Protein AF-0000000075979929 (afdb_homodimer)

Foldseek 3Di:
DQPDPPPVVPPPDDPDPPADPVLVVQVVVCVVPVDGDDDPVCLLRVLQVCLVVVVPVSNVVSLVVCLVVDDLQCLLVQLVSCVVSVVPVSNVSSLLRCQQPVLSNLPYPSLLPDDLVVLLVNLLDLSRADQFLVSNVVSLVSSCVSPVPVCLVVSLVRVVSRLLLRDDPVCLVPPLCPDCSQVVDPSSVVSSVVSVVCVVFLQCVQQAFDPSPAHRPNNQKAKWKKWAWFDALPATFFWIKTAGLVVRDIDTFDTHPAGFFQWAWEAGSVQKIKIAWGAGRVGDTFQWMWIADQVVSDIDTFDGEPAGFGQWEWEDARQKIKTAWHDDDDDTFQWMWIAHPVVRDIDTFDGHPFGFGQWAWYDAPQKIKTAKGAGPVRNQIDQWIWIAHPVVSDIDTFDGHPFGFGQWYWEHANRKIKTAWGQGPPVGTFQWMWIAHPVVRDIDTADGEPAGFGNWAWEDDNRKIKTAWGDRDDSRIAQWIWMAHPVVSYIDTSHGHPGGGHSMYIYMGMHGNPPPPPPD/DQPDPPPVVPPPDDPDPPADPVLVVQVVVCVVPVDGDDDPVCLLRVLQVCLVVVVPVSNVVSLVVCLVVDDLQCLLVQLVSCVVSVVPVSNVSSLLRCQQPVLSNLPYPSLLPDDLVVLLVNLLDLSRADQFLVSNVVSLVSSCVSPVPVCLVVSLVRVVSRLLLRDDPVCLVPPLCPDCSQVVDPSSVVSSVVSVVCVVFLQCVQQAFDPSPAHRPNNQKAKWKKWAWFDALPAIFFWIKTAGLVVRDIDTFDTHPAGFFQWAWEAGSVQKIKIAWGAGRVGDTFQWMWIADQVVSDIDTFDGEPAGFGQWEWEDARQKIKTAWHDDDDDTDQWMWIAHPVVRDIDTFDGHPFGFGQWAWYDAPQKIKTAKGAGPVRNQIFQWIWIAHPVVSDIDTFDGHPFGFGQWYWEHANRKIKTAWGQGPPVGTFQWMWIAHPVVSDIDTADGEPAGFGNWAWEDDNRKIKTAWGDRDDSDIAQWIWMAHVVVSYIDTSHGHPGGGHSMYIYMGMHGNPPPPPPD

Solvent-accessible surface area (backbone atoms only — not comparable to full-atom values): 53587 Å² total; per-residue (Å²): 125,83,80,52,90,51,76,62,71,75,45,89,74,73,84,66,84,94,50,57,65,68,33,49,50,45,51,51,47,23,75,72,69,74,50,76,88,80,47,91,90,44,32,64,55,36,30,53,39,21,56,74,70,63,37,56,72,59,27,53,52,36,48,51,51,50,62,73,69,53,47,65,75,48,26,61,56,50,23,53,51,20,56,77,67,67,35,62,67,54,23,50,53,27,45,52,50,44,27,62,44,31,83,59,23,59,77,25,70,54,52,53,67,53,51,71,68,56,49,42,59,53,57,55,39,67,71,36,32,44,78,46,55,56,56,56,50,48,41,53,48,53,38,34,65,72,42,41,89,76,36,56,78,50,42,63,73,47,52,76,46,46,38,58,50,62,34,55,59,60,51,41,57,67,54,50,66,66,31,60,80,29,63,71,30,70,65,31,38,51,53,49,50,51,20,50,48,46,68,52,35,42,60,53,43,64,39,54,66,55,76,42,72,54,79,40,65,54,51,46,43,42,74,24,45,33,38,38,39,4,29,43,96,82,47,61,28,27,52,25,38,31,36,32,79,89,78,69,46,77,47,78,53,63,54,51,98,54,41,29,27,37,40,25,41,40,51,46,50,86,56,38,37,36,39,37,35,3,31,34,90,86,65,48,67,26,28,51,26,37,38,34,39,61,69,76,54,45,79,43,79,53,60,48,49,93,56,50,20,22,32,29,17,38,31,54,50,82,77,29,35,36,45,37,33,4,37,42,97,87,39,64,27,29,52,28,35,37,36,37,74,72,68,50,44,64,42,76,52,64,54,52,95,58,39,24,29,28,35,22,38,43,49,59,98,81,28,38,36,38,39,36,4,27,30,90,90,30,70,51,22,26,32,53,24,38,37,35,35,74,92,76,52,43,76,44,80,53,62,49,51,93,63,35,20,21,33,31,22,45,43,51,54,72,66,25,39,36,43,38,33,3,30,27,63,96,72,36,58,28,26,48,28,35,35,34,38,74,90,74,51,43,70,44,85,45,76,49,48,91,55,44,20,29,28,28,14,32,32,52,59,96,69,27,39,41,39,36,31,3,26,68,51,96,88,40,52,32,33,44,26,36,33,37,37,68,91,73,63,46,58,43,79,76,49,70,53,95,58,40,24,24,42,28,28,29,31,54,44,66,36,57,56,72,77,74,73,69,79,116,125,85,81,50,91,50,77,61,70,77,43,91,76,73,86,66,84,94,51,58,66,69,34,49,51,44,52,52,45,22,75,73,68,74,51,74,90,80,46,89,89,44,31,64,55,35,29,53,38,20,55,75,69,62,38,57,70,58,26,53,50,35,47,51,51,50,62,74,69,52,48,64,74,46,26,61,55,51,23,52,50,21,56,77,68,67,35,62,67,54,22,50,53,28,45,52,50,44,26,62,42,31,83,59,24,60,76,26,70,54,52,55,65,52,52,71,67,57,49,42,58,54,58,55,40,67,71,36,35,43,79,47,56,56,57,57,52,49,42,52,48,52,38,34,65,73,42,41,86,76,34,55,80,49,43,64,72,46,52,76,44,46,37,58,48,62,34,55,56,60,52,41,57,67,54,51,68,66,31,60,79,29,65,71,29,70,65,31,38,51,54,48,50,50,21,49,48,46,67,51,34,41,60,54,44,62,38,53,65,56,77,44,72,54,78,40,65,53,51,46,44,42,74,24,44,33,38,38,38,4,30,44,95,82,47,61,29,27,52,26,38,31,37,33,80,87,77,69,48,75,46,79,53,63,54,49,98,53,40,29,27,36,39,27,42,42,50,46,50,86,56,38,36,37,39,38,37,3,31,34,87,88,65,47,68,26,28,50,26,36,38,34,39,60,71,75,54,47,77,44,78,54,62,46,51,93,56,52,20,22,32,30,16,38,33,53,51,83,77,30,34,36,43,37,32,3,38,42,97,87,42,63,26,28,50,27,36,37,34,38,74,70,69,48,42,64,42,77,51,64,54,52,96,58,36,24,29,27,34,23,37,44,52,57,95,80,28,40,36,39,38,36,4,26,28,91,89,30,70,52,22,27,31,54,25,39,35,36,35,74,91,75,52,45,76,44,79,53,61,50,50,92,63,36,21,22,32,30,22,43,44,51,55,72,66,25,40,37,42,38,35,2,29,28,63,96,71,35,60,28,28,49,28,36,34,34,37,76,89,75,52,42,70,44,85,46,78,48,49,90,56,44,19,28,28,30,14,32,32,51,58,95,71,26,39,41,37,35,33,2,25,70,54,98,88,42,51,31,34,44,27,36,34,37,38,68,90,75,63,45,58,43,79,76,47,70,52,94,57,41,24,23,41,27,27,31,31,54,45,64,38,54,57,72,76,75,74,70,76,115

Organism: Limulus polyphemus (NCBI:txid6850)

Nearest PDB structures (foldseek):
  4ch9-assembly1_B  TM=9.702E-01  e=4.587E-35  Homo sapiens
  2xn4-assembly2_B  TM=9.705E-01  e=3.526E-34  Homo sapiens
  3i3n-assembly1_A  TM=8.904E-01  e=2.538E-12  Homo sapiens
  4ap2-assembly1_A  TM=8.336E-01  e=2.151E-12  Homo sapiens
  4apf-assembly1_A-2  TM=8.227E-01  e=4.169E-12  Homo sapiens

pLDDT: mean 91.26, std 11.35, range [20.8, 98.81]

Secondary structure (DSSP, 8-state):
--SS--GGGS-SS---TT--HHHHHHHHHHHHHS-----TTTHHHHHHHHHHTT-HHHHHHHHHHHHHT--TTTHHHHHHHHHHTT-HHHHHHHHHHHHHTHHHHTTSHHHHT--HHHHHHHHT-TT---SSHHHHHHHHHHHHHHTHHHHGGGHHHHGGGS-GGGS-HHHIIIIITT-HHHHTSHHHHHHHHHHHHHHH-GGGGGGS--GGGSPPGGGSEEEEEEEE--B-SS-B---EEEEETTTTEEEEEPPPSS--BS-EEEE-TTS-EEEE--B-TTS-B---EEEEETTTTEEEEEPPPSS--BS-EEEEETTEEEEE--EETTEEB--EEEEETTTTEEEE-PPPSS-BBS-EEEEETTEEEEE--B-SS-TT-B--EEEEETTTTEEEE-PPPSS-BBS-EEEEETTEEEEE--EETTTEE---EEEEETTTTEEEEEPPPSS--BS-EEEEETTEEEEE--EEETTEE--EEEEEETTTTEEEEEEE-SS--BS-EEEEEEEE--------/--SS--GGGS-SS---TT--HHHHHHHHHHHHHS-----TTTHHHHHHHHHHTT-HHHHHHHHHHHHHT--TTTHHHHHHHHHHTT-HHHHHHHHHHHHHTHHHHTTSHHHHT--HHHHHHHHT-TT---SSHHHHHHHHHHHHHHTHHHHGGGHHHHGGGS-GGGS-HHHIIIIITT-HHHHTSHHHHHHHHHHHHHHH-GGGGGGS--GGGSPPGGGSEEEEEEEE--B-SS-B---EEEEETTTTEEEEEPPPSS--BS-EEEE-TTS-EEEE--B-TTS-B---EEEEETTTTEEEEEPPPSS--BS-EEEEETTEEEEE--EETTEEB--EEEEETTTTEEEE-PPPSS-BBS-EEEEETTEEEEE--B-SS-TT-B--EEEEETTTTEEEE-PPPSS-BBS-EEEEETTEEEEE--EETTTEE---EEEEETTTTEEEEEPPPSS--BS-EEEEETTEEEEE--EEETTEE--EEEEEETTTTEEEEEEE-SS--BS-EEEEEEEE--------

InterPro domains:
  IPR000210 BTB/POZ domain [PF00651] (1-68)
  IPR000210 BTB/POZ domain [PS50097] (1-40)
  IPR006652 Kelch repeat type 1 [PF01344] (453-498)
  IPR006652 Kelch repeat type 1 [SM00612] (224-270)
  IPR006652 Kelch repeat type 1 [SM00612] (272-319)
  IPR006652 Kelch repeat type 1 [SM00612] (320-366)
  IPR006652 Kelch repeat type 1 [SM00612] (367-415)
  IPR006652 Kelch repeat type 1 [SM00612] (416-463)
  IPR006652 Kelch repeat type 1 [SM00612] (464-511)
  IPR011333 SKP1/BTB/POZ domain superfamily [G3DSA:3.30.710.10] (1-71)
  IPR011333 SKP1/BTB/POZ domain superfamily [SSF54695] (1-68)
  IPR011705 BTB/Kelch-associated [PF07707] (75-176)
  IPR011705 BTB/Kelch-associated [SM00875] (75-177)
  IPR015915 Kelch-type beta-propeller [G3DSA:2.120.10.80] (215-381)
  IPR015915 Kelch-type beta-propeller [G3DSA:2.120.10.80] (382-516)
  IPR015915 Kelch-type beta-propeller [SSF117281] (224-508)
  IPR017096 BTB-kelch protein [PIRSF037037] (1-510)
  IPR056737 Attractin/MKLN-like, beta-propeller domain [PF24981] (261-423)

Radius of gyration: 35.95 Å; Cα contacts (8 Å, |Δi|>4): 2411; chains: 2; bounding box: 88×139×92 Å

Structure (mmCIF, N/CA/C/O backbone):
data_AF-0000000075979929-model_v1
#
loop_
_entity.id
_entity.type
_entity.pdbx_description
1 polymer 'Kelch-like protein 18 isoform X3'
#
loop_
_atom_site.group_PDB
_atom_site.id
_atom_site.type_symbol
_atom_site.label_atom_id
_atom_site.label_alt_id
_atom_site.label_comp_id
_atom_site.label_asym_id
_atom_site.label_entity_id
_atom_site.label_seq_id
_atom_site.pdbx_PDB_ins_code
_atom_site.Cartn_x
_atom_site.Cartn_y
_atom_site.Cartn_z
_atom_site.occupancy
_atom_site.B_iso_or_equiv
_atom_site.auth_seq_id
_atom_site.auth_comp_id
_atom_site.auth_asym_id
_atom_site.auth_atom_id
_atom_site.pdbx_PDB_model_num
ATOM 1 N N . MET A 1 1 ? 3.75 51.344 44.188 1 33.25 1 MET A N 1
ATOM 2 C CA . MET A 1 1 ? 4.715 50.844 45.156 1 33.25 1 MET A CA 1
ATOM 3 C C . MET A 1 1 ? 5.277 51.969 46 1 33.25 1 MET A C 1
ATOM 5 O O . MET A 1 1 ? 5.434 51.844 47.219 1 33.25 1 MET A O 1
ATOM 9 N N . PHE A 1 2 ? 5.797 53.062 45.312 1 41.69 2 PHE A N 1
ATOM 10 C CA . PHE A 1 2 ? 6.375 54.125 46.094 1 41.69 2 PHE A CA 1
ATOM 11 C C . PHE A 1 2 ? 5.297 55.094 46.594 1 41.69 2 PHE A C 1
ATOM 13 O O . PHE A 1 2 ? 5.57 56 47.375 1 41.69 2 PHE A O 1
ATOM 20 N N . GLY A 1 3 ? 4.25 55.219 45.75 1 40.84 3 GLY A N 1
ATOM 21 C CA . GLY A 1 3 ? 3.34 56.25 46.156 1 40.84 3 GLY A CA 1
ATOM 22 C C . GLY A 1 3 ? 2.473 55.875 47.344 1 40.84 3 GLY A C 1
ATOM 23 O O . GLY A 1 3 ? 1.721 56.719 47.875 1 40.84 3 GLY A O 1
ATOM 24 N N . GLY A 1 4 ? 2.021 54.562 47.312 1 39.88 4 GLY A N 1
ATOM 25 C CA . GLY A 1 4 ? 0.951 54.344 48.25 1 39.88 4 GLY A CA 1
ATOM 26 C C . GLY A 1 4 ? 1.439 54.312 49.688 1 39.88 4 GLY A C 1
ATOM 27 O O . GLY A 1 4 ? 2.646 54.281 49.938 1 39.88 4 GLY A O 1
ATOM 28 N N . ASP A 1 5 ? 0.525 54.406 50.719 1 43.78 5 ASP A N 1
ATOM 29 C CA . ASP A 1 5 ? 0.593 54.406 52.188 1 43.78 5 ASP A CA 1
ATOM 30 C C . ASP A 1 5 ? 1.283 53.125 52.688 1 43.78 5 ASP A C 1
ATOM 32 O O . ASP A 1 5 ? 0.919 52.594 53.75 1 43.78 5 ASP A O 1
ATOM 36 N N . LEU A 1 6 ? 1.885 52.25 51.781 1 42.53 6 LEU A N 1
ATOM 37 C CA . LEU A 1 6 ? 2.391 51.031 52.375 1 42.53 6 LEU A CA 1
ATOM 38 C C . LEU A 1 6 ? 3.512 51.312 53.344 1 42.53 6 LEU A C 1
ATOM 40 O O . LEU A 1 6 ? 4.195 52.344 53.25 1 42.53 6 LEU A O 1
ATOM 44 N N . ALA A 1 7 ? 3.533 50.656 54.594 1 49.94 7 ALA A N 1
ATOM 45 C CA . ALA A 1 7 ? 4.395 50.75 55.75 1 49.94 7 ALA A CA 1
ATOM 46 C C . ALA A 1 7 ? 5.852 50.969 55.344 1 49.94 7 ALA A C 1
ATOM 48 O O . ALA A 1 7 ? 6.652 51.469 56.156 1 49.94 7 ALA A O 1
ATOM 49 N N . GLU A 1 8 ? 6.164 50.5 54.188 1 46.81 8 GLU A N 1
ATOM 50 C CA . GLU A 1 8 ? 7.531 50.656 53.688 1 46.81 8 GLU A CA 1
ATOM 51 C C . GLU A 1 8 ? 7.836 52.094 53.375 1 46.81 8 GLU A C 1
ATOM 53 O O . GLU A 1 8 ? 8.984 52.469 53.094 1 46.81 8 GLU A O 1
ATOM 58 N N . SER A 1 9 ? 6.867 52.906 53.25 1 47.56 9 SER A N 1
ATOM 59 C CA . SER A 1 9 ? 7.051 54.344 52.969 1 47.56 9 SER A CA 1
ATOM 60 C C . SER A 1 9 ? 7.875 55 54.062 1 47.56 9 SER A C 1
ATOM 62 O O . SER A 1 9 ? 8.516 56.031 53.844 1 47.56 9 SER A O 1
ATOM 64 N N . GLN A 1 10 ? 7.812 54.562 55.312 1 47.34 10 GLN A N 1
ATOM 65 C CA . GLN A 1 10 ? 8.516 55.156 56.438 1 47.34 10 GLN A CA 1
ATOM 66 C C . GLN A 1 10 ? 9.82 54.406 56.719 1 47.34 10 GLN A C 1
ATOM 68 O O . GLN A 1 10 ? 10.602 54.812 57.594 1 47.34 10 GLN A O 1
ATOM 73 N N . GLN A 1 11 ? 9.984 53.125 56.281 1 47.59 11 GLN A N 1
ATOM 74 C CA . GLN A 1 11 ? 11.227 52.438 56.594 1 47.59 11 GLN A CA 1
ATOM 75 C C . GLN A 1 11 ? 12.359 52.875 55.688 1 47.59 11 GLN A C 1
ATOM 77 O O . GLN A 1 11 ? 12.141 53.125 54.5 1 47.59 11 GLN A O 1
ATOM 82 N N . GLU A 1 12 ? 13.406 53.406 56.156 1 53.78 12 GLU A N 1
ATOM 83 C CA . GLU A 1 12 ? 14.586 53.906 55.469 1 53.78 12 GLU A CA 1
ATOM 84 C C . GLU A 1 12 ? 15.141 52.844 54.5 1 53.78 12 GLU A C 1
ATOM 86 O O . GLU A 1 12 ? 15.703 53.188 53.469 1 53.78 12 GLU A O 1
ATOM 91 N N . LYS A 1 13 ? 15.219 51.594 54.969 1 60.72 13 LYS A N 1
ATOM 92 C CA . LYS A 1 13 ? 15.797 50.5 54.188 1 60.72 13 LYS A CA 1
ATOM 93 C C . LYS A 1 13 ? 14.734 49.469 53.812 1 60.72 13 LYS A C 1
ATOM 95 O O . LYS A 1 13 ? 13.961 49 54.656 1 60.72 13 LYS A O 1
ATOM 100 N N . VAL A 1 14 ? 14.141 49.5 52.562 1 54.97 14 VAL A N 1
ATOM 101 C CA . VAL A 1 14 ? 13.211 48.469 52.094 1 54.97 14 VAL A CA 1
ATOM 102 C C . VAL A 1 14 ? 13.984 47.281 51.5 1 54.97 14 VAL A C 1
ATOM 104 O O . VAL A 1 14 ? 14.844 47.469 50.625 1 54.97 14 VAL A O 1
ATOM 107 N N . VAL A 1 15 ? 14.039 46.188 52.25 1 59.19 15 VAL A N 1
ATOM 108 C CA . VAL A 1 15 ? 14.641 44.969 51.719 1 59.19 15 VAL A CA 1
ATOM 109 C C . VAL A 1 15 ? 13.734 44.375 50.656 1 59.19 15 VAL A C 1
ATOM 111 O O . VAL A 1 15 ? 12.586 44 50.938 1 59.19 15 VAL A O 1
ATOM 114 N N . LEU A 1 16 ? 13.938 44.688 49.469 1 61.53 16 LEU A N 1
ATOM 115 C CA . LEU A 1 16 ? 13.211 44.031 48.375 1 61.53 16 LEU A CA 1
ATOM 116 C C . LEU A 1 16 ? 13.789 42.625 48.094 1 61.53 16 LEU A C 1
ATOM 118 O O . LEU A 1 16 ? 14.938 42.5 47.688 1 61.53 16 LEU A O 1
ATOM 122 N N . ASN A 1 17 ? 13.141 41.625 48.531 1 65.81 17 ASN A N 1
ATOM 123 C CA . ASN A 1 17 ? 13.547 40.25 48.344 1 65.81 17 ASN A CA 1
ATOM 124 C C . ASN A 1 17 ? 13.297 39.781 46.906 1 65.81 17 ASN A C 1
ATOM 126 O O . ASN A 1 17 ? 12.242 40.062 46.344 1 65.81 17 ASN A O 1
ATOM 130 N N . GLY A 1 18 ? 14.383 39.25 46.219 1 65.31 18 GLY A N 1
ATOM 131 C CA . GLY A 1 18 ? 14.227 38.562 44.938 1 65.31 18 GLY A CA 1
ATOM 132 C C . GLY A 1 18 ? 14.609 39.406 43.75 1 65.31 18 GLY A C 1
ATOM 133 O O . GLY A 1 18 ? 14.391 39.031 42.594 1 65.31 18 GLY A O 1
ATOM 134 N N . VAL A 1 19 ? 14.961 40.719 44.031 1 75.31 19 VAL A N 1
ATOM 135 C CA . VAL A 1 19 ? 15.328 41.562 42.938 1 75.31 19 VAL A CA 1
ATOM 136 C C . VAL A 1 19 ? 16.828 41.906 43 1 75.31 19 VAL A C 1
ATOM 138 O O . VAL A 1 19 ? 17.344 42.219 44.062 1 75.31 19 VAL A O 1
ATOM 141 N N . GLU A 1 20 ? 17.453 41.719 41.938 1 82.19 20 GLU A N 1
ATOM 142 C CA . GLU A 1 20 ? 18.859 42.094 41.844 1 82.19 20 GLU A CA 1
ATOM 143 C C . GLU A 1 20 ? 19.031 43.594 42 1 82.19 20 GLU A C 1
ATOM 145 O O . GLU A 1 20 ? 18.281 44.375 41.438 1 82.19 20 GLU A O 1
ATOM 150 N N . VAL A 1 21 ? 20.062 43.938 42.719 1 83.31 21 VAL A N 1
ATOM 151 C CA . VAL A 1 21 ? 20.312 45.344 43.094 1 83.31 21 VAL A CA 1
ATOM 152 C C . VAL A 1 21 ? 20.562 46.156 41.844 1 83.31 21 VAL A C 1
ATOM 154 O O . VAL A 1 21 ? 20.094 47.312 41.719 1 83.31 21 VAL A O 1
ATOM 157 N N . THR A 1 22 ? 21.234 45.531 41 1 86.62 22 THR A N 1
ATOM 158 C CA . THR A 1 22 ? 21.578 46.281 39.781 1 86.62 22 THR A CA 1
ATOM 159 C C . THR A 1 22 ? 20.328 46.562 38.969 1 86.62 22 THR A C 1
ATOM 161 O O . THR A 1 22 ? 20.188 47.656 38.406 1 86.62 22 THR A O 1
ATOM 164 N N . ALA A 1 23 ? 19.438 45.688 38.906 1 88.69 23 ALA A N 1
ATOM 165 C CA . ALA A 1 23 ? 18.188 45.875 38.156 1 88.69 23 ALA A CA 1
ATOM 166 C C . ALA A 1 23 ? 17.312 46.938 38.812 1 88.69 23 ALA A C 1
ATOM 168 O O . ALA A 1 23 ? 16.719 47.781 38.125 1 88.69 23 ALA A O 1
ATOM 169 N N . LEU A 1 24 ? 17.359 46.969 40.125 1 87.5 24 LEU A N 1
ATOM 170 C CA . LEU A 1 24 ? 16.578 47.938 40.844 1 87.5 24 LEU A CA 1
ATOM 171 C C . LEU A 1 24 ? 17.109 49.344 40.625 1 87.5 24 LEU A C 1
ATOM 173 O O . LEU A 1 24 ? 16.328 50.312 40.438 1 87.5 24 LEU A O 1
ATOM 177 N N . ARG A 1 25 ? 18.391 49.375 40.625 1 87.44 25 ARG A N 1
ATOM 178 C CA . ARG A 1 25 ? 19.031 50.656 40.344 1 87.44 25 ARG A CA 1
ATOM 179 C C . ARG A 1 25 ? 18.641 51.188 38.969 1 87.44 25 ARG A C 1
ATOM 181 O O . ARG A 1 25 ? 18.359 52.375 38.812 1 87.44 25 ARG A O 1
ATOM 188 N N . SER A 1 26 ? 18.641 50.281 38.125 1 89.81 26 SER A N 1
ATOM 189 C CA . SER A 1 26 ? 18.297 50.656 36.75 1 89.81 26 SER A CA 1
ATOM 190 C C . SER A 1 26 ? 16.844 51.094 36.656 1 89.81 26 SER A C 1
ATOM 192 O O . SER A 1 26 ? 16.531 52.062 35.938 1 89.81 26 SER A O 1
ATOM 194 N N . LEU A 1 27 ? 15.93 50.531 37.375 1 89.19 27 LEU A N 1
ATOM 195 C CA . LEU A 1 27 ? 14.516 50.875 37.344 1 89.19 27 LEU A CA 1
ATOM 196 C C . LEU A 1 27 ? 14.289 52.219 38.031 1 89.19 27 LEU A C 1
ATOM 198 O O . LEU A 1 27 ? 13.453 53.031 37.594 1 89.19 27 LEU A O 1
ATOM 202 N N . LEU A 1 28 ? 15.125 52.406 39.094 1 86.19 28 LEU A N 1
ATOM 203 C CA . LEU A 1 28 ? 15.039 53.688 39.781 1 86.19 28 LEU A CA 1
ATOM 204 C C . LEU A 1 28 ? 15.523 54.844 38.875 1 86.19 28 LEU A C 1
ATOM 206 O O . LEU A 1 28 ? 14.914 55.906 38.812 1 86.19 28 LEU A O 1
ATOM 210 N N . HIS A 1 29 ? 16.578 54.531 38.25 1 89.44 29 HIS A N 1
ATOM 211 C CA . HIS A 1 29 ? 17.078 55.5 37.281 1 89.44 29 HIS A CA 1
ATOM 212 C C . HIS A 1 29 ? 16.047 55.781 36.188 1 89.44 29 HIS A C 1
ATOM 214 O O . HIS A 1 29 ? 15.875 56.938 35.781 1 89.44 29 HIS A O 1
ATOM 220 N N . TYR A 1 30 ? 15.352 54.75 35.75 1 89.06 30 TYR A N 1
ATOM 221 C CA . TYR A 1 30 ? 14.289 54.938 34.75 1 89.06 30 TYR A CA 1
ATOM 222 C C . TYR A 1 30 ? 13.156 55.781 35.312 1 89.06 30 TYR A C 1
ATOM 224 O O . TYR A 1 30 ? 12.594 56.625 34.594 1 89.06 30 TYR A O 1
ATOM 232 N N . ALA A 1 31 ? 12.891 55.656 36.5 1 85.19 31 ALA A N 1
ATOM 233 C CA . ALA A 1 31 ? 11.812 56.406 37.125 1 85.19 31 ALA A CA 1
ATOM 234 C C . ALA A 1 31 ? 12.133 57.906 37.156 1 85.19 31 ALA A C 1
ATOM 236 O O . ALA A 1 31 ? 11.234 58.75 37 1 85.19 31 ALA A O 1
ATOM 237 N N . TYR A 1 32 ? 13.477 58.094 37.188 1 87.31 32 TYR A N 1
ATOM 238 C CA . TYR A 1 32 ? 13.891 59.5 37.312 1 87.31 32 TYR A CA 1
ATOM 239 C C . TYR A 1 32 ? 14.195 60.125 35.969 1 87.31 32 TYR A C 1
ATOM 241 O O . TYR A 1 32 ? 14.031 61.312 35.781 1 87.31 32 TYR A O 1
ATOM 249 N N . THR A 1 33 ? 14.633 59.406 35.062 1 89.31 33 THR A N 1
ATOM 250 C CA . THR A 1 33 ? 15.148 59.969 33.812 1 89.31 33 THR A CA 1
ATOM 251 C C . THR A 1 33 ? 14.289 59.531 32.625 1 89.31 33 THR A C 1
ATOM 253 O O . THR A 1 33 ? 14.352 60.156 31.562 1 89.31 33 THR A O 1
ATOM 256 N N . GLY A 1 34 ? 13.578 58.469 32.75 1 88.12 34 GLY A N 1
ATOM 257 C CA . GLY A 1 34 ? 12.789 57.938 31.656 1 88.12 34 GLY A CA 1
ATOM 258 C C . GLY A 1 34 ? 13.609 57.094 30.672 1 88.12 34 GLY A C 1
ATOM 259 O O . GLY A 1 34 ? 13.117 56.719 29.609 1 88.12 34 GLY A O 1
ATOM 260 N N . GLN A 1 35 ? 14.883 56.875 31.062 1 89.88 35 GLN A N 1
ATOM 261 C CA . GLN A 1 35 ? 15.773 56.125 30.188 1 89.88 35 GLN A CA 1
ATOM 262 C C . GLN A 1 35 ? 16.297 54.875 30.875 1 89.88 35 GLN A C 1
ATOM 264 O O . GLN A 1 35 ? 16.562 54.875 32.094 1 89.88 35 GLN A O 1
ATOM 269 N N . VAL A 1 36 ? 16.281 53.75 30.141 1 90.88 36 VAL A N 1
ATOM 270 C CA . VAL A 1 36 ? 16.875 52.531 30.672 1 90.88 36 VAL A CA 1
ATOM 271 C C . VAL A 1 36 ? 17.703 51.844 29.594 1 90.88 36 VAL A C 1
ATOM 273 O O . VAL A 1 36 ? 17.344 51.875 28.406 1 90.88 36 VAL A O 1
ATOM 276 N N . THR A 1 37 ? 18.859 51.312 29.969 1 91.44 37 THR A N 1
ATOM 277 C CA . THR A 1 37 ? 19.719 50.594 29.047 1 91.44 37 THR A CA 1
ATOM 278 C C . THR A 1 37 ? 19.5 49.094 29.188 1 91.44 37 THR A C 1
ATOM 280 O O . THR A 1 37 ? 19.688 48.531 30.266 1 91.44 37 THR A O 1
ATOM 283 N N . ILE A 1 38 ? 19.094 48.5 28.094 1 92 38 ILE A N 1
ATOM 284 C CA . ILE A 1 38 ? 18.828 47.062 28.078 1 92 38 ILE A CA 1
ATOM 285 C C . ILE A 1 38 ? 19.922 46.344 27.281 1 92 38 ILE A C 1
ATOM 287 O O . ILE A 1 38 ? 20.188 46.688 26.141 1 92 38 ILE A O 1
ATOM 291 N N . LYS A 1 39 ? 20.609 45.406 27.844 1 91.69 39 LYS A N 1
ATOM 292 C CA . LYS A 1 39 ? 21.641 44.562 27.234 1 91.69 39 LYS A CA 1
ATOM 293 C C . LYS A 1 39 ? 21.312 43.062 27.438 1 91.69 39 LYS A C 1
ATOM 295 O O . LYS A 1 39 ? 20.406 42.719 28.203 1 91.69 39 LYS A O 1
ATOM 300 N N . LYS A 1 40 ? 22.031 42.219 26.766 1 90.38 40 LYS A N 1
ATOM 301 C CA . LYS A 1 40 ? 21.828 40.75 26.844 1 90.38 40 LYS A CA 1
ATOM 302 C C . LYS A 1 40 ? 22.078 40.25 28.25 1 90.38 40 LYS A C 1
ATOM 304 O O . LYS A 1 40 ? 21.406 39.312 28.719 1 90.38 40 LYS A O 1
ATOM 309 N N . ASP A 1 41 ? 22.984 40.906 28.906 1 88.88 41 ASP A N 1
ATOM 310 C CA . ASP A 1 41 ? 23.406 40.406 30.203 1 88.88 41 ASP A CA 1
ATOM 311 C C . ASP A 1 41 ? 22.484 40.906 31.328 1 88.88 41 ASP A C 1
ATOM 313 O O . ASP A 1 41 ? 22.484 40.344 32.438 1 88.88 41 ASP A O 1
ATOM 317 N N . ASN A 1 42 ? 21.672 41.906 31.078 1 90.25 42 ASN A N 1
ATOM 318 C CA . ASN A 1 42 ? 20.875 42.438 32.156 1 90.25 42 ASN A CA 1
ATOM 319 C C . ASN A 1 42 ? 19.375 42.312 31.875 1 90.25 42 ASN A C 1
ATOM 321 O O . ASN A 1 42 ? 18.547 42.531 32.75 1 90.25 42 ASN A O 1
ATOM 325 N N . VAL A 1 43 ? 19.047 41.906 30.672 1 92.06 43 VAL A N 1
ATOM 326 C CA . VAL A 1 43 ? 17.656 41.938 30.219 1 92.06 43 VAL A CA 1
ATOM 327 C C . VAL A 1 43 ? 16.797 41.062 31.109 1 92.06 43 VAL A C 1
ATOM 329 O O . VAL A 1 43 ? 15.672 41.438 31.469 1 92.06 43 VAL A O 1
ATOM 332 N N . GLN A 1 44 ? 17.219 39.938 31.531 1 90.06 44 GLN A N 1
ATOM 333 C CA . GLN A 1 44 ? 16.406 39 32.312 1 90.06 44 GLN A CA 1
ATOM 334 C C . GLN A 1 44 ? 16.141 39.562 33.719 1 90.06 44 GLN A C 1
ATOM 336 O O . GLN A 1 44 ? 15.016 39.5 34.188 1 90.06 44 GLN A O 1
ATOM 341 N N . ALA A 1 45 ? 17.219 40.094 34.312 1 90.31 45 ALA A N 1
ATOM 342 C CA . ALA A 1 45 ? 17.078 40.688 35.625 1 90.31 45 ALA A CA 1
ATOM 343 C C . ALA A 1 45 ? 16.172 41.906 35.625 1 90.31 45 ALA A C 1
ATOM 345 O O . ALA A 1 45 ? 15.336 42.094 36.5 1 90.31 45 ALA A O 1
ATOM 346 N N . LEU A 1 46 ? 16.375 42.625 34.625 1 91.75 46 LEU A N 1
ATOM 347 C CA . LEU A 1 46 ? 15.57 43.844 34.469 1 91.75 46 LEU A CA 1
ATOM 348 C C . LEU A 1 46 ? 14.102 43.5 34.281 1 91.75 46 LEU A C 1
ATOM 350 O O . LEU A 1 46 ? 13.227 44.125 34.875 1 91.75 46 LEU A O 1
ATOM 354 N N . LEU A 1 47 ? 13.875 42.5 33.438 1 91.81 47 LEU A N 1
ATOM 355 C CA . LEU A 1 47 ? 12.5 42.062 33.188 1 91.81 47 LEU A CA 1
ATOM 356 C C . LEU A 1 47 ? 11.852 41.5 34.469 1 91.81 47 LEU A C 1
ATOM 358 O O . LEU A 1 47 ? 10.703 41.844 34.75 1 91.81 47 LEU A O 1
ATOM 362 N N . SER A 1 48 ? 12.547 40.719 35.156 1 90.5 48 SER A N 1
ATOM 363 C CA . SER A 1 48 ? 12.031 40.156 36.375 1 90.5 48 SER A CA 1
ATOM 364 C C . SER A 1 48 ? 11.656 41.25 37.375 1 90.5 48 SER A C 1
ATOM 366 O O . SER A 1 48 ? 10.578 41.188 37.969 1 90.5 48 SER A O 1
ATOM 368 N N . ALA A 1 49 ? 12.508 42.188 37.469 1 90.12 49 ALA A N 1
ATOM 369 C CA . ALA A 1 49 ? 12.281 43.312 38.375 1 90.12 49 ALA A CA 1
ATOM 370 C C . ALA A 1 49 ? 11.117 44.188 37.906 1 90.12 49 ALA A C 1
ATOM 372 O O . ALA A 1 49 ? 10.266 44.562 38.719 1 90.12 49 ALA A O 1
ATOM 373 N N . ALA A 1 50 ? 11.188 44.438 36.656 1 91.69 50 ALA A N 1
ATOM 374 C CA . ALA A 1 50 ? 10.133 45.281 36.094 1 91.69 50 ALA A CA 1
ATOM 375 C C . ALA A 1 50 ? 8.766 44.625 36.25 1 91.69 50 ALA A C 1
ATOM 377 O O . ALA A 1 50 ? 7.77 45.312 36.5 1 91.69 50 ALA A O 1
ATOM 378 N N . ASN A 1 51 ? 8.727 43.344 36.125 1 89.69 51 ASN A N 1
ATOM 379 C CA . ASN A 1 51 ? 7.484 42.594 36.25 1 89.69 51 ASN A CA 1
ATOM 380 C C . ASN A 1 51 ? 7.012 42.562 37.719 1 89.69 51 ASN A C 1
ATOM 382 O O . ASN A 1 51 ? 5.828 42.781 38 1 89.69 51 ASN A O 1
ATOM 386 N N . LEU A 1 52 ? 7.977 42.406 38.625 1 86.38 52 LEU A N 1
ATOM 387 C CA . LEU A 1 52 ? 7.664 42.375 40.062 1 86.38 52 LEU A CA 1
ATOM 388 C C . LEU A 1 52 ? 7.145 43.719 40.531 1 86.38 52 LEU A C 1
ATOM 390 O O . LEU A 1 52 ? 6.211 43.781 41.344 1 86.38 52 LEU A O 1
ATOM 394 N N . LEU A 1 53 ? 7.738 44.75 40 1 87.75 53 LEU A N 1
ATOM 395 C CA . LEU A 1 53 ? 7.402 46.094 40.469 1 87.75 53 LEU A CA 1
ATOM 396 C C . LEU A 1 53 ? 6.352 46.719 39.562 1 87.75 53 LEU A C 1
ATOM 398 O O . LEU A 1 53 ? 5.98 47.875 39.75 1 87.75 53 LEU A O 1
ATOM 402 N N . GLU A 1 54 ? 6 46.031 38.469 1 87.88 54 GLU A N 1
ATOM 403 C CA . GLU A 1 54 ? 4.918 46.406 37.562 1 87.88 54 GLU A CA 1
ATOM 404 C C . GLU A 1 54 ? 5.266 47.688 36.812 1 87.88 54 GLU A C 1
ATOM 406 O O . GLU A 1 54 ? 4.457 48.594 36.719 1 87.88 54 GLU A O 1
ATOM 411 N N . VAL A 1 55 ? 6.539 47.781 36.469 1 90.62 55 VAL A N 1
ATOM 412 C CA . VAL A 1 55 ? 6.965 48.844 35.562 1 90.62 55 VAL A CA 1
ATOM 413 C C . VAL A 1 55 ? 6.762 48.375 34.125 1 90.62 55 VAL A C 1
ATOM 415 O O . VAL A 1 55 ? 7.711 47.938 33.469 1 90.62 55 VAL A O 1
ATOM 418 N N . LEU A 1 56 ? 5.668 48.625 33.531 1 90.19 56 LEU A N 1
ATOM 419 C CA . LEU A 1 56 ? 5.172 47.969 32.344 1 90.19 56 LEU A CA 1
ATOM 420 C C . LEU A 1 56 ? 5.969 48.438 31.109 1 90.19 56 LEU A C 1
ATOM 422 O O . LEU A 1 56 ? 6.336 47.625 30.266 1 90.19 56 LEU A O 1
ATOM 426 N N . PRO A 1 57 ? 6.258 49.719 31.078 1 92.06 57 PRO A N 1
ATOM 427 C CA . PRO A 1 57 ? 7.016 50.156 29.891 1 92.06 57 PRO A CA 1
ATOM 428 C C . PRO A 1 57 ? 8.383 49.469 29.781 1 92.06 57 PRO A C 1
ATOM 430 O O . PRO A 1 57 ? 8.82 49.125 28.688 1 92.06 57 PRO A O 1
ATOM 433 N N . VAL A 1 58 ? 9.016 49.344 30.922 1 92.44 58 VAL A N 1
ATOM 434 C CA . VAL A 1 58 ? 10.328 48.688 30.922 1 92.44 58 VAL A CA 1
ATOM 435 C C . VAL A 1 58 ? 10.172 47.219 30.625 1 92.44 58 VAL A C 1
ATOM 437 O O . VAL A 1 58 ? 10.984 46.625 29.906 1 92.44 58 VAL A O 1
ATOM 440 N N . ARG A 1 59 ? 9.148 46.594 31.172 1 93.06 59 ARG A N 1
ATOM 441 C CA . ARG A 1 59 ? 8.859 45.188 30.875 1 93.06 59 ARG A CA 1
ATOM 442 C C . ARG A 1 59 ? 8.672 44.969 29.391 1 93.06 59 ARG A C 1
ATOM 444 O O . ARG A 1 59 ? 9.273 44.062 28.812 1 93.06 59 ARG A O 1
ATOM 451 N N . ASP A 1 60 ? 7.922 45.812 28.766 1 93.94 60 ASP A N 1
ATOM 452 C CA . ASP A 1 60 ? 7.637 45.688 27.344 1 93.94 60 ASP A CA 1
ATOM 453 C C . ASP A 1 60 ? 8.898 45.906 26.5 1 93.94 60 ASP A C 1
ATOM 455 O O . ASP A 1 60 ? 9.094 45.219 25.484 1 93.94 60 ASP A O 1
ATOM 459 N N . ALA A 1 61 ? 9.656 46.844 26.984 1 93.69 61 ALA A N 1
ATOM 460 C CA . ALA A 1 61 ? 10.914 47.094 26.281 1 93.69 61 ALA A CA 1
ATOM 461 C C . ALA A 1 61 ? 11.852 45.906 26.391 1 93.69 61 ALA A C 1
ATOM 463 O O . ALA A 1 61 ? 12.555 45.562 25.422 1 93.69 61 ALA A O 1
ATOM 464 N N . CYS A 1 62 ? 11.891 45.312 27.547 1 94.25 62 CYS A N 1
ATOM 465 C CA . CYS A 1 62 ? 12.711 44.125 27.734 1 94.25 62 CYS A CA 1
ATOM 466 C C . CYS A 1 62 ? 12.219 42.969 26.875 1 94.25 62 CYS A C 1
ATOM 468 O O . CYS A 1 62 ? 13.016 42.281 26.234 1 94.25 62 CYS A O 1
ATOM 470 N N . CYS A 1 63 ? 10.922 42.75 26.797 1 95.06 63 CYS A N 1
ATOM 471 C CA . CYS A 1 63 ? 10.328 41.719 25.953 1 95.06 63 CYS A CA 1
ATOM 472 C C . CYS A 1 63 ? 10.664 41.938 24.484 1 95.06 63 CYS A C 1
ATOM 474 O O . CYS A 1 63 ? 11.016 41 23.781 1 95.06 63 CYS A O 1
ATOM 476 N N . GLY A 1 64 ? 10.523 43.156 24.094 1 95.81 64 GLY A N 1
ATOM 477 C CA . GLY A 1 64 ? 10.898 43.5 22.734 1 95.81 64 GLY A CA 1
ATOM 478 C C . GLY A 1 64 ? 12.352 43.188 22.422 1 95.81 64 GLY A C 1
ATOM 479 O O . GLY A 1 64 ? 12.672 42.719 21.328 1 95.81 64 GLY A O 1
ATOM 480 N N . PHE A 1 65 ? 13.211 43.5 23.391 1 95.94 65 PHE A N 1
ATOM 481 C CA . PHE A 1 65 ? 14.633 43.219 23.234 1 95.94 65 PHE A CA 1
ATOM 482 C C . PHE A 1 65 ? 14.867 41.75 23.062 1 95.94 65 PHE A C 1
ATOM 484 O O . PHE A 1 65 ? 15.617 41.312 22.188 1 95.94 65 PHE A O 1
ATOM 491 N N . MET A 1 66 ? 14.25 40.938 23.828 1 95.81 66 MET A N 1
ATOM 492 C CA . MET A 1 66 ? 14.414 39.469 23.781 1 95.81 66 MET A CA 1
ATOM 493 C C . MET A 1 66 ? 13.875 38.906 22.469 1 95.81 66 MET A C 1
ATOM 495 O O . MET A 1 66 ? 14.461 38 21.891 1 95.81 66 MET A O 1
ATOM 499 N N . GLU A 1 67 ? 12.742 39.406 22.031 1 96.62 67 GLU A N 1
ATOM 500 C CA . GLU A 1 67 ? 12.156 38.969 20.75 1 96.62 67 GLU A CA 1
ATOM 501 C C . GLU A 1 67 ? 13.102 39.25 19.594 1 96.62 67 GLU A C 1
ATOM 503 O O . GLU A 1 67 ? 13.266 38.406 18.703 1 96.62 67 GLU A O 1
ATOM 508 N N . ARG A 1 68 ? 13.766 40.406 19.609 1 96.12 68 ARG A N 1
ATOM 509 C CA . ARG A 1 68 ? 14.648 40.812 18.531 1 96.12 68 ARG A CA 1
ATOM 510 C C . ARG A 1 68 ? 15.922 39.969 18.516 1 96.12 68 ARG A C 1
ATOM 512 O O . ARG A 1 68 ? 16.531 39.781 17.469 1 96.12 68 ARG A O 1
ATOM 519 N N . HIS A 1 69 ? 16.281 39.469 19.672 1 95.81 69 HIS A N 1
ATOM 520 C CA . HIS A 1 69 ? 17.531 38.719 19.766 1 95.81 69 HIS A CA 1
ATOM 521 C C . HIS A 1 69 ? 17.25 37.219 19.922 1 95.81 69 HIS A C 1
ATOM 523 O O . HIS A 1 69 ? 18.125 36.469 20.359 1 95.81 69 HIS A O 1
ATOM 529 N N . MET A 1 70 ? 16.078 36.812 19.562 1 96.44 70 MET A N 1
ATOM 530 C CA . MET A 1 70 ? 15.68 35.406 19.656 1 96.44 70 MET A CA 1
ATOM 531 C C . MET A 1 70 ? 16.219 34.625 18.484 1 96.44 70 MET A C 1
ATOM 533 O O . MET A 1 70 ? 16.156 35.062 17.328 1 96.44 70 MET A O 1
ATOM 537 N N . ASP A 1 71 ? 16.828 33.5 18.734 1 96.38 71 ASP A N 1
ATOM 538 C CA . ASP A 1 71 ? 17.281 32.594 17.703 1 96.38 71 ASP A CA 1
ATOM 539 C C . ASP A 1 71 ? 17.141 31.141 18.172 1 96.38 71 ASP A C 1
ATOM 541 O O . ASP A 1 71 ? 16.469 30.859 19.172 1 96.38 71 ASP A O 1
ATOM 545 N N . GLU A 1 72 ? 17.641 30.203 17.469 1 95.88 72 GLU A N 1
ATOM 546 C CA . GLU A 1 72 ? 17.406 28.781 17.719 1 95.88 72 GLU A CA 1
ATOM 547 C C . GLU A 1 72 ? 18.109 28.328 19 1 95.88 72 GLU A C 1
ATOM 549 O O . GLU A 1 72 ? 17.703 27.344 19.625 1 95.88 72 GLU A O 1
ATOM 554 N N . THR A 1 73 ? 19.094 29.031 19.5 1 95.75 73 THR A N 1
ATOM 555 C CA . THR A 1 73 ? 19.906 28.609 20.641 1 95.75 73 THR A CA 1
ATOM 556 C C . THR A 1 73 ? 19.281 29.094 21.953 1 95.75 73 THR A C 1
ATOM 558 O O . THR A 1 73 ? 19.547 28.547 23.016 1 95.75 73 THR A O 1
ATOM 561 N N . ASN A 1 74 ? 18.453 30.156 21.906 1 95.88 74 ASN A N 1
ATOM 562 C CA . ASN A 1 74 ? 17.984 30.734 23.172 1 95.88 74 ASN A CA 1
ATOM 563 C C . ASN A 1 74 ? 16.469 30.812 23.219 1 95.88 74 ASN A C 1
ATOM 565 O O . ASN A 1 74 ? 15.898 31.219 24.234 1 95.88 74 ASN A O 1
ATOM 569 N N . CYS A 1 75 ? 15.75 30.422 22.203 1 97.31 75 CYS A N 1
ATOM 570 C CA . CYS A 1 75 ? 14.305 30.594 22.109 1 97.31 75 CYS A CA 1
ATOM 571 C C . CYS A 1 75 ? 13.586 29.797 23.188 1 97.31 75 CYS A C 1
ATOM 573 O O . CYS A 1 75 ? 12.578 30.25 23.734 1 97.31 75 CYS A O 1
ATOM 575 N N . VAL A 1 76 ? 14.062 28.641 23.5 1 97.25 76 VAL A N 1
ATOM 576 C CA . VAL A 1 76 ? 13.438 27.812 24.531 1 97.25 76 VAL A CA 1
ATOM 577 C C . VAL A 1 76 ? 13.547 28.5 25.891 1 97.25 76 VAL A C 1
ATOM 579 O O . VAL A 1 76 ? 12.57 28.562 26.641 1 97.25 76 VAL A O 1
ATOM 582 N N . GLY A 1 77 ? 14.734 29.031 26.188 1 95.94 77 GLY A N 1
ATOM 583 C CA . GLY A 1 77 ? 14.93 29.781 27.406 1 95.94 77 GLY A CA 1
ATOM 584 C C . GLY A 1 77 ? 14.039 31 27.516 1 95.94 77 GLY A C 1
ATOM 585 O O . GLY A 1 77 ? 13.461 31.281 28.562 1 95.94 77 GLY A O 1
ATOM 586 N N . ILE A 1 78 ? 13.945 31.656 26.422 1 96.69 78 ILE A N 1
ATOM 587 C CA . ILE A 1 78 ? 13.094 32.844 26.375 1 96.69 78 ILE A CA 1
ATOM 588 C C . ILE A 1 78 ? 11.641 32.438 26.625 1 96.69 78 ILE A C 1
ATOM 590 O O . ILE A 1 78 ? 10.922 33.094 27.375 1 96.69 78 ILE A O 1
ATOM 594 N N . HIS A 1 79 ? 11.211 31.359 26.016 1 97.5 79 HIS A N 1
ATOM 595 C CA . HIS A 1 79 ? 9.844 30.859 26.188 1 97.5 79 HIS A CA 1
ATOM 596 C C . HIS A 1 79 ? 9.562 30.516 27.641 1 97.5 79 HIS A C 1
ATOM 598 O O . HIS A 1 79 ? 8.539 30.922 28.203 1 97.5 79 HIS A O 1
ATOM 604 N N . CYS A 1 80 ? 10.445 29.828 28.281 1 95.75 80 CYS A N 1
ATOM 605 C CA . CYS A 1 80 ? 10.281 29.438 29.672 1 95.75 80 CYS A CA 1
ATOM 606 C C . CYS A 1 80 ? 10.281 30.656 30.594 1 95.75 80 CYS A C 1
ATOM 608 O O . CYS A 1 80 ? 9.492 30.719 31.547 1 95.75 80 CYS A O 1
ATOM 610 N N . PHE A 1 81 ? 11.148 31.531 30.266 1 94.5 81 PHE A N 1
ATOM 611 C CA . PHE A 1 81 ? 11.25 32.75 31.047 1 94.5 81 PHE A CA 1
ATOM 612 C C . PHE A 1 81 ? 9.969 33.562 30.938 1 94.5 81 PHE A C 1
ATOM 614 O O . PHE A 1 81 ? 9.461 34.094 31.953 1 94.5 81 PHE A O 1
ATOM 621 N N . ALA A 1 82 ? 9.539 33.719 29.734 1 95.56 82 ALA A N 1
ATOM 622 C CA . ALA A 1 82 ? 8.297 34.438 29.5 1 95.56 82 ALA A CA 1
ATOM 623 C C . ALA A 1 82 ? 7.129 33.781 30.234 1 95.56 82 ALA A C 1
ATOM 625 O O . ALA A 1 82 ? 6.254 34.5 30.766 1 95.56 82 ALA A O 1
ATOM 626 N N . GLU A 1 83 ? 7.098 32.5 30.25 1 94.88 83 GLU A N 1
ATOM 627 C CA . GLU A 1 83 ? 6.051 31.766 30.953 1 94.88 83 GLU A CA 1
ATOM 628 C C . GLU A 1 83 ? 6.113 32 32.469 1 94.88 83 GLU A C 1
ATOM 630 O O . GLU A 1 83 ? 5.086 32.25 33.094 1 94.88 83 GLU A O 1
ATOM 635 N N . THR A 1 84 ? 7.301 31.984 33.062 1 92.81 84 THR A N 1
ATOM 636 C CA . THR A 1 84 ? 7.512 32.156 34.5 1 92.81 84 THR A CA 1
ATOM 637 C C . THR A 1 84 ? 7.082 33.531 34.938 1 92.81 84 THR A C 1
ATOM 639 O O . THR A 1 84 ? 6.57 33.719 36.062 1 92.81 84 THR A O 1
ATOM 642 N N . HIS A 1 85 ? 7.223 34.5 34.031 1 91.62 85 HIS A N 1
ATOM 643 C CA . HIS A 1 85 ? 6.965 35.875 34.438 1 91.62 85 HIS A CA 1
ATOM 644 C C . HIS A 1 85 ? 5.672 36.375 33.812 1 91.62 85 HIS A C 1
ATOM 646 O O . HIS A 1 85 ? 5.414 37.594 33.781 1 91.62 85 HIS A O 1
ATOM 652 N N . ASP A 1 86 ? 4.922 35.531 33.094 1 91.69 86 ASP A N 1
ATOM 653 C CA . ASP A 1 86 ? 3.578 35.781 32.594 1 91.69 86 ASP A CA 1
ATOM 654 C C . ASP A 1 86 ? 3.596 36.875 31.516 1 91.69 86 ASP A C 1
ATOM 656 O O . ASP A 1 86 ? 2.777 37.781 31.531 1 91.69 86 ASP A O 1
ATOM 660 N N . CYS A 1 87 ? 4.609 36.844 30.766 1 93.5 87 CYS A N 1
ATOM 661 C CA . CYS A 1 87 ? 4.637 37.656 29.562 1 93.5 87 CYS A CA 1
ATOM 662 C C . CYS A 1 87 ? 3.973 36.938 28.391 1 93.5 87 CYS A C 1
ATOM 664 O O . CYS A 1 87 ? 4.652 36.312 27.578 1 93.5 87 CYS A O 1
ATOM 666 N N . ALA A 1 88 ? 2.76 37.031 28.172 1 94.81 88 ALA A N 1
ATOM 667 C CA . ALA A 1 88 ? 1.927 36.219 27.297 1 94.81 88 ALA A CA 1
ATOM 668 C C . ALA A 1 88 ? 2.324 36.406 25.844 1 94.81 88 ALA A C 1
ATOM 670 O O . ALA A 1 88 ? 2.439 35.406 25.094 1 94.81 88 ALA A O 1
ATOM 671 N N . GLU A 1 89 ? 2.541 37.594 25.484 1 95.75 89 GLU A N 1
ATOM 672 C CA . GLU A 1 89 ? 2.867 37.875 24.094 1 95.75 89 GLU A CA 1
ATOM 673 C C . GLU A 1 89 ? 4.219 37.281 23.719 1 95.75 89 GLU A C 1
ATOM 675 O O . GLU A 1 89 ? 4.352 36.625 22.672 1 95.75 89 GLU A O 1
ATOM 680 N N . LEU A 1 90 ? 5.211 37.531 24.578 1 95.69 90 LEU A N 1
ATOM 681 C CA . LEU A 1 90 ? 6.543 37 24.328 1 95.69 90 LEU A CA 1
ATOM 682 C C . LEU A 1 90 ? 6.527 35.469 24.375 1 95.69 90 LEU A C 1
ATOM 684 O O . LEU A 1 90 ? 7.227 34.812 23.609 1 95.69 90 LEU A O 1
ATOM 688 N N . GLN A 1 91 ? 5.738 34.969 25.25 1 97 91 GLN A N 1
ATOM 689 C CA . GLN A 1 91 ? 5.598 33.5 25.359 1 97 91 GLN A CA 1
ATOM 690 C C . GLN A 1 91 ? 5.055 32.906 24.078 1 97 91 GLN A C 1
ATOM 692 O O . GLN A 1 91 ? 5.594 31.922 23.562 1 97 91 GLN A O 1
ATOM 697 N N . GLN A 1 92 ? 4.078 33.5 23.547 1 97.38 92 GLN A N 1
ATOM 698 C CA . GLN A 1 92 ? 3.461 33 22.312 1 97.38 92 GLN A CA 1
ATOM 699 C C . GLN A 1 92 ? 4.41 33.125 21.125 1 97.38 92 GLN A C 1
ATOM 701 O O . GLN A 1 92 ? 4.543 32.219 20.328 1 97.38 92 GLN A O 1
ATOM 706 N N . LYS A 1 93 ? 5.035 34.25 21.047 1 97.31 93 LYS A N 1
ATOM 707 C CA . LYS A 1 93 ? 5.945 34.5 19.938 1 97.31 93 LYS A CA 1
ATOM 708 C C . LYS A 1 93 ? 7.133 33.531 19.984 1 97.31 93 LYS A C 1
ATOM 710 O O . LYS A 1 93 ? 7.586 33.062 18.938 1 97.31 93 LYS A O 1
ATOM 715 N N . SER A 1 94 ? 7.59 33.344 21.188 1 97.69 94 SER A N 1
ATOM 716 C CA . SER A 1 94 ? 8.703 32.406 21.328 1 97.69 94 SER A CA 1
ATOM 717 C C . SER A 1 94 ? 8.273 30.984 21.016 1 97.69 94 SER A C 1
ATOM 719 O O . SER A 1 94 ? 9.023 30.234 20.391 1 97.69 94 SER A O 1
ATOM 721 N N . LYS A 1 95 ? 7.117 30.609 21.422 1 97.75 95 LYS A N 1
ATOM 722 C CA . LYS A 1 95 ? 6.59 29.281 21.094 1 97.75 95 LYS A CA 1
ATOM 723 C C . LYS A 1 95 ? 6.461 29.109 19.578 1 97.75 95 LYS A C 1
ATOM 725 O O . LYS A 1 95 ? 6.906 28.094 19.031 1 97.75 95 LYS A O 1
ATOM 730 N N . ASP A 1 96 ? 5.902 30.047 18.953 1 97.62 96 ASP A N 1
ATOM 731 C CA . ASP A 1 96 ? 5.738 30 17.5 1 97.62 96 ASP A CA 1
ATOM 732 C C . ASP A 1 96 ? 7.09 29.859 16.812 1 97.62 96 ASP A C 1
ATOM 734 O O . ASP A 1 96 ? 7.215 29.125 15.82 1 97.62 96 ASP A O 1
ATOM 738 N N . PHE A 1 97 ? 8.031 30.594 17.359 1 97.94 97 PHE A N 1
ATOM 739 C CA . PHE A 1 97 ? 9.375 30.547 16.781 1 97.94 97 PHE A CA 1
ATOM 740 C C . PHE A 1 97 ? 9.961 29.141 16.938 1 97.94 97 PHE A C 1
ATOM 742 O O . PHE A 1 97 ? 10.562 28.609 16 1 97.94 97 PHE A O 1
ATOM 749 N N . ILE A 1 98 ? 9.758 28.547 18.109 1 98 98 ILE A N 1
ATOM 750 C CA . ILE A 1 98 ? 10.258 27.203 18.375 1 98 98 ILE A CA 1
ATOM 751 C C . ILE A 1 98 ? 9.617 26.219 17.406 1 98 98 ILE A C 1
ATOM 753 O O . ILE A 1 98 ? 10.312 25.391 16.797 1 98 98 ILE A O 1
ATOM 757 N N . LEU A 1 99 ? 8.344 26.328 17.234 1 97.56 99 LEU A N 1
ATOM 758 C CA . LEU A 1 99 ? 7.598 25.406 16.391 1 97.56 99 LEU A CA 1
ATOM 759 C C . LEU A 1 99 ? 8.023 25.547 14.93 1 97.56 99 LEU A C 1
ATOM 761 O O . LEU A 1 99 ? 8.164 24.562 14.211 1 97.56 99 LEU A O 1
ATOM 765 N N . ARG A 1 100 ? 8.328 26.703 14.508 1 96.75 100 ARG A N 1
ATOM 766 C CA . ARG A 1 100 ? 8.688 26.984 13.117 1 96.75 100 ARG A CA 1
ATOM 767 C C . ARG A 1 100 ? 10.109 26.5 12.812 1 96.75 100 ARG A C 1
ATOM 769 O O . ARG A 1 100 ? 10.391 26.047 11.703 1 96.75 100 ARG A O 1
ATOM 776 N N . THR A 1 101 ? 10.969 26.625 13.805 1 97.12 101 THR A N 1
ATOM 777 C CA . THR A 1 101 ? 12.375 26.297 13.602 1 97.12 101 THR A CA 1
ATOM 778 C C . THR A 1 101 ? 12.75 25.047 14.391 1 97.12 101 THR A C 1
ATOM 780 O O . THR A 1 101 ? 13.875 24.938 14.891 1 97.12 101 THR A O 1
ATOM 783 N N . PHE A 1 102 ? 11.852 24.203 14.523 1 97.06 102 PHE A N 1
ATOM 784 C CA . PHE A 1 102 ? 11.984 23.047 15.391 1 97.06 102 PHE A CA 1
ATOM 785 C C . PHE A 1 102 ? 13.156 22.172 14.953 1 97.06 102 PHE A C 1
ATOM 787 O O . PHE A 1 102 ? 13.891 21.641 15.789 1 97.06 102 PHE A O 1
ATOM 794 N N . SER A 1 103 ? 13.414 21.969 13.703 1 94.56 103 SER A N 1
ATOM 795 C CA . SER A 1 103 ? 14.445 21.109 13.141 1 94.56 103 SER A CA 1
ATOM 796 C C . SER A 1 103 ? 15.836 21.531 13.602 1 94.56 103 SER A C 1
ATOM 798 O O . SER A 1 103 ? 16.75 20.703 13.688 1 94.56 103 SER A O 1
ATOM 800 N N . GLU A 1 104 ? 15.961 22.812 13.93 1 95.81 104 GLU A N 1
ATOM 801 C CA . GLU A 1 104 ? 17.234 23.328 14.43 1 95.81 104 GLU A CA 1
ATOM 802 C C . GLU A 1 104 ? 17.266 23.344 15.961 1 95.81 104 GLU A C 1
ATOM 804 O O . GLU A 1 104 ? 18.281 23.062 16.578 1 95.81 104 GLU A O 1
ATOM 809 N N . VAL A 1 105 ? 16.141 23.641 16.5 1 96.75 105 VAL A N 1
ATOM 810 C CA . VAL A 1 105 ? 16.016 23.828 17.953 1 96.75 105 VAL A CA 1
ATOM 811 C C . VAL A 1 105 ? 16.312 22.516 18.656 1 96.75 105 VAL A C 1
ATOM 813 O O . VAL A 1 105 ? 16.906 22.5 19.734 1 96.75 105 VAL A O 1
ATOM 816 N N . LEU A 1 106 ? 15.93 21.406 18.078 1 94.38 106 LEU A N 1
ATOM 817 C CA . LEU A 1 106 ? 16.031 20.109 18.75 1 94.38 106 LEU A CA 1
ATOM 818 C C . LEU A 1 106 ? 17.484 19.719 18.984 1 94.38 106 LEU A C 1
ATOM 820 O O . LEU A 1 106 ? 17.766 18.844 19.797 1 94.38 106 LEU A O 1
ATOM 824 N N . HIS A 1 107 ? 18.422 20.375 18.328 1 92.06 107 HIS A N 1
ATOM 825 C CA . HIS A 1 107 ? 19.844 20.062 18.469 1 92.06 107 HIS A CA 1
ATOM 826 C C . HIS A 1 107 ? 20.516 20.984 19.484 1 92.06 107 HIS A C 1
ATOM 828 O O . HIS A 1 107 ? 21.703 20.844 19.781 1 92.06 107 HIS A O 1
ATOM 834 N N . GLN A 1 108 ? 19.734 21.844 20.062 1 95.38 108 GLN A N 1
ATOM 835 C CA . GLN A 1 108 ? 20.297 22.828 20.984 1 95.38 108 GLN A CA 1
ATOM 836 C C . GLN A 1 108 ? 20.234 22.344 22.422 1 95.38 108 GLN A C 1
ATOM 838 O O . GLN A 1 108 ? 19.344 21.562 22.781 1 95.38 108 GLN A O 1
ATOM 843 N N . GLU A 1 109 ? 21.078 22.859 23.266 1 95.06 109 GLU A N 1
ATOM 844 C CA . GLU A 1 109 ? 21.219 22.422 24.656 1 95.06 109 GLU A CA 1
ATOM 845 C C . GLU A 1 109 ? 19.953 22.719 25.453 1 95.06 109 GLU A C 1
ATOM 847 O O . GLU A 1 109 ? 19.547 21.922 26.312 1 95.06 109 GLU A O 1
ATOM 852 N N . GLU A 1 110 ? 19.406 23.844 25.188 1 95.75 110 GLU A N 1
ATOM 853 C CA . GLU A 1 110 ? 18.219 24.234 25.953 1 95.75 110 GLU A CA 1
ATOM 854 C C . GLU A 1 110 ? 17.078 23.25 25.75 1 95.75 110 GLU A C 1
ATOM 856 O O . GLU A 1 110 ? 16.297 23 26.672 1 95.75 110 GLU A O 1
ATOM 861 N N . PHE A 1 111 ? 17.031 22.719 24.562 1 96.5 111 PHE A N 1
ATOM 862 C CA . PHE A 1 111 ? 15.984 21.734 24.281 1 96.5 111 PHE A CA 1
ATOM 863 C C . PHE A 1 111 ? 16.203 20.469 25.094 1 96.5 111 PHE A C 1
ATOM 865 O O . PHE A 1 111 ? 15.242 19.891 25.625 1 96.5 111 PHE A O 1
ATOM 872 N N . LEU A 1 112 ? 17.406 20.062 25.219 1 94.94 112 LEU A N 1
ATOM 873 C CA . LEU A 1 112 ? 17.734 18.812 25.906 1 94.94 112 LEU A CA 1
ATOM 874 C C . LEU A 1 112 ? 17.391 18.906 27.391 1 94.94 112 LEU A C 1
ATOM 876 O O . LEU A 1 112 ? 17.219 17.875 28.062 1 94.94 112 LEU A O 1
ATOM 880 N N . ASN A 1 113 ? 17.219 20.156 27.875 1 93.88 113 ASN A N 1
ATOM 881 C CA . ASN A 1 113 ? 17.016 20.328 29.312 1 93.88 113 ASN A CA 1
ATOM 882 C C . ASN A 1 113 ? 15.578 20.703 29.641 1 93.88 113 ASN A C 1
ATOM 884 O O . ASN A 1 113 ? 15.258 20.984 30.797 1 93.88 113 ASN A O 1
ATOM 888 N N . ILE A 1 114 ? 14.766 20.641 28.703 1 94.5 114 ILE A N 1
ATOM 889 C CA . ILE A 1 114 ? 13.383 21.031 28.969 1 94.5 114 ILE A CA 1
ATOM 890 C C . ILE A 1 114 ? 12.68 19.953 29.781 1 94.5 114 ILE A C 1
ATOM 892 O O . ILE A 1 114 ? 13.109 18.797 29.797 1 94.5 114 ILE A O 1
ATOM 896 N N . SER A 1 115 ? 11.617 20.391 30.469 1 93.44 115 SER A N 1
ATOM 897 C CA . SER A 1 115 ? 10.812 19.453 31.25 1 93.44 115 SER A CA 1
ATOM 898 C C . SER A 1 115 ? 9.93 18.594 30.359 1 93.44 115 SER A C 1
ATOM 900 O O . SER A 1 115 ? 9.758 18.891 29.172 1 93.44 115 SER A O 1
ATOM 902 N N . VAL A 1 116 ? 9.422 17.531 30.938 1 94.56 116 VAL A N 1
ATOM 903 C CA . VAL A 1 116 ? 8.539 16.609 30.219 1 94.56 116 VAL A CA 1
ATOM 904 C C . VAL A 1 116 ? 7.285 17.344 29.766 1 94.56 116 VAL A C 1
ATOM 906 O O . VAL A 1 116 ? 6.816 17.156 28.641 1 94.56 116 VAL A O 1
ATOM 909 N N . THR A 1 117 ? 6.812 18.234 30.594 1 95.19 117 THR A N 1
ATOM 910 C CA . THR A 1 117 ? 5.59 18.969 30.281 1 95.19 117 THR A CA 1
ATOM 911 C C . THR A 1 117 ? 5.805 19.906 29.094 1 95.19 117 THR A C 1
ATOM 913 O O . THR A 1 117 ? 4.941 20.016 28.219 1 95.19 117 THR A O 1
ATOM 916 N N . LYS A 1 118 ? 6.945 20.516 29.094 1 95.69 118 LYS A N 1
ATOM 917 C CA . LYS A 1 118 ? 7.254 21.422 28 1 95.69 118 LYS A CA 1
ATOM 918 C C . LYS A 1 118 ? 7.477 20.672 26.688 1 95.69 118 LYS A C 1
ATOM 920 O O . LYS A 1 118 ? 7.062 21.125 25.625 1 95.69 118 LYS A O 1
ATOM 925 N N . LEU A 1 119 ? 8.133 19.547 26.828 1 96.56 119 LEU A N 1
ATOM 926 C CA . LEU A 1 119 ? 8.344 18.703 25.656 1 96.56 119 LEU A CA 1
ATOM 927 C C . LEU A 1 119 ? 7.008 18.297 25.047 1 96.56 119 LEU A C 1
ATOM 929 O O . LEU A 1 119 ? 6.816 18.406 23.828 1 96.56 119 LEU A O 1
ATOM 933 N N . ILE A 1 120 ? 6.078 17.875 25.891 1 96.88 120 ILE A N 1
ATOM 934 C CA . ILE A 1 120 ? 4.758 17.438 25.438 1 96.88 120 ILE A CA 1
ATOM 935 C C . ILE A 1 120 ? 4.023 18.609 24.781 1 96.88 120 ILE A C 1
ATOM 937 O O . ILE A 1 120 ? 3.396 18.438 23.734 1 96.88 120 ILE A O 1
ATOM 941 N N . GLU A 1 121 ? 4.16 19.766 25.328 1 96.62 121 GLU A N 1
ATOM 942 C CA . GLU A 1 121 ? 3.525 20.969 24.781 1 96.62 121 GLU A CA 1
ATOM 943 C C . GLU A 1 121 ? 3.996 21.234 23.359 1 96.62 121 GLU A C 1
ATOM 945 O O . GLU A 1 121 ? 3.191 21.562 22.484 1 96.62 121 GLU A O 1
ATOM 950 N N . LEU A 1 122 ? 5.223 21.078 23.156 1 96.38 122 LEU A N 1
ATOM 951 C CA . LEU A 1 122 ? 5.797 21.375 21.844 1 96.38 122 LEU A CA 1
ATOM 952 C C . LEU A 1 122 ? 5.449 20.281 20.844 1 96.38 122 LEU A C 1
ATOM 954 O O . LEU A 1 122 ? 4.941 20.578 19.75 1 96.38 122 LEU A O 1
ATOM 958 N N . VAL A 1 123 ? 5.59 19.031 21.25 1 96.44 123 VAL A N 1
ATOM 959 C CA . VAL A 1 123 ? 5.473 17.906 20.312 1 96.44 123 VAL A CA 1
ATOM 960 C C . VAL A 1 123 ? 4 17.656 19.984 1 96.44 123 VAL A C 1
ATOM 962 O O . VAL A 1 123 ? 3.674 17.156 18.922 1 96.44 123 VAL A O 1
ATOM 965 N N . SER A 1 124 ? 3.139 18.031 20.859 1 95.94 124 SER A N 1
ATOM 966 C CA . SER A 1 124 ? 1.713 17.797 20.656 1 95.94 124 SER A CA 1
ATOM 967 C C . SER A 1 124 ? 1.108 18.844 19.719 1 95.94 124 SER A C 1
ATOM 969 O O . SER A 1 124 ? -0.015 18.688 19.25 1 95.94 124 SER A O 1
ATOM 971 N N . SER A 1 125 ? 1.86 19.859 19.391 1 94.88 125 SER A N 1
ATOM 972 C CA . SER A 1 125 ? 1.307 20.969 18.641 1 94.88 125 SER A CA 1
ATOM 973 C C . SER A 1 125 ? 1.073 20.594 17.172 1 94.88 125 SER A C 1
ATOM 975 O O . SER A 1 125 ? 1.947 20.016 16.531 1 94.88 125 SER A O 1
ATOM 977 N N . ASP A 1 126 ? -0.03 21.016 16.609 1 91.31 126 ASP A N 1
ATOM 978 C CA . ASP A 1 126 ? -0.355 20.812 15.195 1 91.31 126 ASP A CA 1
ATOM 979 C C . ASP A 1 126 ? 0.454 21.734 14.305 1 91.31 126 ASP A C 1
ATOM 981 O O . ASP A 1 126 ? 0.591 21.5 13.102 1 91.31 126 ASP A O 1
ATOM 985 N N . ASN A 1 127 ? 1.022 22.797 14.945 1 92.25 127 ASN A N 1
ATOM 986 C CA . ASN A 1 127 ? 1.715 23.812 14.172 1 92.25 127 ASN A CA 1
ATOM 987 C C . ASN A 1 127 ? 3.215 23.547 14.102 1 92.25 127 ASN A C 1
ATOM 989 O O . ASN A 1 127 ? 3.971 24.359 13.562 1 92.25 127 ASN A O 1
ATOM 993 N N . LEU A 1 128 ? 3.521 22.469 14.719 1 96 128 LEU A N 1
ATOM 994 C CA . LEU A 1 128 ? 4.93 22.094 14.664 1 96 128 LEU A CA 1
ATOM 995 C C . LEU A 1 128 ? 5.379 21.875 13.219 1 96 128 LEU A C 1
ATOM 997 O O . LEU A 1 128 ? 4.762 21.109 12.477 1 96 128 LEU A O 1
ATOM 1001 N N . VAL A 1 129 ? 6.438 22.578 12.859 1 95.38 129 VAL A N 1
ATOM 1002 C CA . VAL A 1 129 ? 6.914 22.5 11.484 1 95.38 129 VAL A CA 1
ATOM 1003 C C . VAL A 1 129 ? 8.078 21.516 11.398 1 95.38 129 VAL A C 1
ATOM 1005 O O . VAL A 1 129 ? 9.172 21.797 11.906 1 95.38 129 VAL A O 1
ATOM 1008 N N . VAL A 1 130 ? 7.805 20.438 10.812 1 93.5 130 VAL A N 1
ATOM 1009 C CA . VAL A 1 130 ? 8.812 19.406 10.555 1 93.5 130 VAL A CA 1
ATOM 1010 C C . VAL A 1 130 ? 8.641 18.859 9.141 1 93.5 130 VAL A C 1
ATOM 1012 O O . VAL A 1 130 ? 7.543 18.906 8.578 1 93.5 130 VAL A O 1
ATOM 1015 N N . SER A 1 131 ? 9.695 18.328 8.531 1 87.88 131 SER A N 1
ATOM 1016 C CA . SER A 1 131 ? 9.617 17.75 7.199 1 87.88 131 SER A CA 1
ATOM 1017 C C . SER A 1 131 ? 8.922 16.391 7.238 1 87.88 131 SER A C 1
ATOM 1019 O O . SER A 1 131 ? 8.18 16.031 6.32 1 87.88 131 SER A O 1
ATOM 1021 N N . LYS A 1 132 ? 9.211 15.672 8.25 1 91.75 132 LYS A N 1
ATOM 1022 C CA . LYS A 1 132 ? 8.609 14.359 8.5 1 91.75 132 LYS A CA 1
ATOM 1023 C C . LYS A 1 132 ? 8.406 14.117 9.992 1 91.75 132 LYS A C 1
ATOM 1025 O O . LYS A 1 132 ? 9.109 14.695 10.82 1 91.75 132 LYS A O 1
ATOM 1030 N N . GLU A 1 133 ? 7.469 13.273 10.32 1 95.44 133 GLU A N 1
ATOM 1031 C CA . GLU A 1 133 ? 7.18 12.992 11.719 1 95.44 133 GLU A CA 1
ATOM 1032 C C . GLU A 1 133 ? 8.352 12.281 12.391 1 95.44 133 GLU A C 1
ATOM 1034 O O . GLU A 1 133 ? 8.477 12.305 13.617 1 95.44 133 GLU A O 1
ATOM 1039 N N . GLU A 1 134 ? 9.211 11.648 11.625 1 95.94 134 GLU A N 1
ATOM 1040 C CA . GLU A 1 134 ? 10.398 10.992 12.164 1 95.94 134 GLU A CA 1
ATOM 1041 C C . GLU A 1 134 ? 11.273 11.977 12.922 1 95.94 134 GLU A C 1
ATOM 1043 O O . GLU A 1 134 ? 11.922 11.602 13.906 1 95.94 134 GLU A O 1
ATOM 1048 N N . GLU A 1 135 ? 11.242 13.219 12.516 1 95.12 135 GLU A N 1
ATOM 1049 C CA . GLU A 1 135 ? 12.023 14.25 13.203 1 95.12 135 GLU A CA 1
ATOM 1050 C C . GLU A 1 135 ? 11.523 14.469 14.625 1 95.12 135 GLU A C 1
ATOM 1052 O O . GLU A 1 135 ? 12.32 14.719 15.531 1 95.12 135 GLU A O 1
ATOM 1057 N N . VAL A 1 136 ? 10.211 14.383 14.75 1 97.06 136 VAL A N 1
ATOM 1058 C CA . VAL A 1 136 ? 9.625 14.547 16.078 1 97.06 136 VAL A CA 1
ATOM 1059 C C . VAL A 1 136 ? 10.047 13.383 16.969 1 97.06 136 VAL A C 1
ATOM 1061 O O . VAL A 1 136 ? 10.438 13.594 18.125 1 97.06 136 VAL A O 1
ATOM 1064 N N . PHE A 1 137 ? 10.062 12.164 16.469 1 97.25 137 PHE A N 1
ATOM 1065 C CA . PHE A 1 137 ? 10.5 11.008 17.234 1 97.25 137 PHE A CA 1
ATOM 1066 C C . PHE A 1 137 ? 11.969 11.133 17.625 1 97.25 137 PHE A C 1
ATOM 1068 O O . PHE A 1 137 ? 12.352 10.836 18.75 1 97.25 137 PHE A O 1
ATOM 1075 N N . GLU A 1 138 ? 12.734 11.562 16.688 1 95.31 138 GLU A N 1
ATOM 1076 C CA . GLU A 1 138 ? 14.156 11.75 16.953 1 95.31 138 GLU A CA 1
ATOM 1077 C C . GLU A 1 138 ? 14.383 12.789 18.047 1 95.31 138 GLU A C 1
ATOM 1079 O O . GLU A 1 138 ? 15.273 12.633 18.875 1 95.31 138 GLU A O 1
ATOM 1084 N N . ALA A 1 139 ? 13.609 13.797 17.984 1 96.12 139 ALA A N 1
ATOM 1085 C CA . ALA A 1 139 ? 13.711 14.836 19 1 96.12 139 ALA A CA 1
ATOM 1086 C C . ALA A 1 139 ? 13.422 14.266 20.391 1 96.12 139 ALA A C 1
ATOM 1088 O O . ALA A 1 139 ? 14.164 14.523 21.344 1 96.12 139 ALA A O 1
ATOM 1089 N N . VAL A 1 140 ? 12.406 13.492 20.469 1 96.06 140 VAL A N 1
ATOM 1090 C CA . VAL A 1 140 ? 12.016 12.891 21.734 1 96.06 140 VAL A CA 1
ATOM 1091 C C . VAL A 1 140 ? 13.086 11.891 22.172 1 96.06 140 VAL A C 1
ATOM 1093 O O . VAL A 1 140 ? 13.398 11.797 23.359 1 96.06 140 VAL A O 1
ATOM 1096 N N . LEU A 1 141 ? 13.656 11.172 21.266 1 94.25 141 LEU A N 1
ATOM 1097 C CA . LEU A 1 141 ? 14.688 10.188 21.562 1 94.25 141 LEU A CA 1
ATOM 1098 C C . LEU A 1 141 ? 15.945 10.867 22.094 1 94.25 141 LEU A C 1
ATOM 1100 O O . LEU A 1 141 ? 16.547 10.406 23.078 1 94.25 141 LEU A O 1
ATOM 1104 N N . VAL A 1 142 ? 16.312 11.93 21.406 1 94 142 VAL A N 1
ATOM 1105 C CA . VAL A 1 142 ? 17.5 12.656 21.859 1 94 142 VAL A CA 1
ATOM 1106 C C . VAL A 1 142 ? 17.266 13.227 23.25 1 94 142 VAL A C 1
ATOM 1108 O O . VAL A 1 142 ? 18.156 13.172 24.109 1 94 142 VAL A O 1
ATOM 1111 N N . TRP A 1 143 ? 16.109 13.766 23.438 1 95.06 143 TRP A N 1
ATOM 1112 C CA . TRP A 1 143 ? 15.727 14.266 24.75 1 95.06 143 TRP A CA 1
ATOM 1113 C C . TRP A 1 143 ? 15.781 13.148 25.781 1 95.06 143 TRP A C 1
ATOM 1115 O O . TRP A 1 143 ? 16.328 13.336 26.875 1 95.06 143 TRP A O 1
ATOM 1125 N N . LEU A 1 144 ? 15.305 11.93 25.547 1 93 144 LEU A N 1
ATOM 1126 C CA . LEU A 1 144 ? 15.289 10.773 26.438 1 93 144 LEU A CA 1
ATOM 1127 C C . LEU A 1 144 ? 16.719 10.312 26.75 1 93 144 LEU A C 1
ATOM 1129 O O . LEU A 1 144 ? 17.047 10.07 27.906 1 93 144 LEU A O 1
ATOM 1133 N N . THR A 1 145 ? 17.531 10.203 25.75 1 92 145 THR A N 1
ATOM 1134 C CA . THR A 1 145 ? 18.859 9.633 25.891 1 92 145 THR A CA 1
ATOM 1135 C C . THR A 1 145 ? 19.781 10.586 26.656 1 92 145 THR A C 1
ATOM 1137 O O . THR A 1 145 ? 20.797 10.164 27.203 1 92 145 THR A O 1
ATOM 1140 N N . HIS A 1 146 ? 19.438 11.867 26.641 1 92.44 146 HIS A N 1
ATOM 1141 C CA . HIS A 1 146 ? 20.219 12.844 27.391 1 92.44 146 HIS A CA 1
ATOM 1142 C C . HIS A 1 146 ? 20.203 12.555 28.875 1 92.44 146 HIS A C 1
ATOM 1144 O O . HIS A 1 146 ? 21.188 12.781 29.578 1 92.44 146 HIS A O 1
ATOM 1150 N N . CYS A 1 147 ? 19.125 12.062 29.406 1 90.19 147 CYS A N 1
ATOM 1151 C CA . CYS A 1 147 ? 19 11.656 30.797 1 90.19 147 CYS A CA 1
ATOM 1152 C C . CYS A 1 147 ? 18.141 10.406 30.922 1 90.19 147 CYS A C 1
ATOM 1154 O O . CYS A 1 147 ? 17.078 10.438 31.547 1 90.19 147 CYS A O 1
ATOM 1156 N N . LEU A 1 148 ? 18.625 9.344 30.516 1 86.69 148 LEU A N 1
ATOM 1157 C CA . LEU A 1 148 ? 17.891 8.102 30.375 1 86.69 148 LEU A CA 1
ATOM 1158 C C . LEU A 1 148 ? 17.422 7.59 31.75 1 86.69 148 LEU A C 1
ATOM 1160 O O . LEU A 1 148 ? 16.312 7.094 31.891 1 86.69 148 LEU A O 1
ATOM 1164 N N . ASP A 1 149 ? 18.203 7.711 32.75 1 85.38 149 ASP A N 1
ATOM 1165 C CA . ASP A 1 149 ? 17.922 7.176 34.062 1 85.38 149 ASP A CA 1
ATOM 1166 C C . ASP A 1 149 ? 16.719 7.883 34.688 1 85.38 149 ASP A C 1
ATOM 1168 O O . ASP A 1 149 ? 15.867 7.234 35.312 1 85.38 149 ASP A O 1
ATOM 1172 N N . GLU A 1 150 ? 16.656 9.164 34.438 1 85.94 150 GLU A N 1
ATOM 1173 C CA . GLU A 1 150 ? 15.586 9.961 35.062 1 85.94 150 GLU A CA 1
ATOM 1174 C C . GLU A 1 150 ? 14.352 10 34.156 1 85.94 150 GLU A C 1
ATOM 1176 O O . GLU A 1 150 ? 13.219 9.961 34.656 1 85.94 150 GLU A O 1
ATOM 1181 N N . ARG A 1 151 ? 14.578 9.977 32.875 1 88.12 151 ARG A N 1
ATOM 1182 C CA . ARG A 1 151 ? 13.484 10.273 31.953 1 88.12 151 ARG A CA 1
ATOM 1183 C C . ARG A 1 151 ? 12.914 8.984 31.359 1 88.12 151 ARG A C 1
ATOM 1185 O O . ARG A 1 151 ? 11.867 9.016 30.703 1 88.12 151 ARG A O 1
ATOM 1192 N N . GLY A 1 152 ? 13.516 7.875 31.547 1 83.5 152 GLY A N 1
ATOM 1193 C CA . GLY A 1 152 ? 13.039 6.605 31.016 1 83.5 152 GLY A CA 1
ATOM 1194 C C . GLY A 1 152 ? 11.609 6.289 31.422 1 83.5 152 GLY A C 1
ATOM 1195 O O . GLY A 1 152 ? 10.812 5.836 30.594 1 83.5 152 GLY A O 1
ATOM 1196 N N . LYS A 1 153 ? 11.281 6.676 32.656 1 81.69 153 LYS A N 1
ATOM 1197 C CA . LYS A 1 153 ? 9.953 6.391 33.188 1 81.69 153 LYS A CA 1
ATOM 1198 C C . LYS A 1 153 ? 8.906 7.344 32.594 1 81.69 153 LYS A C 1
ATOM 1200 O O . LYS A 1 153 ? 7.719 7.027 32.562 1 81.69 153 LYS A O 1
ATOM 1205 N N . HIS A 1 154 ? 9.414 8.445 32.125 1 87.06 154 HIS A N 1
ATOM 1206 C CA . HIS A 1 154 ? 8.5 9.461 31.609 1 87.06 154 HIS A CA 1
ATOM 1207 C C . HIS A 1 154 ? 8.281 9.312 30.109 1 87.06 154 HIS A C 1
ATOM 1209 O O . HIS A 1 154 ? 7.418 9.969 29.531 1 87.06 154 HIS A O 1
ATOM 1215 N N . PHE A 1 155 ? 9.008 8.414 29.547 1 88.94 155 PHE A N 1
ATOM 1216 C CA . PHE A 1 155 ? 8.945 8.273 28.094 1 88.94 155 PHE A CA 1
ATOM 1217 C C . PHE A 1 155 ? 7.559 7.828 27.656 1 88.94 155 PHE A C 1
ATOM 1219 O O . PHE A 1 155 ? 7.062 8.273 26.625 1 88.94 155 PHE A O 1
ATOM 1226 N N . GLU A 1 156 ? 6.906 7.035 28.469 1 89.62 156 GLU A N 1
ATOM 1227 C CA . GLU A 1 156 ? 5.574 6.527 28.156 1 89.62 156 GLU A CA 1
ATOM 1228 C C . GLU A 1 156 ? 4.547 7.652 28.141 1 89.62 156 GLU A C 1
ATOM 1230 O O . GLU A 1 156 ? 3.496 7.535 27.5 1 89.62 156 GLU A O 1
ATOM 1235 N N . LYS A 1 157 ? 4.906 8.727 28.812 1 92.25 157 LYS A N 1
ATOM 1236 C CA . LYS A 1 157 ? 4.004 9.875 28.844 1 92.25 157 LYS A CA 1
ATOM 1237 C C . LYS A 1 157 ? 4.168 10.734 27.594 1 92.25 157 LYS A C 1
ATOM 1239 O O . LYS A 1 157 ? 3.238 11.438 27.188 1 92.25 157 LYS A O 1
ATOM 1244 N N . VAL A 1 158 ? 5.332 10.695 27.016 1 95.06 158 VAL A N 1
ATOM 1245 C CA . VAL A 1 158 ? 5.664 11.586 25.906 1 95.06 158 VAL A CA 1
ATOM 1246 C C . VAL A 1 158 ? 5.289 10.914 24.578 1 95.06 158 VAL A C 1
ATOM 1248 O O . VAL A 1 158 ? 4.77 11.57 23.672 1 95.06 158 VAL A O 1
ATOM 1251 N N . LEU A 1 159 ? 5.434 9.594 24.5 1 95.19 159 LEU A N 1
ATOM 1252 C CA . LEU A 1 159 ? 5.344 8.836 23.25 1 95.19 159 LEU A CA 1
ATOM 1253 C C . LEU A 1 159 ? 3.957 8.969 22.641 1 95.19 159 LEU A C 1
ATOM 1255 O O . LEU A 1 159 ? 3.83 9.086 21.406 1 95.19 159 LEU A O 1
ATOM 1259 N N . PRO A 1 160 ? 2.895 9.078 23.438 1 95.12 160 PRO A N 1
ATOM 1260 C CA . PRO A 1 160 ? 1.552 9.18 22.859 1 95.12 160 PRO A CA 1
ATOM 1261 C C . PRO A 1 160 ? 1.352 10.453 22.047 1 95.12 160 PRO A C 1
ATOM 1263 O O . PRO A 1 160 ? 0.379 10.562 21.297 1 95.12 160 PRO A O 1
ATOM 1266 N N . PHE A 1 161 ? 2.252 11.398 22.156 1 96.31 161 PHE A N 1
ATOM 1267 C CA . PHE A 1 161 ? 2.072 12.672 21.469 1 96.31 161 PHE A CA 1
ATOM 1268 C C . PHE A 1 161 ? 2.898 12.711 20.188 1 96.31 161 PHE A C 1
ATOM 1270 O O . PHE A 1 161 ? 2.828 13.688 19.438 1 96.31 161 PHE A O 1
ATOM 1277 N N . VAL A 1 162 ? 3.668 11.656 20 1 97.06 162 VAL A N 1
ATOM 1278 C CA . VAL A 1 162 ? 4.301 11.461 18.703 1 97.06 162 VAL A CA 1
ATOM 1279 C C . VAL A 1 162 ? 3.348 10.711 17.766 1 97.06 162 VAL A C 1
ATOM 1281 O O . VAL A 1 162 ? 2.795 9.672 18.141 1 97.06 162 VAL A O 1
ATOM 1284 N N . ARG A 1 163 ? 3.158 11.172 16.625 1 96.88 163 ARG A N 1
ATOM 1285 C CA . ARG A 1 163 ? 2.219 10.562 15.695 1 96.88 163 ARG A CA 1
ATOM 1286 C C . ARG A 1 163 ? 2.859 9.391 14.961 1 96.88 163 ARG A C 1
ATOM 1288 O O . ARG A 1 163 ? 3.123 9.469 13.758 1 96.88 163 ARG A O 1
ATOM 1295 N N . LEU A 1 164 ? 2.973 8.266 15.672 1 97.5 164 LEU A N 1
ATOM 1296 C CA . LEU A 1 164 ? 3.707 7.094 15.203 1 97.5 164 LEU A CA 1
ATOM 1297 C C . LEU A 1 164 ? 3.094 6.551 13.914 1 97.5 164 LEU A C 1
ATOM 1299 O O . LEU A 1 164 ? 3.814 6.113 13.016 1 97.5 164 LEU A O 1
ATOM 1303 N N . PRO A 1 165 ? 1.744 6.594 13.734 1 96.88 165 PRO A N 1
ATOM 1304 C CA . PRO A 1 165 ? 1.151 6.07 12.5 1 96.88 165 PRO A CA 1
ATOM 1305 C C . PRO A 1 165 ? 1.598 6.84 11.258 1 96.88 165 PRO A C 1
ATOM 1307 O O . PRO A 1 165 ? 1.444 6.348 10.133 1 96.88 165 PRO A O 1
ATOM 1310 N N . LEU A 1 166 ? 2.127 8.039 11.461 1 95.69 166 LEU A N 1
ATOM 1311 C CA . LEU A 1 166 ? 2.506 8.867 10.32 1 95.69 166 LEU A CA 1
ATOM 1312 C C . LEU A 1 166 ? 3.982 8.68 9.984 1 95.69 166 LEU A C 1
ATOM 1314 O O . LEU A 1 166 ? 4.477 9.258 9.016 1 95.69 166 LEU A O 1
ATOM 1318 N N . LEU A 1 167 ? 4.684 7.875 10.789 1 96.88 167 LEU A N 1
ATOM 1319 C CA . LEU A 1 167 ? 6.047 7.488 10.445 1 96.88 167 LEU A CA 1
ATOM 1320 C C . LEU A 1 167 ? 6.051 6.461 9.32 1 96.88 167 LEU A C 1
ATOM 1322 O O . LEU A 1 167 ? 5.074 5.734 9.133 1 96.88 167 LEU A O 1
ATOM 1326 N N . SER A 1 168 ? 7.188 6.445 8.578 1 96 168 SER A N 1
ATOM 1327 C CA . SER A 1 168 ? 7.359 5.367 7.605 1 96 168 SER A CA 1
ATOM 1328 C C . SER A 1 168 ? 7.344 4.004 8.289 1 96 168 SER A C 1
ATOM 1330 O O . SER A 1 168 ? 7.906 3.84 9.367 1 96 168 SER A O 1
ATOM 1332 N N . PRO A 1 169 ? 6.688 3.045 7.676 1 96.94 169 PRO A N 1
ATOM 1333 C CA . PRO A 1 169 ? 6.691 1.709 8.281 1 96.94 169 PRO A CA 1
ATOM 1334 C C . PRO A 1 169 ? 8.094 1.124 8.414 1 96.94 169 PRO A C 1
ATOM 1336 O O . PRO A 1 169 ? 8.359 0.343 9.328 1 96.94 169 PRO A O 1
ATOM 1339 N N . TYR A 1 170 ? 8.992 1.49 7.535 1 97.06 170 TYR A N 1
ATOM 1340 C CA . TYR A 1 170 ? 10.375 1.032 7.609 1 97.06 170 TYR A CA 1
ATOM 1341 C C . TYR A 1 170 ? 11.07 1.607 8.836 1 97.06 170 TYR A C 1
ATOM 1343 O O . TYR A 1 170 ? 11.781 0.89 9.547 1 97.06 170 TYR A O 1
ATOM 1351 N N . TYR A 1 171 ? 10.828 2.895 9.094 1 96.56 171 TYR A N 1
ATOM 1352 C CA . TYR A 1 171 ? 11.383 3.539 10.273 1 96.56 171 TYR A CA 1
ATOM 1353 C C . TYR A 1 171 ? 10.789 2.945 11.547 1 96.56 171 TYR A C 1
ATOM 1355 O O . TYR A 1 171 ? 11.508 2.721 12.531 1 96.56 171 TYR A O 1
ATOM 1363 N N . LEU A 1 172 ? 9.477 2.707 11.523 1 96.88 172 LEU A N 1
ATOM 1364 C CA . LEU A 1 172 ? 8.82 2.068 12.656 1 96.88 172 LEU A CA 1
ATOM 1365 C C . LEU A 1 172 ? 9.469 0.729 12.984 1 96.88 172 LEU A C 1
ATOM 1367 O O . LEU A 1 172 ? 9.766 0.445 14.148 1 96.88 172 LEU A O 1
ATOM 1371 N N . HIS A 1 173 ? 9.703 -0.011 11.969 1 95.88 173 HIS A N 1
ATOM 1372 C CA . HIS A 1 173 ? 10.266 -1.349 12.109 1 95.88 173 HIS A CA 1
ATOM 1373 C C . HIS A 1 173 ? 11.711 -1.291 12.594 1 95.88 173 HIS A C 1
ATOM 1375 O O . HIS A 1 173 ? 12.086 -2.012 13.523 1 95.88 173 HIS A O 1
ATOM 1381 N N . ASP A 1 174 ? 12.469 -0.443 12.039 1 95.38 174 ASP A N 1
ATOM 1382 C CA . ASP A 1 174 ? 13.914 -0.453 12.273 1 95.38 174 ASP A CA 1
ATOM 1383 C C . ASP A 1 174 ? 14.266 0.303 13.555 1 95.38 174 ASP A C 1
ATOM 1385 O O . ASP A 1 174 ? 15.227 -0.052 14.242 1 95.38 174 ASP A O 1
ATOM 1389 N N . HIS A 1 175 ? 13.523 1.362 13.898 1 94.75 175 HIS A N 1
ATOM 1390 C CA . HIS A 1 175 ? 13.984 2.275 14.938 1 94.75 175 HIS A CA 1
ATOM 1391 C C . HIS A 1 175 ? 13.031 2.277 16.125 1 94.75 175 HIS A C 1
ATOM 1393 O O . HIS A 1 175 ? 13.477 2.246 17.281 1 94.75 175 HIS A O 1
ATOM 1399 N N . VAL A 1 176 ? 11.766 2.279 15.883 1 96.81 176 VAL A N 1
ATOM 1400 C CA . VAL A 1 176 ? 10.805 2.402 16.969 1 96.81 176 VAL A CA 1
ATOM 1401 C C . VAL A 1 176 ? 10.594 1.043 17.641 1 96.81 176 VAL A C 1
ATOM 1403 O O . VAL A 1 176 ? 10.68 0.919 18.859 1 96.81 176 VAL A O 1
ATOM 1406 N N . ALA A 1 177 ? 10.406 -0.005 16.828 1 95.88 177 ALA A N 1
ATOM 1407 C CA . ALA A 1 177 ? 10.07 -1.34 17.312 1 95.88 177 ALA A CA 1
ATOM 1408 C C . ALA A 1 177 ? 11.273 -1.988 18 1 95.88 177 ALA A C 1
ATOM 1410 O O . ALA A 1 177 ? 11.125 -2.979 18.719 1 95.88 177 ALA A O 1
ATOM 1411 N N . THR A 1 178 ? 12.438 -1.497 17.781 1 94.44 178 THR A N 1
ATOM 1412 C CA . THR A 1 178 ? 13.648 -2.076 18.359 1 94.44 178 THR A CA 1
ATOM 1413 C C . THR A 1 178 ? 14.078 -1.304 19.609 1 94.44 178 THR A C 1
ATOM 1415 O O . THR A 1 178 ? 15.023 -1.696 20.281 1 94.44 178 THR A O 1
ATOM 1418 N N . LEU A 1 179 ? 13.414 -0.243 19.953 1 93.44 179 LEU A N 1
ATOM 1419 C CA . LEU A 1 179 ? 13.766 0.58 21.109 1 93.44 179 LEU A CA 1
ATOM 1420 C C . LEU A 1 179 ? 13.188 -0.006 22.391 1 93.44 179 LEU A C 1
ATOM 1422 O O . LEU A 1 179 ? 11.961 -0.102 22.531 1 93.44 179 LEU A O 1
ATOM 1426 N N . PRO A 1 180 ? 13.961 -0.344 23.359 1 92 180 PRO A N 1
ATOM 1427 C CA . PRO A 1 180 ? 13.477 -0.943 24.609 1 92 180 PRO A CA 1
ATOM 1428 C C . PRO A 1 180 ? 12.477 -0.057 25.344 1 92 180 PRO A C 1
ATOM 1430 O O . PRO A 1 180 ? 11.516 -0.562 25.938 1 92 180 PRO A O 1
ATOM 1433 N N . ALA A 1 181 ? 12.703 1.249 25.25 1 91.12 181 ALA A N 1
ATOM 1434 C CA . ALA A 1 181 ? 11.805 2.18 25.938 1 91.12 181 ALA A CA 1
ATOM 1435 C C . ALA A 1 181 ? 10.375 2.041 25.406 1 91.12 181 ALA A C 1
ATOM 1437 O O . ALA A 1 181 ? 9.414 2.371 26.109 1 91.12 181 ALA A O 1
ATOM 1438 N N . VAL A 1 182 ? 10.203 1.535 24.203 1 93.69 182 VAL A N 1
ATOM 1439 C CA . VAL A 1 182 ? 8.891 1.356 23.594 1 93.69 182 VAL A CA 1
ATOM 1440 C C . VAL A 1 182 ? 8.383 -0.062 23.844 1 93.69 182 VAL A C 1
ATOM 1442 O O . VAL A 1 182 ? 7.258 -0.253 24.312 1 93.69 182 VAL A O 1
ATOM 1445 N N . THR A 1 183 ? 9.242 -1.094 23.672 1 91.44 183 THR A N 1
ATOM 1446 C CA . THR A 1 183 ? 8.828 -2.492 23.672 1 91.44 183 THR A CA 1
ATOM 1447 C C . THR A 1 183 ? 8.625 -3 25.094 1 91.44 183 THR A C 1
ATOM 1449 O O . THR A 1 183 ? 7.867 -3.949 25.312 1 91.44 183 THR A O 1
ATOM 1452 N N . GLU A 1 184 ? 9.219 -2.363 26.016 1 90.94 184 GLU A N 1
ATOM 1453 C CA . GLU A 1 184 ? 9.109 -2.818 27.391 1 90.94 184 GLU A CA 1
ATOM 1454 C C . GLU A 1 184 ? 7.973 -2.107 28.125 1 90.94 184 GLU A C 1
ATOM 1456 O O . GLU A 1 184 ? 7.586 -2.51 29.219 1 90.94 184 GLU A O 1
ATOM 1461 N N . SER A 1 185 ? 7.5 -1.037 27.578 1 91.31 185 SER A N 1
ATOM 1462 C CA . SER A 1 185 ? 6.367 -0.31 28.141 1 91.31 185 SER A CA 1
ATOM 1463 C C . SER A 1 185 ? 5.051 -0.779 27.531 1 91.31 185 SER A C 1
ATOM 1465 O O . SER A 1 185 ? 4.91 -0.825 26.297 1 91.31 185 SER A O 1
ATOM 1467 N N . PRO A 1 186 ? 4.16 -1.166 28.375 1 92.5 186 PRO A N 1
ATOM 1468 C CA . PRO A 1 186 ? 2.863 -1.581 27.844 1 92.5 186 PRO A CA 1
ATOM 1469 C C . PRO A 1 186 ? 2.213 -0.505 26.969 1 92.5 186 PRO A C 1
ATOM 1471 O O . PRO A 1 186 ? 1.644 -0.815 25.922 1 92.5 186 PRO A O 1
ATOM 1474 N N . GLU A 1 187 ? 2.309 0.73 27.438 1 93.44 187 GLU A N 1
ATOM 1475 C CA . GLU A 1 187 ? 1.735 1.823 26.656 1 93.44 187 GLU A CA 1
ATOM 1476 C C . GLU A 1 187 ? 2.486 2.018 25.328 1 93.44 187 GLU A C 1
ATOM 1478 O O . GLU A 1 187 ? 1.875 2.279 24.297 1 93.44 187 GLU A O 1
ATOM 1483 N N . GLY A 1 188 ? 3.748 1.884 25.469 1 94.19 188 GLY A N 1
ATOM 1484 C CA . GLY A 1 188 ? 4.555 1.971 24.25 1 94.19 188 GLY A CA 1
ATOM 1485 C C . GLY A 1 188 ? 4.211 0.906 23.234 1 94.19 188 GLY A C 1
ATOM 1486 O O . GLY A 1 188 ? 4.098 1.198 22.031 1 94.19 188 GLY A O 1
ATOM 1487 N N . LYS A 1 189 ? 4.02 -0.252 23.703 1 94.69 189 LYS A N 1
ATOM 1488 C CA . LYS A 1 189 ? 3.652 -1.356 22.828 1 94.69 189 LYS A CA 1
ATOM 1489 C C . LYS A 1 189 ? 2.281 -1.126 22.188 1 94.69 189 LYS A C 1
ATOM 1491 O O . LYS A 1 189 ? 2.078 -1.416 21.016 1 94.69 189 LYS A O 1
ATOM 1496 N N . ARG A 1 190 ? 1.414 -0.678 23 1 95.81 190 ARG A N 1
ATOM 1497 C CA . ARG A 1 190 ? 0.068 -0.404 22.5 1 95.81 190 ARG A CA 1
ATOM 1498 C C . ARG A 1 190 ? 0.094 0.623 21.375 1 95.81 190 ARG A C 1
ATOM 1500 O O . ARG A 1 190 ? -0.558 0.439 20.344 1 95.81 190 ARG A O 1
ATOM 1507 N N . ILE A 1 191 ? 0.814 1.716 21.562 1 95.94 191 ILE A N 1
ATOM 1508 C CA . ILE A 1 191 ? 0.896 2.797 20.594 1 95.94 191 ILE A CA 1
ATOM 1509 C C . ILE A 1 191 ? 1.612 2.305 19.328 1 95.94 191 ILE A C 1
ATOM 1511 O O . ILE A 1 191 ? 1.244 2.676 18.219 1 95.94 191 ILE A O 1
ATOM 1515 N N . LEU A 1 192 ? 2.613 1.473 19.562 1 96.62 192 LEU A N 1
ATOM 1516 C CA . LEU A 1 192 ? 3.309 0.877 18.422 1 96.62 192 LEU A CA 1
ATOM 1517 C C . LEU A 1 192 ? 2.373 -0.021 17.625 1 96.62 192 LEU A C 1
ATOM 1519 O O . LEU A 1 192 ? 2.34 0.051 16.391 1 96.62 192 LEU A O 1
ATOM 1523 N N . ASP A 1 193 ? 1.596 -0.838 18.281 1 95.62 193 ASP A N 1
ATOM 1524 C CA . ASP A 1 193 ? 0.64 -1.724 17.625 1 95.62 193 ASP A CA 1
ATOM 1525 C C . ASP A 1 193 ? -0.394 -0.925 16.828 1 95.62 193 ASP A C 1
ATOM 1527 O O . ASP A 1 193 ? -0.809 -1.339 15.742 1 95.62 193 ASP A O 1
ATOM 1531 N N . GLU A 1 194 ? -0.788 0.161 17.375 1 96.25 194 GLU A N 1
ATOM 1532 C CA . GLU A 1 194 ? -1.709 1.054 16.672 1 96.25 194 GLU A CA 1
ATOM 1533 C C . GLU A 1 194 ? -1.111 1.548 15.367 1 96.25 194 GLU A C 1
ATOM 1535 O O . GLU A 1 194 ? -1.784 1.549 14.328 1 96.25 194 GLU A O 1
ATOM 1540 N N . ALA A 1 195 ? 0.123 1.951 15.445 1 97.44 195 ALA A N 1
ATOM 1541 C CA . ALA A 1 195 ? 0.809 2.449 14.25 1 97.44 195 ALA A CA 1
ATOM 1542 C C . ALA A 1 195 ? 0.957 1.349 13.203 1 97.44 195 ALA A C 1
ATOM 1544 O O . ALA A 1 195 ? 0.729 1.58 12.016 1 97.44 195 ALA A O 1
ATOM 1545 N N . ILE A 1 196 ? 1.309 0.188 13.672 1 96.75 196 ILE A N 1
ATOM 1546 C CA . ILE A 1 196 ? 1.473 -0.946 12.766 1 96.75 196 ILE A CA 1
ATOM 1547 C C . ILE A 1 196 ? 0.137 -1.275 12.102 1 96.75 196 ILE A C 1
ATOM 1549 O O . ILE A 1 196 ? 0.073 -1.476 10.891 1 96.75 196 ILE A O 1
ATOM 1553 N N . SER A 1 197 ? -0.883 -1.335 12.883 1 95.81 197 SER A N 1
ATOM 1554 C CA . SER A 1 197 ? -2.217 -1.614 12.359 1 95.81 197 SER A CA 1
ATOM 1555 C C . SER A 1 197 ? -2.639 -0.564 11.336 1 95.81 197 SER A C 1
ATOM 1557 O O . SER A 1 197 ? -3.271 -0.891 10.328 1 95.81 197 SER A O 1
ATOM 1559 N N . TYR A 1 198 ? -2.299 0.668 11.617 1 96.69 198 TYR A N 1
ATOM 1560 C CA . TYR A 1 198 ? -2.604 1.77 10.711 1 96.69 198 TYR A CA 1
ATOM 1561 C C . TYR A 1 198 ? -2 1.525 9.336 1 96.69 198 TYR A C 1
ATOM 1563 O O . TYR A 1 198 ? -2.645 1.777 8.312 1 96.69 198 TYR A O 1
ATOM 1571 N N . HIS A 1 199 ? -0.799 1.022 9.266 1 97 199 HIS A N 1
ATOM 1572 C CA . HIS A 1 199 ? -0.109 0.77 8.008 1 97 199 HIS A CA 1
ATOM 1573 C C . HIS A 1 199 ? -0.587 -0.531 7.367 1 97 199 HIS A C 1
ATOM 1575 O O . HIS A 1 199 ? -0.619 -0.649 6.141 1 97 199 HIS A O 1
ATOM 1581 N N . LEU A 1 200 ? -1.022 -1.434 8.188 1 96.75 200 LEU A N 1
ATOM 1582 C CA . LEU A 1 200 ? -1.363 -2.775 7.723 1 96.75 200 LEU A CA 1
ATOM 1583 C C . LEU A 1 200 ? -2.742 -2.791 7.07 1 96.75 200 LEU A C 1
ATOM 1585 O O . LEU A 1 200 ? -2.988 -3.57 6.148 1 96.75 200 LEU A O 1
ATOM 1589 N N . MET A 1 201 ? -3.627 -1.921 7.52 1 96.62 201 MET A N 1
ATOM 1590 C CA . MET A 1 201 ? -5.012 -1.964 7.066 1 96.62 201 MET A CA 1
ATOM 1591 C C . MET A 1 201 ? -5.473 -0.59 6.59 1 96.62 201 MET A C 1
ATOM 1593 O O . MET A 1 201 ? -6.297 0.053 7.238 1 96.62 201 MET A O 1
ATOM 1597 N N . PRO A 1 202 ? -5.055 -0.238 5.469 1 95.81 202 PRO A N 1
ATOM 1598 C CA . PRO A 1 202 ? -5.324 1.123 4.996 1 95.81 202 PRO A CA 1
ATOM 1599 C C . PRO A 1 202 ? -6.812 1.393 4.793 1 95.81 202 PRO A C 1
ATOM 1601 O O . PRO A 1 202 ? -7.277 2.514 5.02 1 95.81 202 PRO A O 1
ATOM 1604 N N . ASP A 1 203 ? -7.582 0.444 4.414 1 96.62 203 ASP A N 1
ATOM 1605 C CA . ASP A 1 203 ? -9 0.661 4.137 1 96.62 203 ASP A CA 1
ATOM 1606 C C . ASP A 1 203 ? -9.789 0.849 5.43 1 96.62 203 ASP A C 1
ATOM 1608 O O . ASP A 1 203 ? -10.945 1.284 5.402 1 96.62 203 ASP A O 1
ATOM 1612 N N . ARG A 1 204 ? -9.195 0.576 6.555 1 95.94 204 ARG A N 1
ATOM 1613 C CA . ARG A 1 204 ? -9.914 0.663 7.824 1 95.94 204 ARG A CA 1
ATOM 1614 C C . ARG A 1 204 ? -9.445 1.86 8.641 1 95.94 204 ARG A C 1
ATOM 1616 O O . ARG A 1 204 ? -9.828 2.021 9.797 1 95.94 204 ARG A O 1
ATOM 1623 N N . ARG A 1 205 ? -8.602 2.643 8.07 1 94.38 205 ARG A N 1
ATOM 1624 C CA . ARG A 1 205 ? -8.055 3.805 8.766 1 94.38 205 ARG A CA 1
ATOM 1625 C C . ARG A 1 205 ? -9.172 4.75 9.211 1 94.38 205 ARG A C 1
ATOM 1627 O O . ARG A 1 205 ? -9.062 5.387 10.258 1 94.38 205 ARG A O 1
ATOM 1634 N N . LYS A 1 206 ? -10.266 4.809 8.453 1 89.38 206 LYS A N 1
ATOM 1635 C CA . LYS A 1 206 ? -11.336 5.762 8.711 1 89.38 206 LYS A CA 1
ATOM 1636 C C . LYS A 1 206 ? -12.234 5.281 9.852 1 89.38 206 LYS A C 1
ATOM 1638 O O . LYS A 1 206 ? -13.039 6.051 10.383 1 89.38 206 LYS A O 1
ATOM 1643 N N . GLU A 1 207 ? -12.078 4.02 10.195 1 92 207 GLU A N 1
ATOM 1644 C CA . GLU A 1 207 ? -12.961 3.449 11.211 1 92 207 GLU A CA 1
ATOM 1645 C C . GLU A 1 207 ? -12.664 4.027 12.586 1 92 207 GLU A C 1
ATOM 1647 O O . GLU A 1 207 ? -13.562 4.125 13.43 1 92 207 GLU A O 1
ATOM 1652 N N . GLN A 1 208 ? -11.336 4.281 12.789 1 85.75 208 GLN A N 1
ATOM 1653 C CA . GLN A 1 208 ? -10.914 4.93 14.031 1 85.75 208 GLN A CA 1
ATOM 1654 C C . GLN A 1 208 ? -9.992 6.109 13.742 1 85.75 208 GLN A C 1
ATOM 1656 O O . GLN A 1 208 ? -9.109 6.023 12.883 1 85.75 208 GLN A O 1
ATOM 1661 N N . SER A 1 209 ? -10.422 7.172 14.344 1 84.94 209 SER A N 1
ATOM 1662 C CA . SER A 1 209 ? -9.57 8.344 14.141 1 84.94 209 SER A CA 1
ATOM 1663 C C . SER A 1 209 ? -9.102 8.914 15.477 1 84.94 209 SER A C 1
ATOM 1665 O O . SER A 1 209 ? -9.859 8.93 16.453 1 84.94 209 SER A O 1
ATOM 1667 N N . ASN A 1 210 ? -7.855 9.141 15.57 1 89.06 210 ASN A N 1
ATOM 1668 C CA . ASN A 1 210 ? -7.277 9.914 16.672 1 89.06 210 ASN A CA 1
ATOM 1669 C C . ASN A 1 210 ? -6.242 10.914 16.156 1 89.06 210 ASN A C 1
ATOM 1671 O O . ASN A 1 210 ? -5.898 10.914 14.977 1 89.06 210 ASN A O 1
ATOM 1675 N N . PHE A 1 211 ? -5.863 11.797 17.016 1 90.56 211 PHE A N 1
ATOM 1676 C CA . PHE A 1 211 ? -5.035 12.914 16.578 1 90.56 211 PHE A CA 1
ATOM 1677 C C . PHE A 1 211 ? -3.705 12.422 16.031 1 90.56 211 PHE A C 1
ATOM 1679 O O . PHE A 1 211 ? -3.092 13.086 15.188 1 90.56 211 PHE A O 1
ATOM 1686 N N . ARG A 1 212 ? -3.301 11.219 16.422 1 94.31 212 ARG A N 1
ATOM 1687 C CA . ARG A 1 212 ? -2.012 10.688 16 1 94.31 212 ARG A CA 1
ATOM 1688 C C . ARG A 1 212 ? -2.043 10.305 14.523 1 94.31 212 ARG A C 1
ATOM 1690 O O . ARG A 1 212 ? -0.994 10.125 13.898 1 94.31 212 ARG A O 1
ATOM 1697 N N . MET A 1 213 ? -3.23 10.195 13.93 1 93 213 MET A N 1
ATOM 1698 C CA . MET A 1 213 ? -3.391 9.75 12.555 1 93 213 M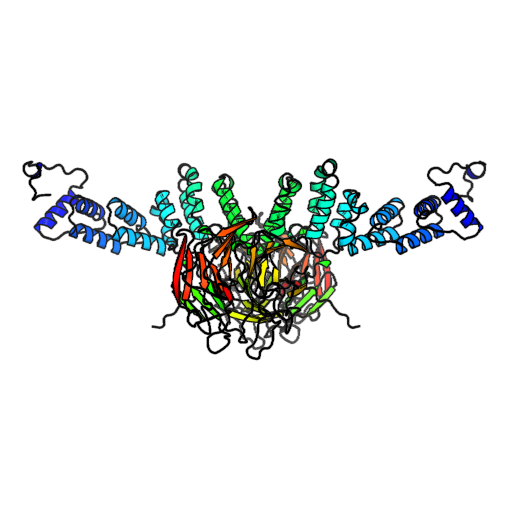ET A CA 1
ATOM 1699 C C . MET A 1 213 ? -3.635 10.938 11.617 1 93 213 MET A C 1
ATOM 1701 O O . MET A 1 213 ? -3.855 10.75 10.422 1 93 213 MET A O 1
ATOM 1705 N N . ILE A 1 214 ? -3.551 12.133 12.172 1 91.88 214 ILE A N 1
ATOM 1706 C CA . ILE A 1 214 ? -3.781 13.344 11.398 1 91.88 214 ILE A CA 1
ATOM 1707 C C . ILE A 1 214 ? -2.445 14 11.062 1 91.88 214 ILE A C 1
ATOM 1709 O O . ILE A 1 214 ? -1.706 14.422 11.953 1 91.88 214 ILE A O 1
ATOM 1713 N N . PRO A 1 215 ? -2.131 14.125 9.82 1 90.25 215 PRO A N 1
ATOM 1714 C CA . PRO A 1 215 ? -0.863 14.75 9.438 1 90.25 215 PRO A CA 1
ATOM 1715 C C . PRO A 1 215 ? -0.79 16.219 9.828 1 90.25 215 PRO A C 1
ATOM 1717 O O . PRO A 1 215 ? -1.804 16.922 9.789 1 90.25 215 PRO A O 1
ATOM 1720 N N . ARG A 1 216 ? 0.417 16.594 10.156 1 90.44 216 ARG A N 1
ATOM 1721 C CA . ARG A 1 216 ? 0.651 18.031 10.375 1 90.44 216 ARG A CA 1
ATOM 1722 C C . ARG A 1 216 ? 0.664 18.781 9.055 1 90.44 216 ARG A C 1
ATOM 1724 O O . ARG A 1 216 ? 1.043 18.234 8.016 1 90.44 216 ARG A O 1
ATOM 1731 N N . ARG A 1 217 ? 0.28 19.922 9.023 1 82.88 217 ARG A N 1
ATOM 1732 C CA . ARG A 1 217 ? 0.172 20.719 7.801 1 82.88 217 ARG A CA 1
ATOM 1733 C C . ARG A 1 217 ? 1.541 20.922 7.164 1 82.88 217 ARG A C 1
ATOM 1735 O O . ARG A 1 217 ? 1.647 21.062 5.941 1 82.88 217 ARG A O 1
ATOM 1742 N N . SER A 1 218 ? 2.506 20.922 7.977 1 85.75 218 SER A N 1
ATOM 1743 C CA . SER A 1 218 ? 3.855 21.203 7.5 1 85.75 218 SER A CA 1
ATOM 1744 C C . SER A 1 218 ? 4.375 20.078 6.613 1 85.75 218 SER A C 1
ATOM 1746 O O . SER A 1 218 ? 5.352 20.266 5.883 1 85.75 218 SER A O 1
ATOM 1748 N N . GLN A 1 219 ? 3.738 18.969 6.551 1 82.62 219 GLN A N 1
ATOM 1749 C CA . GLN A 1 219 ? 4.277 17.781 5.879 1 82.62 219 GLN A CA 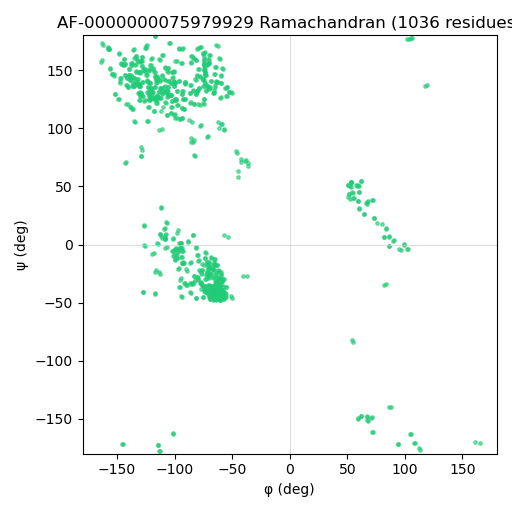1
ATOM 1750 C C . GLN A 1 219 ? 3.908 17.781 4.398 1 82.62 219 GLN A C 1
ATOM 1752 O O . GLN A 1 219 ? 4.195 16.812 3.684 1 82.62 219 GLN A O 1
ATOM 1757 N N . GLY A 1 220 ? 3.283 18.703 3.877 1 80.19 220 GLY A N 1
ATOM 1758 C CA . GLY A 1 220 ? 3.09 18.875 2.447 1 80.19 220 GLY A CA 1
ATOM 1759 C C . GLY A 1 220 ? 1.895 18.109 1.908 1 80.19 220 GLY A C 1
ATOM 1760 O O . GLY A 1 220 ? 1.712 18 0.694 1 80.19 220 GLY A O 1
ATOM 1761 N N . VAL A 1 221 ? 1.212 17.406 2.701 1 86.19 221 VAL A N 1
ATOM 1762 C CA . VAL A 1 221 ? -0.012 16.75 2.273 1 86.19 221 VAL A CA 1
ATOM 1763 C C . VAL A 1 221 ? -1.182 17.203 3.141 1 86.19 221 VAL A C 1
ATOM 1765 O O . VAL A 1 221 ? -0.996 17.562 4.309 1 86.19 221 VAL A O 1
ATOM 1768 N N . VAL A 1 222 ? -2.318 17.172 2.502 1 88.69 222 VAL A N 1
ATOM 1769 C CA . VAL A 1 222 ? -3.518 17.609 3.213 1 88.69 222 VAL A CA 1
ATOM 1770 C C . VAL A 1 222 ? -4.691 16.703 2.848 1 88.69 222 VAL A C 1
ATOM 1772 O O . VAL A 1 222 ? -4.855 16.328 1.683 1 88.69 222 VAL A O 1
ATOM 1775 N N . ASP A 1 223 ? -5.453 16.312 3.865 1 92.56 223 ASP A N 1
ATOM 1776 C CA . ASP A 1 223 ? -6.711 15.602 3.635 1 92.56 223 ASP A CA 1
ATOM 1777 C C . ASP A 1 223 ? -7.836 16.578 3.303 1 92.56 223 ASP A C 1
ATOM 1779 O O . ASP A 1 223 ? -8.055 17.547 4.027 1 92.56 223 ASP A O 1
ATOM 1783 N N . MET A 1 224 ? -8.516 16.312 2.258 1 94.81 224 MET A N 1
ATOM 1784 C CA . MET A 1 224 ? -9.562 17.219 1.8 1 94.81 224 MET A CA 1
ATOM 1785 C C . MET A 1 224 ? -10.859 16.469 1.531 1 94.81 224 MET A C 1
ATOM 1787 O O . MET A 1 224 ? -10.844 15.25 1.325 1 94.81 224 MET A O 1
ATOM 1791 N N . VAL A 1 225 ? -11.938 17.188 1.568 1 97.38 225 VAL A N 1
ATOM 1792 C CA . VAL A 1 225 ? -13.234 16.672 1.139 1 97.38 225 VAL A CA 1
ATOM 1793 C C . VAL A 1 225 ? -13.391 16.859 -0.369 1 97.38 225 VAL A C 1
ATOM 1795 O O . VAL A 1 225 ? -13.352 17.984 -0.868 1 97.38 225 VAL A O 1
ATOM 1798 N N . VAL A 1 226 ? -13.609 15.797 -1.059 1 97.31 226 VAL A N 1
ATOM 1799 C CA . VAL A 1 226 ? -13.703 15.875 -2.512 1 97.31 226 VAL A CA 1
ATOM 1800 C C . VAL A 1 226 ? -15.156 15.648 -2.945 1 97.31 226 VAL A C 1
ATOM 1802 O O . VAL A 1 226 ? -15.828 14.742 -2.438 1 97.31 226 VAL A O 1
ATOM 1805 N N . LEU A 1 227 ? -15.617 16.438 -3.836 1 96.81 227 LEU A N 1
ATOM 1806 C CA . LEU A 1 227 ? -16.938 16.344 -4.449 1 96.81 227 LEU A CA 1
ATOM 1807 C C . LEU A 1 227 ? -16.828 16.078 -5.949 1 96.81 227 LEU A C 1
ATOM 1809 O O . LEU A 1 227 ? -15.977 16.656 -6.625 1 96.81 227 LEU A O 1
ATOM 1813 N N . SER A 1 228 ? -17.609 15.195 -6.375 1 96.06 228 SER A N 1
ATOM 1814 C CA . SER A 1 228 ? -17.594 14.922 -7.809 1 96.06 228 SER A CA 1
ATOM 1815 C C . SER A 1 228 ? -19 14.859 -8.375 1 96.06 228 SER A C 1
ATOM 1817 O O . SER A 1 228 ? -19.922 14.328 -7.734 1 96.06 228 SER A O 1
ATOM 1819 N N . GLY A 1 229 ? -19.156 15.461 -9.539 1 95.06 229 GLY A N 1
ATOM 1820 C CA . GLY A 1 229 ? -20.391 15.352 -10.305 1 95.06 229 GLY A CA 1
ATOM 1821 C C . GLY A 1 229 ? -21.594 15.906 -9.578 1 95.06 229 GLY A C 1
ATOM 1822 O O . GLY A 1 229 ? -21.5 16.938 -8.914 1 95.06 229 GLY A O 1
ATOM 1823 N N . GLY A 1 230 ? -22.734 15.258 -9.867 1 94.44 230 GLY A N 1
ATOM 1824 C CA . GLY A 1 230 ? -23.984 15.75 -9.336 1 94.44 230 GLY A CA 1
ATOM 1825 C C . GLY A 1 230 ? -24.719 16.688 -10.281 1 94.44 230 GLY A C 1
ATOM 1826 O O . GLY A 1 230 ? -24.453 16.688 -11.484 1 94.44 230 GLY A O 1
ATOM 1827 N N . GLU A 1 231 ? -25.75 17.25 -9.695 1 92.88 231 GLU A N 1
ATOM 1828 C CA . GLU A 1 231 ? -26.594 18.141 -10.492 1 92.88 231 GLU A CA 1
ATOM 1829 C C . GLU A 1 231 ? -26.844 19.469 -9.773 1 92.88 231 GLU A C 1
ATOM 1831 O O . GLU A 1 231 ? -26.984 19.484 -8.547 1 92.88 231 GLU A O 1
ATOM 1836 N N . ASP A 1 232 ? -26.75 20.406 -10.586 1 86.44 232 ASP A N 1
ATOM 1837 C CA . ASP A 1 232 ? -27.25 21.672 -10.07 1 86.44 232 ASP A CA 1
ATOM 1838 C C . ASP A 1 232 ? -28.641 21.969 -10.602 1 86.44 232 ASP A C 1
ATOM 1840 O O . ASP A 1 232 ? -29.359 21.062 -11.016 1 86.44 232 ASP A O 1
ATOM 1844 N N . ASP A 1 233 ? -29.125 23.234 -10.516 1 79.19 233 ASP A N 1
ATOM 1845 C CA . ASP A 1 233 ? -30.484 23.594 -10.922 1 79.19 233 ASP A CA 1
ATOM 1846 C C . ASP A 1 233 ? -30.625 23.578 -12.445 1 79.19 233 ASP A C 1
ATOM 1848 O O . ASP A 1 233 ? -31.734 23.531 -12.969 1 79.19 233 ASP A O 1
ATOM 1852 N N . LYS A 1 234 ? -29.5 23.391 -13.156 1 82.38 234 LYS A N 1
ATOM 1853 C CA . LYS A 1 234 ? -29.594 23.562 -14.602 1 82.38 234 LYS A CA 1
ATOM 1854 C C . LYS A 1 234 ? -29.031 22.344 -15.336 1 82.38 234 LYS A C 1
ATOM 1856 O O . LYS A 1 234 ? -29.594 21.906 -16.344 1 82.38 234 LYS A O 1
ATOM 1861 N N . VAL A 1 235 ? -27.922 21.859 -14.781 1 88.31 235 VAL A N 1
ATOM 1862 C CA . VAL A 1 235 ? -27.234 20.859 -15.594 1 88.31 235 VAL A CA 1
ATOM 1863 C C . VAL A 1 235 ? -26.547 19.844 -14.68 1 88.31 235 VAL A C 1
ATOM 1865 O O . VAL A 1 235 ? -26.359 20.078 -13.484 1 88.31 235 VAL A O 1
ATOM 1868 N N . MET A 1 236 ? -26.188 18.734 -15.344 1 92.69 236 MET A N 1
ATOM 1869 C CA . MET A 1 236 ? -25.281 17.781 -14.711 1 92.69 236 MET A CA 1
ATOM 1870 C C . MET A 1 236 ? -23.844 18.266 -14.773 1 92.69 236 MET A C 1
ATOM 1872 O O . MET A 1 236 ? -23.422 18.859 -15.773 1 92.69 236 MET A O 1
ATOM 1876 N N . LEU A 1 237 ? -23.094 18 -13.781 1 92.81 237 LEU A N 1
ATOM 1877 C CA . LEU A 1 237 ? -21.766 18.562 -13.664 1 92.81 237 LEU A CA 1
ATOM 1878 C C . LEU A 1 237 ? -20.703 17.484 -13.891 1 92.81 237 LEU A C 1
ATOM 1880 O O . LEU A 1 237 ? -20.938 16.312 -13.625 1 92.81 237 LEU A O 1
ATOM 1884 N N . LYS A 1 238 ? -19.547 17.891 -14.359 1 94.88 238 LYS A N 1
ATOM 1885 C CA . LYS A 1 238 ? -18.391 17.016 -14.5 1 94.88 238 LYS A CA 1
ATOM 1886 C C . LYS A 1 238 ? -17.25 17.453 -13.594 1 94.88 238 LYS A C 1
ATOM 1888 O O . LYS A 1 238 ? -16.172 16.844 -13.594 1 94.88 238 LYS A O 1
ATOM 1893 N N . THR A 1 239 ? -17.469 18.484 -12.836 1 94.31 239 THR A N 1
ATOM 1894 C CA . THR A 1 239 ? -16.422 19.094 -12.047 1 94.31 239 THR A CA 1
ATOM 1895 C C . THR A 1 239 ? -16.062 18.234 -10.844 1 94.31 239 THR A C 1
ATOM 1897 O O . THR A 1 239 ? -16.938 17.547 -10.297 1 94.31 239 THR A O 1
ATOM 1900 N N . VAL A 1 240 ? -14.852 18.234 -10.477 1 96.25 240 VAL A N 1
ATOM 1901 C CA . VAL A 1 240 ? -14.312 17.641 -9.258 1 96.25 240 VAL A CA 1
ATOM 1902 C C . VAL A 1 240 ? -13.594 18.703 -8.43 1 96.25 240 VAL A C 1
ATOM 1904 O O . VAL A 1 240 ? -12.625 19.312 -8.891 1 96.25 240 VAL A O 1
ATOM 1907 N N . GLU A 1 241 ? -14.117 18.906 -7.242 1 94.81 241 GLU A N 1
ATOM 1908 C CA . GLU A 1 241 ? -13.602 19.969 -6.383 1 94.81 241 GLU A CA 1
ATOM 1909 C C . GLU A 1 241 ? -13.211 19.422 -5.008 1 94.81 241 GLU A C 1
ATOM 1911 O O . GLU A 1 241 ? -13.773 18.438 -4.547 1 94.81 241 GLU A O 1
ATOM 1916 N N . CYS A 1 242 ? -12.305 20.062 -4.465 1 94.38 242 CYS A N 1
ATOM 1917 C CA . CYS A 1 242 ? -11.852 19.672 -3.135 1 94.38 242 CYS A CA 1
ATOM 1918 C C . CYS A 1 242 ? -11.961 20.844 -2.156 1 94.38 242 CYS A C 1
ATOM 1920 O O . CYS A 1 242 ? -11.688 21.984 -2.516 1 94.38 242 CYS A O 1
ATOM 1922 N N . PHE A 1 243 ? -12.352 20.562 -0.958 1 95.56 243 PHE A N 1
ATOM 1923 C CA . PHE A 1 243 ? -12.539 21.516 0.121 1 95.56 243 PHE A CA 1
ATOM 1924 C C . PHE A 1 243 ? -11.578 21.234 1.268 1 95.56 243 PHE A C 1
ATOM 1926 O O . PHE A 1 243 ? -11.5 20.109 1.763 1 95.56 243 PHE A O 1
ATOM 1933 N N . ASP A 1 244 ? -10.797 22.25 1.634 1 92.88 244 ASP A N 1
ATOM 1934 C CA . ASP A 1 244 ? -9.93 22.188 2.809 1 92.88 244 ASP A CA 1
ATOM 1935 C C . ASP A 1 244 ? -10.633 22.766 4.035 1 92.88 244 ASP A C 1
ATOM 1937 O O . ASP A 1 244 ? -10.781 23.984 4.164 1 92.88 244 ASP A O 1
ATOM 1941 N N . PRO A 1 245 ? -10.992 21.953 4.953 1 91.06 245 PRO A N 1
ATOM 1942 C CA . PRO A 1 245 ? -11.719 22.469 6.113 1 91.06 245 PRO A CA 1
ATOM 1943 C C . PRO A 1 245 ? -10.844 23.312 7.035 1 91.06 245 PRO A C 1
ATOM 1945 O O . PRO A 1 245 ? -11.359 24.109 7.816 1 91.06 245 PRO A O 1
ATOM 1948 N N . GLY A 1 246 ? -9.57 23.109 7.02 1 86.31 246 GLY A N 1
ATOM 1949 C CA . GLY A 1 246 ? -8.672 23.906 7.84 1 86.31 246 GLY A CA 1
ATOM 1950 C C . GLY A 1 246 ? -8.555 25.344 7.375 1 86.31 246 GLY A C 1
ATOM 1951 O O . GLY A 1 246 ? -8.727 26.281 8.164 1 86.31 246 GLY A O 1
ATOM 1952 N N . LEU A 1 247 ? -8.367 25.516 6.094 1 86.75 247 LEU A N 1
ATOM 1953 C CA . LEU A 1 247 ? -8.195 26.859 5.527 1 86.75 247 LEU A CA 1
ATOM 1954 C C . LEU A 1 247 ? -9.508 27.375 4.957 1 86.75 247 LEU A C 1
ATOM 1956 O O . LEU A 1 247 ? -9.617 28.562 4.641 1 86.75 247 LEU A O 1
ATOM 1960 N N . VAL A 1 248 ? -10.484 26.547 4.824 1 91.06 248 VAL A N 1
ATOM 1961 C CA . VAL A 1 248 ? -11.789 26.891 4.277 1 91.06 248 VAL A CA 1
ATOM 1962 C C . VAL A 1 248 ? -11.633 27.438 2.861 1 91.06 248 VAL A C 1
ATOM 1964 O O . VAL A 1 248 ? -12.117 28.531 2.559 1 91.06 248 VAL A O 1
ATOM 1967 N N . VAL A 1 249 ? -10.922 26.719 2.07 1 91.94 249 VAL A N 1
ATOM 1968 C CA . VAL A 1 249 ? -10.688 27.094 0.68 1 91.94 249 VAL A CA 1
ATOM 1969 C C . VAL A 1 249 ? -11.031 25.922 -0.235 1 91.94 249 VAL A C 1
ATOM 1971 O O . VAL A 1 249 ? -11.031 24.766 0.199 1 91.94 249 VAL A O 1
ATOM 1974 N N . TRP A 1 250 ? -11.312 26.234 -1.486 1 93.94 250 TRP A N 1
ATOM 1975 C CA . TRP A 1 250 ? -11.648 25.25 -2.502 1 93.94 250 TRP A CA 1
ATOM 1976 C C . TRP A 1 250 ? -10.555 25.172 -3.566 1 93.94 250 TRP A C 1
ATOM 1978 O O . TRP A 1 250 ? -9.977 26.188 -3.941 1 93.94 250 TRP A O 1
ATOM 1988 N N . HIS A 1 251 ? -10.305 23.969 -3.984 1 91.75 251 HIS A N 1
ATOM 1989 C CA . HIS A 1 251 ? -9.414 23.703 -5.109 1 91.75 251 HIS A CA 1
ATOM 1990 C C . HIS A 1 251 ? -10.094 22.828 -6.16 1 91.75 251 HIS A C 1
ATOM 1992 O O . HIS A 1 251 ? -10.969 22.031 -5.832 1 91.75 251 HIS A O 1
ATOM 1998 N N . SER A 1 252 ? -9.68 23.047 -7.383 1 93.75 252 SER A N 1
ATOM 1999 C CA . SER A 1 252 ? -10.227 22.234 -8.461 1 93.75 252 SER A CA 1
ATOM 2000 C C . SER A 1 252 ? -9.258 21.125 -8.867 1 93.75 252 SER A C 1
ATOM 2002 O O . SER A 1 252 ? -8.047 21.359 -8.93 1 93.75 252 SER A O 1
ATOM 2004 N N . LEU A 1 253 ? -9.797 19.984 -9.047 1 93.88 253 LEU A N 1
ATOM 2005 C CA . LEU A 1 253 ? -9.055 18.875 -9.633 1 93.88 253 LEU A CA 1
ATOM 2006 C C . LEU A 1 253 ? -9.484 18.656 -11.086 1 93.88 253 LEU A C 1
ATOM 2008 O O . LEU A 1 253 ? -10.391 19.328 -11.578 1 93.88 253 LEU A O 1
ATOM 2012 N N . GLN A 1 254 ? -8.766 17.766 -11.742 1 95.12 254 GLN A N 1
ATOM 2013 C CA . GLN A 1 254 ? -9.156 17.453 -13.117 1 95.12 254 GLN A CA 1
ATOM 2014 C C . GLN A 1 254 ? -10.609 17 -13.188 1 95.12 254 GLN A C 1
ATOM 2016 O O . GLN A 1 254 ? -11.031 16.141 -12.414 1 95.12 254 GLN A O 1
ATOM 2021 N N . CYS A 1 255 ? -11.312 17.516 -14.133 1 96.94 255 CYS A N 1
ATOM 2022 C CA . CYS A 1 255 ? -12.727 17.188 -14.305 1 96.94 255 CYS A CA 1
ATOM 2023 C C . CYS A 1 255 ? -12.891 15.758 -14.82 1 96.94 255 CYS A C 1
ATOM 2025 O O . CYS A 1 255 ? -11.969 15.188 -15.398 1 96.94 255 CYS A O 1
ATOM 2027 N N . LEU A 1 256 ? -14.062 15.266 -14.5 1 95.81 256 LEU A N 1
ATOM 2028 C CA . LEU A 1 256 ? -14.438 14 -15.117 1 95.81 256 LEU A CA 1
ATOM 2029 C C . LEU A 1 256 ? -14.57 14.148 -16.625 1 95.81 256 LEU A C 1
ATOM 2031 O O . LEU A 1 256 ? -14.852 15.234 -17.125 1 95.81 256 LEU A O 1
ATOM 2035 N N . PRO A 1 257 ? -14.352 13.062 -17.359 1 93.06 257 PRO A N 1
ATOM 2036 C CA . PRO A 1 257 ? -14.477 13.125 -18.828 1 93.06 257 PRO A CA 1
ATOM 2037 C C . PRO A 1 257 ? -15.906 13.398 -19.281 1 93.06 257 PRO A C 1
ATOM 2039 O O . PRO A 1 257 ? -16.125 13.812 -20.422 1 93.06 257 PRO A O 1
ATOM 2042 N N . PHE A 1 258 ? -16.859 13.18 -18.406 1 92.88 258 PHE A N 1
ATOM 2043 C CA . PHE A 1 258 ? -18.25 13.406 -18.734 1 92.88 258 PHE A CA 1
ATOM 2044 C C . PHE A 1 258 ? -19.016 13.891 -17.5 1 92.88 258 PHE A C 1
ATOM 2046 O O . PHE A 1 258 ? -18.594 13.656 -16.375 1 92.88 258 PHE A O 1
ATOM 2053 N N . ALA A 1 259 ? -20.078 14.555 -17.844 1 95.81 259 ALA A N 1
ATOM 2054 C CA . ALA A 1 259 ? -20.969 14.922 -16.734 1 95.81 259 ALA A CA 1
ATOM 2055 C C . ALA A 1 259 ? -21.766 13.719 -16.25 1 95.81 259 ALA A C 1
ATOM 2057 O O . ALA A 1 259 ? -22.203 12.891 -17.062 1 95.81 259 ALA A O 1
ATOM 2058 N N . VAL A 1 260 ? -21.969 13.648 -14.93 1 96.31 260 VAL A N 1
ATOM 2059 C CA . VAL A 1 260 ? -22.609 12.445 -14.422 1 96.31 260 VAL A CA 1
ATOM 2060 C C . VAL A 1 260 ? -23.359 12.766 -13.125 1 96.31 260 VAL A C 1
ATOM 2062 O O . VAL A 1 260 ? -22.953 13.648 -12.367 1 96.31 260 VAL A O 1
ATOM 2065 N N . SER A 1 261 ? -24.438 12.086 -12.93 1 95.75 261 SER A N 1
ATOM 2066 C CA . SER A 1 261 ? -25.219 12.117 -11.688 1 95.75 261 SER A CA 1
ATOM 2067 C C . SER A 1 261 ? -25.625 10.711 -11.266 1 95.75 261 SER A C 1
ATOM 2069 O O . SER A 1 261 ? -25.5 9.758 -12.039 1 95.75 261 SER A O 1
ATOM 2071 N N . LYS A 1 262 ? -25.984 10.523 -9.969 1 96.31 262 LYS A N 1
ATOM 2072 C CA . LYS A 1 262 ? -26.469 9.25 -9.445 1 96.31 262 LYS A CA 1
ATOM 2073 C C . LYS A 1 262 ? -25.391 8.18 -9.523 1 96.31 262 LYS A C 1
ATOM 2075 O O . LYS A 1 262 ? -25.688 7.004 -9.758 1 96.31 262 LYS A O 1
ATOM 2080 N N . HIS A 1 263 ? -24.109 8.602 -9.508 1 97.44 263 HIS A N 1
ATOM 2081 C CA . HIS A 1 263 ? -22.953 7.723 -9.531 1 97.44 263 HIS A CA 1
ATOM 2082 C C . HIS A 1 263 ? -22.422 7.469 -8.117 1 97.44 263 HIS A C 1
ATOM 2084 O O . HIS A 1 263 ? -22.938 8.039 -7.152 1 97.44 263 HIS A O 1
ATOM 2090 N N . GLY A 1 264 ? -21.516 6.508 -7.98 1 97.62 264 GLY A N 1
ATOM 2091 C CA . GLY A 1 264 ? -20.797 6.266 -6.738 1 97.62 264 GLY A CA 1
ATOM 2092 C C . GLY A 1 264 ? -19.359 6.73 -6.785 1 97.62 264 GLY A C 1
ATOM 2093 O O . GLY A 1 264 ? -18.75 6.797 -7.859 1 97.62 264 GLY A O 1
ATOM 2094 N N . MET A 1 265 ? -18.875 7.059 -5.648 1 98.06 265 MET A N 1
ATOM 2095 C CA . MET A 1 265 ? -17.484 7.461 -5.523 1 98.06 265 MET A CA 1
ATOM 2096 C C . MET A 1 265 ? -16.875 6.926 -4.23 1 98.06 265 MET A C 1
ATOM 2098 O O . MET A 1 265 ? -17.516 6.941 -3.182 1 98.06 265 MET A O 1
ATOM 2102 N N . VAL A 1 266 ? -15.664 6.434 -4.348 1 98.19 266 VAL A N 1
ATOM 2103 C CA . VAL A 1 266 ? -14.961 5.949 -3.166 1 98.19 266 VAL A CA 1
ATOM 2104 C C . VAL A 1 266 ? -13.477 6.281 -3.275 1 98.19 266 VAL A C 1
ATOM 2106 O O . VAL A 1 266 ? -12.961 6.52 -4.371 1 98.19 266 VAL A O 1
ATOM 2109 N N . VAL A 1 267 ? -12.828 6.371 -2.152 1 97.56 267 VAL A N 1
ATOM 2110 C CA . VAL A 1 267 ? -11.375 6.473 -2.068 1 97.56 267 VAL A CA 1
ATOM 2111 C C . VAL A 1 267 ? -10.82 5.277 -1.303 1 97.56 267 VAL A C 1
ATOM 2113 O O . VAL A 1 267 ? -11.281 4.957 -0.207 1 97.56 267 VAL A O 1
ATOM 2116 N N . THR A 1 268 ? -9.898 4.625 -1.913 1 96.88 268 THR A N 1
ATOM 2117 C CA . THR A 1 268 ? -9.289 3.451 -1.294 1 96.88 268 THR A CA 1
ATOM 2118 C C . THR A 1 268 ? -8.273 3.865 -0.232 1 96.88 268 THR A C 1
ATOM 2120 O O . THR A 1 268 ? -7.91 5.039 -0.139 1 96.88 268 THR A O 1
ATOM 2123 N N . GLY A 1 269 ? -7.832 2.879 0.515 1 94.19 269 GLY A N 1
ATOM 2124 C CA . GLY A 1 269 ? -6.801 3.133 1.508 1 94.19 269 GLY A CA 1
ATOM 2125 C C . GLY A 1 269 ? -5.48 3.57 0.9 1 94.19 269 GLY A C 1
ATOM 2126 O O . GLY A 1 269 ? -4.664 4.203 1.568 1 94.19 269 GLY A O 1
ATOM 2127 N N . SER A 1 270 ? -5.219 3.236 -0.281 1 91.69 270 SER A N 1
ATOM 2128 C CA . SER A 1 270 ? -4.004 3.646 -0.979 1 91.69 270 SER A CA 1
ATOM 2129 C C . SER A 1 270 ? -4.164 5.027 -1.604 1 91.69 270 SER A C 1
ATOM 2131 O O . SER A 1 270 ? -3.361 5.43 -2.445 1 91.69 270 SER A O 1
ATOM 2133 N N . ASN A 1 271 ? -5.227 5.684 -1.298 1 94.19 271 ASN A N 1
ATOM 2134 C CA . ASN A 1 271 ? -5.5 7.066 -1.673 1 94.19 271 ASN A CA 1
ATOM 2135 C C . ASN A 1 271 ? -5.801 7.195 -3.162 1 94.19 271 ASN A C 1
ATOM 2137 O O . ASN A 1 271 ? -5.316 8.117 -3.822 1 94.19 271 ASN A O 1
ATOM 2141 N N . THR A 1 272 ? -6.508 6.238 -3.715 1 95 272 THR A N 1
ATOM 2142 C CA . THR A 1 272 ? -6.988 6.258 -5.094 1 95 272 THR A CA 1
ATOM 2143 C C . THR A 1 272 ? -8.5 6.457 -5.133 1 95 272 THR A C 1
ATOM 2145 O O . THR A 1 272 ? -9.234 5.816 -4.383 1 95 272 THR A O 1
ATOM 2148 N N . LEU A 1 273 ? -8.945 7.387 -5.965 1 97.38 273 LEU A N 1
ATOM 2149 C CA . LEU A 1 273 ? -10.359 7.723 -6.066 1 97.38 273 LEU A CA 1
ATOM 2150 C C . LEU A 1 273 ? -11.008 7.016 -7.25 1 97.38 273 LEU A C 1
ATOM 2152 O O . LEU A 1 273 ? -10.422 6.949 -8.336 1 97.38 273 LEU A O 1
ATOM 2156 N N . TYR A 1 274 ? -12.164 6.391 -7.035 1 98.25 274 TYR A N 1
ATOM 2157 C CA . TYR A 1 274 ? -12.922 5.723 -8.086 1 98.25 274 TYR A CA 1
ATOM 2158 C C . TYR A 1 274 ? -14.32 6.312 -8.211 1 98.25 274 TYR A C 1
ATOM 2160 O O . TYR A 1 274 ? -14.961 6.625 -7.199 1 98.25 274 TYR A O 1
ATOM 2168 N N . VAL A 1 275 ? -14.766 6.488 -9.383 1 98.12 275 VAL A N 1
ATOM 2169 C CA . VAL A 1 275 ? -16.141 6.852 -9.711 1 98.12 275 VAL A CA 1
ATOM 2170 C C . VAL A 1 275 ? -16.766 5.766 -10.578 1 98.12 275 VAL A C 1
ATOM 2172 O O . VAL A 1 275 ? -16.156 5.309 -11.555 1 98.12 275 VAL A O 1
ATOM 2175 N N . ALA A 1 276 ? -17.938 5.355 -10.195 1 98.31 276 ALA A N 1
ATOM 2176 C CA . ALA A 1 276 ? -18.547 4.246 -10.922 1 98.31 276 ALA A CA 1
ATOM 2177 C C . ALA A 1 276 ? -20.031 4.508 -11.188 1 98.31 276 ALA A C 1
ATOM 2179 O O . ALA A 1 276 ? -20.75 4.98 -10.297 1 98.31 276 ALA A O 1
ATOM 2180 N N . GLY A 1 277 ? -20.469 4.211 -12.422 1 97.94 277 GLY A N 1
ATOM 2181 C CA . GLY A 1 277 ? -21.875 4.234 -12.781 1 97.94 277 GLY A CA 1
ATOM 2182 C C . GLY A 1 277 ? -22.453 5.641 -12.867 1 97.94 277 GLY A C 1
ATOM 2183 O O . GLY A 1 277 ? -21.719 6.594 -13.141 1 97.94 277 GLY A O 1
ATOM 2184 N N . GLY A 1 278 ? -23.781 5.66 -12.805 1 97.19 278 GLY A N 1
ATOM 2185 C CA . GLY A 1 278 ? -24.5 6.926 -12.867 1 97.19 278 GLY A CA 1
ATOM 2186 C C . GLY A 1 278 ? -25.25 7.121 -14.18 1 97.19 278 GLY A C 1
ATOM 2187 O O . GLY A 1 278 ? -25.484 6.16 -14.906 1 97.19 278 GLY A O 1
ATOM 2188 N N . GLU A 1 279 ? -25.719 8.32 -14.305 1 95.75 279 GLU A N 1
ATOM 2189 C CA . GLU A 1 279 ? -26.484 8.719 -15.484 1 95.75 279 GLU A CA 1
ATOM 2190 C C . GLU A 1 279 ? -25.844 9.93 -16.156 1 95.75 279 GLU A C 1
ATOM 2192 O O . GLU A 1 279 ? -25.391 10.859 -15.492 1 95.75 279 GLU A O 1
ATOM 2197 N N . CYS A 1 280 ? -25.906 9.805 -17.438 1 93.75 280 CYS A N 1
ATOM 2198 C CA . CYS A 1 280 ? -25.406 10.922 -18.234 1 93.75 280 CYS A CA 1
ATOM 2199 C C . CYS A 1 280 ? -26.531 11.883 -18.594 1 93.75 280 CYS A C 1
ATOM 2201 O O . CYS A 1 280 ? -27.703 11.562 -18.422 1 93.75 280 CYS A O 1
ATOM 2203 N N . PRO A 1 281 ? -26.172 13.047 -19.109 1 92.12 281 PRO A N 1
ATOM 2204 C CA . PRO A 1 281 ? -27.188 14.047 -19.438 1 92.12 281 PRO A CA 1
ATOM 2205 C C . PRO A 1 281 ? -28.203 13.555 -20.469 1 92.12 281 PRO A C 1
ATOM 2207 O O . PRO A 1 281 ? -29.344 13.992 -20.484 1 92.12 281 PRO A O 1
ATOM 2210 N N . ASP A 1 282 ? -27.781 12.688 -21.297 1 91.06 282 ASP A N 1
ATOM 2211 C CA . ASP A 1 282 ? -28.672 12.18 -22.328 1 91.06 282 ASP A CA 1
ATOM 2212 C C . ASP A 1 282 ? -29.578 11.078 -21.781 1 91.06 282 ASP A C 1
ATOM 2214 O O . ASP A 1 282 ? -30.375 10.492 -22.531 1 91.06 282 ASP A O 1
ATOM 2218 N N . GLY A 1 283 ? -29.406 10.727 -20.547 1 88.19 283 GLY A N 1
ATOM 2219 C CA . GLY A 1 283 ? -30.234 9.711 -19.922 1 88.19 283 GLY A CA 1
ATOM 2220 C C . GLY A 1 283 ? -29.625 8.328 -19.953 1 88.19 283 GLY A C 1
ATOM 2221 O O . GLY A 1 283 ? -30.156 7.387 -19.359 1 88.19 283 GLY A O 1
ATOM 2222 N N . ALA A 1 284 ? -28.562 8.289 -20.562 1 91.75 284 ALA A N 1
ATOM 2223 C CA . ALA A 1 284 ? -27.922 6.984 -20.703 1 91.75 284 ALA A CA 1
ATOM 2224 C C . ALA A 1 284 ? -27.344 6.527 -19.359 1 91.75 284 ALA A C 1
ATOM 2226 O O . ALA A 1 284 ? -26.781 7.332 -18.609 1 91.75 284 ALA A O 1
ATOM 2227 N N . LEU A 1 285 ? -27.578 5.25 -19.078 1 94.94 285 LEU A N 1
ATOM 2228 C CA . LEU A 1 285 ? -27 4.641 -17.891 1 94.94 285 LEU A CA 1
ATOM 2229 C C . LEU A 1 285 ? -25.562 4.219 -18.141 1 94.94 285 LEU A C 1
ATOM 2231 O O . LEU A 1 285 ? -25.234 3.727 -19.234 1 94.94 285 LEU A O 1
ATOM 2235 N N . SER A 1 286 ? -24.766 4.414 -17.141 1 94.5 286 SER A N 1
ATOM 2236 C CA . SER A 1 286 ? -23.344 4.133 -17.312 1 94.5 286 SER A CA 1
ATOM 2237 C C . SER A 1 286 ? -22.922 2.885 -16.547 1 94.5 286 SER A C 1
ATOM 2239 O O . SER A 1 286 ? -23.406 2.643 -15.445 1 94.5 286 SER A O 1
ATOM 2241 N N . ASP A 1 287 ? -22.047 2.086 -17.125 1 97 287 ASP A N 1
ATOM 2242 C CA . ASP A 1 287 ? -21.359 0.994 -16.453 1 97 287 ASP A CA 1
ATOM 2243 C C . ASP A 1 287 ? -19.859 1.284 -16.328 1 97 287 ASP A C 1
ATOM 2245 O O . ASP A 1 287 ? -19.094 0.426 -15.883 1 97 287 ASP A O 1
ATOM 2249 N N . THR A 1 288 ? -19.484 2.482 -16.656 1 96.81 288 THR A N 1
ATOM 2250 C CA . THR A 1 288 ? -18.062 2.826 -16.719 1 96.81 288 THR A CA 1
ATOM 2251 C C . THR A 1 288 ? -17.516 3.088 -15.32 1 96.81 288 THR A C 1
ATOM 2253 O O . THR A 1 288 ? -18.25 3.457 -14.406 1 96.81 288 THR A O 1
ATOM 2256 N N . VAL A 1 289 ? -16.281 2.83 -15.156 1 98.06 289 VAL A N 1
ATOM 2257 C CA . VAL A 1 289 ? -15.562 3.072 -13.914 1 98.06 289 VAL A CA 1
ATOM 2258 C C . VAL A 1 289 ? -14.281 3.855 -14.211 1 98.06 289 VAL A C 1
ATOM 2260 O O . VAL A 1 289 ? -13.516 3.488 -15.102 1 98.06 289 VAL A O 1
ATOM 2263 N N . TRP A 1 290 ? -14.109 4.902 -13.461 1 97.12 290 TRP A N 1
ATOM 2264 C CA . TRP A 1 290 ? -12.953 5.77 -13.656 1 97.12 290 TRP A CA 1
ATOM 2265 C C . TRP A 1 290 ? -12.117 5.852 -12.383 1 97.12 290 TRP A C 1
ATOM 2267 O O . TRP A 1 290 ? -12.656 5.945 -11.281 1 97.12 290 TRP A O 1
ATOM 2277 N N . ARG A 1 291 ? -10.875 5.738 -12.578 1 96.69 291 ARG A N 1
ATOM 2278 C CA . ARG A 1 291 ? -9.891 5.824 -11.508 1 96.69 291 ARG A CA 1
ATOM 2279 C C . ARG A 1 291 ? -9.117 7.133 -11.578 1 96.69 291 ARG A C 1
ATOM 2281 O O . ARG A 1 291 ? -8.703 7.559 -12.664 1 96.69 291 ARG A O 1
ATOM 2288 N N . TYR A 1 292 ? -9 7.801 -10.445 1 95.44 292 TYR A N 1
ATOM 2289 C CA . TYR A 1 292 ? -8.289 9.07 -10.359 1 95.44 292 TYR A CA 1
ATOM 2290 C C . TYR A 1 292 ? -7.051 8.938 -9.477 1 95.44 292 TYR A C 1
ATOM 2292 O O . TYR A 1 292 ? -7.141 8.492 -8.336 1 95.44 292 TYR A O 1
ATOM 2300 N N . ASP A 1 293 ? -5.938 9.359 -9.992 1 90.19 293 ASP A N 1
ATOM 2301 C CA . ASP A 1 293 ? -4.676 9.414 -9.258 1 90.19 293 ASP A CA 1
ATOM 2302 C C . ASP A 1 293 ? -4.348 10.844 -8.836 1 90.19 293 ASP A C 1
ATOM 2304 O O . ASP A 1 293 ? -4.008 11.68 -9.68 1 90.19 293 ASP A O 1
ATOM 2308 N N . PRO A 1 294 ? -4.367 11.07 -7.57 1 90.94 294 PRO A N 1
ATOM 2309 C CA . PRO A 1 294 ? -4.152 12.453 -7.125 1 90.94 294 PRO A CA 1
ATOM 2310 C C . PRO A 1 294 ? -2.717 12.922 -7.344 1 90.94 294 PRO A C 1
ATOM 2312 O O . PRO A 1 294 ? -2.449 14.125 -7.324 1 90.94 294 PRO A O 1
ATOM 2315 N N . VAL A 1 295 ? -1.816 12.023 -7.508 1 86.81 295 VAL A N 1
ATOM 2316 C CA . VAL A 1 295 ? -0.423 12.398 -7.723 1 86.81 295 VAL A CA 1
ATOM 2317 C C . VAL A 1 295 ? -0.255 12.969 -9.125 1 86.81 295 VAL A C 1
ATOM 2319 O O . VAL A 1 295 ? 0.37 14.023 -9.305 1 86.81 295 VAL A O 1
ATOM 2322 N N . CYS A 1 296 ? -0.916 12.359 -10.094 1 86.06 296 CYS A N 1
ATOM 2323 C CA . CYS A 1 296 ? -0.778 12.789 -11.477 1 86.06 296 CYS A CA 1
ATOM 2324 C C . CYS A 1 296 ? -1.942 13.688 -11.891 1 86.06 296 CYS A C 1
ATOM 2326 O O . CYS A 1 296 ? -1.902 14.32 -12.945 1 86.06 296 CYS A O 1
ATOM 2328 N N . ASN A 1 297 ? -2.994 13.82 -11.039 1 90.38 297 ASN A N 1
ATOM 2329 C CA . ASN A 1 297 ? -4.195 14.594 -11.344 1 90.38 297 ASN A CA 1
ATOM 2330 C C . ASN A 1 297 ? -4.809 14.18 -12.68 1 90.38 297 ASN A C 1
ATOM 2332 O O . ASN A 1 297 ? -5.059 15.016 -13.539 1 90.38 297 ASN A O 1
ATOM 2336 N N . GLN A 1 298 ? -4.992 12.867 -12.82 1 90.94 298 GLN A N 1
ATOM 2337 C CA . GLN A 1 298 ? -5.508 12.336 -14.078 1 90.94 298 GLN A CA 1
ATOM 2338 C C . GLN A 1 298 ? -6.52 11.219 -13.828 1 90.94 298 GLN A C 1
ATOM 2340 O O . GLN A 1 298 ? -6.426 10.5 -12.836 1 90.94 298 GLN A O 1
ATOM 2345 N N . TRP A 1 299 ? -7.477 11.102 -14.805 1 94.12 299 TRP A N 1
ATOM 2346 C CA . TRP A 1 299 ? -8.461 10.023 -14.789 1 94.12 299 TRP A CA 1
ATOM 2347 C C . TRP A 1 299 ? -8.094 8.938 -15.797 1 94.12 299 TRP A C 1
ATOM 2349 O O . TRP A 1 299 ? -7.648 9.234 -16.906 1 94.12 299 TRP A O 1
ATOM 2359 N N . VAL A 1 300 ? -8.281 7.742 -15.352 1 93.25 300 VAL A N 1
ATOM 2360 C CA . VAL A 1 300 ? -8.094 6.598 -16.234 1 93.25 300 VAL A CA 1
ATOM 2361 C C . VAL A 1 300 ? -9.312 5.68 -16.156 1 93.25 300 VAL A C 1
ATOM 2363 O O . VAL A 1 300 ? -9.805 5.379 -15.078 1 93.25 300 VAL A O 1
ATOM 2366 N N . GLU A 1 301 ? -9.758 5.215 -17.328 1 94.88 301 GLU A N 1
ATOM 2367 C CA . GLU A 1 301 ? -10.875 4.277 -17.359 1 94.88 301 GLU A CA 1
ATOM 2368 C C . GLU A 1 301 ? -10.414 2.854 -17.062 1 94.88 301 GLU A C 1
ATOM 2370 O O . GLU A 1 301 ? -9.406 2.398 -17.625 1 94.88 301 GLU A O 1
ATOM 2375 N N . VAL A 1 302 ? -11.094 2.193 -16.203 1 95.75 302 VAL A N 1
ATOM 2376 C CA . VAL A 1 302 ? -10.773 0.805 -15.891 1 95.75 302 VAL A CA 1
ATOM 2377 C C . VAL A 1 302 ? -11.922 -0.102 -16.344 1 95.75 302 VAL A C 1
ATOM 2379 O O . VAL A 1 302 ? -12.812 0.33 -17.062 1 95.75 302 VAL A O 1
ATOM 2382 N N . GLU A 1 303 ? -11.828 -1.439 -15.969 1 96.31 303 GLU A N 1
ATOM 2383 C CA . GLU A 1 303 ? -12.836 -2.393 -16.406 1 96.31 303 GLU A CA 1
ATOM 2384 C C . GLU A 1 303 ? -14.242 -1.937 -16.016 1 96.31 303 GLU A C 1
ATOM 2386 O O . GLU A 1 303 ? -14.477 -1.563 -14.867 1 96.31 303 GLU A O 1
ATOM 2391 N N . PRO A 1 304 ? -15.164 -1.888 -16.922 1 98.06 304 PRO A N 1
ATOM 2392 C CA . PRO A 1 304 ? -16.531 -1.5 -16.594 1 98.06 304 PRO A CA 1
ATOM 2393 C C . PRO A 1 304 ? -17.266 -2.557 -15.766 1 98.06 304 PRO A C 1
ATOM 2395 O O . PRO A 1 304 ? -16.844 -3.719 -15.734 1 98.06 304 PRO A O 1
ATOM 2398 N N . MET A 1 305 ? -18.219 -2.092 -15.078 1 98.19 305 MET A N 1
ATOM 2399 C CA . MET A 1 305 ? -19.062 -3.037 -14.367 1 98.19 305 MET A CA 1
ATOM 2400 C C . MET A 1 305 ? -19.766 -3.979 -15.344 1 98.19 305 MET A C 1
ATOM 2402 O O . MET A 1 305 ? -19.891 -3.67 -16.531 1 98.19 305 MET A O 1
ATOM 2406 N N . ASN A 1 306 ? -20.219 -5.102 -14.805 1 97.69 306 ASN A N 1
ATOM 2407 C CA . ASN A 1 306 ? -20.953 -6.059 -15.617 1 97.69 306 ASN A CA 1
ATOM 2408 C C . ASN A 1 306 ? -22.344 -5.543 -15.961 1 97.69 306 ASN A C 1
ATOM 2410 O O . ASN A 1 306 ? -22.922 -5.922 -16.984 1 97.69 306 ASN A O 1
ATOM 2414 N N . GLN A 1 307 ? -22.875 -4.668 -15.156 1 95.88 307 GLN A N 1
ATOM 2415 C CA . GLN A 1 307 ? -24.203 -4.09 -15.344 1 95.88 307 GLN A CA 1
ATOM 2416 C C . GLN A 1 307 ? -24.156 -2.568 -15.234 1 95.88 307 GLN A C 1
ATOM 2418 O O . GLN A 1 307 ? -23.391 -2.021 -14.438 1 95.88 307 GLN A O 1
ATOM 2423 N N . HIS A 1 308 ? -25.078 -1.984 -16.016 1 96.62 308 HIS A N 1
ATOM 2424 C CA . HIS A 1 308 ? -25.312 -0.557 -15.82 1 96.62 308 HIS A CA 1
ATOM 2425 C C . HIS A 1 308 ? -26.016 -0.292 -14.492 1 96.62 308 HIS A C 1
ATOM 2427 O O . HIS A 1 308 ? -26.922 -1.04 -14.109 1 96.62 308 HIS A O 1
ATOM 2433 N N . ARG A 1 309 ? -25.516 0.674 -13.797 1 97.44 309 ARG A N 1
ATOM 2434 C CA . ARG A 1 309 ? -26.141 0.964 -12.508 1 97.44 309 ARG A CA 1
ATOM 2435 C C . ARG A 1 309 ? -26.266 2.467 -12.289 1 97.44 309 ARG A C 1
ATOM 2437 O O . ARG A 1 309 ? -25.266 3.189 -12.289 1 97.44 309 ARG A O 1
ATOM 2444 N N . SER A 1 310 ? -27.453 2.926 -12.164 1 96.62 310 SER A N 1
ATOM 2445 C CA . SER A 1 310 ? -27.719 4.258 -11.633 1 96.62 310 SER A CA 1
ATOM 2446 C C . SER A 1 310 ? -28.281 4.188 -10.211 1 96.62 310 SER A C 1
ATOM 2448 O O . SER A 1 310 ? -28.828 3.162 -9.805 1 96.62 310 SER A O 1
ATOM 2450 N N . GLU A 1 311 ? -27.984 5.215 -9.383 1 96.06 311 GLU A N 1
ATOM 2451 C CA . GLU A 1 311 ? -28.438 5.246 -7.996 1 96.06 311 GLU A CA 1
ATOM 2452 C C . GLU A 1 311 ? -27.922 4.047 -7.211 1 96.06 311 GLU A C 1
ATOM 2454 O O . GLU A 1 311 ? -28.656 3.445 -6.426 1 96.06 311 GLU A O 1
ATOM 2459 N N . LEU A 1 312 ? -26.703 3.646 -7.484 1 97.25 312 LEU A N 1
ATOM 2460 C CA . LEU A 1 312 ? -26.078 2.51 -6.816 1 97.25 312 LEU A CA 1
ATOM 2461 C C . LEU A 1 312 ? -25.422 2.939 -5.508 1 97.25 312 LEU A C 1
ATOM 2463 O O . LEU A 1 312 ? -25.219 4.133 -5.273 1 97.25 312 LEU A O 1
ATOM 2467 N N . GLY A 1 313 ? -25.141 1.981 -4.656 1 97.38 313 GLY A N 1
ATOM 2468 C CA . GLY A 1 313 ? -24.219 2.154 -3.549 1 97.38 313 GLY A CA 1
ATOM 2469 C C . GLY A 1 313 ? -22.812 1.666 -3.865 1 97.38 313 GLY A C 1
ATOM 2470 O O . GLY A 1 313 ? -22.641 0.651 -4.543 1 97.38 313 GLY A O 1
ATOM 2471 N N . LEU A 1 314 ? -21.828 2.35 -3.43 1 98.25 314 LEU A N 1
ATOM 2472 C CA . LEU A 1 314 ? -20.438 1.992 -3.639 1 98.25 314 LEU A CA 1
ATOM 2473 C C . LEU A 1 314 ? -19.656 2.059 -2.328 1 98.25 314 LEU A C 1
ATOM 2475 O O . LEU A 1 314 ? -19.828 2.998 -1.549 1 98.25 314 LEU A O 1
ATOM 2479 N N . ALA A 1 315 ? -18.844 1.092 -2.076 1 98.5 315 ALA A N 1
ATOM 2480 C CA . ALA A 1 315 ? -18.031 1.095 -0.861 1 98.5 315 ALA A CA 1
ATOM 2481 C C . ALA A 1 315 ? -16.75 0.272 -1.048 1 98.5 315 ALA A C 1
ATOM 2483 O O . ALA A 1 315 ? -16.734 -0.678 -1.834 1 98.5 315 ALA A O 1
ATOM 2484 N N . VAL A 1 316 ? -15.719 0.702 -0.418 1 98.38 316 VAL A N 1
ATOM 2485 C CA . VAL A 1 316 ? -14.477 -0.062 -0.356 1 98.38 316 VAL A CA 1
ATOM 2486 C C . VAL A 1 316 ? -14.461 -0.924 0.905 1 98.38 316 VAL A C 1
ATOM 2488 O O . VAL A 1 316 ? -14.758 -0.438 1.999 1 98.38 316 VAL A O 1
ATOM 2491 N N . LEU A 1 317 ? -14.18 -2.188 0.708 1 98.06 317 LEU A N 1
ATOM 2492 C CA . LEU A 1 317 ? -14.094 -3.113 1.832 1 98.06 317 LEU A CA 1
ATOM 2493 C C . LEU A 1 317 ? -12.859 -4 1.708 1 98.06 317 LEU A C 1
ATOM 2495 O O . LEU A 1 317 ? -12.812 -4.902 0.868 1 98.06 317 LEU A O 1
ATOM 2499 N N . ASP A 1 318 ? -11.883 -3.723 2.502 1 96.75 318 ASP A N 1
ATOM 2500 C CA . ASP A 1 318 ? -10.727 -4.578 2.738 1 96.75 318 ASP A CA 1
ATOM 2501 C C . ASP A 1 318 ? -10.086 -5.016 1.423 1 96.75 318 ASP A C 1
ATOM 2503 O O . ASP A 1 318 ? -9.898 -6.211 1.185 1 96.75 318 ASP A O 1
ATOM 2507 N N . GLY A 1 319 ? -9.82 -4.059 0.591 1 95.88 319 GLY A N 1
ATOM 2508 C CA . GLY A 1 319 ? -9.039 -4.332 -0.603 1 95.88 319 GLY A CA 1
ATOM 2509 C C . GLY A 1 319 ? -9.883 -4.504 -1.849 1 95.88 319 GLY A C 1
ATOM 2510 O O . GLY A 1 319 ? -9.359 -4.754 -2.936 1 95.88 319 GLY A O 1
ATOM 2511 N N . HIS A 1 320 ? -11.203 -4.398 -1.735 1 97.81 320 HIS A N 1
ATOM 2512 C CA . HIS A 1 320 ? -12.109 -4.484 -2.873 1 97.81 320 HIS A CA 1
ATOM 2513 C C . HIS A 1 320 ? -13.141 -3.359 -2.842 1 97.81 320 HIS A C 1
ATOM 2515 O O . HIS A 1 320 ? -13.305 -2.693 -1.816 1 97.81 320 HIS A O 1
ATOM 2521 N N . MET A 1 321 ? -13.711 -3.172 -3.951 1 98.25 321 MET A N 1
ATOM 2522 C CA . MET A 1 321 ? -14.828 -2.232 -4.059 1 98.25 321 MET A CA 1
ATOM 2523 C C . MET A 1 321 ? -16.109 -2.951 -4.457 1 98.25 321 MET A C 1
ATOM 2525 O O . MET A 1 321 ? -16.078 -3.869 -5.277 1 98.25 321 MET A O 1
ATOM 2529 N N . TYR A 1 322 ? -17.203 -2.541 -3.918 1 98.81 322 TYR A N 1
ATOM 2530 C CA . TYR A 1 322 ? -18.484 -3.189 -4.156 1 98.81 322 TYR A CA 1
ATOM 2531 C C . TYR A 1 322 ? -19.5 -2.203 -4.73 1 98.81 322 TYR A C 1
ATOM 2533 O O . TYR A 1 322 ? -19.688 -1.113 -4.188 1 98.81 322 TYR A O 1
ATOM 2541 N N . ALA A 1 323 ? -20.078 -2.539 -5.777 1 98.75 323 ALA A N 1
ATOM 2542 C CA . ALA A 1 323 ? -21.234 -1.836 -6.324 1 98.75 323 ALA A CA 1
ATOM 2543 C C . ALA A 1 323 ? -22.531 -2.553 -5.961 1 98.75 323 ALA A C 1
ATOM 2545 O O . ALA A 1 323 ? -22.719 -3.729 -6.285 1 98.75 323 ALA A O 1
ATOM 2546 N N . VAL A 1 324 ? -23.391 -1.845 -5.355 1 98.31 324 VAL A N 1
ATOM 2547 C CA . VAL A 1 324 ? -24.547 -2.482 -4.73 1 98.31 324 VAL A CA 1
ATOM 2548 C C . VAL A 1 324 ? -25.828 -1.896 -5.309 1 98.31 324 VAL A C 1
ATOM 2550 O O . VAL A 1 324 ? -26.062 -0.687 -5.227 1 98.31 324 VAL A O 1
ATOM 2553 N N . GLY A 1 325 ? -26.672 -2.756 -5.824 1 97.38 325 GLY A N 1
ATOM 2554 C CA . GLY A 1 325 ? -28 -2.355 -6.289 1 97.38 325 GLY A CA 1
ATOM 2555 C C . GLY A 1 325 ? -27.953 -1.311 -7.387 1 97.38 325 GLY A C 1
ATOM 2556 O O . GLY A 1 325 ? -27.078 -1.352 -8.25 1 97.38 325 GLY A O 1
ATOM 2557 N N . GLY A 1 326 ? -29 -0.509 -7.355 1 96.31 326 GLY A N 1
ATOM 2558 C CA . GLY A 1 326 ? -29.125 0.511 -8.383 1 96.31 326 GLY A CA 1
ATOM 2559 C C . GLY A 1 326 ? -30.281 0.261 -9.336 1 96.31 326 GLY A C 1
ATOM 2560 O O . GLY A 1 326 ? -31.141 -0.582 -9.07 1 96.31 326 GLY A O 1
ATOM 2561 N N . TRP A 1 327 ? -30.297 1.121 -10.273 1 94.38 327 TRP A N 1
ATOM 2562 C CA . TRP A 1 327 ? -31.359 1.125 -11.273 1 94.38 327 TRP A CA 1
ATOM 2563 C C . TRP A 1 327 ? -30.797 0.845 -12.664 1 94.38 327 TRP A C 1
ATOM 2565 O O . TRP A 1 327 ? -29.812 1.445 -13.07 1 94.38 327 TRP A O 1
ATOM 2575 N N . GLU A 1 328 ? -31.391 -0.111 -13.258 1 92 328 GLU A N 1
ATOM 2576 C CA . GLU A 1 328 ? -31.062 -0.391 -14.648 1 92 328 GLU A CA 1
ATOM 2577 C C . GLU A 1 328 ? -32.312 -0.352 -15.531 1 92 328 GLU A C 1
ATOM 2579 O O . GLU A 1 328 ? -33.125 -1.272 -15.5 1 92 328 GLU A O 1
ATOM 2584 N N . TRP A 1 329 ? -32.406 0.703 -16.297 1 83.31 329 TRP A N 1
ATOM 2585 C CA . TRP A 1 329 ? -33.5 0.935 -17.25 1 83.31 329 TRP A CA 1
ATOM 2586 C C . TRP A 1 329 ? -34.844 0.862 -16.562 1 83.31 329 TRP A C 1
ATOM 2588 O O . TRP A 1 329 ? -35.312 1.837 -15.953 1 83.31 329 TRP A O 1
ATOM 2598 N N . GLU A 1 330 ? -35.344 -0.332 -16.406 1 84.12 330 GLU A N 1
ATOM 2599 C CA . GLU A 1 330 ? -36.719 -0.376 -15.875 1 84.12 330 GLU A CA 1
ATOM 2600 C C . GLU A 1 330 ? -36.781 -1.276 -14.648 1 84.12 330 GLU A C 1
ATOM 2602 O O . GLU A 1 330 ? -37.875 -1.606 -14.18 1 84.12 330 GLU A O 1
ATOM 2607 N N . THR A 1 331 ? -35.625 -1.521 -14.141 1 90.19 331 THR A N 1
ATOM 2608 C CA . THR A 1 331 ? -35.688 -2.469 -13.031 1 90.19 331 THR A CA 1
ATOM 2609 C C . THR A 1 331 ? -34.688 -2.094 -11.938 1 90.19 331 THR A C 1
ATOM 2611 O O . THR A 1 331 ? -33.594 -1.593 -12.234 1 90.19 331 THR A O 1
ATOM 2614 N N . ARG A 1 332 ? -35.156 -2.396 -10.648 1 93.69 332 ARG A N 1
ATOM 2615 C CA . ARG A 1 332 ? -34.25 -2.314 -9.516 1 93.69 332 ARG A CA 1
ATOM 2616 C C . ARG A 1 332 ? -33.375 -3.568 -9.414 1 93.69 332 ARG A C 1
ATOM 2618 O O . ARG A 1 332 ? -33.844 -4.672 -9.703 1 93.69 332 ARG A O 1
ATOM 2625 N N . LEU A 1 333 ? -32.188 -3.383 -9 1 95.38 333 LEU A N 1
ATOM 2626 C CA . LEU A 1 333 ? -31.266 -4.496 -8.984 1 95.38 333 LEU A CA 1
ATOM 2627 C C . LEU A 1 333 ? -31.047 -5.02 -7.57 1 95.38 333 LEU A C 1
ATOM 2629 O O . LEU A 1 333 ? -30.969 -4.234 -6.621 1 95.38 333 LEU A O 1
ATOM 2633 N N . SER A 1 334 ? -30.969 -6.297 -7.453 1 96.06 334 SER A N 1
ATOM 2634 C CA . SER A 1 334 ? -30.531 -6.938 -6.215 1 96.06 334 SER A CA 1
ATOM 2635 C C . SER A 1 334 ? -29.078 -7.398 -6.316 1 96.06 334 SER A C 1
ATOM 2637 O O . SER A 1 334 ? -28.484 -7.789 -5.312 1 96.06 334 SER A O 1
ATOM 2639 N N . SER A 1 335 ? -28.516 -7.262 -7.449 1 97.38 335 SER A N 1
ATOM 2640 C CA . SER A 1 335 ? -27.188 -7.781 -7.707 1 97.38 335 SER A CA 1
ATOM 2641 C C . SER A 1 335 ? -26.125 -6.922 -7.035 1 97.38 335 SER A C 1
ATOM 2643 O O . SER A 1 335 ? -26.328 -5.734 -6.793 1 97.38 335 SER A O 1
ATOM 2645 N N . VAL A 1 336 ? -25.047 -7.5 -6.672 1 98.56 336 VAL A N 1
ATOM 2646 C CA . VAL A 1 336 ? -23.859 -6.883 -6.113 1 98.56 336 VAL A CA 1
ATOM 2647 C C . VAL A 1 336 ? -22.625 -7.398 -6.844 1 98.56 336 VAL A C 1
ATOM 2649 O O . VAL A 1 336 ? -22.484 -8.602 -7.07 1 98.56 336 VAL A O 1
ATOM 2652 N N . GLU A 1 337 ? -21.797 -6.562 -7.262 1 98.31 337 GLU A N 1
ATOM 2653 C CA . GLU A 1 337 ? -20.562 -6.988 -7.902 1 98.31 337 GLU A CA 1
ATOM 2654 C C . GLU A 1 337 ? -19.344 -6.383 -7.203 1 98.31 337 GLU A C 1
ATOM 2656 O O . GLU A 1 337 ? -19.422 -5.277 -6.66 1 98.31 337 GLU A O 1
ATOM 2661 N N . ARG A 1 338 ? -18.344 -7.094 -7.168 1 98.44 338 ARG A N 1
ATOM 2662 C CA . ARG A 1 338 ? -17.094 -6.758 -6.488 1 98.44 338 ARG A CA 1
ATOM 2663 C C . ARG A 1 338 ? -15.969 -6.512 -7.488 1 98.44 338 ARG A C 1
ATOM 2665 O O . ARG A 1 338 ? -15.82 -7.262 -8.461 1 98.44 338 ARG A O 1
ATOM 2672 N N . TYR A 1 339 ? -15.25 -5.477 -7.273 1 98 339 TYR A N 1
ATOM 2673 C CA . TYR A 1 339 ? -14.133 -5.102 -8.133 1 98 339 TYR A CA 1
ATOM 2674 C C . TYR A 1 339 ? -12.805 -5.402 -7.457 1 98 339 TYR A C 1
ATOM 2676 O O . TYR A 1 339 ? -12.562 -4.98 -6.324 1 98 339 TYR A O 1
ATOM 2684 N N . ASP A 1 340 ? -11.938 -6.133 -8.164 1 93.81 340 ASP A N 1
ATOM 2685 C CA . ASP A 1 340 ? -10.57 -6.402 -7.719 1 93.81 340 ASP A CA 1
ATOM 2686 C C . ASP A 1 340 ? -9.594 -5.359 -8.258 1 93.81 340 ASP A C 1
ATOM 2688 O O . ASP A 1 340 ? -9.344 -5.309 -9.469 1 93.81 340 ASP A O 1
ATOM 2692 N N . PHE A 1 341 ? -8.992 -4.617 -7.371 1 92.69 341 PHE A N 1
ATOM 2693 C CA . PHE A 1 341 ? -8.141 -3.504 -7.766 1 92.69 341 PHE A CA 1
ATOM 2694 C C . PHE A 1 341 ? -6.871 -4.008 -8.438 1 92.69 341 PHE A C 1
ATOM 2696 O O . PHE A 1 341 ? -6.23 -3.275 -9.203 1 92.69 341 PHE A O 1
ATOM 2703 N N . ILE A 1 342 ? -6.484 -5.199 -8.141 1 87.75 342 ILE A N 1
ATOM 2704 C CA . ILE A 1 342 ? -5.23 -5.75 -8.648 1 87.75 342 ILE A CA 1
ATOM 2705 C C . ILE A 1 342 ? -5.461 -6.375 -10.023 1 87.75 342 ILE A C 1
ATOM 2707 O O . ILE A 1 342 ? -4.688 -6.137 -10.961 1 87.75 342 ILE A O 1
ATOM 2711 N N . GLN A 1 343 ? -6.559 -7.078 -10.227 1 86.75 343 GLN A N 1
ATOM 2712 C CA . GLN A 1 343 ? -6.828 -7.789 -11.469 1 86.75 343 GLN A CA 1
ATOM 2713 C C . GLN A 1 343 ? -7.629 -6.918 -12.438 1 86.75 343 GLN A C 1
ATOM 2715 O O . GLN A 1 343 ? -7.738 -7.238 -13.617 1 86.75 343 GLN A O 1
ATOM 2720 N N . ASP A 1 344 ? -8.234 -5.848 -11.938 1 92.12 344 ASP A N 1
ATOM 2721 C CA . ASP A 1 344 ? -9.078 -4.969 -12.75 1 92.12 344 ASP A CA 1
ATOM 2722 C C . ASP A 1 344 ? -10.25 -5.738 -13.352 1 92.12 344 ASP A C 1
ATOM 2724 O O . ASP A 1 344 ? -10.461 -5.699 -14.57 1 92.12 344 ASP A O 1
ATOM 2728 N N . LYS A 1 345 ? -10.938 -6.445 -12.461 1 93.19 345 LYS A N 1
ATOM 2729 C CA . LYS A 1 345 ? -12.062 -7.25 -12.906 1 93.19 345 LYS A CA 1
ATOM 2730 C C . LYS A 1 345 ? -13.227 -7.168 -11.922 1 93.19 345 LYS A C 1
ATOM 2732 O O . LYS A 1 345 ? -13.016 -7.062 -10.711 1 93.19 345 LYS A O 1
ATOM 2737 N N . TRP A 1 346 ? -14.422 -7.219 -12.5 1 97.31 346 TRP A N 1
ATOM 2738 C CA . TRP A 1 346 ? -15.648 -7.289 -11.711 1 97.31 346 TRP A CA 1
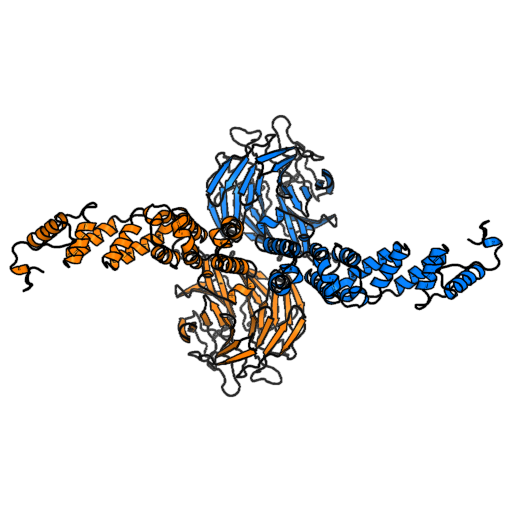ATOM 2739 C C . TRP A 1 346 ? -16.172 -8.719 -11.656 1 97.31 346 TRP A C 1
ATOM 2741 O O . TRP A 1 346 ? -16.141 -9.438 -12.664 1 97.31 346 TRP A O 1
ATOM 2751 N N . ARG A 1 347 ? -16.641 -9.102 -10.523 1 96.38 347 ARG A N 1
ATOM 2752 C CA . ARG A 1 347 ? -17.312 -10.383 -10.344 1 96.38 347 ARG A CA 1
ATOM 2753 C C . ARG A 1 347 ? -18.578 -10.227 -9.508 1 96.38 347 ARG A C 1
ATOM 2755 O O . ARG A 1 347 ? -18.594 -9.469 -8.531 1 96.38 347 ARG A O 1
ATOM 2762 N N . PHE A 1 348 ? -19.562 -10.969 -9.852 1 98.19 348 PHE A N 1
ATOM 2763 C CA . PHE A 1 348 ? -20.766 -10.953 -9.047 1 98.19 348 PHE A CA 1
ATOM 2764 C C . PHE A 1 348 ? -20.562 -11.719 -7.742 1 98.19 348 PHE A C 1
ATOM 2766 O O . PHE A 1 348 ? -19.859 -12.734 -7.719 1 98.19 348 PHE A O 1
ATOM 2773 N N . VAL A 1 349 ? -21.109 -11.219 -6.715 1 97.88 349 VAL A N 1
ATOM 2774 C CA . VAL A 1 349 ? -21.219 -11.945 -5.457 1 97.88 349 VAL A CA 1
ATOM 2775 C C . VAL A 1 349 ? -22.672 -12.266 -5.152 1 97.88 349 VAL A C 1
ATOM 2777 O O . VAL A 1 349 ? -23.547 -12.016 -5.98 1 97.88 349 VAL A O 1
ATOM 2780 N N . SER A 1 350 ? -22.875 -12.906 -3.957 1 98 350 SER A N 1
ATOM 2781 C CA . SER A 1 350 ? -24.25 -13.234 -3.58 1 98 350 SER A CA 1
ATOM 2782 C C . SER A 1 350 ? -25.141 -12 -3.643 1 98 350 SER A C 1
ATOM 2784 O O . SER A 1 350 ? -24.781 -10.938 -3.141 1 98 350 SER A O 1
ATOM 2786 N N . PRO A 1 351 ? -26.266 -12.102 -4.266 1 97.81 351 PRO A N 1
ATOM 2787 C CA . PRO A 1 351 ? -27.172 -10.953 -4.379 1 97.81 351 PRO A CA 1
ATOM 2788 C C . PRO A 1 351 ? -27.906 -10.648 -3.07 1 97.81 351 PRO A C 1
ATOM 2790 O O . PRO A 1 351 ? -27.969 -11.5 -2.184 1 97.81 351 PRO A O 1
ATOM 2793 N N . MET A 1 352 ? -28.391 -9.445 -2.971 1 95.25 352 MET A N 1
ATOM 2794 C CA . MET A 1 352 ? -29.234 -9.078 -1.837 1 95.25 352 MET A CA 1
ATOM 2795 C C . MET A 1 352 ? -30.578 -9.781 -1.909 1 95.25 352 MET A C 1
ATOM 2797 O O . MET A 1 352 ? -30.969 -10.273 -2.969 1 95.25 352 MET A O 1
ATOM 2801 N N . ALA A 1 353 ? -31.234 -9.789 -0.795 1 87.62 353 ALA A N 1
ATOM 2802 C CA . ALA A 1 353 ? -32.562 -10.398 -0.75 1 87.62 353 ALA A CA 1
ATOM 2803 C C . ALA A 1 353 ? -33.594 -9.523 -1.454 1 87.62 353 ALA A C 1
ATOM 2805 O O . ALA A 1 353 ? -34.562 -10.031 -2.006 1 87.62 353 ALA A O 1
ATOM 2806 N N . VAL A 1 354 ? -33.312 -8.266 -1.391 1 89 354 VAL A N 1
ATOM 2807 C CA . VAL A 1 354 ? -34.25 -7.32 -1.974 1 89 354 VAL A CA 1
ATOM 2808 C C . VAL A 1 354 ? -33.531 -6.375 -2.92 1 89 354 VAL A C 1
ATOM 2810 O O . VAL A 1 354 ? -32.406 -5.914 -2.617 1 89 354 VAL A O 1
ATOM 2813 N N . ALA A 1 355 ? -34.25 -6.125 -4.043 1 92.75 355 ALA A N 1
ATOM 2814 C CA . ALA A 1 355 ? -33.719 -5.129 -4.969 1 92.75 355 ALA A CA 1
ATOM 2815 C C . ALA A 1 355 ? -33.906 -3.719 -4.426 1 92.75 355 ALA A C 1
ATOM 2817 O O . ALA A 1 355 ? -34.969 -3.385 -3.9 1 92.75 355 ALA A O 1
ATOM 2818 N N . LEU A 1 356 ? -32.875 -2.938 -4.559 1 92.94 356 LEU A N 1
ATOM 2819 C CA . LEU A 1 356 ? -32.875 -1.621 -3.93 1 92.94 356 LEU A CA 1
ATOM 2820 C C . LEU A 1 356 ? -32.312 -0.563 -4.867 1 92.94 356 LEU A C 1
ATOM 2822 O O . LEU A 1 356 ? -31.375 -0.836 -5.613 1 92.94 356 LEU A O 1
ATOM 2826 N N . THR A 1 357 ? -32.875 0.606 -4.777 1 93.88 357 THR A N 1
ATOM 2827 C CA . THR A 1 357 ? -32.281 1.8 -5.355 1 93.88 357 THR A CA 1
ATOM 2828 C C . THR A 1 357 ? -31.922 2.809 -4.266 1 93.88 357 THR A C 1
ATOM 2830 O O . THR A 1 357 ? -32.594 2.865 -3.227 1 93.88 357 THR A O 1
ATOM 2833 N N . SER A 1 358 ? -30.828 3.506 -4.473 1 93.06 358 SER A N 1
ATOM 2834 C CA . SER A 1 358 ? -30.391 4.574 -3.59 1 93.06 358 SER A CA 1
ATOM 2835 C C . SER A 1 358 ? -30.141 4.062 -2.174 1 93.06 358 SER A C 1
ATOM 2837 O O . SER A 1 358 ? -30.625 4.66 -1.203 1 93.06 358 SER A O 1
ATOM 2839 N N . PRO A 1 359 ? -29.484 2.967 -2.102 1 93.69 359 PRO A N 1
ATOM 2840 C CA . PRO A 1 359 ? -29.109 2.506 -0.764 1 93.69 359 PRO A CA 1
ATOM 2841 C C . PRO A 1 359 ? -27.953 3.311 -0.168 1 93.69 359 PRO A C 1
ATOM 2843 O O . PRO A 1 359 ? -27.188 3.943 -0.904 1 93.69 359 PRO A O 1
ATOM 2846 N N . ALA A 1 360 ? -27.891 3.32 1.106 1 96.5 360 ALA A N 1
ATOM 2847 C CA . ALA A 1 360 ? -26.703 3.799 1.804 1 96.5 360 ALA A CA 1
ATOM 2848 C C . ALA A 1 360 ? -25.75 2.645 2.133 1 96.5 360 ALA A C 1
ATOM 2850 O O . ALA A 1 360 ? -26.125 1.731 2.879 1 96.5 360 ALA A O 1
ATOM 2851 N N . VAL A 1 361 ? -24.562 2.682 1.578 1 98.19 361 VAL A N 1
ATOM 2852 C CA . VAL A 1 361 ? -23.672 1.529 1.675 1 98.19 361 VAL A CA 1
ATOM 2853 C C . VAL A 1 361 ? -22.359 1.949 2.314 1 98.19 361 VAL A C 1
ATOM 2855 O O . VAL A 1 361 ? -21.781 2.982 1.957 1 98.19 361 VAL A O 1
ATOM 2858 N N . ILE A 1 362 ? -21.828 1.159 3.258 1 98.38 362 ILE A N 1
ATOM 2859 C CA . ILE A 1 362 ? -20.562 1.461 3.918 1 98.38 362 ILE A CA 1
ATOM 2860 C C . ILE A 1 362 ? -19.938 0.174 4.457 1 98.38 362 ILE A C 1
ATOM 2862 O O . ILE A 1 362 ? -20.641 -0.82 4.664 1 98.38 362 ILE A O 1
ATOM 2866 N N . ALA A 1 363 ? -18.688 0.173 4.535 1 98.19 363 ALA A N 1
ATOM 2867 C CA . ALA A 1 363 ? -17.984 -0.956 5.133 1 98.19 363 ALA A CA 1
ATOM 2868 C C . ALA A 1 363 ? -17.562 -0.642 6.566 1 98.19 363 ALA A C 1
ATOM 2870 O O . ALA A 1 363 ? -17.172 0.485 6.867 1 98.19 363 ALA A O 1
ATOM 2871 N N . LEU A 1 364 ? -17.672 -1.602 7.469 1 98 364 LEU A N 1
ATOM 2872 C CA . LEU A 1 364 ? -17.203 -1.483 8.844 1 98 364 LEU A CA 1
ATOM 2873 C C . LEU A 1 364 ? -16.828 -2.848 9.414 1 98 364 LEU A C 1
ATOM 2875 O O . LEU A 1 364 ? -17.594 -3.805 9.312 1 98 364 LEU A O 1
ATOM 2879 N N . LYS A 1 365 ? -15.641 -2.938 9.977 1 95.5 365 LYS A N 1
ATOM 2880 C CA . LYS A 1 365 ? -15.156 -4.113 10.688 1 95.5 365 LYS A CA 1
ATOM 2881 C C . LYS A 1 365 ? -15.305 -5.371 9.836 1 95.5 365 LYS A C 1
ATOM 2883 O O . LYS A 1 365 ? -15.797 -6.398 10.32 1 95.5 365 LYS A O 1
ATOM 2888 N N . GLY A 1 366 ? -15.047 -5.234 8.586 1 96.62 366 GLY A N 1
ATOM 2889 C CA . GLY A 1 366 ? -14.938 -6.383 7.699 1 96.62 366 GLY A CA 1
ATOM 2890 C C . GLY A 1 366 ? -16.25 -6.766 7.059 1 96.62 366 GLY A C 1
ATOM 2891 O O . GLY A 1 366 ? -16.328 -7.762 6.33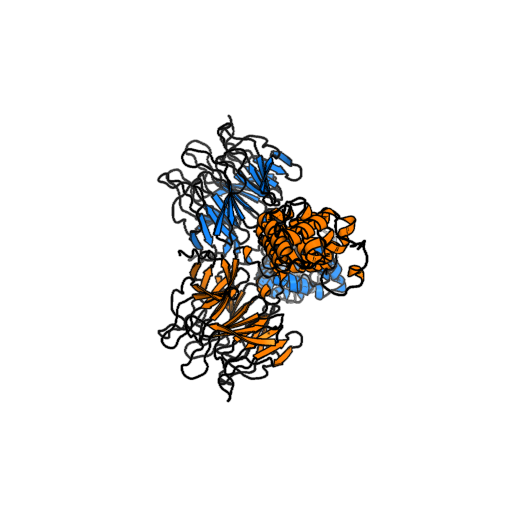6 1 96.62 366 GLY A O 1
ATOM 2892 N N . LEU A 1 367 ? -17.281 -6.008 7.305 1 97.94 367 LEU A N 1
ATOM 2893 C CA . LEU A 1 367 ? -18.578 -6.273 6.711 1 97.94 367 LEU A CA 1
ATOM 2894 C C . LEU A 1 367 ? -19.047 -5.086 5.875 1 97.94 367 LEU A C 1
ATOM 2896 O O . LEU A 1 367 ? -18.594 -3.959 6.074 1 97.94 367 LEU A O 1
ATOM 2900 N N . LEU A 1 368 ? -19.891 -5.398 4.922 1 98.44 368 LEU A N 1
ATOM 2901 C CA . LEU A 1 368 ? -20.562 -4.387 4.113 1 98.44 368 LEU A CA 1
ATOM 2902 C C . LEU A 1 368 ? -22 -4.184 4.562 1 98.44 368 LEU A C 1
ATOM 2904 O O . LEU A 1 368 ? -22.781 -5.141 4.605 1 98.44 368 LEU A O 1
ATOM 2908 N N . TYR A 1 369 ? -22.344 -2.959 4.902 1 98.38 369 TYR A N 1
ATOM 2909 C CA . TYR A 1 369 ? -23.688 -2.654 5.375 1 98.38 369 TYR A CA 1
ATOM 2910 C C . TYR A 1 369 ? -24.484 -1.893 4.32 1 98.38 369 TYR A C 1
ATOM 2912 O O . TYR A 1 369 ? -23.969 -0.937 3.725 1 98.38 369 TYR A O 1
ATOM 2920 N N . VAL A 1 370 ? -25.625 -2.311 4.078 1 97.81 370 VAL A N 1
ATOM 2921 C CA . VAL A 1 370 ? -26.578 -1.652 3.191 1 97.81 370 VAL A CA 1
ATOM 2922 C C . VAL A 1 370 ? -27.812 -1.231 3.982 1 97.81 370 VAL A C 1
ATOM 2924 O O . VAL A 1 370 ? -28.562 -2.08 4.48 1 97.81 370 VAL A O 1
ATOM 2927 N N . ALA A 1 371 ? -28 0.063 4.055 1 96.44 371 ALA A N 1
ATOM 2928 C CA . ALA A 1 371 ? -29.078 0.579 4.887 1 96.44 371 ALA A CA 1
ATOM 2929 C C . ALA A 1 371 ? -30.078 1.364 4.051 1 96.44 371 ALA A C 1
ATOM 2931 O O . ALA A 1 371 ? -29.703 2.232 3.262 1 96.44 371 ALA A O 1
ATOM 2932 N N . GLY A 1 372 ? -31.312 1.036 4.246 1 93.75 372 GLY A N 1
ATOM 2933 C CA . GLY A 1 372 ? -32.406 1.771 3.609 1 93.75 372 GLY A CA 1
ATOM 2934 C C . GLY A 1 372 ? -32.469 1.521 2.117 1 93.75 372 GLY A C 1
ATOM 2935 O O . GLY A 1 372 ? -32.281 0.396 1.656 1 93.75 372 GLY A O 1
ATOM 2936 N N . GLY A 1 373 ? -32.938 2.562 1.432 1 93.06 373 GLY A N 1
ATOM 2937 C CA . GLY A 1 373 ? -33.156 2.465 0.001 1 93.06 373 GLY A CA 1
ATOM 2938 C C . GLY A 1 373 ? -34.625 2.312 -0.35 1 93.06 373 GLY A C 1
ATOM 2939 O O . GLY A 1 373 ? -35.5 2.375 0.527 1 93.06 373 GLY A O 1
ATOM 2940 N N . SER A 1 374 ? -34.844 2.287 -1.636 1 91.75 374 SER A N 1
ATOM 2941 C CA . SER A 1 374 ? -36.188 2.115 -2.145 1 91.75 374 SER A CA 1
ATOM 2942 C C . SER A 1 374 ? -36.375 0.772 -2.852 1 91.75 374 SER A C 1
ATOM 2944 O O . SER A 1 374 ? -35.469 0.345 -3.59 1 91.75 374 SER A O 1
ATOM 2946 N N . SER A 1 375 ? -37.469 0.152 -2.502 1 86.94 375 SER A N 1
ATOM 2947 C CA . SER A 1 375 ? -37.781 -1.134 -3.119 1 86.94 375 SER A CA 1
ATOM 2948 C C . SER A 1 375 ? -39.156 -1.118 -3.775 1 86.94 375 SER A C 1
ATOM 2950 O O . SER A 1 375 ? -39.875 -0.122 -3.689 1 86.94 375 SER A O 1
ATOM 2952 N N . GLN A 1 376 ? -39.469 -2.205 -4.52 1 78.25 376 GLN A N 1
ATOM 2953 C CA . GLN A 1 376 ? -40.781 -2.322 -5.125 1 78.25 376 GLN A CA 1
ATOM 2954 C C . GLN A 1 376 ? -41.875 -2.359 -4.062 1 78.25 376 GLN A C 1
ATOM 2956 O O . GLN A 1 376 ? -42.938 -1.782 -4.242 1 78.25 376 GLN A O 1
ATOM 2961 N N . GLN A 1 377 ? -41.594 -3.002 -3.043 1 72.94 377 GLN A N 1
ATOM 2962 C CA . GLN A 1 377 ? -42.562 -3.156 -1.968 1 72.94 377 GLN A CA 1
ATOM 2963 C C . GLN A 1 377 ? -42.656 -1.891 -1.119 1 72.94 377 GLN A C 1
ATOM 2965 O O . GLN A 1 377 ? -43.688 -1.6 -0.537 1 72.94 377 GLN A O 1
ATOM 2970 N N . ASN A 1 378 ? -41.562 -1.211 -1 1 72.38 378 ASN A N 1
ATOM 2971 C CA . ASN A 1 378 ? -41.5 -0.001 -0.19 1 72.38 378 ASN A CA 1
ATOM 2972 C C . ASN A 1 378 ? -40.875 1.157 -0.974 1 72.38 378 ASN A C 1
ATOM 2974 O O . ASN A 1 378 ? -39.719 1.52 -0.753 1 72.38 378 ASN A O 1
ATOM 2978 N N . GLU A 1 379 ? -41.719 1.761 -1.714 1 71.12 379 GLU A N 1
ATOM 2979 C CA . GLU A 1 379 ? -41.25 2.832 -2.586 1 71.12 379 GLU A CA 1
ATOM 2980 C C . GLU A 1 379 ? -40.844 4.066 -1.779 1 71.12 379 GLU A C 1
ATOM 2982 O O . GLU A 1 379 ? -40.031 4.867 -2.221 1 71.12 379 GLU A O 1
ATOM 2987 N N . ASP A 1 380 ? -41.438 4.016 -0.563 1 71.19 380 ASP A N 1
ATOM 2988 C CA . ASP A 1 380 ? -41.219 5.219 0.228 1 71.19 380 ASP A CA 1
ATOM 2989 C C . ASP A 1 380 ? -40.062 5.027 1.205 1 71.19 380 ASP A C 1
ATOM 2991 O O . ASP A 1 380 ? -39.875 5.812 2.139 1 71.19 380 ASP A O 1
ATOM 2995 N N . GLY A 1 381 ? -39.312 4.043 1.076 1 77.06 381 GLY A N 1
ATOM 2996 C CA . GLY A 1 381 ? -38.156 3.871 1.915 1 77.06 381 GLY A CA 1
ATOM 2997 C C . GLY A 1 381 ? -38.219 2.623 2.775 1 77.06 381 GLY A C 1
ATOM 2998 O O . GLY A 1 381 ? -39.25 2.311 3.354 1 77.06 381 GLY A O 1
ATOM 2999 N N . ALA A 1 382 ? -37.125 1.946 2.83 1 80.44 382 ALA A N 1
ATOM 3000 C CA . ALA A 1 382 ? -37.031 0.72 3.619 1 80.44 382 ALA A CA 1
ATOM 3001 C C . ALA A 1 382 ? -36.312 0.966 4.934 1 80.44 382 ALA A C 1
ATOM 3003 O O . ALA A 1 382 ? -35.469 1.869 5.027 1 80.44 382 ALA A O 1
ATOM 3004 N N . SER A 1 383 ? -36.688 0.236 5.961 1 89.88 383 SER A N 1
ATOM 3005 C CA . SER A 1 383 ? -35.969 0.244 7.227 1 89.88 383 SER A CA 1
ATOM 3006 C C . SER A 1 383 ? -34.938 -0.89 7.285 1 89.88 383 SER A C 1
ATOM 3008 O O . SER A 1 383 ? -34.125 -0.933 8.188 1 89.88 383 SER A O 1
ATOM 3010 N N . LEU A 1 384 ? -34.938 -1.627 6.301 1 91.75 384 LEU A N 1
ATOM 3011 C CA . LEU A 1 384 ? -34.156 -2.844 6.25 1 91.75 384 LEU A CA 1
ATOM 3012 C C . LEU A 1 384 ? -32.656 -2.514 6.195 1 91.75 384 LEU A C 1
ATOM 3014 O O . LEU A 1 384 ? -32.25 -1.584 5.492 1 91.75 384 LEU A O 1
ATOM 3018 N N . VAL A 1 385 ? -31.906 -3.201 6.984 1 96.06 385 VAL A N 1
ATOM 3019 C CA . VAL A 1 385 ? -30.453 -3.117 6.938 1 96.06 385 VAL A CA 1
ATOM 3020 C C . VAL A 1 385 ? -29.859 -4.516 6.766 1 96.06 385 VAL A C 1
ATOM 3022 O O . VAL A 1 385 ? -30.141 -5.418 7.555 1 96.06 385 VAL A O 1
ATOM 3025 N N . GLN A 1 386 ? -29.078 -4.684 5.766 1 95.94 386 GLN A N 1
ATOM 3026 C CA . GLN A 1 386 ? -28.422 -5.949 5.453 1 95.94 386 GLN A CA 1
ATOM 3027 C C . GLN A 1 386 ? -26.906 -5.832 5.582 1 95.94 386 GLN A C 1
ATOM 3029 O O . GLN A 1 386 ? -26.328 -4.781 5.281 1 95.94 386 GLN A O 1
ATOM 3034 N N . ALA A 1 387 ? -26.328 -6.863 6.043 1 97.75 387 ALA A N 1
ATOM 3035 C CA . ALA A 1 387 ? -24.875 -6.938 6.156 1 97.75 387 ALA A CA 1
ATOM 3036 C C . ALA A 1 387 ? -24.312 -8.094 5.324 1 97.75 387 ALA A C 1
ATOM 3038 O O . ALA A 1 387 ? -24.812 -9.211 5.395 1 97.75 387 ALA A O 1
ATOM 3039 N N . TYR A 1 388 ? -23.328 -7.82 4.543 1 98.25 388 TYR A N 1
ATOM 3040 C CA . TYR A 1 388 ? -22.672 -8.812 3.693 1 98.25 388 TYR A CA 1
ATOM 3041 C C . TYR A 1 388 ? -21.328 -9.242 4.281 1 98.25 388 TYR A C 1
ATOM 3043 O O . TYR A 1 388 ? -20.5 -8.398 4.625 1 98.25 388 TYR A O 1
ATOM 3051 N N . ASN A 1 389 ? -21.109 -10.492 4.418 1 96.94 389 ASN A N 1
ATOM 3052 C CA . ASN A 1 389 ? -19.844 -11.086 4.832 1 96.94 389 ASN A CA 1
ATOM 3053 C C . ASN A 1 389 ? -19.062 -11.617 3.637 1 96.94 389 ASN A C 1
ATOM 3055 O O . ASN A 1 389 ? -19.438 -12.633 3.049 1 96.94 389 ASN A O 1
ATOM 3059 N N . PRO A 1 390 ? -17.984 -11.023 3.326 1 95.5 390 PRO A N 1
ATOM 3060 C CA . PRO A 1 390 ? -17.25 -11.414 2.123 1 95.5 390 PRO A CA 1
ATOM 3061 C C . PRO A 1 390 ? -16.578 -12.781 2.258 1 95.5 390 PRO A C 1
ATOM 3063 O O . PRO A 1 390 ? -16.312 -13.445 1.253 1 95.5 390 PRO A O 1
ATOM 3066 N N . THR A 1 391 ? -16.234 -13.188 3.43 1 89.88 391 THR A N 1
ATOM 3067 C CA . THR A 1 391 ? -15.594 -14.477 3.639 1 89.88 391 THR A CA 1
ATOM 3068 C C . THR A 1 391 ? -16.562 -15.617 3.352 1 89.88 391 THR A C 1
ATOM 3070 O O . THR A 1 391 ? -16.203 -16.625 2.736 1 89.88 391 THR A O 1
ATOM 3073 N N . LYS A 1 392 ? -17.797 -15.438 3.695 1 91.06 392 LYS A N 1
ATOM 3074 C CA . LYS A 1 392 ? -18.812 -16.469 3.523 1 91.06 392 LYS A CA 1
ATOM 3075 C C . LYS A 1 392 ? -19.641 -16.219 2.266 1 91.06 392 LYS A C 1
ATOM 3077 O O . LYS A 1 392 ? -20.422 -17.078 1.845 1 91.06 392 LYS A O 1
ATOM 3082 N N . ASP A 1 393 ? -19.531 -15.078 1.696 1 95.06 393 ASP A N 1
ATOM 3083 C CA . ASP A 1 393 ? -20.344 -14.648 0.559 1 95.06 393 ASP A CA 1
ATOM 3084 C C . ASP A 1 393 ? -21.828 -14.805 0.853 1 95.06 393 ASP A C 1
ATOM 3086 O O . ASP A 1 393 ? -22.562 -15.445 0.088 1 95.06 393 ASP A O 1
ATOM 3090 N N . SER A 1 394 ? -22.172 -14.219 1.944 1 96.69 394 SER A N 1
ATOM 3091 C CA . SER A 1 394 ? -23.562 -14.344 2.371 1 96.69 394 SER A CA 1
ATOM 3092 C C . SER A 1 394 ? -24.047 -13.055 3.035 1 96.69 394 SER A C 1
ATOM 3094 O O . SER A 1 394 ? -23.25 -12.227 3.457 1 96.69 394 SER A O 1
ATOM 3096 N N . TRP A 1 395 ? -25.406 -12.922 3.07 1 97.44 395 TRP A N 1
ATOM 3097 C CA . TRP A 1 395 ? -26.047 -11.75 3.66 1 97.44 395 TRP A CA 1
ATOM 3098 C C . TRP A 1 395 ? -26.781 -12.125 4.949 1 97.44 395 TRP A C 1
ATOM 3100 O O . TRP A 1 395 ? -27.312 -13.234 5.07 1 97.44 395 TRP A O 1
ATOM 3110 N N . SER A 1 396 ? -26.781 -11.234 5.844 1 96.44 396 SER A N 1
ATOM 3111 C CA . SER A 1 396 ? -27.562 -11.344 7.07 1 96.44 396 SER A CA 1
ATOM 3112 C C . SER A 1 396 ? -28.297 -10.047 7.379 1 96.44 396 SER A C 1
ATOM 3114 O O . SER A 1 396 ? -27.891 -8.977 6.918 1 96.44 396 SER A O 1
ATOM 3116 N N . LEU A 1 397 ? -29.406 -10.188 8.125 1 95.31 397 LEU A N 1
ATOM 3117 C CA . LEU A 1 397 ? -30.141 -9 8.555 1 95.31 397 LEU A CA 1
ATOM 3118 C C . LEU A 1 397 ? -29.641 -8.516 9.914 1 95.31 397 LEU A C 1
ATOM 3120 O O . LEU A 1 397 ? -29.344 -9.32 10.789 1 95.31 397 LEU A O 1
ATOM 3124 N N . VAL A 1 398 ? -29.547 -7.195 10 1 96 398 VAL A N 1
ATOM 3125 C CA . VAL A 1 398 ? -29.234 -6.594 11.289 1 96 398 VAL A CA 1
ATOM 3126 C C . VAL A 1 398 ? -30.391 -5.707 11.742 1 96 398 VAL A C 1
ATOM 3128 O O . VAL A 1 398 ? -31.453 -5.688 11.109 1 96 398 VAL A O 1
ATOM 3131 N N . ALA A 1 399 ? -30.234 -5.098 12.93 1 97.5 399 ALA A N 1
ATOM 3132 C CA . ALA A 1 399 ? -31.297 -4.25 13.453 1 97.5 399 ALA A CA 1
ATOM 3133 C C . ALA A 1 399 ? -31.75 -3.223 12.414 1 97.5 399 ALA A C 1
ATOM 3135 O O . ALA A 1 399 ? -30.906 -2.582 11.773 1 97.5 399 ALA A O 1
ATOM 3136 N N . PRO A 1 400 ? -33.031 -3.113 12.203 1 96.31 400 PRO A N 1
ATOM 3137 C CA . PRO A 1 400 ? -33.531 -2.158 11.211 1 96.31 400 PRO A CA 1
ATOM 3138 C C . PRO A 1 400 ? -33.375 -0.707 11.656 1 96.31 400 PRO A C 1
ATOM 3140 O O . PRO A 1 400 ? -33.219 -0.438 12.852 1 96.31 400 PRO A O 1
ATOM 3143 N N . LEU A 1 401 ? -33.406 0.146 10.703 1 96 401 LEU A N 1
ATOM 3144 C CA . LEU A 1 401 ? -33.375 1.577 10.992 1 96 401 LEU A CA 1
ATOM 3145 C C . LEU A 1 401 ? -34.562 1.964 11.875 1 96 401 LEU A C 1
ATOM 3147 O O . LEU A 1 401 ? -35.625 1.33 11.82 1 96 401 LEU A O 1
ATOM 3151 N N . LEU A 1 402 ? -34.344 2.979 12.633 1 94.88 402 LEU A N 1
ATOM 3152 C CA . LEU A 1 402 ? -35.438 3.498 13.445 1 94.88 402 LEU A CA 1
ATOM 3153 C C . LEU A 1 402 ? -36.5 4.137 12.578 1 94.88 402 LEU A C 1
ATOM 3155 O O . LEU A 1 402 ? -37.688 4.016 12.867 1 94.88 402 LEU A O 1
ATOM 3159 N N . ALA A 1 403 ? -36.094 4.824 11.516 1 92 403 ALA A N 1
ATOM 3160 C CA . ALA A 1 403 ? -37 5.406 10.531 1 92 403 ALA A CA 1
ATOM 3161 C C . ALA A 1 403 ? -36.625 5 9.117 1 92 403 ALA A C 1
ATOM 3163 O O . ALA A 1 403 ? -35.469 5.18 8.711 1 92 403 ALA A O 1
ATOM 3164 N N . PRO A 1 404 ? -37.625 4.492 8.414 1 92.5 404 PRO A N 1
ATOM 3165 C CA . PRO A 1 404 ? -37.312 4.168 7.023 1 92.5 404 PRO A CA 1
ATOM 3166 C C . PRO A 1 404 ? -36.844 5.383 6.219 1 92.5 404 PRO A C 1
ATOM 3168 O O . PRO A 1 404 ? -37.344 6.492 6.438 1 92.5 404 PRO A O 1
ATOM 3171 N N . ARG A 1 405 ? -35.938 5.168 5.297 1 92.75 405 ARG A N 1
ATOM 3172 C CA . ARG A 1 405 ? -35.5 6.285 4.484 1 92.75 405 ARG A CA 1
ATOM 3173 C C . ARG A 1 405 ? -34.781 5.793 3.23 1 92.75 405 ARG A C 1
ATOM 3175 O O . ARG A 1 405 ? -34.344 4.645 3.172 1 92.75 405 ARG A O 1
ATOM 3182 N N . PHE A 1 406 ? -34.719 6.613 2.24 1 92 406 PHE A N 1
ATOM 3183 C CA . PHE A 1 406 ? -33.906 6.41 1.044 1 92 406 PHE A CA 1
ATOM 3184 C C . PHE A 1 406 ? -33.219 7.707 0.627 1 92 406 PHE A C 1
ATOM 3186 O O . PHE A 1 406 ? -33.625 8.789 1.073 1 92 406 PHE A O 1
ATOM 3193 N N . GLY A 1 407 ? -32.125 7.547 -0.098 1 93.31 407 GLY A N 1
ATOM 3194 C CA . GLY A 1 407 ? -31.375 8.719 -0.517 1 93.31 407 GLY A CA 1
ATOM 3195 C C . GLY A 1 407 ? -30.609 9.375 0.617 1 93.31 407 GLY A C 1
ATOM 3196 O O . GLY A 1 407 ? -30.328 10.57 0.568 1 93.31 407 GLY A O 1
ATOM 3197 N N . ALA A 1 408 ? -30.312 8.641 1.663 1 95.75 408 ALA A N 1
ATOM 3198 C CA . ALA A 1 408 ? -29.562 9.148 2.812 1 95.75 408 ALA A CA 1
ATOM 3199 C C . ALA A 1 408 ? -28.062 9.031 2.58 1 95.75 408 ALA A C 1
ATOM 3201 O O . ALA A 1 408 ? -27.625 8.281 1.713 1 95.75 408 ALA A O 1
ATOM 3202 N N . GLY A 1 409 ? -27.297 9.875 3.281 1 96.75 409 GLY A N 1
ATOM 3203 C CA . GLY A 1 409 ? -25.859 9.68 3.363 1 96.75 409 GLY A CA 1
ATOM 3204 C C . GLY A 1 409 ? -25.453 8.688 4.438 1 96.75 409 GLY A C 1
ATOM 3205 O O . GLY A 1 409 ? -26.234 8.391 5.344 1 96.75 409 GLY A O 1
ATOM 3206 N N . ILE A 1 410 ? -24.281 8.188 4.32 1 98.06 410 ILE A N 1
ATOM 3207 C CA . ILE A 1 410 ? -23.812 7.219 5.301 1 98.06 410 ILE A CA 1
ATOM 3208 C C . ILE A 1 410 ? -22.297 7.379 5.488 1 98.06 410 ILE A C 1
ATOM 3210 O O . ILE A 1 410 ? -21.578 7.695 4.535 1 98.06 410 ILE A O 1
ATOM 3214 N N . CYS A 1 411 ? -21.812 7.219 6.68 1 98 411 CYS A N 1
ATOM 3215 C CA . CYS A 1 411 ? -20.391 7.258 6.969 1 98 411 CYS A CA 1
ATOM 3216 C C . CYS A 1 411 ? -20.062 6.512 8.258 1 98 411 CYS A C 1
ATOM 3218 O O . CYS A 1 411 ? -20.969 6.023 8.938 1 98 411 CYS A O 1
ATOM 3220 N N . VAL A 1 412 ? -18.828 6.309 8.445 1 97.81 412 VAL A N 1
ATOM 3221 C CA . VAL A 1 412 ? -18.344 5.703 9.688 1 97.81 412 VAL A CA 1
ATOM 3222 C C . VAL A 1 412 ? -17.516 6.719 10.469 1 97.81 412 VAL A C 1
ATOM 3224 O O . VAL A 1 412 ? -16.688 7.418 9.898 1 97.81 412 VAL A O 1
ATOM 3227 N N . LEU A 1 413 ? -17.828 6.82 11.719 1 96.31 413 LEU A N 1
ATOM 3228 C CA . LEU A 1 413 ? -17.062 7.664 12.633 1 96.31 413 LEU A CA 1
ATOM 3229 C C . LEU A 1 413 ? -16.906 6.996 13.992 1 96.31 413 LEU A C 1
ATOM 3231 O O . LEU A 1 413 ? -17.906 6.637 14.625 1 96.31 413 LEU A O 1
ATOM 3235 N N . ASN A 1 414 ? -15.656 6.777 14.414 1 93.19 414 ASN A N 1
ATOM 3236 C CA . ASN A 1 414 ? -15.32 6.211 15.719 1 93.19 414 ASN A CA 1
ATOM 3237 C C . ASN A 1 414 ? -16.016 4.867 15.938 1 93.19 414 ASN A C 1
ATOM 3239 O O . ASN A 1 414 ? -16.625 4.648 16.984 1 93.19 414 ASN A O 1
ATOM 3243 N N . GLY A 1 415 ? -16.062 4.113 14.938 1 95.25 415 GLY A N 1
ATOM 3244 C CA . GLY A 1 415 ? -16.531 2.74 15.047 1 95.25 415 GLY A CA 1
ATOM 3245 C C . GLY A 1 415 ? -18.031 2.613 14.93 1 95.25 415 GLY A C 1
ATOM 3246 O O . GLY A 1 415 ? -18.594 1.529 15.117 1 95.25 415 GLY A O 1
ATOM 3247 N N . LEU A 1 416 ? -18.688 3.709 14.625 1 97.12 416 LEU A N 1
ATOM 3248 C CA . LEU A 1 416 ? -20.141 3.701 14.461 1 97.12 416 LEU A CA 1
ATOM 3249 C C . LEU A 1 416 ? -20.531 4.074 13.031 1 97.12 416 LEU A C 1
ATOM 3251 O O . LEU A 1 416 ? -19.828 4.855 12.383 1 97.12 416 LEU A O 1
ATOM 3255 N N . ILE A 1 417 ? -21.625 3.506 12.609 1 98.31 417 ILE A N 1
ATOM 3256 C CA . ILE A 1 417 ? -22.188 3.895 11.32 1 98.31 417 ILE A CA 1
ATOM 3257 C C . ILE A 1 417 ? -23.234 5 11.523 1 98.31 417 ILE A C 1
ATOM 3259 O O . ILE A 1 417 ? -24.078 4.906 12.414 1 98.31 417 ILE A O 1
ATOM 3263 N N . TYR A 1 418 ? -23.156 6.031 10.766 1 98.19 418 TYR A N 1
ATOM 3264 C CA . TYR A 1 418 ? -24.125 7.113 10.781 1 98.19 418 TYR A CA 1
ATOM 3265 C C . TYR A 1 418 ? -24.922 7.152 9.477 1 98.19 418 TYR A C 1
ATOM 3267 O O . TYR A 1 418 ? -24.344 7.133 8.391 1 98.19 418 TYR A O 1
ATOM 3275 N N . VAL A 1 419 ? -26.172 7.133 9.547 1 98.06 419 VAL A N 1
ATOM 3276 C CA . VAL A 1 419 ? -27.062 7.371 8.414 1 98.06 419 VAL A CA 1
ATOM 3277 C C . VAL A 1 419 ? -27.688 8.75 8.531 1 98.06 419 VAL A C 1
ATOM 3279 O O . VAL A 1 419 ? -28.281 9.086 9.562 1 98.06 419 VAL A O 1
ATOM 3282 N N . ILE A 1 420 ? -27.578 9.516 7.465 1 97.88 420 ILE A N 1
ATOM 3283 C CA . ILE A 1 420 ? -27.797 10.953 7.594 1 97.88 420 ILE A CA 1
ATOM 3284 C C . ILE A 1 420 ? -28.766 11.422 6.52 1 97.88 420 ILE A C 1
ATOM 3286 O O . ILE A 1 420 ? -28.5 11.273 5.324 1 97.88 420 ILE A O 1
ATOM 3290 N N . GLY A 1 421 ? -29.875 12.07 6.957 1 96.06 421 GLY A N 1
ATOM 3291 C CA . GLY A 1 421 ? -30.828 12.68 6.047 1 96.06 421 GLY A CA 1
ATOM 3292 C C . GLY A 1 421 ? -31.594 11.664 5.215 1 96.06 421 GLY A C 1
ATOM 3293 O O . GLY A 1 421 ? -31.938 10.594 5.707 1 96.06 421 GLY A O 1
ATOM 3294 N N . GLY A 1 422 ? -32 12.109 4.039 1 94.25 422 GLY A N 1
ATOM 3295 C CA . GLY A 1 422 ? -32.781 11.281 3.139 1 94.25 422 GLY A CA 1
ATOM 3296 C C . GLY A 1 422 ? -34.25 11.688 3.092 1 94.25 422 GLY A C 1
ATOM 3297 O O . GLY A 1 422 ? -34.594 12.844 3.34 1 94.25 422 GLY A O 1
ATOM 3298 N N . CYS A 1 423 ? -34.969 10.773 2.598 1 92.62 423 CYS A N 1
ATOM 3299 C CA . CYS A 1 423 ? -36.406 10.953 2.469 1 92.62 423 CYS A CA 1
ATOM 3300 C C . CYS A 1 423 ? -37.188 9.867 3.221 1 92.62 423 CYS A C 1
ATOM 3302 O O . CYS A 1 423 ? -36.844 8.688 3.127 1 92.62 423 CYS A O 1
ATOM 3304 N N . GLN A 1 424 ? -38.125 10.297 3.98 1 88.56 424 GLN A N 1
ATOM 3305 C CA . GLN A 1 424 ? -38.969 9.383 4.766 1 88.56 424 GLN A CA 1
ATOM 3306 C C . GLN A 1 424 ? -40.406 9.391 4.273 1 88.56 424 GLN A C 1
ATOM 3308 O O . GLN A 1 424 ? -40.906 10.406 3.777 1 88.56 424 GLN A O 1
ATOM 3313 N N . PRO A 1 425 ? -40.969 8.219 4.703 1 79.25 425 PRO A N 1
ATOM 3314 C CA . PRO A 1 425 ? -42.375 8.195 4.375 1 79.25 425 PRO A CA 1
ATOM 3315 C C . PRO A 1 425 ? -43.188 9.25 5.141 1 79.25 425 PRO A C 1
ATOM 3317 O O . PRO A 1 425 ? -42.875 9.547 6.297 1 79.25 425 PRO A O 1
ATOM 3320 N N . SER A 1 426 ? -44 10.031 4.469 1 76.62 426 SER A N 1
ATOM 3321 C CA . SER A 1 426 ? -44.969 10.977 5.012 1 76.62 426 SER A CA 1
ATOM 3322 C C . SER A 1 426 ? -44.312 12.312 5.352 1 76.62 426 SER A C 1
ATOM 3324 O O . SER A 1 426 ? -44.969 13.367 5.25 1 76.62 426 SER A O 1
ATOM 3326 N N . VAL A 1 427 ? -43 12.188 5.809 1 80.38 427 VAL A N 1
ATOM 3327 C CA . VAL A 1 427 ? -42.312 13.422 6.234 1 80.38 427 VAL A CA 1
ATOM 3328 C C . VAL A 1 427 ? -41.656 14.086 5.035 1 80.38 427 VAL A C 1
ATOM 3330 O O . VAL A 1 427 ? -41.562 15.32 4.977 1 80.38 427 VAL A O 1
ATOM 3333 N N . GLY A 1 428 ? -41.219 13.281 4.141 1 89.19 428 GLY A N 1
ATOM 3334 C CA . GLY A 1 428 ? -40.438 13.797 3.027 1 89.19 428 GLY A CA 1
ATOM 3335 C C . GLY A 1 428 ? -38.969 13.906 3.332 1 89.19 428 GLY A C 1
ATOM 3336 O O . GLY A 1 428 ? -38.375 12.992 3.912 1 89.19 428 GLY A O 1
ATOM 3337 N N . TYR A 1 429 ? -38.406 15 2.848 1 93 429 TYR A N 1
ATOM 3338 C CA . TYR A 1 429 ? -36.969 15.203 3.125 1 93 429 TYR A CA 1
ATOM 3339 C C . TYR A 1 429 ? -36.75 15.477 4.605 1 93 429 TYR A C 1
ATOM 3341 O O . TYR A 1 429 ? -37.531 16.156 5.254 1 93 429 TYR A O 1
ATOM 3349 N N . THR A 1 430 ? -35.688 14.922 5.152 1 93.44 430 THR A N 1
ATOM 3350 C CA . THR A 1 430 ? -35.5 14.992 6.598 1 93.44 430 THR A CA 1
ATOM 3351 C C . THR A 1 430 ? -34.094 15.43 6.938 1 93.44 430 THR A C 1
ATOM 3353 O O . THR A 1 430 ? -33.188 15.336 6.105 1 93.44 430 THR A O 1
ATOM 3356 N N . ASN A 1 431 ? -33.875 15.969 8.156 1 95.88 431 ASN A N 1
ATOM 3357 C CA . ASN A 1 431 ? -32.562 16.297 8.703 1 95.88 431 ASN A CA 1
ATOM 3358 C C . ASN A 1 431 ? -32.188 15.336 9.812 1 95.88 431 ASN A C 1
ATOM 3360 O O . ASN A 1 431 ? -31.203 15.578 10.531 1 95.88 431 ASN A O 1
ATOM 3364 N N . SER A 1 432 ? -32.875 14.25 9.93 1 95.81 432 SER A N 1
ATOM 3365 C CA . SER A 1 432 ? -32.625 13.305 11.008 1 95.81 432 SER A CA 1
ATOM 3366 C C . SER A 1 432 ? -31.359 12.508 10.773 1 95.81 432 SER A C 1
ATOM 3368 O O . SER A 1 432 ? -30.938 12.328 9.633 1 95.81 432 SER A O 1
ATOM 3370 N N . VAL A 1 433 ? -30.734 12.078 11.883 1 97.88 433 VAL A N 1
ATOM 3371 C CA . VAL A 1 433 ? -29.516 11.273 11.867 1 97.88 433 VAL A CA 1
ATOM 3372 C C . VAL A 1 433 ? -29.641 10.133 12.875 1 97.88 433 VAL A C 1
ATOM 3374 O O . VAL A 1 433 ? -30.141 10.328 13.977 1 97.88 433 VAL A O 1
ATOM 3377 N N . GLU A 1 434 ? -29.266 9 12.539 1 97.31 434 GLU A N 1
ATOM 3378 C CA . GLU A 1 434 ? -29.188 7.867 13.461 1 97.31 434 GLU A CA 1
ATOM 3379 C C . GLU A 1 434 ? -27.844 7.152 13.344 1 97.31 434 GLU A C 1
ATOM 3381 O O . GLU A 1 434 ? -27.219 7.18 12.281 1 97.31 434 GLU A O 1
ATOM 3386 N N . SER A 1 435 ? -27.391 6.609 14.391 1 98.06 435 SER A N 1
ATOM 3387 C CA . SER A 1 435 ? -26.109 5.891 14.422 1 98.06 435 SER A CA 1
ATOM 3388 C C . SER A 1 435 ? -26.312 4.43 14.805 1 98.06 435 SER A C 1
ATOM 3390 O O . SER A 1 435 ? -27.281 4.09 15.5 1 98.06 435 SER A O 1
ATOM 3392 N N . PHE A 1 436 ? -25.453 3.596 14.336 1 98.38 436 PHE A N 1
ATOM 3393 C CA . PHE A 1 436 ? -25.531 2.154 14.531 1 98.38 436 PHE A CA 1
ATOM 3394 C C . PHE A 1 436 ? -24.281 1.625 15.227 1 98.38 436 PHE A C 1
ATOM 3396 O O . PHE A 1 436 ? -23.172 1.863 14.766 1 98.38 436 PHE A O 1
ATOM 3403 N N . ASP A 1 437 ? -24.453 0.938 16.328 1 97.94 437 ASP A N 1
ATOM 3404 C CA . ASP A 1 437 ? -23.406 0.186 17.016 1 97.94 437 ASP A CA 1
ATOM 3405 C C . ASP A 1 437 ? -23.422 -1.284 16.594 1 97.94 437 ASP A C 1
ATOM 3407 O O . ASP A 1 437 ? -24.297 -2.043 17.031 1 97.94 437 ASP A O 1
ATOM 3411 N N . SER A 1 438 ? -22.469 -1.664 15.852 1 96 438 SER A N 1
ATOM 3412 C CA . SER A 1 438 ? -22.469 -3.002 15.273 1 96 438 SER A CA 1
ATOM 3413 C C . SER A 1 438 ? -22.203 -4.066 16.344 1 96 438 SER A C 1
ATOM 3415 O O . SER A 1 438 ? -22.594 -5.223 16.172 1 96 438 SER A O 1
ATOM 3417 N N . GLU A 1 439 ? -21.562 -3.705 17.406 1 95.31 439 GLU A N 1
ATOM 3418 C CA . GLU A 1 439 ? -21.328 -4.656 18.484 1 95.31 439 GLU A CA 1
ATOM 3419 C C . GLU A 1 439 ? -22.609 -4.953 19.25 1 95.31 439 GLU A C 1
ATOM 3421 O O . GLU A 1 439 ? -22.875 -6.105 19.609 1 95.31 439 GLU A O 1
ATOM 3426 N N . LYS A 1 440 ? -23.375 -3.965 19.438 1 97.12 440 LYS A N 1
ATOM 3427 C CA . LYS A 1 440 ? -24.625 -4.113 20.188 1 97.12 440 LYS A CA 1
ATOM 3428 C C . LYS A 1 440 ? -25.797 -4.379 19.25 1 97.12 440 LYS A C 1
ATOM 3430 O O . LYS A 1 440 ? -26.891 -4.723 19.688 1 97.12 440 LYS A O 1
ATOM 3435 N N . ASN A 1 441 ? -25.625 -4.23 18.016 1 97.81 441 ASN A N 1
ATOM 3436 C CA . ASN A 1 441 ? -26.672 -4.352 17.016 1 97.81 441 ASN A CA 1
ATOM 3437 C C . ASN A 1 441 ? -27.875 -3.463 17.344 1 97.81 441 ASN A C 1
ATOM 3439 O O . ASN A 1 441 ? -29.016 -3.938 17.406 1 97.81 441 ASN A O 1
ATOM 3443 N N . GLN A 1 442 ? -27.516 -2.195 17.547 1 97.81 442 GLN A N 1
ATOM 3444 C CA . GLN A 1 442 ? -28.547 -1.25 17.969 1 97.81 442 GLN A CA 1
ATOM 3445 C C . GLN A 1 442 ? -28.344 0.107 17.297 1 97.81 442 GLN A C 1
ATOM 3447 O O . GLN A 1 442 ? -27.219 0.548 17.094 1 97.81 442 GLN A O 1
ATOM 3452 N N . TRP A 1 443 ? -29.531 0.736 16.969 1 97.94 443 TRP A N 1
ATOM 3453 C CA . TRP A 1 443 ? -29.531 2.094 16.438 1 97.94 443 TRP A CA 1
ATOM 3454 C C . TRP A 1 443 ? -29.891 3.104 17.531 1 97.94 443 TRP A C 1
ATOM 3456 O O . TRP A 1 443 ? -30.656 2.793 18.438 1 97.94 443 TRP A O 1
ATOM 3466 N N . LYS A 1 444 ? -29.359 4.246 17.406 1 97.75 444 LYS A N 1
ATOM 3467 C CA . LYS A 1 444 ? -29.672 5.355 18.312 1 97.75 444 LYS A CA 1
ATOM 3468 C C . LYS A 1 444 ? -29.938 6.637 17.531 1 97.75 444 LYS A C 1
ATOM 3470 O O . LYS A 1 444 ? -29.344 6.863 16.469 1 97.75 444 LYS A O 1
ATOM 3475 N N . ILE A 1 445 ? -30.797 7.453 18.094 1 96.88 445 ILE A N 1
ATOM 3476 C CA . ILE A 1 445 ? -31.094 8.742 17.484 1 96.88 445 ILE A CA 1
ATOM 3477 C C . ILE A 1 445 ? -29.969 9.734 17.812 1 96.88 445 ILE A C 1
ATOM 3479 O O . ILE A 1 445 ? -29.516 9.805 18.969 1 96.88 445 ILE A O 1
ATOM 3483 N N . CYS A 1 446 ? -29.516 10.469 16.812 1 97.31 446 CYS A N 1
ATOM 3484 C CA . CYS A 1 446 ? -28.484 11.492 16.969 1 97.31 446 CYS A CA 1
ATOM 3485 C C . CYS A 1 446 ? -29.078 12.891 16.766 1 97.31 446 CYS A C 1
ATOM 3487 O O . CYS A 1 446 ? -30.203 13.031 16.281 1 97.31 446 CYS A O 1
ATOM 3489 N N . PRO A 1 447 ? -28.359 13.898 17.219 1 97.31 447 PRO A N 1
ATOM 3490 C CA . PRO A 1 447 ? -28.844 15.25 16.938 1 97.31 447 PRO A CA 1
ATOM 3491 C C . PRO A 1 447 ? -29.078 15.484 15.453 1 97.31 447 PRO A C 1
ATOM 3493 O O . PRO A 1 447 ? -28.281 15.047 14.617 1 97.31 447 PRO A O 1
ATOM 3496 N N . PRO A 1 448 ? -30.188 16.094 15.148 1 97.31 448 PRO A N 1
ATOM 3497 C CA . PRO A 1 448 ? -30.5 16.344 13.742 1 97.31 448 PRO A CA 1
ATOM 3498 C C . PRO A 1 448 ? -29.625 17.438 13.125 1 97.31 448 PRO A C 1
ATOM 3500 O O . PRO A 1 448 ? -29.141 18.312 13.844 1 97.31 448 PRO A O 1
ATOM 3503 N N . MET A 1 449 ? -29.469 17.391 11.898 1 97.62 449 MET A N 1
ATOM 3504 C CA . MET A 1 449 ? -28.797 18.469 11.172 1 97.62 449 MET A CA 1
ATOM 3505 C C . MET A 1 449 ? -29.594 19.766 11.266 1 97.62 449 MET A C 1
ATOM 3507 O O . MET A 1 449 ? -30.734 19.766 11.734 1 97.62 449 MET A O 1
ATOM 3511 N N . LYS A 1 450 ? -28.984 20.828 10.797 1 96.56 450 LYS A N 1
ATOM 3512 C CA . LYS A 1 450 ? -29.656 22.109 10.758 1 96.56 450 LYS A CA 1
ATOM 3513 C C . LYS A 1 450 ? -30.656 22.172 9.602 1 96.56 450 LYS A C 1
ATOM 3515 O O . LYS A 1 450 ? -31.688 22.828 9.703 1 96.56 450 LYS A O 1
ATOM 3520 N N . GLN A 1 451 ? -30.328 21.516 8.531 1 95.06 451 GLN A N 1
ATOM 3521 C CA . GLN A 1 451 ? -31.141 21.578 7.32 1 95.06 451 GLN A CA 1
ATOM 3522 C C . GLN A 1 451 ? -31.547 20.172 6.879 1 95.06 451 GLN A C 1
ATOM 3524 O O . GLN A 1 451 ? -30.812 19.203 7.09 1 95.06 451 GLN A O 1
ATOM 3529 N N . LYS A 1 452 ? -32.75 20.078 6.246 1 95.38 452 LYS A N 1
ATOM 3530 C CA . LYS A 1 452 ? -33.156 18.844 5.594 1 95.38 452 LYS A CA 1
ATOM 3531 C C . LYS A 1 452 ? -32.375 18.609 4.309 1 95.38 452 LYS A C 1
ATOM 3533 O O . LYS A 1 452 ? -32.219 19.531 3.502 1 95.38 452 LYS A O 1
ATOM 3538 N N . ARG A 1 453 ? -31.891 17.422 4.16 1 95.94 453 ARG A N 1
ATOM 3539 C CA . ARG A 1 453 ? -31.047 17.156 2.992 1 95.94 453 ARG A CA 1
ATOM 3540 C C . ARG A 1 453 ? -31.391 15.82 2.355 1 95.94 453 ARG A C 1
ATOM 3542 O O . ARG A 1 453 ? -31.25 14.773 2.994 1 95.94 453 ARG A O 1
ATOM 3549 N N . TYR A 1 454 ? -31.859 15.883 1.126 1 94.75 454 TYR A N 1
ATOM 3550 C CA . TYR A 1 454 ? -32.031 14.695 0.307 1 94.75 454 TYR A CA 1
ATOM 3551 C C . TYR A 1 454 ? -30.875 14.516 -0.665 1 94.75 454 TYR A C 1
ATOM 3553 O O . TYR A 1 454 ? -30.531 15.438 -1.399 1 94.75 454 TYR A O 1
ATOM 3561 N N . ARG A 1 455 ? -30.203 13.344 -0.645 1 94.38 455 ARG A N 1
ATOM 3562 C CA . ARG A 1 455 ? -29.094 12.953 -1.501 1 94.38 455 ARG A CA 1
ATOM 3563 C C . ARG A 1 455 ? -27.906 13.891 -1.301 1 94.38 455 ARG A C 1
ATOM 3565 O O . ARG A 1 455 ? -27.359 14.422 -2.27 1 94.38 455 ARG A O 1
ATOM 3572 N N . PRO A 1 456 ? -27.469 14.039 -0.076 1 95.88 456 PRO A N 1
ATOM 3573 C CA . PRO A 1 456 ? -26.25 14.82 0.198 1 95.88 456 PRO A CA 1
ATOM 3574 C C . PRO A 1 456 ? -24.969 14.023 -0.029 1 95.88 456 PRO A C 1
ATOM 3576 O O . PRO A 1 456 ? -25.016 12.797 -0.102 1 95.88 456 PRO A O 1
ATOM 3579 N N . GLY A 1 457 ? -23.906 14.734 -0.227 1 96.94 457 GLY A N 1
ATOM 3580 C CA . GLY A 1 457 ? -22.594 14.109 -0.105 1 96.94 457 GLY A CA 1
ATOM 3581 C C . GLY A 1 457 ? -22.094 14.055 1.325 1 96.94 457 GLY A C 1
ATOM 3582 O O . GLY A 1 457 ? -22.172 15.039 2.057 1 96.94 457 GLY A O 1
ATOM 3583 N N . VAL A 1 458 ? -21.609 12.906 1.733 1 98.06 458 VAL A N 1
ATOM 3584 C CA . VAL A 1 458 ? -21.203 12.75 3.129 1 98.06 458 VAL A CA 1
ATOM 3585 C C . VAL A 1 458 ? -19.844 12.078 3.201 1 98.06 458 VAL A C 1
ATOM 3587 O O . VAL A 1 458 ? -19.547 11.156 2.439 1 98.06 458 VAL A O 1
ATOM 3590 N N . THR A 1 459 ? -19.016 12.539 4.098 1 97.75 459 THR A N 1
ATOM 3591 C CA . THR A 1 459 ? -17.734 11.891 4.379 1 97.75 459 THR A CA 1
ATOM 3592 C C . THR A 1 459 ? -17.25 12.258 5.773 1 97.75 459 THR A C 1
ATOM 3594 O O . THR A 1 459 ? -17.875 13.062 6.469 1 97.75 459 THR A O 1
ATOM 3597 N N . THR A 1 460 ? -16.297 11.594 6.191 1 96.94 460 THR A N 1
ATOM 3598 C CA . THR A 1 460 ? -15.672 11.883 7.477 1 96.94 460 THR A CA 1
ATOM 3599 C C . THR A 1 460 ? -14.227 12.336 7.285 1 96.94 460 THR A C 1
ATOM 3601 O O . THR A 1 460 ? -13.531 11.844 6.398 1 96.94 460 THR A O 1
ATOM 3604 N N . LEU A 1 461 ? -13.852 13.273 8.07 1 95.44 461 LEU A N 1
ATOM 3605 C CA . LEU A 1 461 ? -12.492 13.797 8.039 1 95.44 461 LEU A CA 1
ATOM 3606 C C . LEU A 1 461 ? -12.062 14.273 9.422 1 95.44 461 LEU A C 1
ATOM 3608 O O . LEU A 1 461 ? -12.742 15.094 10.039 1 95.44 461 LEU A O 1
ATOM 3612 N N . HIS A 1 462 ? -10.961 13.773 9.898 1 91 462 HIS A N 1
ATOM 3613 C CA . HIS A 1 462 ? -10.328 14.172 11.148 1 91 462 HIS A CA 1
ATOM 3614 C C . HIS A 1 462 ? -11.32 14.141 12.305 1 91 462 HIS A C 1
ATOM 3616 O O . HIS A 1 462 ? -11.422 15.102 13.062 1 91 462 HIS A O 1
ATOM 3622 N N . GLY A 1 463 ? -12.102 13.102 12.328 1 93 463 GLY A N 1
ATOM 3623 C CA . GLY A 1 463 ? -12.984 12.859 13.461 1 93 463 GLY A CA 1
ATOM 3624 C C . GLY A 1 463 ? -14.281 13.633 13.375 1 93 463 GLY A C 1
ATOM 3625 O O . GLY A 1 463 ? -15 13.766 14.375 1 93 463 GLY A O 1
ATOM 3626 N N . LYS A 1 464 ? -14.578 14.148 12.297 1 95.75 464 LYS A N 1
ATOM 3627 C CA . LYS A 1 464 ? -15.82 14.883 12.086 1 95.75 464 LYS A CA 1
ATOM 3628 C C . LYS A 1 464 ? -16.562 14.375 10.852 1 95.75 464 LYS A C 1
ATOM 3630 O O . LYS A 1 464 ? -15.969 13.703 10 1 95.75 464 LYS A O 1
ATOM 3635 N N . ILE A 1 465 ? -17.844 14.68 10.773 1 97.88 465 ILE A N 1
ATOM 3636 C CA . ILE A 1 465 ? -18.656 14.336 9.617 1 97.88 465 ILE A CA 1
ATOM 3637 C C . ILE A 1 465 ? -18.938 15.586 8.789 1 97.88 465 ILE A C 1
ATOM 3639 O O . ILE A 1 465 ? -19.312 16.625 9.344 1 97.88 465 ILE A O 1
ATOM 3643 N N . TYR A 1 466 ? -18.766 15.523 7.562 1 98.06 466 TYR A N 1
ATOM 3644 C CA . TYR A 1 466 ? -19.094 16.609 6.648 1 98.06 466 TYR A CA 1
ATOM 3645 C C . TYR A 1 466 ? -20.219 16.219 5.699 1 98.06 466 TYR A C 1
ATOM 3647 O O . TYR A 1 466 ? -20.141 15.164 5.051 1 98.06 466 TYR A O 1
ATOM 3655 N N . VAL A 1 467 ? -21.203 16.984 5.633 1 98.25 467 VAL A N 1
ATOM 3656 C CA . VAL A 1 467 ? -22.344 16.797 4.742 1 98.25 467 VAL A CA 1
ATOM 3657 C C . VAL A 1 467 ? -22.438 17.953 3.754 1 98.25 467 VAL A C 1
ATOM 3659 O O . VAL A 1 467 ? -22.531 19.109 4.16 1 98.25 467 VAL A O 1
ATOM 3662 N N . CYS A 1 468 ? -22.469 17.625 2.506 1 97.38 468 CYS A N 1
ATOM 3663 C CA . CYS A 1 468 ? -22.391 18.641 1.464 1 97.38 468 CYS A CA 1
ATOM 3664 C C . CYS A 1 468 ? -23.609 18.594 0.561 1 97.38 468 CYS A C 1
ATOM 3666 O O . CYS A 1 468 ? -23.938 17.531 0.017 1 97.38 468 CYS A O 1
ATOM 3668 N N . GLY A 1 469 ? -24.188 19.703 0.391 1 95.94 469 GLY A N 1
ATOM 3669 C CA . GLY A 1 469 ? -25.281 19.828 -0.573 1 95.94 469 GLY A CA 1
ATOM 3670 C C . GLY A 1 469 ? -26.531 19.062 -0.181 1 95.94 469 GLY A C 1
ATOM 3671 O O . GLY A 1 469 ? -26.875 19.016 0.998 1 95.94 469 GLY A O 1
ATOM 3672 N N . GLY A 1 470 ? -27.219 18.609 -1.203 1 94.94 470 GLY A N 1
ATOM 3673 C CA . GLY A 1 470 ? -28.5 17.953 -1.012 1 94.94 470 GLY A CA 1
ATOM 3674 C C . GLY A 1 470 ? -29.672 18.828 -1.438 1 94.94 470 GLY A C 1
ATOM 3675 O O . GLY A 1 470 ? -29.5 19.984 -1.817 1 94.94 470 GLY A O 1
ATOM 3676 N N . GLU A 1 471 ? -30.859 18.188 -1.307 1 92.62 471 GLU A N 1
ATOM 3677 C CA . GLU A 1 471 ? -32.062 18.891 -1.741 1 92.62 471 GLU A CA 1
ATOM 3678 C C . GLU A 1 471 ? -33 19.172 -0.564 1 92.62 471 GLU A C 1
ATOM 3680 O O . GLU A 1 471 ? -33.125 18.344 0.354 1 92.62 471 GLU A O 1
ATOM 3685 N N . ASP A 1 472 ? -33.625 20.312 -0.49 1 85.62 472 ASP A N 1
ATOM 3686 C CA . ASP A 1 472 ? -34.562 20.656 0.548 1 85.62 472 ASP A CA 1
ATOM 3687 C C . ASP A 1 472 ? -36 20.672 -0.008 1 85.62 472 ASP A C 1
ATOM 3689 O O . ASP A 1 472 ? -36.938 20.953 0.723 1 85.62 472 ASP A O 1
ATOM 3693 N N . GLY A 1 473 ? -36.25 20.484 -1.156 1 72.56 473 GLY A N 1
ATOM 3694 C CA . GLY A 1 473 ? -37.531 20.531 -1.809 1 72.56 473 GLY A CA 1
ATOM 3695 C C . GLY A 1 473 ? -37.438 20.594 -3.322 1 72.56 473 GLY A C 1
ATOM 3696 O O . GLY A 1 473 ? -36.375 20.406 -3.889 1 72.56 473 GLY A O 1
ATOM 3697 N N . PHE A 1 474 ? -38.594 20.828 -3.848 1 64.88 474 PHE A N 1
ATOM 3698 C CA . PHE A 1 474 ? -38.688 20.844 -5.305 1 64.88 474 PHE A CA 1
ATOM 3699 C C . PHE A 1 474 ? -37.812 21.969 -5.875 1 64.88 474 PHE A C 1
ATOM 3701 O O . PHE A 1 474 ? -38.094 23.141 -5.68 1 64.88 474 PHE A O 1
ATOM 3708 N N . ASP A 1 475 ? -36.594 21.641 -6.496 1 65.81 475 ASP A N 1
ATOM 3709 C CA . ASP A 1 475 ? -35.656 22.391 -7.316 1 65.81 475 ASP A CA 1
ATOM 3710 C C . ASP A 1 475 ? -34.812 23.344 -6.465 1 65.81 475 ASP A C 1
ATOM 3712 O O . ASP A 1 475 ? -34.469 24.438 -6.906 1 65.81 475 ASP A O 1
ATOM 3716 N N . GLN A 1 476 ? -34.781 23.078 -5.148 1 83.81 476 GLN A N 1
ATOM 3717 C CA . GLN A 1 476 ? -33.906 23.891 -4.324 1 83.81 476 GLN A CA 1
ATOM 3718 C C . GLN A 1 476 ? -32.75 23.062 -3.797 1 83.81 476 GLN A C 1
ATOM 3720 O O . GLN A 1 476 ? -32.938 22.109 -3.043 1 83.81 476 GLN A O 1
ATOM 3725 N N . TYR A 1 477 ? -31.516 23.406 -4.238 1 89.75 477 TYR A N 1
ATOM 3726 C CA . TYR A 1 477 ? -30.297 22.688 -3.867 1 89.75 477 TYR A CA 1
ATOM 3727 C C . TYR A 1 477 ? -29.484 23.5 -2.863 1 89.75 477 TYR A C 1
ATOM 3729 O O . TYR A 1 477 ? -29.391 24.719 -2.971 1 89.75 477 TYR A O 1
ATOM 3737 N N . HIS A 1 478 ? -29.031 22.797 -1.889 1 90.94 478 HIS A N 1
ATOM 3738 C CA . HIS A 1 478 ? -28.188 23.453 -0.891 1 90.94 478 HIS A CA 1
ATOM 3739 C C . HIS A 1 478 ? -26.797 23.734 -1.449 1 90.94 478 HIS A C 1
ATOM 3741 O O . HIS A 1 478 ? -26.25 22.938 -2.195 1 90.94 478 HIS A O 1
ATOM 3747 N N . LYS A 1 479 ? -26.234 24.844 -1.008 1 92.88 479 LYS A N 1
ATOM 3748 C CA . LYS A 1 479 ? -24.844 25.172 -1.271 1 92.88 479 LYS A CA 1
ATOM 3749 C C . LYS A 1 479 ? -24 25.109 0.006 1 92.88 479 LYS A C 1
ATOM 3751 O O . LYS A 1 479 ? -22.812 25.438 -0.004 1 92.88 479 LYS A O 1
ATOM 3756 N N . THR A 1 480 ? -24.578 24.688 1.018 1 94.94 480 THR A N 1
ATOM 3757 C CA . THR A 1 480 ? -23.922 24.766 2.318 1 94.94 480 THR A CA 1
ATOM 3758 C C . THR A 1 480 ? -23.266 23.422 2.664 1 94.94 480 THR A C 1
ATOM 3760 O O . THR A 1 480 ? -23.672 22.375 2.146 1 94.94 480 THR A O 1
ATOM 3763 N N . ILE A 1 481 ? -22.281 23.438 3.543 1 97.25 481 ILE A N 1
ATOM 3764 C CA . ILE A 1 481 ? -21.625 22.281 4.141 1 97.25 481 ILE A CA 1
ATOM 3765 C C . ILE A 1 481 ? -21.891 22.266 5.648 1 97.25 481 ILE A C 1
ATOM 3767 O O . ILE A 1 481 ? -21.578 23.234 6.344 1 97.25 481 ILE A O 1
ATOM 3771 N N . GLU A 1 482 ? -22.438 21.281 6.105 1 97.44 482 GLU A N 1
ATOM 3772 C CA . GLU A 1 482 ? -22.641 21.078 7.535 1 97.44 482 GLU A CA 1
ATOM 3773 C C . GLU A 1 482 ? -21.625 20.109 8.125 1 97.44 482 GLU A C 1
ATOM 3775 O O . GLU A 1 482 ? -21.266 19.125 7.477 1 97.44 482 GLU A O 1
ATOM 3780 N N . CYS A 1 483 ? -21.234 20.359 9.305 1 97.81 483 CYS A N 1
ATOM 3781 C CA . CYS A 1 483 ? -20.234 19.547 9.977 1 97.81 483 CYS A CA 1
ATOM 3782 C C . CYS A 1 483 ? -20.703 19.125 11.367 1 97.81 483 CYS A C 1
ATOM 3784 O O . CYS A 1 483 ? -21.266 19.938 12.109 1 97.81 483 CYS A O 1
ATOM 3786 N N . TYR A 1 484 ? -20.578 17.875 11.633 1 98 484 TYR A N 1
ATOM 3787 C CA . TYR A 1 484 ? -20.891 17.344 12.953 1 98 484 TYR A CA 1
ATOM 3788 C C . TYR A 1 484 ? -19.609 17.141 13.766 1 98 484 TYR A C 1
ATOM 3790 O O . TYR A 1 484 ? -18.703 16.422 13.336 1 98 484 TYR A O 1
ATOM 3798 N N . CYS A 1 485 ? -19.531 17.703 14.906 1 94.12 485 CYS A N 1
ATOM 3799 C CA . CYS A 1 485 ? -18.438 17.516 15.859 1 94.12 485 CYS A CA 1
ATOM 3800 C C . CYS A 1 485 ? -18.875 16.656 17.031 1 94.12 485 CYS A C 1
ATOM 3802 O O . CYS A 1 485 ? -19.641 17.094 17.891 1 94.12 485 CYS A O 1
ATOM 3804 N N . PRO A 1 486 ? -18.359 15.523 17.109 1 92 486 PRO A N 1
ATOM 3805 C CA . PRO A 1 486 ? -18.781 14.609 18.172 1 92 486 PRO A CA 1
ATOM 3806 C C . PRO A 1 486 ? -18.516 15.156 19.562 1 92 486 PRO A C 1
ATOM 3808 O O . PRO A 1 486 ? -19.281 14.891 20.5 1 92 486 PRO A O 1
ATOM 3811 N N . GLU A 1 487 ? -17.484 15.875 19.766 1 90.69 487 GLU A N 1
ATOM 3812 C CA . GLU A 1 487 ? -17.156 16.438 21.062 1 90.69 487 GLU A CA 1
ATOM 3813 C C . GLU A 1 487 ? -18.234 17.422 21.531 1 90.69 487 GLU A C 1
ATOM 3815 O O . GLU A 1 487 ? -18.594 17.422 22.719 1 90.69 487 GLU A O 1
ATOM 3820 N N . GLN A 1 488 ? -18.703 18.141 20.641 1 93.75 488 GLN A N 1
ATOM 3821 C CA . GLN A 1 488 ? -19.734 19.125 20.953 1 93.75 488 GLN A CA 1
ATOM 3822 C C . GLN A 1 488 ? -21.125 18.531 20.75 1 93.75 488 GLN A C 1
ATOM 3824 O O . GLN A 1 488 ? -22.125 19.109 21.188 1 93.75 488 GLN A O 1
ATOM 3829 N N . ASN A 1 489 ? -21.219 17.469 20.078 1 95.31 489 ASN A N 1
ATOM 3830 C CA . ASN A 1 489 ? -22.469 16.797 19.75 1 95.31 489 ASN A CA 1
ATOM 3831 C C . ASN A 1 489 ? -23.438 17.734 19.062 1 95.31 489 ASN A C 1
ATOM 3833 O O . ASN A 1 489 ? -24.609 17.828 19.453 1 95.31 489 ASN A O 1
ATOM 3837 N N . GLN A 1 490 ? -22.938 18.484 18.141 1 95.81 490 GLN A N 1
ATOM 3838 C CA . GLN A 1 490 ? -23.766 19.453 17.438 1 95.81 490 GLN A CA 1
ATOM 3839 C C . GLN A 1 490 ? -23.359 19.578 15.969 1 95.81 490 GLN A C 1
ATOM 3841 O O . GLN A 1 490 ? -22.219 19.234 15.602 1 95.81 490 GLN A O 1
ATOM 3846 N N . TRP A 1 491 ? -24.328 20 15.148 1 97.69 491 TRP A N 1
ATOM 3847 C CA . TRP A 1 491 ? -24.109 20.312 13.742 1 97.69 491 TRP A CA 1
ATOM 3848 C C . TRP A 1 491 ? -23.969 21.812 13.539 1 97.69 491 TRP A C 1
ATOM 3850 O O . TRP A 1 491 ? -24.688 22.609 14.148 1 97.69 491 TRP A O 1
ATOM 3860 N N . ASN A 1 492 ? -23.047 22.172 12.695 1 96.81 492 ASN A N 1
ATOM 3861 C CA . ASN A 1 492 ? -22.859 23.578 12.336 1 96.81 492 ASN A CA 1
ATOM 3862 C C . ASN A 1 492 ? -22.594 23.75 10.844 1 96.81 492 ASN A C 1
ATOM 3864 O O . ASN A 1 492 ? -21.969 22.891 10.219 1 96.81 492 ASN A O 1
ATOM 3868 N N . ILE A 1 493 ? -23.125 24.797 10.312 1 96.88 493 ILE A N 1
ATOM 3869 C CA . ILE A 1 493 ? -22.766 25.172 8.945 1 96.88 493 ILE A CA 1
ATOM 3870 C C . ILE A 1 493 ? -21.359 25.766 8.93 1 96.88 493 ILE A C 1
ATOM 3872 O O . ILE A 1 493 ? -21.109 26.797 9.562 1 96.88 493 ILE A O 1
ATOM 3876 N N . VAL A 1 494 ? -20.469 25.203 8.211 1 95.38 494 VAL A N 1
ATOM 3877 C CA . VAL A 1 494 ? -19.078 25.578 8.359 1 95.38 494 VAL A CA 1
ATOM 3878 C C . VAL A 1 494 ? -18.594 26.281 7.094 1 95.38 494 VAL A C 1
ATOM 3880 O O . VAL A 1 494 ? -17.594 27 7.117 1 95.38 494 VAL A O 1
ATOM 3883 N N . ALA A 1 495 ? -19.234 26 5.961 1 95.31 495 ALA A N 1
ATOM 3884 C CA . ALA A 1 495 ? -18.781 26.609 4.711 1 95.31 495 ALA A CA 1
ATOM 3885 C C . ALA A 1 495 ? -19.859 26.516 3.637 1 95.31 495 ALA A C 1
ATOM 3887 O O . ALA A 1 495 ? -20.922 25.922 3.863 1 95.31 495 ALA A O 1
ATOM 3888 N N . GLY A 1 496 ? -19.547 27.188 2.518 1 95 496 GLY A N 1
ATOM 3889 C CA . GLY A 1 496 ? -20.375 27.094 1.327 1 95 496 GLY A CA 1
ATOM 3890 C C . GLY A 1 496 ? -19.656 26.484 0.141 1 95 496 GLY A C 1
ATOM 3891 O O . GLY A 1 496 ? -18.469 26.703 -0.055 1 95 496 GLY A O 1
ATOM 3892 N N . MET A 1 497 ? -20.422 25.766 -0.592 1 94.12 497 MET A N 1
ATOM 3893 C CA . MET A 1 497 ? -19.875 25.203 -1.824 1 94.12 497 MET A CA 1
ATOM 3894 C C . MET A 1 497 ? -19.859 26.25 -2.938 1 94.12 497 MET A C 1
ATOM 3896 O O . MET A 1 497 ? -20.438 27.328 -2.797 1 94.12 497 MET A O 1
ATOM 3900 N N . GLN A 1 498 ? -19.203 25.938 -3.992 1 89.19 498 GLN A N 1
ATOM 3901 C CA . GLN A 1 498 ? -19.109 26.859 -5.125 1 89.19 498 GLN A CA 1
ATOM 3902 C C . GLN A 1 498 ? -20.438 26.906 -5.898 1 89.19 498 GLN A C 1
ATOM 3904 O O . GLN A 1 498 ? -20.797 27.953 -6.438 1 89.19 498 GLN A O 1
ATOM 3909 N N . THR A 1 499 ? -21.062 25.781 -5.961 1 90.25 499 THR A N 1
ATOM 3910 C CA . THR A 1 499 ? -22.359 25.641 -6.625 1 90.25 499 THR A CA 1
ATOM 3911 C C . THR A 1 499 ? -23.281 24.75 -5.816 1 90.25 499 THR A C 1
ATOM 3913 O O . THR A 1 499 ? -22.844 23.766 -5.211 1 90.25 499 THR A O 1
ATOM 3916 N N . PRO A 1 500 ? -24.562 25.172 -5.82 1 92.62 500 PRO A N 1
ATOM 3917 C CA . PRO A 1 500 ? -25.5 24.219 -5.211 1 92.62 500 PRO A CA 1
ATOM 3918 C C . PRO A 1 500 ? -25.547 22.891 -5.965 1 92.62 500 PRO A C 1
ATOM 3920 O O . PRO A 1 500 ? -25.484 22.875 -7.195 1 92.62 500 PRO A O 1
ATOM 3923 N N . ARG A 1 501 ? -25.609 21.812 -5.191 1 92.94 501 ARG A N 1
ATOM 3924 C CA . ARG A 1 501 ? -25.531 20.5 -5.848 1 92.94 501 ARG A CA 1
ATOM 3925 C C . ARG A 1 501 ? -26.359 19.469 -5.113 1 92.94 501 ARG A C 1
ATOM 3927 O O . ARG A 1 501 ? -26.469 19.5 -3.887 1 92.94 501 ARG A O 1
ATOM 3934 N N . SER A 1 502 ? -26.984 18.672 -5.879 1 92.94 502 SER A N 1
ATOM 3935 C CA . SER A 1 502 ? -27.594 17.438 -5.391 1 92.94 502 SER A CA 1
ATOM 3936 C C . SER A 1 502 ? -27.016 16.219 -6.105 1 92.94 502 SER A C 1
ATOM 3938 O O . SER A 1 502 ? -26.359 16.344 -7.133 1 92.94 502 SER A O 1
ATOM 3940 N N . TRP A 1 503 ? -27.141 15 -5.527 1 93.69 503 TRP A N 1
ATOM 3941 C CA . TRP A 1 503 ? -26.609 13.766 -6.098 1 93.69 503 TRP A CA 1
ATOM 3942 C C . TRP A 1 503 ? -25.094 13.859 -6.262 1 93.69 503 TRP A C 1
ATOM 3944 O O . TRP A 1 503 ? -24.531 13.367 -7.246 1 93.69 503 TRP A O 1
ATOM 3954 N N . VAL A 1 504 ? -24.531 14.609 -5.359 1 92.94 504 VAL A N 1
ATOM 3955 C CA . VAL A 1 504 ? -23.094 14.773 -5.391 1 92.94 504 VAL A CA 1
ATOM 3956 C C . VAL A 1 504 ? -22.422 13.633 -4.625 1 92.94 504 VAL A C 1
ATOM 3958 O O . VAL A 1 504 ? -22.922 13.188 -3.594 1 92.94 504 VAL A O 1
ATOM 3961 N N . ALA A 1 505 ? -21.391 13.102 -5.145 1 96.06 505 ALA A N 1
ATOM 3962 C CA . ALA A 1 505 ? -20.594 12.117 -4.434 1 96.06 505 ALA A CA 1
ATOM 3963 C C . ALA A 1 505 ? -19.469 12.789 -3.639 1 96.06 505 ALA A C 1
ATOM 3965 O O . ALA A 1 505 ? -18.891 13.773 -4.094 1 96.06 505 ALA A O 1
ATOM 3966 N N . CYS A 1 506 ? -19.25 12.297 -2.48 1 97.12 506 CYS A N 1
ATOM 3967 C CA . CYS A 1 506 ? -18.297 12.906 -1.569 1 97.12 506 CYS A CA 1
ATOM 3968 C C . CYS A 1 506 ? -17.359 11.852 -0.976 1 97.12 506 CYS A C 1
ATOM 3970 O O . CYS A 1 506 ? -17.797 10.727 -0.694 1 97.12 506 CYS A O 1
ATOM 3972 N N . ALA A 1 507 ? -16.125 12.164 -0.8 1 97.56 507 ALA A N 1
ATOM 3973 C CA . ALA A 1 507 ? -15.117 11.305 -0.166 1 97.56 507 ALA A CA 1
ATOM 3974 C C . ALA A 1 507 ? -13.953 12.133 0.37 1 97.56 507 ALA A C 1
ATOM 3976 O O . ALA A 1 507 ? -13.906 13.352 0.184 1 97.56 507 ALA A O 1
ATOM 3977 N N . THR A 1 508 ? -13.141 11.555 1.104 1 96.75 508 THR A N 1
ATOM 3978 C CA . THR A 1 508 ? -11.938 12.211 1.609 1 96.75 508 THR A CA 1
ATOM 3979 C C . THR A 1 508 ? -10.711 11.75 0.836 1 96.75 508 THR A C 1
ATOM 3981 O O . THR A 1 508 ? -10.484 10.547 0.665 1 96.75 508 THR A O 1
ATOM 3984 N N . LEU A 1 509 ? -9.977 12.633 0.381 1 96.19 509 LEU A N 1
ATOM 3985 C CA . LEU A 1 509 ? -8.797 12.375 -0.438 1 96.19 509 LEU A CA 1
ATOM 3986 C C . LEU A 1 509 ? -7.594 13.148 0.091 1 96.19 509 LEU A C 1
ATOM 3988 O O . LEU A 1 509 ? -7.723 14.312 0.491 1 96.19 509 LEU A O 1
ATOM 3992 N N . ARG A 1 510 ? -6.414 12.578 0.143 1 93.12 510 ARG A N 1
ATOM 3993 C CA . ARG A 1 510 ? -5.168 13.25 0.501 1 93.12 510 ARG A CA 1
ATOM 3994 C C . ARG A 1 510 ? -4.477 13.812 -0.735 1 93.12 510 ARG A C 1
ATOM 3996 O O . ARG A 1 510 ? -4.23 13.086 -1.7 1 93.12 510 ARG A O 1
ATOM 4003 N N . VAL A 1 511 ? -4.191 15.031 -0.744 1 89.94 511 VAL A N 1
ATOM 4004 C CA . VAL A 1 511 ? -3.574 15.664 -1.904 1 89.94 511 VAL A CA 1
ATOM 4005 C C . VAL A 1 511 ? -2.33 16.438 -1.471 1 89.94 511 VAL A C 1
ATOM 4007 O O . VAL A 1 511 ? -2.191 16.797 -0.298 1 89.94 511 VAL A O 1
ATOM 4010 N N . SER A 1 512 ? -1.354 16.609 -2.426 1 83.81 512 SER A N 1
ATOM 4011 C CA . SER A 1 512 ? -0.175 17.422 -2.154 1 83.81 512 SER A CA 1
ATOM 4012 C C . SER A 1 512 ? -0.55 18.891 -1.968 1 83.81 512 SER A C 1
ATOM 4014 O O . SER A 1 512 ? -1.409 19.406 -2.68 1 83.81 512 SER A O 1
ATOM 4016 N N . ALA A 1 513 ? -0.049 19.406 -0.929 1 74.56 513 ALA A N 1
ATOM 4017 C CA . ALA A 1 513 ? -0.367 20.797 -0.615 1 74.56 513 ALA A CA 1
ATOM 4018 C C . ALA A 1 513 ? 0.069 21.719 -1.742 1 74.56 513 ALA A C 1
ATOM 4020 O O . ALA A 1 513 ? 1.175 21.594 -2.271 1 74.56 513 ALA A O 1
ATOM 4021 N N . VAL A 1 514 ? -0.933 22.219 -2.602 1 60.06 514 VAL A N 1
ATOM 4022 C CA . VAL A 1 514 ? -0.668 23.172 -3.676 1 60.06 514 VAL A CA 1
ATOM 4023 C C . VAL A 1 514 ? -0.012 24.422 -3.105 1 60.06 514 VAL A C 1
ATOM 4025 O O . VAL A 1 514 ? -0.486 24.984 -2.115 1 60.06 514 VAL A O 1
ATOM 4028 N N . THR A 1 515 ? 1.219 24.594 -3.15 1 50.94 515 THR A N 1
ATOM 4029 C CA . THR A 1 515 ? 1.756 25.906 -2.836 1 50.94 515 THR A CA 1
ATOM 4030 C C . THR A 1 515 ? 0.954 27 -3.539 1 50.94 515 THR A C 1
ATOM 4032 O O . THR A 1 515 ? 0.835 27 -4.766 1 50.94 515 THR A O 1
ATOM 4035 N N . SER A 1 516 ? -0.141 27.344 -3.055 1 41.91 516 SER A N 1
ATOM 4036 C CA . SER A 1 516 ? -0.75 28.578 -3.516 1 41.91 516 SER A CA 1
ATOM 4037 C C . SER A 1 516 ? 0.305 29.656 -3.787 1 41.91 516 SER A C 1
ATOM 4039 O O . SER A 1 516 ? 0.958 30.125 -2.859 1 41.91 516 SER A O 1
ATOM 4041 N N . VAL A 1 517 ? 1.268 29.734 -4.734 1 38.72 517 VAL A N 1
ATOM 4042 C CA . VAL A 1 517 ? 1.799 31.016 -5.199 1 38.72 517 VAL A CA 1
ATOM 4043 C C . VAL A 1 517 ? 0.658 32 -5.379 1 38.72 517 VAL A C 1
ATOM 4045 O O . VAL A 1 517 ? -0.194 31.844 -6.254 1 38.72 517 VAL A O 1
ATOM 4048 N N . GLN A 1 518 ? 0.038 32.562 -4.445 1 31.09 518 GLN A N 1
ATOM 4049 C CA . GLN A 1 518 ? -0.468 33.906 -4.66 1 31.09 518 GLN A CA 1
ATOM 4050 C C . GLN A 1 518 ? 0.509 34.75 -5.492 1 31.09 518 GLN A C 1
ATOM 4052 O O . GLN A 1 518 ? 1.634 35 -5.059 1 31.09 518 GLN A O 1
ATOM 4057 N N . GLU A 1 519 ? 0.675 34.562 -6.75 1 28.27 519 GLU A N 1
ATOM 4058 C CA . GLU A 1 519 ? 0.921 35.781 -7.48 1 28.27 519 GLU A CA 1
ATOM 4059 C C . GLU A 1 519 ? -0.047 36.906 -7.047 1 28.27 519 GLU A C 1
ATOM 4061 O O . GLU A 1 519 ? -1.257 36.781 -7.254 1 28.27 519 GLU A O 1
ATOM 4066 N N . GLY A 1 520 ? -0.082 37.281 -5.801 1 20.8 520 GLY A N 1
ATOM 4067 C CA . GLY A 1 520 ? -0.108 38.719 -5.871 1 20.8 520 GLY A CA 1
ATOM 4068 C C . GLY A 1 520 ? 1.104 39.312 -6.57 1 20.8 520 GLY A C 1
ATOM 4069 O O . GLY A 1 520 ? 2.158 38.656 -6.633 1 20.8 520 GLY A O 1
ATOM 4070 N N . MET B 1 1 ? 3.053 -67.438 -9.453 1 32.94 1 MET B N 1
ATOM 4071 C CA . MET B 1 1 ? 2.465 -67.938 -8.227 1 32.94 1 MET B CA 1
ATOM 4072 C C . MET B 1 1 ? 2.045 -69.438 -8.391 1 32.94 1 MET B C 1
ATOM 4074 O O . MET B 1 1 ? 2.262 -70.25 -7.5 1 32.94 1 MET B O 1
ATOM 4078 N N . PHE B 1 2 ? 1.208 -69.688 -9.453 1 42.59 2 PHE B N 1
ATOM 4079 C CA . PHE B 1 2 ? 0.792 -71.125 -9.586 1 42.59 2 PHE B CA 1
ATOM 4080 C C . PHE B 1 2 ? 1.856 -71.938 -10.312 1 42.59 2 PHE B C 1
ATOM 4082 O O . PHE B 1 2 ? 1.738 -73.125 -10.43 1 42.59 2 PHE B O 1
ATOM 4089 N N . GLY B 1 3 ? 2.576 -71.188 -11.227 1 41.31 3 GLY B N 1
ATOM 4090 C CA . GLY B 1 3 ? 3.441 -72.062 -12.031 1 41.31 3 GLY B CA 1
ATOM 4091 C C . GLY B 1 3 ? 4.676 -72.5 -11.289 1 41.31 3 GLY B C 1
ATOM 4092 O O . GLY B 1 3 ? 5.426 -73.375 -11.789 1 41.31 3 GLY B O 1
ATOM 4093 N N . GLY B 1 4 ? 5.27 -71.562 -10.477 1 40.56 4 GLY B N 1
ATOM 4094 C CA . GLY B 1 4 ? 6.605 -71.938 -10.055 1 40.56 4 GLY B CA 1
ATOM 4095 C C . GLY B 1 4 ? 6.602 -73 -8.984 1 40.56 4 GLY B C 1
ATOM 4096 O O . GLY B 1 4 ? 5.547 -73.312 -8.43 1 40.56 4 GLY B O 1
ATOM 4097 N N . ASP B 1 5 ? 7.762 -73.688 -8.727 1 44.47 5 ASP B N 1
ATOM 4098 C CA . ASP B 1 5 ? 8.156 -74.75 -7.785 1 44.47 5 ASP B CA 1
ATOM 4099 C C . ASP B 1 5 ? 7.828 -74.375 -6.348 1 44.47 5 ASP B C 1
ATOM 4101 O O . ASP B 1 5 ? 8.562 -74.688 -5.418 1 44.47 5 ASP B O 1
ATOM 4105 N N . LEU B 1 6 ? 7.09 -73.188 -6.094 1 43.31 6 LEU B N 1
ATOM 4106 C CA . LEU B 1 6 ? 6.961 -72.875 -4.684 1 43.31 6 LEU B CA 1
ATOM 4107 C C . LEU B 1 6 ? 6.168 -73.875 -3.926 1 43.31 6 LEU B C 1
ATOM 4109 O O . LEU B 1 6 ? 5.355 -74.625 -4.52 1 43.31 6 LEU B O 1
ATOM 4113 N N . ALA B 1 7 ? 6.59 -74.312 -2.674 1 51.19 7 ALA B N 1
ATOM 4114 C CA . ALA B 1 7 ? 6.121 -75.375 -1.773 1 51.19 7 ALA B CA 1
ATOM 4115 C C . ALA B 1 7 ? 4.598 -75.438 -1.749 1 51.19 7 ALA B C 1
ATOM 4117 O O . ALA B 1 7 ? 4.012 -76.5 -1.434 1 51.19 7 ALA B O 1
ATOM 4118 N N . GLU B 1 8 ? 3.996 -74.312 -2.016 1 47.44 8 GLU B N 1
ATOM 4119 C CA . GLU B 1 8 ? 2.537 -74.25 -2.021 1 47.44 8 GLU B CA 1
ATOM 4120 C C . GLU B 1 8 ? 1.956 -75 -3.203 1 47.44 8 GLU B C 1
ATOM 4122 O O . GLU B 1 8 ? 0.747 -75.25 -3.266 1 47.44 8 GLU B O 1
ATOM 4127 N N . SER B 1 9 ? 2.73 -75.312 -4.16 1 48.5 9 SER B N 1
ATOM 4128 C CA . SER B 1 9 ? 2.289 -76.062 -5.32 1 48.5 9 SER B CA 1
ATOM 4129 C C . SER B 1 9 ? 1.765 -77.438 -4.902 1 48.5 9 SER B C 1
ATOM 4131 O O . SER B 1 9 ? 0.93 -78 -5.59 1 48.5 9 SER B O 1
ATOM 4133 N N . GLN B 1 10 ? 2.271 -78.062 -3.846 1 48.41 10 GLN B N 1
ATOM 4134 C CA . GLN B 1 10 ? 1.889 -79.375 -3.391 1 48.41 10 GLN B CA 1
ATOM 4135 C C . GLN B 1 10 ? 0.842 -79.312 -2.283 1 48.41 10 GLN B C 1
ATOM 4137 O O . GLN B 1 10 ? 0.33 -80.375 -1.833 1 48.41 10 GLN B O 1
ATOM 4142 N N . GLN B 1 11 ? 0.706 -78.125 -1.568 1 48.53 11 GLN B N 1
ATOM 4143 C CA . GLN B 1 11 ? -0.27 -78.125 -0.485 1 48.53 11 GLN B CA 1
ATOM 4144 C C . GLN B 1 11 ? -1.683 -77.938 -1.022 1 48.53 11 GLN B C 1
ATOM 4146 O O . GLN B 1 11 ? -1.881 -77.188 -1.998 1 48.53 11 GLN B O 1
ATOM 4151 N N . GLU B 1 12 ? -2.598 -78.812 -0.811 1 54.66 12 GLU B N 1
ATOM 4152 C CA . GLU B 1 12 ? -3.99 -78.812 -1.244 1 54.66 12 GLU B CA 1
ATOM 4153 C C . GLU B 1 12 ? -4.668 -77.438 -0.883 1 54.66 12 GLU B C 1
ATOM 4155 O O . GLU B 1 12 ? -5.562 -77 -1.594 1 54.66 12 GLU B O 1
ATOM 4160 N N . LYS B 1 13 ? -4.418 -77 0.357 1 61.16 13 LYS B N 1
ATOM 4161 C CA . LYS B 1 13 ? -5.043 -75.75 0.861 1 61.16 13 LYS B CA 1
ATOM 4162 C C . LYS B 1 13 ? -4.016 -74.625 1.045 1 61.16 13 LYS B C 1
ATOM 4164 O O . LYS B 1 13 ? -2.971 -74.875 1.667 1 61.16 13 LYS B O 1
ATOM 4169 N N . VAL B 1 14 ? -3.846 -73.625 0.112 1 55.59 14 VAL B N 1
ATOM 4170 C CA . VAL B 1 14 ? -2.959 -72.5 0.306 1 55.59 14 VAL B CA 1
ATOM 4171 C C . VAL B 1 14 ? -3.705 -71.375 1.032 1 55.59 14 VAL B C 1
ATOM 4173 O O . VAL B 1 14 ? -4.797 -71 0.619 1 55.59 14 VAL B O 1
ATOM 4176 N N . VAL B 1 15 ? -3.381 -71.188 2.283 1 59.22 15 VAL B N 1
ATOM 4177 C CA . VAL B 1 15 ? -3.938 -70.062 3.049 1 59.22 15 VAL B CA 1
ATOM 4178 C C . VAL B 1 15 ? -3.33 -68.75 2.57 1 59.22 15 VAL B C 1
ATOM 4180 O O . VAL B 1 15 ? -2.115 -68.562 2.648 1 59.22 15 VAL B O 1
ATOM 4183 N N . LEU B 1 16 ? -3.926 -68.125 1.679 1 61.59 16 LEU B N 1
ATOM 4184 C CA . LEU B 1 16 ? -3.488 -66.812 1.273 1 61.59 16 LEU B CA 1
ATOM 4185 C C . LEU B 1 16 ? -3.93 -65.75 2.289 1 61.59 16 LEU B C 1
ATOM 4187 O O . LEU B 1 16 ? -5.129 -65.5 2.463 1 61.59 16 LEU B O 1
ATOM 4191 N N . ASN B 1 17 ? -3.064 -65.312 3.105 1 65.88 17 ASN B N 1
ATOM 4192 C CA . ASN B 1 17 ? -3.32 -64.312 4.129 1 65.88 17 ASN B CA 1
ATOM 4193 C C . ASN B 1 17 ? -3.455 -62.906 3.521 1 65.88 17 ASN B C 1
ATOM 4195 O O . ASN B 1 17 ? -2.67 -62.531 2.654 1 65.88 17 ASN B O 1
ATOM 4199 N N . GLY B 1 18 ? -4.633 -62.188 3.812 1 65.44 18 GLY B N 1
ATOM 4200 C CA . GLY B 1 18 ? -4.773 -60.781 3.486 1 65.44 18 GLY B CA 1
ATOM 4201 C C . GLY B 1 18 ? -5.613 -60.531 2.248 1 65.44 18 GLY B C 1
ATOM 4202 O O . GLY B 1 18 ? -5.699 -59.406 1.764 1 65.44 18 GLY B O 1
ATOM 4203 N N . VAL B 1 19 ? -6.027 -61.656 1.59 1 75.19 19 VAL B N 1
ATOM 4204 C CA . VAL B 1 19 ? -6.832 -61.469 0.386 1 75.19 19 VAL B CA 1
ATOM 4205 C C . VAL B 1 19 ? -8.258 -61.938 0.643 1 75.19 19 VAL B C 1
ATOM 4207 O O . VAL B 1 19 ? -8.469 -63.031 1.207 1 75.19 19 VAL B O 1
ATOM 4210 N N . GLU B 1 20 ? -9.148 -61.156 0.32 1 82.19 20 GLU B N 1
ATOM 4211 C CA . GLU B 1 20 ? -10.555 -61.531 0.419 1 82.19 20 GLU B CA 1
ATOM 4212 C C . GLU B 1 20 ? -10.883 -62.688 -0.534 1 82.19 20 GLU B C 1
ATOM 4214 O O . GLU B 1 20 ? -10.445 -62.688 -1.686 1 82.19 20 GLU B O 1
ATOM 4219 N N . VAL B 1 21 ? -11.695 -63.562 -0.05 1 83.38 21 VAL B N 1
ATOM 4220 C CA . VAL B 1 21 ? -12.016 -64.812 -0.763 1 83.38 21 VAL B CA 1
ATOM 4221 C C . VAL B 1 21 ? -12.75 -64.5 -2.062 1 83.38 21 VAL B C 1
ATOM 4223 O O . VAL B 1 21 ? -12.492 -65.062 -3.1 1 83.38 21 VAL B O 1
ATOM 4226 N N . THR B 1 22 ? -13.547 -63.531 -1.917 1 86.5 22 THR B N 1
ATOM 4227 C CA . THR B 1 22 ? -14.328 -63.188 -3.092 1 86.5 22 THR B CA 1
ATOM 4228 C C . THR B 1 22 ? -13.438 -62.594 -4.188 1 86.5 22 THR B C 1
ATOM 4230 O O . THR B 1 22 ? -13.625 -62.906 -5.367 1 86.5 22 THR B O 1
ATOM 4233 N N . ALA B 1 23 ? -12.5 -61.875 -3.84 1 88.5 23 ALA B N 1
ATOM 4234 C CA . ALA B 1 23 ? -11.57 -61.281 -4.801 1 88.5 23 ALA B CA 1
ATOM 4235 C C . ALA B 1 23 ? -10.695 -62.344 -5.445 1 88.5 23 ALA B C 1
ATOM 4237 O O . ALA B 1 23 ? -10.453 -62.312 -6.656 1 88.5 23 ALA B O 1
ATOM 4238 N N . LEU B 1 24 ? -10.344 -63.312 -4.652 1 87.5 24 LEU B N 1
ATOM 4239 C CA . LEU B 1 24 ? -9.523 -64.375 -5.164 1 87.5 24 LEU B CA 1
ATOM 4240 C C . LEU B 1 24 ? -10.297 -65.25 -6.176 1 87.5 24 LEU B C 1
ATOM 4242 O O . LEU B 1 24 ? -9.75 -65.625 -7.215 1 87.5 24 LEU B O 1
ATOM 4246 N N . ARG B 1 25 ? -11.5 -65.438 -5.789 1 87.44 25 ARG B N 1
ATOM 4247 C CA . ARG B 1 25 ? -12.359 -66.188 -6.699 1 87.44 25 ARG B CA 1
ATOM 4248 C C . ARG B 1 25 ? -12.484 -65.5 -8.047 1 87.44 25 ARG B C 1
ATOM 4250 O O . ARG B 1 25 ? -12.43 -66.125 -9.094 1 87.44 25 ARG B O 1
ATOM 4257 N N . SER B 1 26 ? -12.609 -64.25 -7.902 1 89.81 26 SER B N 1
ATOM 4258 C CA . SER B 1 26 ? -12.742 -63.469 -9.117 1 89.81 26 SER B CA 1
ATOM 4259 C C . SER B 1 26 ? -11.461 -63.5 -9.945 1 89.81 26 SER B C 1
ATOM 4261 O O . SER B 1 26 ? -11.508 -63.562 -11.172 1 89.81 26 SER B O 1
ATOM 4263 N N . LEU B 1 27 ? -10.305 -63.5 -9.367 1 89.12 27 LEU B N 1
ATOM 4264 C CA . LEU B 1 27 ? -9.023 -63.531 -10.07 1 89.12 27 LEU B CA 1
ATOM 4265 C C . LEU B 1 27 ? -8.781 -64.875 -10.703 1 89.12 27 LEU B C 1
ATOM 4267 O O . LEU B 1 27 ? -8.25 -65 -11.805 1 89.12 27 LEU B O 1
ATOM 4271 N N . LEU B 1 28 ? -9.289 -65.938 -9.938 1 86.12 28 LEU B N 1
ATOM 4272 C CA . LEU B 1 28 ? -9.18 -67.25 -10.484 1 86.12 28 LEU B CA 1
ATOM 4273 C C . LEU B 1 28 ? -10.062 -67.438 -11.711 1 86.12 28 LEU B C 1
ATOM 4275 O O . LEU B 1 28 ? -9.641 -68 -12.711 1 86.12 28 LEU B O 1
ATOM 4279 N N . HIS B 1 29 ? -11.195 -66.938 -11.562 1 89.25 29 HIS B N 1
ATOM 4280 C CA . HIS B 1 29 ? -12.102 -66.938 -12.711 1 89.25 29 HIS B CA 1
ATOM 4281 C C . HIS B 1 29 ? -11.484 -66.188 -13.898 1 89.25 29 HIS B C 1
ATOM 4283 O O . HIS B 1 29 ? -11.602 -66.625 -15.039 1 89.25 29 HIS B O 1
ATOM 4289 N N . TYR B 1 30 ? -10.836 -65.062 -13.633 1 88.81 30 TYR B N 1
ATOM 4290 C CA . TYR B 1 30 ? -10.156 -64.312 -14.68 1 88.81 30 TYR B CA 1
ATOM 4291 C C . TYR B 1 30 ? -9.039 -65.125 -15.312 1 88.81 30 TYR B C 1
ATOM 4293 O O . TYR B 1 30 ? -8.836 -65.125 -16.531 1 88.81 30 TYR B O 1
ATOM 4301 N N . ALA B 1 31 ? -8.398 -65.875 -14.57 1 85 31 ALA B N 1
ATOM 4302 C CA . ALA B 1 31 ? -7.289 -66.688 -15.062 1 85 31 ALA B CA 1
ATOM 4303 C C . ALA B 1 31 ? -7.785 -67.75 -16.031 1 85 31 ALA B C 1
ATOM 4305 O O . ALA B 1 31 ? -7.109 -68.062 -17.016 1 85 31 ALA B O 1
ATOM 4306 N N . TYR B 1 32 ? -9.086 -68.125 -15.75 1 87.19 32 TYR B N 1
ATOM 4307 C CA . TYR B 1 32 ? -9.617 -69.188 -16.547 1 87.19 32 TYR B CA 1
ATOM 4308 C C . TYR B 1 32 ? -10.406 -68.688 -17.75 1 87.19 32 TYR B C 1
ATOM 4310 O O . TYR B 1 32 ? -10.477 -69.312 -18.797 1 87.19 32 TYR B O 1
ATOM 4318 N N . THR B 1 33 ? -10.984 -67.562 -17.656 1 89.19 33 THR B N 1
ATOM 4319 C CA . THR B 1 33 ? -11.93 -67.125 -18.672 1 89.19 33 THR B CA 1
ATOM 4320 C C . THR B 1 33 ? -11.422 -65.875 -19.359 1 89.19 33 THR B C 1
ATOM 4322 O O . THR B 1 33 ? -11.891 -65.5 -20.438 1 89.19 33 THR B O 1
ATOM 4325 N N . GLY B 1 34 ? -10.562 -65.125 -18.703 1 88.12 34 GLY B N 1
ATOM 4326 C CA . GLY B 1 34 ? -10.078 -63.844 -19.219 1 88.12 34 GLY B CA 1
ATOM 4327 C C . GLY B 1 34 ? -11.023 -62.688 -18.969 1 88.12 34 GLY B C 1
ATOM 4328 O O . GLY B 1 34 ? -10.82 -61.594 -19.484 1 88.12 34 GLY B O 1
ATOM 4329 N N . GLN B 1 35 ? -12.078 -63.031 -18.188 1 89.94 35 GLN B N 1
ATOM 4330 C CA . GLN B 1 35 ? -13.078 -62 -17.906 1 89.94 35 GLN B CA 1
ATOM 4331 C C . GLN B 1 35 ? -13.195 -61.719 -16.406 1 89.94 35 GLN B C 1
ATOM 4333 O O . GLN B 1 35 ? -13.086 -62.656 -15.602 1 89.94 35 GLN B O 1
ATOM 4338 N N . VAL B 1 36 ? -13.242 -60.438 -16.047 1 90.81 36 VAL B N 1
ATOM 4339 C CA . VAL B 1 36 ? -13.469 -60.094 -14.648 1 90.81 36 VAL B CA 1
ATOM 4340 C C . VAL B 1 36 ? -14.484 -58.938 -14.555 1 90.81 36 VAL B C 1
ATOM 4342 O O . VAL B 1 36 ? -14.492 -58.031 -15.406 1 90.81 36 VAL B O 1
ATOM 4345 N N . THR B 1 37 ? -15.406 -59.031 -13.609 1 91.31 37 THR B N 1
ATOM 4346 C CA . THR B 1 37 ? -16.391 -57.969 -13.383 1 91.31 37 THR B CA 1
ATOM 4347 C C . THR B 1 37 ? -15.93 -57.062 -12.266 1 91.31 37 THR B C 1
ATOM 4349 O O . THR B 1 37 ? -15.703 -57.5 -11.133 1 91.31 37 THR B O 1
ATOM 4352 N N . ILE B 1 38 ? -15.781 -55.812 -12.625 1 92.06 38 ILE B N 1
ATOM 4353 C CA . ILE B 1 38 ? -15.344 -54.781 -11.672 1 92.06 38 ILE B CA 1
ATOM 4354 C C . ILE B 1 38 ? -16.5 -53.875 -11.305 1 92.06 38 ILE B C 1
ATOM 4356 O O . ILE B 1 38 ? -17.156 -53.312 -12.188 1 92.06 38 ILE B O 1
ATOM 4360 N N . LYS B 1 39 ? -16.875 -53.75 -10.07 1 91.62 39 LYS B N 1
ATOM 4361 C CA . LYS B 1 39 ? -17.906 -52.875 -9.516 1 91.62 39 LYS B CA 1
ATOM 4362 C C . LYS B 1 39 ? -17.359 -52 -8.406 1 91.62 39 LYS B C 1
ATOM 4364 O O . LYS B 1 39 ? -16.219 -52.219 -7.953 1 91.62 39 LYS B O 1
ATOM 4369 N N . LYS B 1 40 ? -18.109 -51.031 -7.969 1 90.44 40 LYS B N 1
ATOM 4370 C CA . LYS B 1 40 ? -17.703 -50.094 -6.93 1 90.44 40 LYS B CA 1
ATOM 4371 C C . LYS B 1 40 ? -17.453 -50.812 -5.605 1 90.44 40 LYS B C 1
ATOM 4373 O O . LYS B 1 40 ? -16.531 -50.438 -4.863 1 90.44 40 LYS B O 1
ATOM 4378 N N . ASP B 1 41 ? -18.188 -51.844 -5.426 1 88.94 41 ASP B N 1
ATOM 4379 C CA . ASP B 1 41 ? -18.125 -52.5 -4.125 1 88.94 41 ASP B CA 1
ATOM 4380 C C . ASP B 1 41 ? -17 -53.531 -4.07 1 88.94 41 ASP B C 1
ATOM 4382 O O . ASP B 1 41 ? -16.578 -53.969 -2.988 1 88.94 41 ASP B O 1
ATOM 4386 N N . ASN B 1 42 ? -16.453 -53.938 -5.211 1 90.38 42 ASN B N 1
ATOM 4387 C CA . ASN B 1 42 ? -15.422 -54.969 -5.16 1 90.38 42 ASN B CA 1
ATOM 4388 C C . ASN B 1 42 ? -14.086 -54.469 -5.691 1 90.38 42 ASN B C 1
ATOM 4390 O O . ASN B 1 42 ? -13.07 -55.156 -5.582 1 90.38 42 ASN B O 1
ATOM 4394 N N . VAL B 1 43 ? -14.07 -53.281 -6.238 1 92.06 43 VAL B N 1
ATOM 4395 C CA . VAL B 1 43 ? -12.906 -52.781 -6.965 1 92.06 43 VAL B CA 1
ATOM 4396 C C . VAL B 1 43 ? -11.703 -52.719 -6.027 1 92.06 43 VAL B C 1
ATOM 4398 O O . VAL B 1 43 ? -10.586 -53.094 -6.41 1 92.06 43 VAL B O 1
ATOM 4401 N N . GLN B 1 44 ? -11.812 -52.344 -4.84 1 90.12 44 GLN B N 1
ATOM 4402 C CA . GLN B 1 44 ? -10.695 -52.156 -3.918 1 90.12 44 GLN B CA 1
ATOM 4403 C C . GLN B 1 44 ? -10.094 -53.531 -3.533 1 90.12 44 GLN B C 1
ATOM 4405 O O . GLN B 1 44 ? -8.875 -53.688 -3.545 1 90.12 44 GLN B O 1
ATOM 4410 N N . ALA B 1 45 ? -11.016 -54.469 -3.26 1 90.31 45 ALA B N 1
ATOM 4411 C CA . ALA B 1 45 ? -10.562 -55.812 -2.9 1 90.31 45 ALA B CA 1
ATOM 4412 C C . ALA B 1 45 ? -9.875 -56.5 -4.082 1 90.31 45 ALA B C 1
ATOM 4414 O O . ALA B 1 45 ? -8.836 -57.125 -3.914 1 90.31 45 ALA B O 1
ATOM 4415 N N . LEU B 1 46 ? -10.469 -56.281 -5.152 1 91.75 46 LEU B N 1
ATOM 4416 C CA . LEU B 1 46 ? -9.922 -56.875 -6.367 1 91.75 46 LEU B CA 1
ATOM 4417 C C . LEU B 1 46 ? -8.547 -56.281 -6.684 1 91.75 46 LEU B C 1
ATOM 4419 O O . LEU B 1 46 ? -7.625 -57.031 -7.031 1 91.75 46 LEU B O 1
ATOM 4423 N N . LEU B 1 47 ? -8.445 -54.969 -6.52 1 91.81 47 LEU B N 1
ATOM 4424 C CA . LEU B 1 47 ? -7.168 -54.312 -6.789 1 91.81 47 LEU B CA 1
ATOM 4425 C C . LEU B 1 47 ? -6.098 -54.781 -5.805 1 91.81 47 LEU B C 1
ATOM 4427 O O . LEU B 1 47 ? -4.973 -55.094 -6.203 1 91.81 47 LEU B O 1
ATOM 4431 N N . SER B 1 48 ? -6.43 -54.844 -4.59 1 90.5 48 SER B N 1
ATOM 4432 C CA . SER B 1 48 ? -5.496 -55.312 -3.566 1 90.5 48 SER B CA 1
ATOM 4433 C C . SER B 1 48 ? -4.988 -56.719 -3.869 1 90.5 48 SER B C 1
ATOM 4435 O O . SER B 1 48 ? -3.785 -56.969 -3.807 1 90.5 48 SER B O 1
ATOM 4437 N N . ALA B 1 49 ? -5.906 -57.531 -4.27 1 90.19 49 ALA B N 1
ATOM 4438 C CA . ALA B 1 49 ? -5.566 -58.906 -4.574 1 90.19 49 ALA B CA 1
ATOM 4439 C C . ALA B 1 49 ? -4.727 -59 -5.848 1 90.19 49 ALA B C 1
ATOM 4441 O O . ALA B 1 49 ? -3.727 -59.719 -5.891 1 90.19 49 ALA B O 1
ATOM 4442 N N . ALA B 1 50 ? -5.207 -58.25 -6.805 1 91.69 50 ALA B N 1
ATOM 4443 C CA . ALA B 1 50 ? -4.5 -58.281 -8.086 1 91.69 50 ALA B CA 1
ATOM 4444 C C . ALA B 1 50 ? -3.072 -57.75 -7.926 1 91.69 50 ALA B C 1
ATOM 4446 O O . ALA B 1 50 ? -2.15 -58.25 -8.57 1 91.69 50 ALA B O 1
ATOM 4447 N N . ASN B 1 51 ? -2.908 -56.781 -7.078 1 89.69 51 ASN B N 1
ATOM 4448 C CA . ASN B 1 51 ? -1.591 -56.219 -6.812 1 89.69 51 ASN B CA 1
ATOM 4449 C C . ASN B 1 51 ? -0.703 -57.219 -6.051 1 89.69 51 ASN B C 1
ATOM 4451 O O . ASN B 1 51 ? 0.465 -57.406 -6.398 1 89.69 51 ASN B O 1
ATOM 4455 N N . LEU B 1 52 ? -1.308 -57.906 -5.082 1 86.44 52 LEU B N 1
ATOM 4456 C CA . LEU B 1 52 ? -0.575 -58.875 -4.27 1 86.44 52 LEU B CA 1
ATOM 4457 C C . LEU B 1 52 ? -0.123 -60.062 -5.109 1 86.44 52 LEU B C 1
ATOM 4459 O O . LEU B 1 52 ? 0.999 -60.531 -4.953 1 86.44 52 LEU B O 1
ATOM 4463 N N . LEU B 1 53 ? -0.992 -60.406 -6.008 1 87.75 53 LEU B N 1
ATOM 4464 C CA . LEU B 1 53 ? -0.725 -61.625 -6.805 1 87.75 53 LEU B CA 1
ATOM 4465 C C . LEU B 1 53 ? -0.093 -61.25 -8.141 1 87.75 53 LEU B C 1
ATOM 4467 O O . LEU B 1 53 ? 0.147 -62.125 -8.984 1 87.75 53 LEU B O 1
ATOM 4471 N N . GLU B 1 54 ? 0.009 -59.938 -8.398 1 88.12 54 GLU B N 1
ATOM 4472 C CA . GLU B 1 54 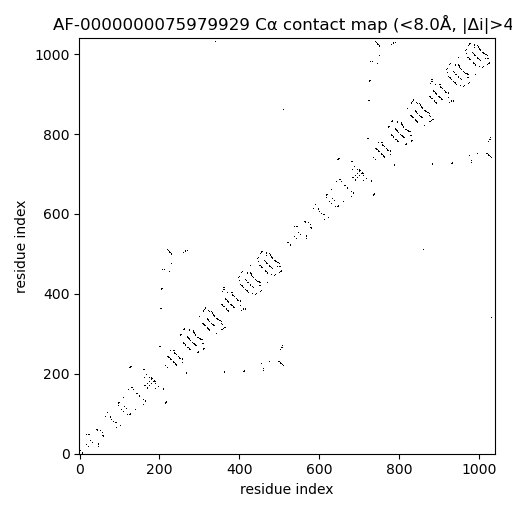? 0.705 -59.375 -9.562 1 88.12 54 GLU B CA 1
ATOM 4473 C C . GLU B 1 54 ? -0.031 -59.719 -10.852 1 88.12 54 GLU B C 1
ATOM 4475 O O . GLU B 1 54 ? 0.583 -60.188 -11.82 1 88.12 54 GLU B O 1
ATOM 4480 N N . VAL B 1 55 ? -1.343 -59.75 -10.742 1 90.69 55 VAL B N 1
ATOM 4481 C CA . VAL B 1 55 ? -2.166 -59.844 -11.945 1 90.69 55 VAL B CA 1
ATOM 4482 C C . VAL B 1 55 ? -2.348 -58.438 -12.555 1 90.69 55 VAL B C 1
ATOM 4484 O O . VAL B 1 55 ? -3.385 -57.812 -12.352 1 90.69 55 VAL B O 1
ATOM 4487 N N . LEU B 1 56 ? -1.513 -58.031 -13.406 1 90.25 56 LEU B N 1
ATOM 4488 C CA . LEU B 1 56 ? -1.325 -56.656 -13.836 1 90.25 56 LEU B CA 1
ATOM 4489 C C . LEU B 1 56 ? -2.506 -56.188 -14.68 1 90.25 56 LEU B C 1
ATOM 4491 O O . LEU B 1 56 ? -2.998 -55.062 -14.5 1 90.25 56 LEU B O 1
ATOM 4495 N N . PRO B 1 57 ? -2.965 -57.031 -15.555 1 92.12 57 PRO B N 1
ATOM 4496 C CA . PRO B 1 57 ? -4.09 -56.562 -16.359 1 92.12 57 PRO B CA 1
ATOM 4497 C C . PRO B 1 57 ? -5.32 -56.25 -15.531 1 92.12 57 PRO B C 1
ATOM 4499 O O . PRO B 1 57 ? -6.02 -55.25 -15.82 1 92.12 57 PRO B O 1
ATOM 4502 N N . VAL B 1 58 ? -5.562 -57.062 -14.547 1 92.5 58 VAL B N 1
ATOM 4503 C CA . VAL B 1 58 ? -6.711 -56.812 -13.68 1 92.5 58 VAL B CA 1
ATOM 4504 C C . VAL B 1 58 ? -6.453 -55.562 -12.82 1 92.5 58 VAL B C 1
ATOM 4506 O O . VAL B 1 58 ? -7.355 -54.75 -12.602 1 92.5 58 VAL B O 1
ATOM 4509 N N . ARG B 1 59 ? -5.246 -55.406 -12.344 1 93.06 59 ARG B N 1
ATOM 4510 C CA . ARG B 1 59 ? -4.867 -54.219 -11.586 1 93.06 59 ARG B CA 1
ATOM 4511 C C . ARG B 1 59 ? -5.105 -52.969 -12.391 1 93.06 59 ARG B C 1
ATOM 4513 O O . ARG B 1 59 ? -5.73 -52 -11.898 1 93.06 59 ARG B O 1
ATOM 4520 N N . ASP B 1 60 ? -4.691 -52.969 -13.609 1 94 60 ASP B N 1
ATOM 4521 C CA . ASP B 1 60 ? -4.832 -51.812 -14.477 1 94 60 ASP B CA 1
ATOM 4522 C C . ASP B 1 60 ? -6.305 -51.5 -14.766 1 94 60 ASP B C 1
ATOM 4524 O O . ASP B 1 60 ? -6.703 -50.344 -14.836 1 94 60 ASP B O 1
ATOM 4528 N N . ALA B 1 61 ? -7.004 -52.594 -14.938 1 93.69 61 ALA B N 1
ATOM 4529 C CA . ALA B 1 61 ? -8.438 -52.438 -15.172 1 93.69 61 ALA B CA 1
ATOM 4530 C C . ALA B 1 61 ? -9.125 -51.812 -13.953 1 93.69 61 ALA B C 1
ATOM 4532 O O . ALA B 1 61 ? -10.023 -51 -14.086 1 93.69 61 ALA B O 1
ATOM 4533 N N . CYS B 1 62 ? -8.742 -52.312 -12.805 1 94.25 62 CYS B N 1
ATOM 4534 C CA . CYS B 1 62 ? -9.297 -51.75 -11.57 1 94.25 62 CYS B CA 1
ATOM 4535 C C . CYS B 1 62 ? -8.93 -50.281 -11.406 1 94.25 62 CYS B C 1
ATOM 4537 O O . CYS B 1 62 ? -9.773 -49.469 -11.047 1 94.25 62 CYS B O 1
ATOM 4539 N N . CYS B 1 63 ? -7.688 -49.906 -11.672 1 95.12 63 CYS B N 1
ATOM 4540 C CA . CYS B 1 63 ? -7.238 -48.5 -11.617 1 95.12 63 CYS B CA 1
ATOM 4541 C C . CYS B 1 63 ? -8.031 -47.656 -12.586 1 95.12 63 CYS B C 1
ATOM 4543 O O . CYS B 1 63 ? -8.445 -46.531 -12.234 1 95.12 63 CYS B O 1
ATOM 4545 N N . GLY B 1 64 ? -8.18 -48.156 -13.758 1 95.88 64 GLY B N 1
ATOM 4546 C CA . GLY B 1 64 ? -8.984 -47.438 -14.734 1 95.88 64 GLY B CA 1
ATOM 4547 C C . GLY B 1 64 ? -10.414 -47.219 -14.273 1 95.88 64 GLY B C 1
ATOM 4548 O O . GLY B 1 64 ? -10.969 -46.125 -14.492 1 95.88 64 GLY B O 1
ATOM 4549 N N . PHE B 1 65 ? -10.969 -48.25 -13.648 1 96 65 PHE B N 1
ATOM 4550 C CA . PHE B 1 65 ? -12.32 -48.125 -13.109 1 96 65 PHE B CA 1
ATOM 4551 C C . PHE B 1 65 ? -12.391 -47.031 -12.047 1 96 65 PHE B C 1
ATOM 4553 O O . PHE B 1 65 ? -13.305 -46.219 -12.062 1 96 65 PHE B O 1
ATOM 4560 N N . MET B 1 66 ? -11.469 -46.969 -11.172 1 95.88 66 MET B N 1
ATOM 4561 C CA . MET B 1 66 ? -11.438 -45.969 -10.102 1 95.88 66 MET B CA 1
ATOM 4562 C C . MET B 1 66 ? -11.242 -44.562 -10.656 1 95.88 66 MET B C 1
ATOM 4564 O O . MET B 1 66 ? -11.852 -43.625 -10.172 1 95.88 66 MET B O 1
ATOM 4568 N N . GLU B 1 67 ? -10.367 -44.438 -11.617 1 96.69 67 GLU B N 1
ATOM 4569 C CA . GLU B 1 67 ? -10.141 -43.125 -12.266 1 96.69 67 GLU B CA 1
ATOM 4570 C C . GLU B 1 67 ? -11.414 -42.594 -12.898 1 96.69 67 GLU B C 1
ATOM 4572 O O . GLU B 1 67 ? -11.727 -41.406 -12.773 1 96.69 67 GLU B O 1
ATOM 4577 N N . ARG B 1 68 ? -12.203 -43.469 -13.531 1 96.19 68 ARG B N 1
ATOM 4578 C CA . ARG B 1 68 ? -13.422 -43.062 -14.234 1 96.19 68 ARG B CA 1
ATOM 4579 C C . ARG B 1 68 ? -14.516 -42.688 -13.242 1 96.19 68 ARG B C 1
ATOM 4581 O O . ARG B 1 68 ? -15.375 -41.844 -13.562 1 96.19 68 ARG B O 1
ATOM 4588 N N . HIS B 1 69 ? -14.438 -43.25 -12.062 1 95.88 69 HIS B N 1
ATOM 4589 C CA . HIS B 1 69 ? -15.484 -42.969 -11.086 1 95.88 69 HIS B CA 1
ATOM 4590 C C . HIS B 1 69 ? -14.984 -42.031 -9.984 1 95.88 69 HIS B C 1
ATOM 4592 O O . HIS B 1 69 ? -15.578 -41.969 -8.906 1 95.88 69 HIS B O 1
ATOM 4598 N N . MET B 1 70 ? -13.906 -41.344 -10.258 1 96.5 70 MET B N 1
ATOM 4599 C CA . MET B 1 70 ? -13.312 -40.438 -9.289 1 96.5 70 MET B CA 1
ATOM 4600 C C . MET B 1 70 ? -14.078 -39.125 -9.266 1 96.5 70 MET B C 1
ATOM 4602 O O . MET B 1 70 ? -14.414 -38.562 -10.32 1 96.5 70 MET B O 1
ATOM 4606 N N . ASP B 1 71 ? -14.406 -38.625 -8.117 1 96.5 71 ASP B N 1
ATOM 4607 C CA . ASP B 1 71 ? -15.023 -37.344 -7.93 1 96.5 71 ASP B CA 1
ATOM 4608 C C . ASP B 1 71 ? -14.547 -36.688 -6.633 1 96.5 71 ASP B C 1
ATOM 4610 O O . ASP B 1 71 ? -13.586 -37.156 -6.016 1 96.5 71 ASP B O 1
ATOM 4614 N N . GLU B 1 72 ? -15.102 -35.625 -6.23 1 96 72 GLU B N 1
ATOM 4615 C CA . GLU B 1 72 ? -14.617 -34.812 -5.109 1 96 72 GLU B CA 1
ATOM 4616 C C . GLU B 1 72 ? -14.828 -35.531 -3.785 1 96 72 GLU B C 1
ATOM 4618 O O . GLU B 1 72 ? -14.125 -35.281 -2.809 1 96 72 GLU B O 1
ATOM 4623 N N . THR B 1 73 ? -15.711 -36.5 -3.686 1 95.81 73 THR B N 1
ATOM 4624 C CA . THR B 1 73 ? -16.062 -37.156 -2.439 1 95.81 73 THR B CA 1
ATOM 4625 C C . THR B 1 73 ? -15.156 -38.375 -2.18 1 95.81 73 THR B C 1
ATOM 4627 O O . THR B 1 73 ? -15.016 -38.812 -1.039 1 95.81 73 THR B O 1
ATOM 4630 N N . ASN B 1 74 ? -14.523 -38.938 -3.236 1 96 74 ASN B N 1
ATOM 4631 C CA . ASN B 1 74 ? -13.797 -40.156 -3.025 1 96 74 ASN B CA 1
ATOM 4632 C C . ASN B 1 74 ? -12.352 -40.062 -3.51 1 96 74 ASN B C 1
ATOM 4634 O O . ASN B 1 74 ? -11.562 -41 -3.344 1 96 74 ASN B O 1
ATOM 4638 N N . CYS B 1 75 ? -11.93 -38.938 -4.062 1 97.44 75 CYS B N 1
ATOM 4639 C CA . CYS B 1 75 ? -10.617 -38.781 -4.68 1 97.44 75 CYS B CA 1
ATOM 4640 C C . CYS B 1 75 ? -9.508 -38.938 -3.646 1 97.44 75 CYS B C 1
ATOM 4642 O O . CYS B 1 75 ? -8.453 -39.5 -3.943 1 97.44 75 CYS B O 1
ATOM 4644 N N . VAL B 1 76 ? -9.695 -38.469 -2.467 1 97.31 76 VAL B N 1
ATOM 4645 C CA . VAL B 1 76 ? -8.68 -38.594 -1.423 1 97.31 76 VAL B CA 1
ATOM 4646 C C . VAL B 1 76 ? -8.477 -40.062 -1.059 1 97.31 76 VAL B C 1
ATOM 4648 O O . VAL B 1 76 ? -7.336 -40.5 -0.933 1 97.31 76 VAL B O 1
ATOM 4651 N N . GLY B 1 77 ? -9.594 -40.781 -0.914 1 96 77 GLY B N 1
ATOM 4652 C CA . GLY B 1 77 ? -9.508 -42.219 -0.646 1 96 77 GLY B CA 1
ATOM 4653 C C . GLY B 1 77 ? -8.805 -42.969 -1.746 1 96 77 GLY B C 1
ATOM 4654 O O . GLY B 1 77 ? -7.977 -43.844 -1.468 1 96 77 GLY B O 1
ATOM 4655 N N . ILE B 1 78 ? -9.133 -42.625 -2.914 1 96.75 78 ILE B N 1
ATOM 4656 C CA . ILE B 1 78 ? -8.508 -43.281 -4.066 1 96.75 78 ILE B CA 1
ATOM 4657 C C . ILE B 1 78 ? -7.004 -42.969 -4.059 1 96.75 78 ILE B C 1
ATOM 4659 O O . ILE B 1 78 ? -6.195 -43.875 -4.301 1 96.75 78 ILE B O 1
ATOM 4663 N N . HIS B 1 79 ? -6.629 -41.75 -3.764 1 97.56 79 HIS B N 1
ATOM 4664 C CA . HIS B 1 79 ? -5.227 -41.375 -3.707 1 97.56 79 HIS B CA 1
ATOM 4665 C C . HIS B 1 79 ? -4.473 -42.156 -2.645 1 97.56 79 HIS B C 1
ATOM 4667 O O . HIS B 1 79 ? -3.402 -42.688 -2.916 1 97.56 79 HIS B O 1
ATOM 4673 N N . CYS B 1 80 ? -5.02 -42.281 -1.485 1 95.81 80 CYS B N 1
ATOM 4674 C CA . CYS B 1 80 ? -4.387 -43 -0.39 1 95.81 80 CYS B CA 1
ATOM 4675 C C . CYS B 1 80 ? -4.281 -44.5 -0.712 1 95.81 80 CYS B C 1
ATOM 4677 O O . CYS B 1 80 ? -3.262 -45.125 -0.422 1 95.81 80 CYS B O 1
ATOM 4679 N N . PHE B 1 81 ? -5.324 -44.938 -1.301 1 94.56 81 PHE B N 1
ATOM 4680 C CA . PHE B 1 81 ? -5.348 -46.344 -1.682 1 94.56 81 PHE B CA 1
ATOM 4681 C C . PHE B 1 81 ? -4.285 -46.656 -2.732 1 94.56 81 PHE B C 1
ATOM 4683 O O . PHE B 1 81 ? -3.574 -47.656 -2.637 1 94.56 81 PHE B O 1
ATOM 4690 N N . ALA B 1 82 ? -4.258 -45.812 -3.707 1 95.62 82 ALA B N 1
ATOM 4691 C CA . ALA B 1 82 ? -3.26 -45.969 -4.762 1 95.62 82 ALA B CA 1
ATOM 4692 C C . ALA B 1 82 ? -1.847 -45.906 -4.188 1 95.62 82 ALA B C 1
ATOM 4694 O O . ALA B 1 82 ? -0.96 -46.625 -4.629 1 95.62 82 ALA B O 1
ATOM 4695 N N . GLU B 1 83 ? -1.634 -45.062 -3.238 1 94.94 83 GLU B N 1
ATOM 4696 C CA . GLU B 1 83 ? -0.335 -44.938 -2.584 1 94.94 83 GLU B CA 1
ATOM 4697 C C . GLU B 1 83 ? 0.026 -46.188 -1.814 1 94.94 83 GLU B C 1
ATOM 4699 O O . GLU B 1 83 ? 1.154 -46.688 -1.906 1 94.94 83 GLU B O 1
ATOM 4704 N N . THR B 1 84 ? -0.913 -46.781 -1.082 1 92.88 84 THR B N 1
ATOM 4705 C CA . THR B 1 84 ? -0.707 -47.969 -0.257 1 92.88 84 THR B CA 1
ATOM 4706 C C . THR B 1 84 ? -0.352 -49.156 -1.123 1 92.88 84 THR B C 1
ATOM 4708 O O . THR B 1 84 ? 0.442 -50 -0.716 1 92.88 84 THR B O 1
ATOM 4711 N N . HIS B 1 85 ? -0.884 -49.156 -2.322 1 91.62 85 HIS B N 1
ATOM 4712 C CA . HIS B 1 85 ? -0.712 -50.344 -3.174 1 91.62 85 HIS B CA 1
ATOM 4713 C C . HIS B 1 85 ? 0.254 -50.031 -4.316 1 91.62 85 HIS B C 1
ATOM 4715 O O . HIS B 1 85 ? 0.332 -50.812 -5.277 1 91.62 85 HIS B O 1
ATOM 4721 N N . ASP B 1 86 ? 0.853 -48.875 -4.359 1 91.75 86 ASP B N 1
ATOM 4722 C CA . ASP B 1 86 ? 1.935 -48.469 -5.262 1 91.75 86 ASP B CA 1
ATOM 4723 C C . ASP B 1 86 ? 1.445 -48.406 -6.707 1 91.75 86 ASP B C 1
ATOM 4725 O O . ASP B 1 86 ? 2.1 -48.906 -7.617 1 91.75 86 ASP B O 1
ATOM 4729 N N . CYS B 1 87 ? 0.263 -48 -6.855 1 93.56 87 CYS B N 1
ATOM 4730 C CA . CYS B 1 87 ? -0.239 -47.656 -8.18 1 93.56 87 CYS B CA 1
ATOM 4731 C C . CYS B 1 87 ? 0.137 -46.25 -8.562 1 93.56 87 CYS B C 1
ATOM 4733 O O . CYS B 1 87 ? -0.66 -45.312 -8.391 1 93.56 87 CYS B O 1
ATOM 4735 N N . ALA B 1 88 ? 1.213 -46 -9.133 1 94.94 88 ALA B N 1
ATOM 4736 C CA . ALA B 1 88 ? 1.851 -44.688 -9.312 1 94.94 88 ALA B CA 1
ATOM 4737 C C . ALA B 1 88 ? 1.013 -43.781 -10.219 1 94.94 88 ALA B C 1
ATOM 4739 O O . ALA B 1 88 ? 0.814 -42.594 -9.922 1 94.94 88 ALA B O 1
ATOM 4740 N N . GLU B 1 89 ? 0.536 -44.375 -11.258 1 95.81 89 GLU B N 1
ATOM 4741 C CA . GLU B 1 89 ? -0.226 -43.562 -12.211 1 95.81 89 GLU B CA 1
ATOM 4742 C C . GLU B 1 89 ? -1.537 -43.094 -11.602 1 95.81 89 GLU B C 1
ATOM 4744 O O . GLU B 1 89 ? -1.878 -41.906 -11.711 1 95.81 89 GLU B O 1
ATOM 4749 N N . LEU B 1 90 ? -2.248 -44 -10.961 1 95.75 90 LEU B N 1
ATOM 4750 C CA . LEU B 1 90 ? -3.508 -43.656 -10.32 1 95.75 90 LEU B CA 1
ATOM 4751 C C . LEU B 1 90 ? -3.27 -42.656 -9.18 1 95.75 90 LEU B C 1
ATOM 4753 O O . LEU B 1 90 ? -4.07 -41.75 -8.961 1 95.75 90 LEU B O 1
ATOM 4757 N N . GLN B 1 91 ? -2.197 -42.844 -8.492 1 97.06 91 GLN B N 1
ATOM 4758 C CA . GLN B 1 91 ? -1.83 -41.938 -7.41 1 97.06 91 GLN B CA 1
ATOM 4759 C C . GLN B 1 91 ? -1.625 -40.531 -7.93 1 97.06 91 GLN B C 1
ATOM 4761 O O . GLN B 1 91 ? -2.148 -39.562 -7.355 1 97.06 91 GLN B O 1
ATOM 4766 N N . GLN B 1 92 ? -0.935 -40.406 -8.984 1 97.38 92 GLN B N 1
ATOM 4767 C CA . GLN B 1 92 ? -0.652 -39.094 -9.555 1 97.38 92 GLN B CA 1
ATOM 4768 C C . GLN B 1 92 ? -1.923 -38.438 -10.102 1 97.38 92 GLN B C 1
ATOM 4770 O O . GLN B 1 92 ? -2.168 -37.25 -9.867 1 97.38 92 GLN B O 1
ATOM 4775 N N . LYS B 1 93 ? -2.686 -39.219 -10.781 1 97.31 93 LYS B N 1
ATOM 4776 C CA . LYS B 1 93 ? -3.914 -38.688 -11.367 1 97.31 93 LYS B CA 1
ATOM 4777 C C . LYS B 1 93 ? -4.891 -38.25 -10.281 1 97.31 93 LYS B C 1
ATOM 4779 O O . LYS B 1 93 ? -5.559 -37.219 -10.43 1 97.31 93 LYS B O 1
ATOM 4784 N N . SER B 1 94 ? -4.945 -39.062 -9.266 1 97.69 94 SER B N 1
ATOM 4785 C CA . SER B 1 94 ? -5.824 -38.688 -8.164 1 97.69 94 SER B CA 1
ATOM 4786 C C . SER B 1 94 ? -5.32 -37.438 -7.438 1 97.69 94 SER B C 1
ATOM 4788 O O . SER B 1 94 ? -6.109 -36.594 -7.043 1 97.69 94 SER B O 1
ATOM 4790 N N . LYS B 1 95 ? -4.051 -37.312 -7.258 1 97.81 95 LYS B N 1
ATOM 4791 C CA . LYS B 1 95 ? -3.471 -36.125 -6.652 1 97.81 95 LYS B CA 1
ATOM 4792 C C . LYS B 1 95 ? -3.777 -34.875 -7.484 1 97.81 95 LYS B C 1
ATOM 4794 O O . LYS B 1 95 ? -4.223 -33.875 -6.953 1 97.81 95 LYS B O 1
ATOM 4799 N N . ASP B 1 96 ? -3.566 -35 -8.719 1 97.69 96 ASP B N 1
ATOM 4800 C CA . ASP B 1 96 ? -3.84 -33.875 -9.625 1 97.69 96 ASP B CA 1
ATOM 4801 C C . ASP B 1 96 ? -5.305 -33.469 -9.547 1 97.69 96 ASP B C 1
ATOM 4803 O O . ASP B 1 96 ? -5.617 -32.25 -9.57 1 97.69 96 ASP B O 1
ATOM 4807 N N . PHE B 1 97 ? -6.129 -34.469 -9.469 1 98 97 PHE B N 1
ATOM 4808 C CA . PHE B 1 97 ? -7.555 -34.188 -9.375 1 98 97 PHE B CA 1
ATOM 4809 C C . PHE B 1 97 ? -7.879 -33.469 -8.078 1 98 97 PHE B C 1
ATOM 4811 O O . PHE B 1 97 ? -8.648 -32.5 -8.094 1 98 97 PHE B O 1
ATOM 4818 N N . ILE B 1 98 ? -7.254 -33.875 -6.996 1 98 98 ILE B N 1
ATOM 4819 C CA . ILE B 1 98 ? -7.461 -33.25 -5.699 1 98 98 ILE B CA 1
ATOM 4820 C C . ILE B 1 98 ? -7.016 -31.781 -5.766 1 98 98 ILE B C 1
ATOM 4822 O O . ILE B 1 98 ? -7.738 -30.891 -5.324 1 98 98 ILE B O 1
ATOM 4826 N N . LEU B 1 99 ? -5.879 -31.562 -6.328 1 97.62 99 LEU B N 1
ATOM 4827 C CA . LEU B 1 99 ? -5.309 -30.234 -6.406 1 97.62 99 LEU B CA 1
ATOM 4828 C C . LEU B 1 99 ? -6.168 -29.312 -7.277 1 97.62 99 LEU B C 1
ATOM 4830 O O . LEU B 1 99 ? -6.379 -28.156 -6.949 1 97.62 99 LEU B O 1
ATOM 4834 N N . ARG B 1 100 ? -6.734 -29.812 -8.281 1 96.75 100 ARG B N 1
ATOM 4835 C CA . ARG B 1 100 ? -7.527 -29.031 -9.227 1 96.75 100 ARG B CA 1
ATOM 4836 C C . ARG B 1 100 ? -8.898 -28.688 -8.648 1 96.75 100 ARG B C 1
ATOM 4838 O O . ARG B 1 100 ? -9.438 -27.609 -8.914 1 96.75 100 ARG B O 1
ATOM 4845 N N . THR B 1 101 ? -9.43 -29.609 -7.867 1 97.12 101 THR B N 1
ATOM 4846 C CA . THR B 1 101 ? -10.773 -29.438 -7.328 1 97.12 101 THR B CA 1
ATOM 4847 C C . THR B 1 101 ? -10.727 -29.234 -5.816 1 97.12 101 THR B C 1
ATOM 4849 O O . THR B 1 101 ? -11.617 -29.672 -5.094 1 97.12 101 THR B O 1
ATOM 4852 N N . PHE B 1 102 ? -9.719 -28.656 -5.387 1 97.06 102 PHE B N 1
ATOM 4853 C CA . PHE B 1 102 ? -9.43 -28.531 -3.963 1 97.06 102 PHE B CA 1
ATOM 4854 C C . PHE B 1 102 ? -10.547 -27.781 -3.244 1 97.06 102 PHE B C 1
ATOM 4856 O O . PHE B 1 102 ? -10.914 -28.141 -2.125 1 97.06 102 PHE B O 1
ATOM 4863 N N . SER B 1 103 ? -11.141 -26.766 -3.789 1 94.62 103 SER B N 1
ATOM 4864 C CA . SER B 1 103 ? -12.172 -25.906 -3.195 1 94.62 103 SER B CA 1
ATOM 4865 C C . SER B 1 103 ? -13.398 -26.719 -2.811 1 94.62 103 SER B C 1
ATOM 4867 O O . SER B 1 103 ? -14.125 -26.359 -1.883 1 94.62 103 SER B O 1
ATOM 4869 N N . GLU B 1 104 ? -13.586 -27.844 -3.504 1 95.88 104 GLU B N 1
ATOM 4870 C CA . GLU B 1 104 ? -14.703 -28.734 -3.195 1 95.88 104 GLU B CA 1
ATOM 4871 C C . GLU B 1 104 ? -14.273 -29.859 -2.27 1 95.88 104 GLU B C 1
ATOM 4873 O O . GLU B 1 104 ? -15.023 -30.25 -1.37 1 95.88 104 GLU B O 1
ATOM 4878 N N . VAL B 1 105 ? -13.086 -30.297 -2.486 1 96.81 105 VAL B N 1
ATOM 4879 C CA . VAL B 1 105 ? -12.57 -31.453 -1.773 1 96.81 105 VAL B CA 1
ATOM 4880 C C . VAL B 1 105 ? -12.445 -31.141 -0.285 1 96.81 105 VAL B C 1
ATOM 4882 O O . VAL B 1 105 ? -12.68 -32 0.563 1 96.81 105 VAL B O 1
ATOM 4885 N N . LEU B 1 106 ? -12.109 -29.938 0.058 1 94.44 106 LEU B N 1
ATOM 4886 C CA . LEU B 1 106 ? -11.828 -29.562 1.44 1 94.44 106 LEU B CA 1
ATOM 4887 C C . LEU B 1 106 ? -13.078 -29.688 2.303 1 94.44 106 LEU B C 1
ATOM 4889 O O . LEU B 1 106 ? -12.984 -29.719 3.533 1 94.44 106 LEU B O 1
ATOM 4893 N N . HIS B 1 107 ? -14.25 -29.766 1.71 1 92.12 107 HIS B N 1
ATOM 4894 C CA . HIS B 1 107 ? -15.508 -29.859 2.451 1 92.12 107 HIS B CA 1
ATOM 4895 C C . HIS B 1 107 ? -15.953 -31.312 2.598 1 92.12 107 HIS B C 1
ATOM 4897 O O . HIS B 1 107 ? -16.969 -31.578 3.238 1 92.12 107 HIS B O 1
ATOM 4903 N N . GLN B 1 108 ? -15.172 -32.188 2.088 1 95.38 108 GLN B N 1
ATOM 4904 C CA . GLN B 1 108 ? -15.562 -33.594 2.098 1 95.38 108 GLN B CA 1
ATOM 4905 C C . GLN B 1 108 ? -14.984 -34.312 3.314 1 95.38 108 GLN B C 1
ATOM 4907 O O . GLN B 1 108 ? -13.945 -33.938 3.846 1 95.38 108 GLN B O 1
ATOM 4912 N N . GLU B 1 109 ? -15.602 -35.406 3.729 1 95.12 109 GLU B N 1
ATOM 4913 C CA . GLU B 1 109 ? -15.258 -36.156 4.938 1 95.12 109 GLU B CA 1
ATOM 4914 C C . GLU B 1 109 ? -13.859 -36.75 4.828 1 95.12 109 GLU B C 1
ATOM 4916 O O . GLU B 1 109 ? -13.109 -36.781 5.805 1 95.12 109 GLU B O 1
ATOM 4921 N N . GLU B 1 110 ? -13.57 -37.219 3.678 1 95.75 110 GLU B N 1
ATOM 4922 C CA . GLU B 1 110 ? -12.281 -37.906 3.504 1 95.75 110 GLU B CA 1
ATOM 4923 C C . GLU B 1 110 ? -11.125 -36.938 3.762 1 95.75 110 GLU B C 1
ATOM 4925 O O . GLU B 1 110 ? -10.078 -37.344 4.266 1 95.75 110 GLU B O 1
ATOM 4930 N N . PHE B 1 111 ? -11.375 -35.688 3.398 1 96.5 111 PHE B N 1
ATOM 4931 C CA . PHE B 1 111 ? -10.344 -34.688 3.625 1 96.5 111 PHE B CA 1
ATOM 4932 C C . PHE B 1 111 ? -10.125 -34.469 5.117 1 96.5 111 PHE B C 1
ATOM 4934 O O . PHE B 1 111 ? -8.984 -34.344 5.57 1 96.5 111 PHE B O 1
ATOM 4941 N N . LEU B 1 112 ? -11.164 -34.438 5.859 1 94.94 112 LEU B N 1
ATOM 4942 C CA . LEU B 1 112 ? -11.109 -34.156 7.289 1 94.94 112 LEU B CA 1
ATOM 4943 C C . LEU B 1 112 ? -10.352 -35.25 8.031 1 94.94 112 LEU B C 1
ATOM 4945 O O . LEU B 1 112 ? -9.844 -35.031 9.133 1 94.94 112 LEU B O 1
ATOM 4949 N N . ASN B 1 113 ? -10.203 -36.406 7.367 1 93.88 113 ASN B N 1
ATOM 4950 C CA . ASN B 1 113 ? -9.617 -37.562 8.062 1 93.88 113 ASN B CA 1
ATOM 4951 C C . ASN B 1 113 ? -8.211 -37.844 7.555 1 93.88 113 ASN B C 1
ATOM 4953 O O . ASN B 1 113 ? -7.598 -38.844 7.961 1 93.88 113 ASN B O 1
ATOM 4957 N N . ILE B 1 114 ? -7.715 -37 6.781 1 94.44 114 ILE B N 1
ATOM 4958 C CA . ILE B 1 114 ? -6.391 -37.281 6.238 1 94.44 114 ILE B CA 1
ATOM 4959 C C . ILE B 1 114 ? -5.336 -37.062 7.32 1 94.44 114 ILE B C 1
ATOM 4961 O O . ILE B 1 114 ? -5.578 -36.344 8.297 1 94.44 114 ILE B O 1
ATOM 4965 N N . SER B 1 115 ? -4.184 -37.688 7.105 1 93.44 115 SER B N 1
ATOM 4966 C CA . SER B 1 115 ? -3.061 -37.531 8.023 1 93.44 115 SER B CA 1
ATOM 4967 C C . SER B 1 115 ? -2.377 -36.188 7.852 1 93.44 115 SER B C 1
ATOM 4969 O O . SER B 1 115 ? -2.609 -35.5 6.859 1 93.44 115 SER B O 1
ATOM 4971 N N . VAL B 1 116 ? -1.582 -35.844 8.82 1 94.5 116 VAL B N 1
ATOM 4972 C CA . VAL B 1 116 ? -0.844 -34.562 8.789 1 94.5 116 VAL B CA 1
ATOM 4973 C C . VAL B 1 116 ? 0.107 -34.562 7.594 1 94.5 116 VAL B C 1
ATOM 4975 O O . VAL B 1 116 ? 0.237 -33.562 6.902 1 94.5 116 VAL B O 1
ATOM 4978 N N . THR B 1 117 ? 0.681 -35.688 7.312 1 95.12 117 THR B N 1
ATOM 4979 C CA . THR B 1 117 ? 1.644 -35.781 6.219 1 95.12 117 THR B CA 1
ATOM 4980 C C . THR B 1 117 ? 0.958 -35.562 4.871 1 95.12 117 THR B C 1
ATOM 4982 O O . THR B 1 117 ? 1.494 -34.875 3.998 1 95.12 117 THR B O 1
ATOM 4985 N N . LYS B 1 118 ? -0.205 -36.156 4.77 1 95.69 118 LYS B N 1
ATOM 4986 C CA . LYS B 1 118 ? -0.947 -36 3.52 1 95.69 118 LYS B CA 1
ATOM 4987 C C . LYS B 1 118 ? -1.445 -34.562 3.34 1 95.69 118 LYS B C 1
ATOM 4989 O O . LYS B 1 118 ? -1.438 -34.031 2.227 1 95.69 118 LYS B O 1
ATOM 4994 N N . LEU B 1 119 ? -1.876 -34 4.445 1 96.56 119 LEU B N 1
ATOM 4995 C CA . LEU B 1 119 ? -2.311 -32.594 4.395 1 96.56 119 LEU B CA 1
ATOM 4996 C C . LEU B 1 119 ? -1.181 -31.703 3.918 1 96.56 119 LEU B C 1
ATOM 4998 O O . LEU B 1 119 ? -1.379 -30.859 3.033 1 96.56 119 LEU B O 1
ATOM 5002 N N . ILE B 1 120 ? 0.011 -31.922 4.465 1 96.81 120 ILE B N 1
ATOM 5003 C CA . ILE B 1 120 ? 1.182 -31.125 4.117 1 96.81 120 ILE B CA 1
ATOM 5004 C C . ILE B 1 120 ? 1.52 -31.328 2.641 1 96.81 120 ILE B C 1
ATOM 5006 O O . ILE B 1 120 ? 1.819 -30.359 1.933 1 96.81 120 ILE B O 1
ATOM 5010 N N . GLU B 1 121 ? 1.393 -32.5 2.176 1 96.62 121 GLU B N 1
ATOM 5011 C CA . GLU B 1 121 ? 1.669 -32.844 0.777 1 96.62 121 GLU B CA 1
ATOM 5012 C C . GLU B 1 121 ? 0.758 -32.031 -0.158 1 96.62 121 GLU B C 1
ATOM 5014 O O . GLU B 1 121 ? 1.212 -31.516 -1.177 1 96.62 121 GLU B O 1
ATOM 5019 N N . LEU B 1 122 ? -0.438 -31.938 0.204 1 96.44 122 LEU B N 1
ATOM 5020 C CA . LEU B 1 122 ? -1.415 -31.266 -0.645 1 96.44 122 LEU B CA 1
ATOM 5021 C C . LEU B 1 122 ? -1.242 -29.766 -0.578 1 96.44 122 LEU B C 1
ATOM 5023 O O . LEU B 1 122 ? -1.131 -29.094 -1.611 1 96.44 122 LEU B O 1
ATOM 5027 N N . VAL B 1 123 ? -1.076 -29.219 0.631 1 96.44 123 VAL B N 1
ATOM 5028 C CA . VAL B 1 123 ? -1.096 -27.781 0.842 1 96.44 123 VAL B CA 1
ATOM 5029 C C . VAL B 1 123 ? 0.229 -27.172 0.385 1 96.44 123 VAL B C 1
ATOM 5031 O O . VAL B 1 123 ? 0.284 -26 0.002 1 96.44 123 VAL B O 1
ATOM 5034 N N . SER B 1 124 ? 1.25 -27.953 0.381 1 95.94 124 SER B N 1
ATOM 5035 C CA . SER B 1 124 ? 2.564 -27.453 0.001 1 95.94 124 SER B CA 1
ATOM 5036 C C . SER B 1 124 ? 2.715 -27.375 -1.516 1 95.94 124 SER B C 1
ATOM 5038 O O . SER B 1 124 ? 3.652 -26.766 -2.027 1 95.94 124 SER B O 1
ATOM 5040 N N . SER B 1 125 ? 1.769 -27.922 -2.229 1 94.88 125 SER B N 1
ATOM 5041 C CA . SER B 1 125 ? 1.914 -28.047 -3.676 1 94.88 125 SER B CA 1
ATOM 5042 C C . SER B 1 125 ? 1.744 -26.688 -4.367 1 94.88 125 SER B C 1
ATOM 5044 O O . SER B 1 125 ? 0.806 -25.953 -4.074 1 94.88 125 SER B O 1
ATOM 5046 N N . ASP B 1 126 ? 2.551 -26.406 -5.355 1 91.44 126 ASP B N 1
ATOM 5047 C CA . ASP B 1 126 ? 2.461 -25.188 -6.164 1 91.44 126 ASP B CA 1
ATOM 5048 C C . ASP B 1 126 ? 1.3 -25.281 -7.156 1 91.44 126 ASP B C 1
ATOM 5050 O O . ASP B 1 126 ? 0.842 -24.25 -7.672 1 91.44 126 ASP B O 1
ATOM 5054 N N . ASN B 1 127 ? 0.824 -26.531 -7.355 1 92.31 127 ASN B N 1
ATOM 5055 C CA . ASN B 1 127 ? -0.201 -26.75 -8.367 1 92.31 127 ASN B CA 1
ATOM 5056 C C . ASN B 1 127 ? -1.603 -26.719 -7.766 1 92.31 127 ASN B C 1
ATOM 5058 O O . ASN B 1 127 ? -2.588 -26.984 -8.461 1 92.31 127 ASN B O 1
ATOM 5062 N N . LEU B 1 128 ? -1.56 -26.484 -6.508 1 96.06 128 LEU B N 1
ATOM 5063 C CA . LEU B 1 128 ? -2.855 -26.375 -5.848 1 96.06 128 LEU B CA 1
ATOM 5064 C C . LEU B 1 128 ? -3.684 -25.25 -6.449 1 96.06 128 LEU B C 1
ATOM 5066 O O . LEU B 1 128 ? -3.219 -24.109 -6.535 1 96.06 128 LEU B O 1
ATOM 5070 N N . VAL B 1 129 ? -4.891 -25.594 -6.844 1 95.38 129 VAL B N 1
ATOM 5071 C CA . VAL B 1 129 ? -5.742 -24.594 -7.484 1 95.38 129 VAL B CA 1
ATOM 5072 C C . VAL B 1 129 ? -6.734 -24.031 -6.469 1 95.38 129 VAL B C 1
ATOM 5074 O O . VAL B 1 129 ? -7.648 -24.734 -6.027 1 95.38 129 VAL B O 1
ATOM 5077 N N . VAL B 1 130 ? -6.504 -22.844 -6.125 1 93.62 130 VAL B N 1
ATOM 5078 C CA . VAL B 1 130 ? -7.395 -22.109 -5.234 1 93.62 130 VAL B CA 1
ATOM 5079 C C . VAL B 1 130 ? -7.574 -20.688 -5.742 1 93.62 130 VAL B C 1
ATOM 5081 O O . VAL B 1 130 ? -6.711 -20.156 -6.449 1 93.62 130 VAL B O 1
ATOM 5084 N N . SER B 1 131 ? -8.688 -20.031 -5.426 1 87.94 131 SER B N 1
ATOM 5085 C CA . SER B 1 131 ? -8.93 -18.641 -5.836 1 87.94 131 SER B CA 1
ATOM 5086 C C . SER B 1 131 ? -8.078 -17.672 -5.027 1 87.94 131 SER B C 1
ATOM 5088 O O . SER B 1 131 ? -7.602 -16.672 -5.559 1 87.94 131 SER B O 1
ATOM 5090 N N . LYS B 1 132 ? -7.945 -17.969 -3.795 1 91.81 132 LYS B N 1
ATOM 5091 C CA . LYS B 1 132 ? -7.125 -17.188 -2.871 1 91.81 132 LYS B CA 1
ATOM 5092 C C . LYS B 1 132 ? -6.449 -18.094 -1.84 1 91.81 132 LYS B C 1
ATOM 5094 O O . LYS B 1 132 ? -6.945 -19.188 -1.54 1 91.81 132 LYS B O 1
ATOM 5099 N N . GLU B 1 133 ? -5.355 -17.656 -1.305 1 95.44 133 GLU B N 1
ATOM 5100 C CA . GLU B 1 133 ? -4.625 -18.453 -0.325 1 95.44 133 GLU B CA 1
ATOM 5101 C C . GLU B 1 133 ? -5.434 -18.625 0.958 1 95.44 133 GLU B C 1
ATOM 5103 O O . GLU B 1 133 ? -5.188 -19.547 1.729 1 95.44 133 GLU B O 1
ATOM 5108 N N . GLU B 1 134 ? -6.383 -17.75 1.213 1 95.94 134 GLU B N 1
ATOM 5109 C CA . GLU B 1 134 ? -7.254 -17.859 2.377 1 95.94 134 GLU B CA 1
ATOM 5110 C C . GLU B 1 134 ? -7.992 -19.203 2.389 1 95.94 134 GLU B C 1
ATOM 5112 O O . GLU B 1 134 ? -8.258 -19.766 3.455 1 95.94 134 GLU B O 1
ATOM 5117 N N . GLU B 1 135 ? -8.25 -19.734 1.215 1 95.12 135 GLU B N 1
ATOM 5118 C CA . GLU B 1 135 ? -8.922 -21.031 1.114 1 95.12 135 GLU B CA 1
ATOM 5119 C C . GLU B 1 135 ? -8.055 -22.141 1.68 1 95.12 135 GLU B C 1
ATOM 5121 O O . GLU B 1 135 ? -8.562 -23.078 2.291 1 95.12 135 GLU B O 1
ATOM 5126 N N . VAL B 1 136 ? -6.77 -22 1.427 1 97.06 136 VAL B N 1
ATOM 5127 C CA . VAL B 1 136 ? -5.84 -23 1.946 1 97.06 136 VAL B CA 1
ATOM 5128 C C . VAL B 1 136 ? -5.816 -22.938 3.473 1 97.06 136 VAL B C 1
ATOM 5130 O O . VAL B 1 136 ? -5.871 -23.969 4.141 1 97.06 136 VAL B O 1
ATOM 5133 N N . PHE B 1 137 ? -5.809 -21.75 4.055 1 97.19 137 PHE B N 1
ATOM 5134 C CA . PHE B 1 137 ? -5.828 -21.609 5.508 1 97.19 137 PHE B CA 1
ATOM 5135 C C . PHE B 1 137 ? -7.121 -22.156 6.094 1 97.19 137 PHE B C 1
ATOM 5137 O O . PHE B 1 137 ? -7.098 -22.844 7.117 1 97.19 137 PHE B O 1
ATOM 5144 N N . GLU B 1 138 ? -8.188 -21.859 5.434 1 95.31 138 GLU B N 1
ATOM 5145 C CA . GLU B 1 138 ? -9.477 -22.375 5.887 1 95.31 138 GLU B CA 1
ATOM 5146 C C . GLU B 1 138 ? -9.5 -23.906 5.871 1 95.31 138 GLU B C 1
ATOM 5148 O O . GLU B 1 138 ? -10.07 -24.531 6.766 1 95.31 138 GLU B O 1
ATOM 5153 N N . ALA B 1 139 ? -8.93 -24.438 4.859 1 96.12 139 ALA B N 1
ATOM 5154 C CA . ALA B 1 139 ? -8.859 -25.891 4.758 1 96.12 139 ALA B CA 1
ATOM 5155 C C . ALA B 1 139 ? -8.094 -26.484 5.938 1 96.12 139 ALA B C 1
ATOM 5157 O O . ALA B 1 139 ? -8.547 -27.453 6.555 1 96.12 139 ALA B O 1
ATOM 5158 N N . VAL B 1 140 ? -7 -25.891 6.246 1 95.94 140 VAL B N 1
ATOM 5159 C CA . VAL B 1 140 ? -6.168 -26.359 7.348 1 95.94 140 VAL B CA 1
ATOM 5160 C C . VAL B 1 140 ? -6.906 -26.156 8.672 1 95.94 140 VAL B C 1
ATOM 5162 O O . VAL B 1 140 ? -6.84 -27.016 9.562 1 95.94 140 VAL B O 1
ATOM 5165 N N . LEU B 1 141 ? -7.621 -25.078 8.805 1 94.19 141 LEU B N 1
ATOM 5166 C CA . LEU B 1 141 ? -8.367 -24.781 10.023 1 94.19 141 LEU B CA 1
ATOM 5167 C C . LEU B 1 141 ? -9.492 -25.797 10.234 1 94.19 141 LEU B C 1
ATOM 5169 O O . LEU B 1 141 ? -9.695 -26.281 11.344 1 94.19 141 LEU B O 1
ATOM 5173 N N . VAL B 1 142 ? -10.195 -26.062 9.141 1 93.81 142 VAL B N 1
ATOM 5174 C CA . VAL B 1 142 ? -11.273 -27.031 9.234 1 93.81 142 VAL B CA 1
ATOM 5175 C C . VAL B 1 142 ? -10.711 -28.391 9.609 1 93.81 142 VAL B C 1
ATOM 5177 O O . VAL B 1 142 ? -11.289 -29.109 10.438 1 93.81 142 VAL B O 1
ATOM 5180 N N . TRP B 1 143 ? -9.633 -28.734 8.969 1 95 143 TRP B N 1
ATOM 5181 C CA . TRP B 1 143 ? -8.945 -29.984 9.305 1 95 143 TRP B CA 1
ATOM 5182 C C . TRP B 1 143 ? -8.531 -30 10.773 1 95 143 TRP B C 1
ATOM 5184 O O . TRP B 1 143 ? -8.734 -31 11.469 1 95 143 TRP B O 1
ATOM 5194 N N . LEU B 1 144 ? -7.992 -28.938 11.367 1 92.81 144 LEU B N 1
ATOM 5195 C CA . LEU B 1 144 ? -7.555 -28.812 12.75 1 92.81 144 LEU B CA 1
ATOM 5196 C C . LEU B 1 144 ? -8.734 -28.922 13.711 1 92.81 144 LEU B C 1
ATOM 5198 O O . LEU B 1 144 ? -8.664 -29.656 14.703 1 92.81 144 LEU B O 1
ATOM 5202 N N . THR B 1 145 ? -9.797 -28.234 13.422 1 91.88 145 THR B N 1
ATOM 5203 C CA . THR B 1 145 ? -10.938 -28.141 14.32 1 91.88 145 THR B CA 1
ATOM 5204 C C . THR B 1 145 ? -11.703 -29.469 14.375 1 91.88 145 THR B C 1
ATOM 5206 O O . THR B 1 145 ? -12.445 -29.719 15.32 1 91.88 145 THR B O 1
ATOM 5209 N N . HIS B 1 146 ? -11.555 -30.266 13.328 1 92.38 146 HIS B N 1
ATOM 5210 C CA . HIS B 1 146 ? -12.211 -31.578 13.305 1 92.38 146 HIS B CA 1
ATOM 5211 C C . HIS B 1 146 ? -11.703 -32.469 14.422 1 92.38 146 HIS B C 1
ATOM 5213 O O . HIS B 1 146 ? -12.461 -33.25 14.992 1 92.38 146 HIS B O 1
ATOM 5219 N N . CYS B 1 147 ? -10.461 -32.375 14.781 1 90 147 CYS B N 1
ATOM 5220 C CA . CYS B 1 147 ? -9.883 -33.094 15.898 1 90 147 CYS B CA 1
ATOM 5221 C C . CYS B 1 147 ? -8.859 -32.25 16.641 1 90 147 CYS B C 1
ATOM 5223 O O . CYS B 1 147 ? -7.672 -32.594 16.672 1 90 147 CYS B O 1
ATOM 5225 N N . LEU B 1 148 ? -9.297 -31.297 17.297 1 86.44 148 LEU B N 1
ATOM 5226 C CA . LEU B 1 148 ? -8.453 -30.266 17.906 1 86.44 148 LEU B CA 1
ATOM 5227 C C . LEU B 1 148 ? -7.547 -30.875 18.984 1 86.44 148 LEU B C 1
ATOM 5229 O O . LEU B 1 148 ? -6.379 -30.484 19.094 1 86.44 148 LEU B O 1
ATOM 5233 N N . ASP B 1 149 ? -7.992 -31.781 19.734 1 85.06 149 ASP B N 1
ATOM 5234 C CA . ASP B 1 149 ? -7.262 -32.344 20.859 1 85.06 149 ASP B CA 1
ATOM 5235 C C . ASP B 1 149 ? -6.035 -33.125 20.375 1 85.06 149 ASP B C 1
ATOM 5237 O O . ASP B 1 149 ? -4.957 -33 20.953 1 85.06 149 ASP B O 1
ATOM 5241 N N . GLU B 1 150 ? -6.219 -33.781 19.234 1 85.75 150 GLU B N 1
ATOM 5242 C CA . GLU B 1 150 ? -5.141 -34.625 18.719 1 85.75 150 GLU B CA 1
ATOM 5243 C C . GLU B 1 150 ? -4.242 -33.812 17.766 1 85.75 150 GLU B C 1
ATOM 5245 O O . GLU B 1 150 ? -3.023 -34 17.766 1 85.75 150 GLU B O 1
ATOM 5250 N N . ARG B 1 151 ? -4.84 -32.906 17.078 1 87.75 151 ARG B N 1
ATOM 5251 C CA . ARG B 1 151 ? -4.125 -32.25 15.969 1 87.75 151 ARG B CA 1
ATOM 5252 C C . ARG B 1 151 ? -3.592 -30.891 16.359 1 87.75 151 ARG B C 1
ATOM 5254 O O . ARG B 1 151 ? -2.814 -30.281 15.625 1 87.75 151 ARG B O 1
ATOM 5261 N N . GLY B 1 152 ? -3.949 -30.375 17.484 1 83.12 152 GLY B N 1
ATOM 5262 C CA . GLY B 1 152 ? -3.484 -29.078 17.938 1 83.12 152 GLY B CA 1
ATOM 5263 C C . GLY B 1 152 ? -1.972 -28.969 17.984 1 83.12 152 GLY B C 1
ATOM 5264 O O . GLY B 1 152 ? -1.405 -27.953 17.578 1 83.12 152 GLY B O 1
ATOM 5265 N N . LYS B 1 153 ? -1.349 -30.078 18.359 1 81.5 153 LYS B N 1
ATOM 5266 C CA . LYS B 1 153 ? 0.105 -30.109 18.5 1 81.5 153 LYS B CA 1
ATOM 5267 C C . LYS B 1 153 ? 0.781 -30.172 17.125 1 81.5 153 LYS B C 1
ATOM 5269 O O . LYS B 1 153 ? 1.938 -29.766 16.984 1 81.5 153 LYS B O 1
ATOM 5274 N N . HIS B 1 154 ? 0.01 -30.625 16.172 1 86.94 154 HIS B N 1
ATOM 5275 C CA . HIS B 1 154 ? 0.579 -30.812 14.852 1 86.94 154 HIS B CA 1
ATOM 5276 C C . HIS B 1 154 ? 0.357 -29.578 13.977 1 86.94 154 HIS B C 1
ATOM 5278 O O . HIS B 1 154 ? 0.912 -29.484 12.883 1 86.94 154 HIS B O 1
ATOM 5284 N N . PHE B 1 155 ? -0.374 -28.672 14.508 1 88.62 155 PHE B N 1
ATOM 5285 C CA . PHE B 1 155 ? -0.734 -27.5 13.711 1 88.62 155 PHE B CA 1
ATOM 5286 C C . PHE B 1 155 ? 0.504 -26.688 13.344 1 88.62 155 PHE B C 1
ATOM 5288 O O . PHE B 1 155 ? 0.6 -26.156 12.234 1 88.62 155 PHE B O 1
ATOM 5295 N N . GLU B 1 156 ? 1.469 -26.672 14.219 1 89.5 156 GLU B N 1
ATOM 5296 C CA . GLU B 1 156 ? 2.703 -25.922 14 1 89.5 156 GLU B CA 1
ATOM 5297 C C . GLU B 1 156 ? 3.516 -26.516 12.859 1 89.5 156 GLU B C 1
ATOM 5299 O O . GLU B 1 156 ? 4.332 -25.828 12.242 1 89.5 156 GLU B O 1
ATOM 5304 N N . LYS B 1 157 ? 3.229 -27.766 12.586 1 92.19 157 LYS B N 1
ATOM 5305 C CA . LYS B 1 157 ? 3.936 -28.438 11.5 1 92.19 157 LYS B CA 1
ATOM 5306 C C . LYS B 1 157 ? 3.289 -28.125 10.156 1 92.19 157 LYS B C 1
ATOM 5308 O O . LYS B 1 157 ? 3.951 -28.188 9.117 1 92.19 157 LYS B O 1
ATOM 5313 N N . VAL B 1 158 ? 2.027 -27.844 10.18 1 94.94 158 VAL B N 1
ATOM 5314 C CA . VAL B 1 158 ? 1.263 -27.656 8.945 1 94.94 158 VAL B CA 1
ATOM 5315 C C . VAL B 1 158 ? 1.31 -26.203 8.516 1 94.94 158 VAL B C 1
ATOM 5317 O O . VAL B 1 158 ? 1.439 -25.906 7.324 1 94.94 158 VAL B O 1
ATOM 5320 N N . LEU B 1 159 ? 1.324 -25.266 9.469 1 95.06 159 LEU B N 1
ATOM 5321 C CA . LEU B 1 159 ? 1.145 -23.844 9.242 1 95.06 159 LEU B CA 1
ATOM 5322 C C . LEU B 1 159 ? 2.248 -23.297 8.344 1 95.06 159 LEU B C 1
ATOM 5324 O O . LEU B 1 159 ? 1.988 -22.453 7.469 1 95.06 159 LEU B O 1
ATOM 5328 N N . PRO B 1 160 ? 3.471 -23.812 8.43 1 95 160 PRO B N 1
ATOM 5329 C CA . PRO B 1 160 ? 4.555 -23.266 7.602 1 95 160 PRO B CA 1
ATOM 5330 C C . PRO B 1 160 ? 4.324 -23.5 6.109 1 95 160 PRO B C 1
ATOM 5332 O O . PRO B 1 160 ? 5.008 -22.906 5.277 1 95 160 PRO B O 1
ATOM 5335 N N . PHE B 1 161 ? 3.383 -24.344 5.773 1 96.25 161 PHE B N 1
ATOM 5336 C CA . PHE B 1 161 ? 3.172 -24.672 4.367 1 96.25 161 PHE B CA 1
ATOM 5337 C C . PHE B 1 161 ? 2.002 -23.875 3.797 1 96.25 161 PHE B C 1
ATOM 5339 O O . PHE B 1 161 ? 1.707 -23.953 2.604 1 96.25 161 PHE B O 1
ATOM 5346 N N . VAL B 1 162 ? 1.363 -23.125 4.676 1 97 162 VAL B N 1
ATOM 5347 C CA . VAL B 1 162 ? 0.403 -22.125 4.215 1 97 162 VAL B CA 1
ATOM 5348 C C . VAL B 1 162 ? 1.124 -20.812 3.908 1 97 162 VAL B C 1
ATOM 5350 O O . VAL B 1 162 ? 1.9 -20.328 4.73 1 97 162 VAL B O 1
ATOM 5353 N N . ARG B 1 163 ? 0.901 -20.266 2.812 1 96.88 163 ARG B N 1
ATOM 5354 C CA . ARG B 1 163 ? 1.593 -19.047 2.402 1 96.88 163 ARG B CA 1
ATOM 5355 C C . ARG B 1 163 ? 0.93 -17.812 3.004 1 96.88 163 ARG B C 1
ATOM 5357 O O . ARG B 1 163 ? 0.315 -17.031 2.287 1 96.88 163 ARG B O 1
ATOM 5364 N N . LEU B 1 164 ? 1.186 -17.594 4.289 1 97.5 164 LEU B N 1
ATOM 5365 C CA . LEU B 1 164 ? 0.509 -16.562 5.07 1 97.5 164 LEU B CA 1
ATOM 5366 C C . LEU B 1 164 ? 0.777 -15.18 4.496 1 97.5 164 LEU B C 1
ATOM 5368 O O . LEU B 1 164 ? -0.113 -14.328 4.484 1 97.5 164 LEU B O 1
ATOM 5372 N N . PRO B 1 165 ? 1.994 -14.891 3.945 1 96.88 165 PRO B N 1
ATOM 5373 C CA . PRO B 1 165 ? 2.254 -13.562 3.391 1 96.88 165 PRO B CA 1
ATOM 5374 C C . PRO B 1 165 ? 1.354 -13.234 2.203 1 96.88 165 PRO B C 1
ATOM 5376 O O . PRO B 1 165 ? 1.226 -12.062 1.828 1 96.88 165 PRO B O 1
ATOM 5379 N N . LEU B 1 166 ? 0.75 -14.258 1.625 1 95.69 166 LEU B N 1
ATOM 5380 C CA . LEU B 1 166 ? -0.064 -14.031 0.437 1 95.69 166 LEU B CA 1
ATOM 5381 C C . LEU B 1 166 ? -1.534 -13.867 0.81 1 95.69 166 LEU B C 1
ATOM 5383 O O . LEU B 1 166 ? -2.373 -13.609 -0.057 1 95.69 166 LEU B O 1
ATOM 5387 N N . LEU B 1 167 ? -1.842 -14.008 2.1 1 96.88 167 LEU B N 1
ATOM 5388 C CA . LEU B 1 167 ? -3.18 -13.68 2.582 1 96.88 167 LEU B CA 1
ATOM 5389 C C . LEU B 1 167 ? -3.383 -12.172 2.639 1 96.88 167 LEU B C 1
ATOM 5391 O O . LEU B 1 167 ? -2.418 -11.414 2.758 1 96.88 167 LEU B O 1
ATOM 5395 N N . SER B 1 168 ? -4.68 -11.773 2.535 1 96 168 SER B N 1
ATOM 5396 C CA . SER B 1 168 ? -4.984 -10.367 2.775 1 96 168 SER B CA 1
ATOM 5397 C C . SER B 1 168 ? -4.578 -9.945 4.184 1 96 168 SER B C 1
ATOM 5399 O O . SER B 1 168 ? -4.762 -10.703 5.141 1 96 168 SER B O 1
ATOM 5401 N N . PRO B 1 169 ? -4.012 -8.766 4.312 1 96.94 169 PRO B N 1
ATOM 5402 C CA . PRO B 1 169 ? -3.648 -8.312 5.656 1 96.94 169 PRO B CA 1
ATOM 5403 C C . PRO B 1 169 ? -4.852 -8.211 6.59 1 96.94 169 PRO B C 1
ATOM 5405 O O . PRO B 1 169 ? -4.715 -8.391 7.801 1 96.94 169 PRO B O 1
ATOM 5408 N N . TYR B 1 170 ? -6.02 -7.934 6.055 1 97.06 170 TYR B N 1
ATOM 5409 C CA . TYR B 1 170 ? -7.238 -7.867 6.852 1 97.06 170 TYR B CA 1
ATOM 5410 C C . TYR B 1 170 ? -7.609 -9.242 7.395 1 97.06 170 TYR B C 1
ATOM 5412 O O . TYR B 1 170 ? -7.969 -9.375 8.562 1 97.06 170 TYR B O 1
ATOM 5420 N N . TYR B 1 171 ? -7.473 -10.258 6.539 1 96.62 171 TYR B N 1
ATOM 5421 C CA . TYR B 1 171 ? -7.73 -11.633 6.965 1 96.62 171 TYR B CA 1
ATOM 5422 C C . TYR B 1 171 ? -6.711 -12.078 8 1 96.62 171 TYR B C 1
ATOM 5424 O O . TYR B 1 171 ? -7.062 -12.742 8.984 1 96.62 171 TYR B O 1
ATOM 5432 N N . LEU B 1 172 ? -5.449 -11.734 7.762 1 96.88 172 LEU B N 1
ATOM 5433 C CA . LEU B 1 172 ? -4.395 -12.047 8.727 1 96.88 172 LEU B CA 1
ATOM 5434 C C . LEU B 1 172 ? -4.727 -11.477 10.102 1 96.88 172 LEU B C 1
ATOM 5436 O O . LEU B 1 172 ? -4.617 -12.172 11.109 1 96.88 172 LEU B O 1
ATOM 5440 N N . HIS B 1 173 ? -5.152 -10.266 10.094 1 95.88 173 HIS B N 1
ATOM 5441 C CA . HIS B 1 173 ? -5.457 -9.547 11.32 1 95.88 173 HIS B CA 1
ATOM 5442 C C . HIS B 1 173 ? -6.684 -10.133 12.016 1 95.88 173 HIS B C 1
ATOM 5444 O O . HIS B 1 173 ? -6.664 -10.383 13.219 1 95.88 173 HIS B O 1
ATOM 5450 N N . ASP B 1 174 ? -7.68 -10.406 11.281 1 95.38 174 ASP B N 1
ATOM 5451 C CA . ASP B 1 174 ? -8.969 -10.766 11.859 1 95.38 174 ASP B CA 1
ATOM 5452 C C . ASP B 1 174 ? -9.023 -12.25 12.195 1 95.38 174 ASP B C 1
ATOM 5454 O O . ASP B 1 174 ? -9.68 -12.648 13.164 1 95.38 174 ASP B O 1
ATOM 5458 N N . HIS B 1 175 ? -8.359 -13.109 11.414 1 94.81 175 HIS B N 1
ATOM 5459 C CA . HIS B 1 175 ? -8.609 -14.547 11.523 1 94.81 175 HIS B CA 1
ATOM 5460 C C . HIS B 1 175 ? -7.355 -15.289 11.969 1 94.81 175 HIS B C 1
ATOM 5462 O O . HIS B 1 175 ? -7.426 -16.172 12.828 1 94.81 175 HIS B O 1
ATOM 5468 N N . VAL B 1 176 ? -6.23 -14.945 11.438 1 96.81 176 VAL B N 1
ATOM 5469 C CA . VAL B 1 176 ? -5.016 -15.695 11.727 1 96.81 176 VAL B CA 1
ATOM 5470 C C . VAL B 1 176 ? -4.43 -15.234 13.062 1 96.81 176 VAL B C 1
ATOM 5472 O O . VAL B 1 176 ? -4.133 -16.062 13.93 1 96.81 176 VAL B O 1
ATOM 5475 N N . ALA B 1 177 ? -4.352 -13.906 13.266 1 95.88 177 ALA B N 1
ATOM 5476 C CA . ALA B 1 177 ? -3.709 -13.328 14.445 1 95.88 177 ALA B CA 1
ATOM 5477 C C . ALA B 1 177 ? -4.547 -13.562 15.695 1 95.88 177 ALA B C 1
ATOM 5479 O O . ALA B 1 177 ? -4.055 -13.406 16.812 1 95.88 177 ALA B O 1
ATOM 5480 N N . THR B 1 178 ? -5.777 -13.891 15.562 1 94.44 178 THR B N 1
ATOM 5481 C CA . THR B 1 178 ? -6.664 -14.086 16.703 1 94.44 178 THR B CA 1
ATOM 5482 C C . THR B 1 178 ? -6.805 -15.57 17.031 1 94.44 178 THR B C 1
ATOM 5484 O O . THR B 1 178 ? -7.445 -15.938 18.016 1 94.44 178 THR B O 1
ATOM 5487 N N . LEU B 1 179 ? -6.215 -16.453 16.266 1 93.38 179 LEU B N 1
ATOM 5488 C CA . LEU B 1 179 ? -6.312 -17.891 16.484 1 93.38 179 LEU B CA 1
ATOM 5489 C C . LEU B 1 179 ? -5.297 -18.359 17.531 1 93.38 179 LEU B C 1
ATOM 5491 O O . LEU B 1 179 ? -4.09 -18.234 17.312 1 93.38 179 LEU B O 1
ATOM 5495 N N . PRO B 1 180 ? -5.691 -18.938 18.594 1 91.81 180 PRO B N 1
ATOM 5496 C CA . PRO B 1 180 ? -4.781 -19.391 19.656 1 91.81 180 PRO B CA 1
ATOM 5497 C C . PRO B 1 180 ? -3.734 -20.375 19.156 1 91.81 180 PRO B C 1
ATOM 5499 O O . PRO B 1 180 ? -2.582 -20.344 19.594 1 91.81 180 PRO B O 1
ATOM 5502 N N . ALA B 1 181 ? -4.156 -21.219 18.219 1 90.94 181 ALA B N 1
ATOM 5503 C CA . ALA B 1 181 ? -3.232 -22.219 17.688 1 90.94 181 ALA B CA 1
ATOM 5504 C C . ALA B 1 181 ? -2.023 -21.547 17.047 1 90.94 181 ALA B C 1
ATOM 5506 O O . ALA B 1 181 ? -0.952 -22.156 16.938 1 90.94 181 ALA B O 1
ATOM 5507 N N . VAL B 1 182 ? -2.148 -20.297 16.609 1 93.56 182 VAL B N 1
ATOM 5508 C CA . VAL B 1 182 ? -1.068 -19.562 15.977 1 93.56 182 VAL B CA 1
ATOM 5509 C C . VAL B 1 182 ? -0.322 -18.734 17.016 1 93.56 182 VAL B C 1
ATOM 5511 O O . VAL B 1 182 ? 0.908 -18.781 17.094 1 93.56 182 VAL B O 1
ATOM 5514 N N . THR B 1 183 ? -1.043 -18.031 17.906 1 91.31 183 THR B N 1
ATOM 5515 C CA . THR B 1 183 ? -0.462 -17.031 18.812 1 91.31 183 THR B CA 1
ATOM 5516 C C . THR B 1 183 ? 0.231 -17.703 19.984 1 91.31 183 THR B C 1
ATOM 5518 O O . THR B 1 183 ? 1.138 -17.125 20.594 1 91.31 183 THR B O 1
ATOM 5521 N N . GLU B 1 184 ? -0.149 -18.875 20.266 1 90.94 184 GLU B N 1
ATOM 5522 C CA . GLU B 1 184 ? 0.431 -19.562 21.422 1 90.94 184 GLU B CA 1
ATOM 5523 C C . GLU B 1 184 ? 1.622 -20.422 21 1 90.94 184 GLU B C 1
ATOM 5525 O O . GLU B 1 184 ? 2.371 -20.906 21.859 1 90.94 184 GLU B O 1
ATOM 5530 N N . SER B 1 185 ? 1.748 -20.672 19.734 1 91.31 185 SER B N 1
ATOM 5531 C CA . SER B 1 185 ? 2.885 -21.422 19.203 1 91.31 185 SER B CA 1
ATOM 5532 C C . SER B 1 185 ? 4.012 -20.484 18.781 1 91.31 185 SER B C 1
ATOM 5534 O O . SER B 1 185 ? 3.787 -19.547 18.016 1 91.31 185 SER B O 1
ATOM 5536 N N . PRO B 1 186 ? 5.164 -20.734 19.312 1 92.44 186 PRO B N 1
ATOM 5537 C CA . PRO B 1 186 ? 6.285 -19.891 18.906 1 92.44 186 PRO B CA 1
ATOM 5538 C C . PRO B 1 186 ? 6.488 -19.891 17.391 1 92.44 186 PRO B C 1
ATOM 5540 O O . PRO B 1 186 ? 6.754 -18.828 16.797 1 92.44 186 PRO B O 1
ATOM 5543 N N . GLU B 1 187 ? 6.371 -21.062 16.797 1 93.38 187 GLU B N 1
ATOM 5544 C CA . GLU B 1 187 ? 6.527 -21.141 15.344 1 93.38 187 GLU B CA 1
ATOM 5545 C C . GLU B 1 187 ? 5.398 -20.422 14.625 1 93.38 187 GLU B C 1
ATOM 5547 O O . GLU B 1 187 ? 5.625 -19.75 13.609 1 93.38 187 GLU B O 1
ATOM 5552 N N . GLY B 1 188 ? 4.258 -20.594 15.188 1 94.19 188 GLY B N 1
ATOM 5553 C CA . GLY B 1 188 ? 3.125 -19.875 14.625 1 94.19 188 GLY B CA 1
ATOM 5554 C C . GLY B 1 188 ? 3.287 -18.375 14.672 1 94.19 188 GLY B C 1
ATOM 5555 O O . GLY B 1 188 ? 2.996 -17.672 13.695 1 94.19 188 GLY B O 1
ATOM 5556 N N . LYS B 1 189 ? 3.771 -17.906 15.75 1 94.69 189 LYS B N 1
ATOM 5557 C CA . LYS B 1 189 ? 4.004 -16.484 15.906 1 94.69 189 LYS B CA 1
ATOM 5558 C C . LYS B 1 189 ? 5.078 -15.984 14.945 1 94.69 189 LYS B C 1
ATOM 5560 O O . LYS B 1 189 ? 4.957 -14.906 14.367 1 94.69 189 LYS B O 1
ATOM 5565 N N . ARG B 1 190 ? 6.07 -16.75 14.836 1 95.75 190 ARG B N 1
ATOM 5566 C CA . ARG B 1 190 ? 7.16 -16.391 13.93 1 95.75 190 ARG B CA 1
ATOM 5567 C C . ARG B 1 190 ? 6.656 -16.266 12.5 1 95.75 190 ARG B C 1
ATOM 5569 O O . ARG B 1 190 ? 6.988 -15.297 11.812 1 95.75 190 ARG B O 1
ATOM 5576 N N . ILE B 1 191 ? 5.887 -17.234 12.031 1 95.88 191 ILE B N 1
ATOM 5577 C CA . ILE B 1 191 ? 5.371 -17.25 10.664 1 95.88 191 ILE B CA 1
ATOM 5578 C C . ILE B 1 191 ? 4.383 -16.109 10.477 1 95.88 191 ILE B C 1
ATOM 5580 O O . ILE B 1 191 ? 4.344 -15.484 9.406 1 95.88 191 ILE B O 1
ATOM 5584 N N . LEU B 1 192 ? 3.625 -15.844 11.531 1 96.69 192 LEU B N 1
ATOM 5585 C CA . LEU B 1 192 ? 2.709 -14.711 11.477 1 96.69 192 LEU B CA 1
ATOM 5586 C C . LEU B 1 192 ? 3.477 -13.398 11.359 1 96.69 192 LEU B C 1
ATOM 5588 O O . LEU B 1 192 ? 3.131 -12.539 10.539 1 96.69 192 LEU B O 1
ATOM 5592 N N . ASP B 1 193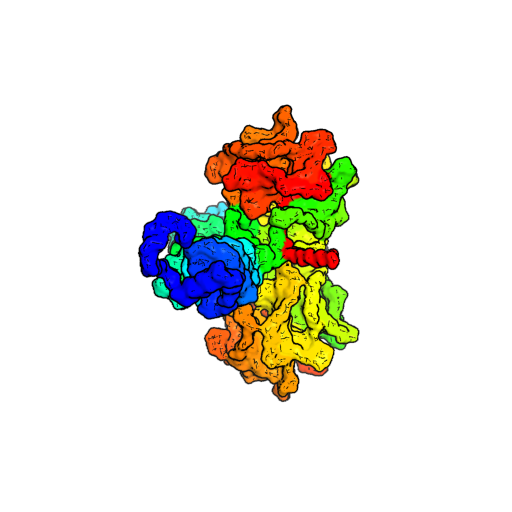 ? 4.516 -13.227 12.125 1 95.62 193 ASP B N 1
ATOM 5593 C CA . ASP B 1 193 ? 5.344 -12.023 12.078 1 95.62 193 ASP B CA 1
ATOM 5594 C C . ASP B 1 193 ? 5.973 -11.836 10.703 1 95.62 193 ASP B C 1
ATOM 5596 O O . ASP B 1 193 ? 6.098 -10.711 10.211 1 95.62 193 ASP B O 1
ATOM 5600 N N . GLU B 1 194 ? 6.355 -12.914 10.125 1 96.31 194 GLU B N 1
ATOM 5601 C CA . GLU B 1 194 ? 6.895 -12.875 8.773 1 96.31 194 GLU B CA 1
ATOM 5602 C C . GLU B 1 194 ? 5.871 -12.328 7.785 1 96.31 194 GLU B C 1
ATOM 5604 O O . GLU B 1 194 ? 6.199 -11.477 6.949 1 96.31 194 GLU B O 1
ATOM 5609 N N . ALA B 1 195 ? 4.672 -12.828 7.906 1 97.44 195 ALA B N 1
ATOM 5610 C CA . ALA B 1 195 ? 3.6 -12.375 7.02 1 97.44 195 ALA B CA 1
ATOM 5611 C C . ALA B 1 195 ? 3.297 -10.898 7.227 1 97.44 195 ALA B C 1
ATOM 5613 O O . ALA B 1 195 ? 3.125 -10.148 6.262 1 97.44 195 ALA B O 1
ATOM 5614 N N . ILE B 1 196 ? 3.262 -10.508 8.469 1 96.75 196 ILE B N 1
ATOM 5615 C CA . ILE B 1 196 ? 2.992 -9.109 8.789 1 96.75 196 ILE B CA 1
ATOM 5616 C C . ILE B 1 196 ? 4.098 -8.227 8.227 1 96.75 196 ILE B C 1
ATOM 5618 O O . ILE B 1 196 ? 3.822 -7.191 7.609 1 96.75 196 ILE B O 1
ATOM 5622 N N . SER B 1 197 ? 5.305 -8.609 8.43 1 95.81 197 SER B N 1
ATOM 5623 C CA . SER B 1 197 ? 6.445 -7.859 7.914 1 95.81 197 SER B CA 1
ATOM 5624 C C . SER B 1 197 ? 6.395 -7.758 6.395 1 95.81 197 SER B C 1
ATOM 5626 O O . SER B 1 197 ? 6.73 -6.715 5.824 1 95.81 197 SER B O 1
ATOM 5628 N N . TYR B 1 198 ? 5.984 -8.836 5.766 1 96.69 198 TYR B N 1
ATOM 5629 C CA . TYR B 1 198 ? 5.852 -8.867 4.316 1 96.69 198 TYR B CA 1
ATOM 5630 C C . TYR B 1 198 ? 4.902 -7.781 3.83 1 96.69 198 TYR B C 1
ATOM 5632 O O . TYR B 1 198 ? 5.168 -7.121 2.824 1 96.69 198 TYR B O 1
ATOM 5640 N N . HIS B 1 199 ? 3.811 -7.555 4.527 1 97.06 199 HIS B N 1
ATOM 5641 C CA . HIS B 1 199 ? 2.814 -6.559 4.148 1 97.06 199 HIS B CA 1
ATOM 5642 C C . HIS B 1 199 ? 3.252 -5.156 4.562 1 97.06 199 HIS B C 1
ATOM 5644 O O . HIS B 1 199 ? 2.93 -4.176 3.887 1 97.06 199 HIS B O 1
ATOM 5650 N N . LEU B 1 200 ? 4.039 -5.094 5.59 1 96.81 200 LEU B N 1
ATOM 5651 C CA . LEU B 1 200 ? 4.402 -3.812 6.184 1 96.81 200 LEU B CA 1
ATOM 5652 C C . LEU B 1 200 ? 5.508 -3.137 5.379 1 96.81 200 LEU B C 1
ATOM 5654 O O . LEU B 1 200 ? 5.57 -1.907 5.312 1 96.81 200 LEU B O 1
ATOM 5658 N N . MET B 1 201 ? 6.355 -3.928 4.75 1 96.62 201 MET B N 1
ATOM 5659 C CA . MET B 1 201 ? 7.531 -3.375 4.082 1 96.62 201 MET B CA 1
ATOM 5660 C C . MET B 1 201 ? 7.637 -3.883 2.65 1 96.62 201 MET B C 1
ATOM 5662 O O . MET B 1 201 ? 8.523 -4.676 2.33 1 96.62 201 MET B O 1
ATOM 5666 N N . PRO B 1 202 ? 6.859 -3.354 1.828 1 95.81 202 PRO B N 1
ATOM 5667 C CA . PRO B 1 202 ? 6.789 -3.881 0.463 1 95.81 202 PRO B CA 1
ATOM 5668 C C . PRO B 1 202 ? 8.094 -3.707 -0.305 1 95.81 202 PRO B C 1
ATOM 5670 O O . PRO B 1 202 ? 8.453 -4.555 -1.13 1 95.81 202 PRO B O 1
ATOM 5673 N N . ASP B 1 203 ? 8.844 -2.691 -0.067 1 96.62 203 ASP B N 1
ATOM 5674 C CA . ASP B 1 203 ? 10.07 -2.441 -0.818 1 96.62 203 ASP B CA 1
ATOM 5675 C C . ASP B 1 203 ? 11.172 -3.404 -0.401 1 96.62 203 ASP B C 1
ATOM 5677 O O . ASP B 1 203 ? 12.195 -3.516 -1.081 1 96.62 203 ASP B O 1
ATOM 5681 N N . ARG B 1 204 ? 10.992 -4.121 0.673 1 96 204 ARG B N 1
ATOM 5682 C CA . ARG B 1 204 ? 12.039 -5.008 1.17 1 96 204 ARG B CA 1
ATOM 5683 C C . ARG B 1 204 ? 11.672 -6.469 0.938 1 96 204 ARG B C 1
ATOM 5685 O O . ARG B 1 204 ? 12.359 -7.371 1.417 1 96 204 ARG B O 1
ATOM 5692 N N . ARG B 1 205 ? 10.602 -6.695 0.268 1 94.44 205 ARG B N 1
ATOM 5693 C CA . ARG B 1 205 ? 10.141 -8.055 0.01 1 94.44 205 ARG B CA 1
ATOM 5694 C C . ARG B 1 205 ? 11.195 -8.859 -0.741 1 94.44 205 ARG B C 1
ATOM 5696 O O . ARG B 1 205 ? 11.32 -10.07 -0.534 1 94.44 205 ARG B O 1
ATOM 5703 N N . LYS B 1 206 ? 11.992 -8.195 -1.578 1 89.56 206 LYS B N 1
ATOM 5704 C CA . LYS B 1 206 ? 12.961 -8.875 -2.439 1 89.56 206 LYS B CA 1
ATOM 5705 C C . LYS B 1 206 ? 14.211 -9.266 -1.66 1 89.56 206 LYS B C 1
ATOM 5707 O O . LYS B 1 206 ? 15.023 -10.062 -2.139 1 89.56 206 LYS B O 1
ATOM 5712 N N . GLU B 1 207 ? 14.328 -8.703 -0.481 1 92.12 207 GLU B N 1
ATOM 5713 C CA . GLU B 1 207 ? 15.547 -8.945 0.292 1 92.12 207 GLU B CA 1
ATOM 5714 C C . GLU B 1 207 ? 15.602 -10.383 0.8 1 92.12 207 GLU B C 1
ATOM 5716 O O . GLU B 1 207 ? 16.688 -10.945 0.981 1 92.12 207 GLU B O 1
ATOM 5721 N N . GLN B 1 208 ? 14.359 -10.875 1.13 1 85.88 208 GLN B N 1
ATOM 5722 C CA . GLN B 1 208 ? 14.242 -12.273 1.54 1 85.88 208 GLN B CA 1
ATOM 5723 C C . GLN B 1 208 ? 13.133 -12.977 0.773 1 85.88 208 GLN B C 1
ATOM 5725 O O . GLN B 1 208 ? 12.062 -12.406 0.545 1 85.88 208 GLN B O 1
ATOM 5730 N N . SER B 1 209 ? 13.57 -14.078 0.256 1 85 209 SER B N 1
ATOM 5731 C CA . SER B 1 209 ? 12.555 -14.836 -0.469 1 85 209 SER B CA 1
ATOM 5732 C C . SER B 1 209 ? 12.43 -16.25 0.074 1 85 209 SER B C 1
ATOM 5734 O O . SER B 1 209 ? 13.43 -16.875 0.435 1 85 209 SER B O 1
ATOM 5736 N N . ASN B 1 210 ? 11.25 -16.641 0.327 1 89.12 210 ASN B N 1
ATOM 5737 C CA . ASN B 1 210 ? 10.922 -18.031 0.613 1 89.12 210 ASN B CA 1
ATOM 5738 C C . ASN B 1 210 ? 9.656 -18.484 -0.118 1 89.12 210 ASN B C 1
ATOM 5740 O O . ASN B 1 210 ? 8.977 -17.656 -0.738 1 89.12 210 ASN B O 1
ATOM 5744 N N . PHE B 1 211 ? 9.43 -19.75 -0.125 1 90.62 211 PHE B N 1
ATOM 5745 C CA . PHE B 1 211 ? 8.367 -20.297 -0.958 1 90.62 211 PHE B CA 1
ATOM 5746 C C . PHE B 1 211 ? 7.012 -19.734 -0.541 1 90.62 211 PHE B C 1
ATOM 5748 O O . PHE B 1 211 ? 6.094 -19.641 -1.356 1 90.62 211 PHE B O 1
ATOM 5755 N N . ARG B 1 212 ? 6.926 -19.281 0.703 1 94.31 212 ARG B N 1
ATOM 5756 C CA . ARG B 1 212 ? 5.652 -18.781 1.214 1 94.31 212 ARG B CA 1
ATOM 5757 C C . ARG B 1 212 ? 5.293 -17.438 0.581 1 94.31 212 ARG B C 1
ATOM 5759 O O . ARG B 1 212 ? 4.141 -17 0.654 1 94.31 212 ARG B O 1
ATOM 5766 N N . MET B 1 213 ? 6.25 -16.781 -0.058 1 93.06 213 MET B N 1
ATOM 5767 C CA . MET B 1 213 ? 6.051 -15.445 -0.626 1 93.06 213 MET B CA 1
ATOM 5768 C C . MET B 1 213 ? 5.84 -15.523 -2.135 1 93.06 213 MET B C 1
ATOM 5770 O O . MET B 1 213 ? 5.719 -14.5 -2.803 1 93.06 213 MET B O 1
ATOM 5774 N N . ILE B 1 214 ? 5.773 -16.734 -2.639 1 91.88 214 ILE B N 1
ATOM 5775 C CA . ILE B 1 214 ? 5.59 -16.953 -4.07 1 91.88 214 ILE B CA 1
ATOM 5776 C C . ILE B 1 214 ? 4.137 -17.328 -4.355 1 91.88 214 ILE B C 1
ATOM 5778 O O . ILE B 1 214 ? 3.65 -18.359 -3.889 1 91.88 214 ILE B O 1
ATOM 5782 N N . PRO B 1 215 ? 3.453 -16.547 -5.113 1 90.31 215 PRO B N 1
ATOM 5783 C CA . PRO B 1 215 ? 2.055 -16.859 -5.422 1 90.31 215 PRO B CA 1
ATOM 5784 C C . PRO B 1 215 ? 1.898 -18.125 -6.242 1 90.31 215 PRO B C 1
ATOM 5786 O O . PRO B 1 215 ? 2.752 -18.438 -7.078 1 90.31 215 PRO B O 1
ATOM 5789 N N . ARG B 1 216 ? 0.807 -18.781 -5.957 1 90.5 216 ARG B N 1
ATOM 5790 C CA . ARG B 1 216 ? 0.456 -19.922 -6.793 1 90.5 216 ARG B CA 1
ATOM 5791 C C . ARG B 1 216 ? -0.062 -19.469 -8.156 1 90.5 216 ARG B C 1
ATOM 5793 O O . ARG B 1 216 ? -0.658 -18.406 -8.273 1 90.5 216 ARG B O 1
ATOM 5800 N N . ARG B 1 217 ? 0.131 -20.156 -9.117 1 83 217 ARG B N 1
ATOM 5801 C CA . ARG B 1 217 ? -0.244 -19.781 -10.477 1 83 217 ARG B CA 1
ATOM 5802 C C . ARG B 1 217 ? -1.758 -19.656 -10.609 1 83 217 ARG B C 1
ATOM 5804 O O . ARG B 1 217 ? -2.246 -18.859 -11.422 1 83 217 ARG B O 1
ATOM 5811 N N . SER B 1 218 ? -2.42 -20.375 -9.82 1 86.25 218 SER B N 1
ATOM 5812 C CA . SER B 1 218 ? -3.877 -20.391 -9.914 1 86.25 218 SER B CA 1
ATOM 5813 C C . SER B 1 218 ? -4.477 -19.062 -9.484 1 86.25 218 SER B C 1
ATOM 5815 O O . SER B 1 218 ? -5.645 -18.781 -9.766 1 86.25 218 SER B O 1
ATOM 5817 N N . GLN B 1 219 ? -3.744 -18.172 -8.898 1 82.88 219 GLN B N 1
ATOM 5818 C CA . GLN B 1 219 ? -4.293 -16.969 -8.289 1 82.88 219 GLN B CA 1
ATOM 5819 C C . GLN B 1 219 ? -4.387 -15.836 -9.305 1 82.88 219 GLN B C 1
ATOM 5821 O O . GLN B 1 219 ? -4.742 -14.711 -8.961 1 82.88 219 GLN B O 1
ATOM 5826 N N . GLY B 1 220 ? -4.078 -15.984 -10.484 1 80.38 220 GLY B N 1
ATOM 5827 C CA . GLY B 1 220 ? -4.344 -15.031 -11.555 1 80.38 220 GLY B CA 1
ATOM 5828 C C . GLY B 1 220 ? -3.273 -13.961 -11.688 1 80.38 220 GLY B C 1
ATOM 5829 O O . GLY B 1 220 ? -3.449 -12.984 -12.414 1 80.38 220 GLY B O 1
ATOM 5830 N N . VAL B 1 221 ? -2.309 -13.977 -10.883 1 86.31 221 VAL B N 1
ATOM 5831 C CA . VAL B 1 221 ? -1.19 -13.047 -11.023 1 86.31 221 VAL B CA 1
ATOM 5832 C C . VAL B 1 221 ? 0.113 -13.828 -11.18 1 86.31 221 VAL B C 1
ATOM 5834 O O . VAL B 1 221 ? 0.238 -14.945 -10.664 1 86.31 221 VAL B O 1
ATOM 5837 N N . VAL B 1 222 ? 1.007 -13.188 -11.891 1 88.75 222 VAL B N 1
ATOM 5838 C CA . VAL B 1 222 ? 2.291 -13.836 -12.133 1 88.75 222 VAL B CA 1
ATOM 5839 C C . VAL B 1 222 ? 3.414 -12.805 -12.047 1 88.75 222 VAL B C 1
ATOM 5841 O O . VAL B 1 222 ? 3.275 -11.68 -12.539 1 88.75 222 VAL B O 1
ATOM 5844 N N . ASP B 1 223 ? 4.488 -13.188 -11.367 1 92.56 223 ASP B N 1
ATOM 5845 C CA . ASP B 1 223 ? 5.699 -12.375 -11.367 1 92.56 223 ASP B CA 1
ATOM 5846 C C . ASP B 1 223 ? 6.531 -12.633 -12.625 1 92.56 223 ASP B C 1
ATOM 5848 O O . ASP B 1 223 ? 6.824 -13.781 -12.953 1 92.56 223 ASP B O 1
ATOM 5852 N N . MET B 1 224 ? 6.898 -11.586 -13.266 1 94.81 224 MET B N 1
ATOM 5853 C CA . MET B 1 224 ? 7.625 -11.719 -14.523 1 94.81 224 MET B CA 1
ATOM 5854 C C . MET B 1 224 ? 8.875 -10.844 -14.523 1 94.81 224 MET B C 1
ATOM 5856 O O . MET B 1 224 ? 8.961 -9.883 -13.758 1 94.81 224 MET B O 1
ATOM 5860 N N . VAL B 1 225 ? 9.805 -11.203 -15.352 1 97.38 225 VAL B N 1
ATOM 5861 C CA . VAL B 1 225 ? 10.969 -10.375 -15.633 1 97.38 225 VAL B CA 1
ATOM 5862 C C . VAL B 1 225 ? 10.641 -9.375 -16.75 1 97.38 225 VAL B C 1
ATOM 5864 O O . VAL B 1 225 ? 10.289 -9.773 -17.859 1 97.38 225 VAL B O 1
ATOM 5867 N N . VAL B 1 226 ? 10.781 -8.133 -16.453 1 97.38 226 VAL B N 1
ATOM 5868 C CA . VAL B 1 226 ? 10.43 -7.105 -17.438 1 97.38 226 VAL B CA 1
ATOM 5869 C C . VAL B 1 226 ? 11.695 -6.441 -17.969 1 97.38 226 VAL B C 1
ATOM 5871 O O . VAL B 1 226 ? 12.609 -6.117 -17.203 1 97.38 226 VAL B O 1
ATOM 5874 N N . LEU B 1 227 ? 11.75 -6.246 -19.234 1 96.81 227 LEU B N 1
ATOM 5875 C CA . LEU B 1 227 ? 12.82 -5.555 -19.938 1 96.81 227 LEU B CA 1
ATOM 5876 C C . LEU B 1 227 ? 12.305 -4.301 -20.625 1 96.81 227 LEU B C 1
ATOM 5878 O O . LEU B 1 227 ? 11.219 -4.312 -21.219 1 96.81 227 LEU B O 1
ATOM 5882 N N . SER B 1 228 ? 13.039 -3.291 -20.484 1 96.12 228 SER B N 1
ATOM 5883 C CA . SER B 1 228 ? 12.625 -2.064 -21.156 1 96.12 228 SER B CA 1
ATOM 5884 C C . SER B 1 228 ? 13.797 -1.409 -21.875 1 96.12 228 SER B C 1
ATOM 5886 O O . SER B 1 228 ? 14.922 -1.401 -21.375 1 96.12 228 SER B O 1
ATOM 5888 N N . GLY B 1 229 ? 13.516 -0.939 -23.078 1 95.12 229 GLY B N 1
ATOM 5889 C CA . GLY B 1 229 ? 14.461 -0.138 -23.844 1 95.12 229 GLY B CA 1
ATOM 5890 C C . GLY B 1 229 ? 15.742 -0.88 -24.172 1 95.12 229 GLY B C 1
ATOM 5891 O O . GLY B 1 229 ? 15.719 -2.07 -24.484 1 95.12 229 GLY B O 1
ATOM 5892 N N . GLY B 1 230 ? 16.812 -0.081 -24.219 1 94.5 230 GLY B N 1
ATOM 5893 C CA . GLY B 1 230 ? 18.094 -0.631 -24.625 1 94.5 230 GLY B CA 1
ATOM 5894 C C . GLY B 1 230 ? 18.375 -0.467 -26.109 1 94.5 230 GLY B C 1
ATOM 5895 O O . GLY B 1 230 ? 17.75 0.375 -26.766 1 94.5 230 GLY B O 1
ATOM 5896 N N . GLU B 1 231 ? 19.453 -1.137 -26.469 1 92.88 231 GLU B N 1
ATOM 5897 C CA . GLU B 1 231 ? 19.891 -1.035 -27.859 1 92.88 231 GLU B CA 1
ATOM 5898 C C . GLU B 1 231 ? 20.156 -2.412 -28.453 1 92.88 231 GLU B C 1
ATOM 5900 O O . GLU B 1 231 ? 20.688 -3.295 -27.766 1 92.88 231 GLU B O 1
ATOM 5905 N N . ASP B 1 232 ? 19.703 -2.469 -29.625 1 86.19 232 ASP B N 1
ATOM 5906 C CA . ASP B 1 232 ? 20.172 -3.627 -30.375 1 86.19 232 ASP B CA 1
ATOM 5907 C C . ASP B 1 232 ? 21.281 -3.238 -31.344 1 86.19 232 ASP B C 1
ATOM 5909 O O . ASP B 1 232 ? 21.969 -2.225 -31.156 1 86.19 232 ASP B O 1
ATOM 5913 N N . ASP B 1 233 ? 21.594 -4.082 -32.375 1 79.06 233 ASP B N 1
ATOM 5914 C CA . ASP B 1 233 ? 22.703 -3.824 -33.281 1 79.06 233 ASP B CA 1
ATOM 5915 C C . ASP B 1 233 ? 22.375 -2.688 -34.25 1 79.06 233 ASP B C 1
ATOM 5917 O O . ASP B 1 233 ? 23.266 -2.121 -34.875 1 79.06 233 ASP B O 1
ATOM 5921 N N . LYS B 1 234 ? 21.125 -2.205 -34.219 1 82.38 234 LYS B N 1
ATOM 5922 C CA . LYS B 1 234 ? 20.734 -1.253 -35.25 1 82.38 234 LYS B CA 1
ATOM 5923 C C . LYS B 1 234 ? 20.141 0.018 -34.625 1 82.38 234 LYS B C 1
ATOM 5925 O O . LYS B 1 234 ? 20.438 1.124 -35.094 1 82.38 234 LYS B O 1
ATOM 5930 N N . VAL B 1 235 ? 19.328 -0.208 -33.594 1 88.19 235 VAL B N 1
ATOM 5931 C CA . VAL B 1 235 ? 18.578 0.958 -33.156 1 88.19 235 VAL B CA 1
ATOM 5932 C C . VAL B 1 235 ? 18.328 0.879 -31.656 1 88.19 235 VAL B C 1
ATOM 5934 O O . VAL B 1 235 ? 18.5 -0.182 -31.047 1 88.19 235 VAL B O 1
ATOM 5937 N N . MET B 1 236 ? 17.953 2.053 -31.141 1 92.69 236 MET B N 1
ATOM 5938 C CA . MET B 1 236 ? 17.422 2.105 -29.781 1 92.69 236 MET B CA 1
ATOM 5939 C C . MET B 1 236 ? 15.969 1.631 -29.75 1 92.69 236 MET B C 1
ATOM 5941 O O . MET B 1 236 ? 15.195 1.907 -30.672 1 92.69 236 MET B O 1
ATOM 5945 N N . LEU B 1 237 ? 15.617 0.978 -28.719 1 92.81 237 LEU B N 1
ATOM 5946 C CA . LEU B 1 237 ? 14.312 0.333 -28.656 1 92.81 237 LEU B CA 1
ATOM 5947 C C . LEU B 1 237 ? 13.383 1.07 -27.688 1 92.81 237 LEU B C 1
ATOM 5949 O O . LEU B 1 237 ? 13.852 1.706 -26.75 1 92.81 237 LEU B O 1
ATOM 5953 N N . LYS B 1 238 ? 12.086 0.991 -27.922 1 94.94 238 LYS B N 1
ATOM 5954 C CA . LYS 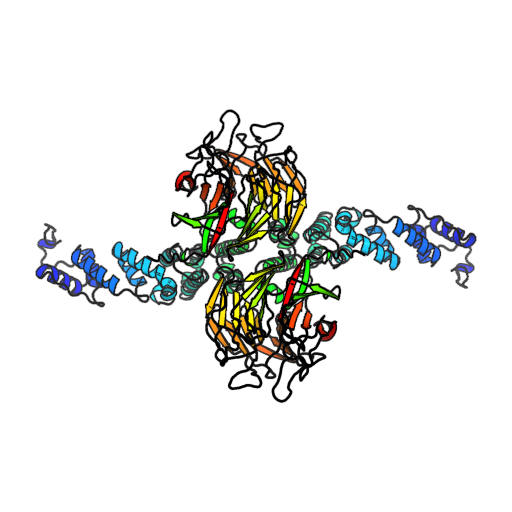B 1 238 ? 11.07 1.525 -27.031 1 94.94 238 LYS B CA 1
ATOM 5955 C C . LYS B 1 238 ? 10.211 0.408 -26.438 1 94.94 238 LYS B C 1
ATOM 5957 O O . LYS B 1 238 ? 9.273 0.669 -25.688 1 94.94 238 LYS B O 1
ATOM 5962 N N . THR B 1 239 ? 10.516 -0.798 -26.797 1 94.31 239 THR B N 1
ATOM 5963 C CA . THR B 1 239 ? 9.672 -1.936 -26.438 1 94.31 239 THR B CA 1
ATOM 5964 C C . THR B 1 239 ? 9.82 -2.277 -24.953 1 94.31 239 THR B C 1
ATOM 5966 O O . THR B 1 239 ? 10.891 -2.09 -24.375 1 94.31 239 THR B O 1
ATOM 5969 N N . VAL B 1 240 ? 8.781 -2.721 -24.375 1 96.31 240 VAL B N 1
ATOM 5970 C CA . VAL B 1 240 ? 8.719 -3.277 -23.031 1 96.31 240 VAL B CA 1
ATOM 5971 C C . VAL B 1 240 ? 8.148 -4.691 -23.094 1 96.31 240 VAL B C 1
ATOM 5973 O O . VAL B 1 240 ? 7.008 -4.891 -23.516 1 96.31 240 VAL B O 1
ATOM 5976 N N . GLU B 1 241 ? 8.969 -5.625 -22.672 1 94.81 241 GLU B N 1
ATOM 5977 C CA . GLU B 1 241 ? 8.594 -7.031 -22.766 1 94.81 241 GLU B CA 1
ATOM 5978 C C . GLU B 1 241 ? 8.719 -7.73 -21.406 1 94.81 241 GLU B C 1
ATOM 5980 O O . GLU B 1 241 ? 9.531 -7.328 -20.562 1 94.81 241 GLU B O 1
ATOM 5985 N N . CYS B 1 242 ? 7.934 -8.672 -21.266 1 94.38 242 CYS B N 1
ATOM 5986 C CA . CYS B 1 242 ? 7.957 -9.453 -20.031 1 94.38 242 CYS B CA 1
ATOM 5987 C C . CYS B 1 242 ? 8.203 -10.93 -20.312 1 94.38 242 CYS B C 1
ATOM 5989 O O . CYS B 1 242 ? 7.691 -11.469 -21.297 1 94.38 242 CYS B O 1
ATOM 5991 N N . PHE B 1 243 ? 8.984 -11.555 -19.5 1 95.56 243 PHE B N 1
ATOM 5992 C CA . PHE B 1 243 ? 9.352 -12.961 -19.594 1 95.56 243 PHE B CA 1
ATOM 5993 C C . PHE B 1 243 ? 8.828 -13.742 -18.406 1 95.56 243 PHE B C 1
ATOM 5995 O O . PHE B 1 243 ? 9.062 -13.367 -17.25 1 95.56 243 PHE B O 1
ATOM 6002 N N . ASP B 1 244 ? 8.062 -14.805 -18.672 1 92.88 244 ASP B N 1
ATOM 6003 C CA . ASP B 1 244 ? 7.613 -15.742 -17.641 1 92.88 244 ASP B CA 1
ATOM 6004 C C . ASP B 1 244 ? 8.57 -16.922 -17.531 1 92.88 244 ASP B C 1
ATOM 6006 O O . ASP B 1 244 ? 8.586 -17.812 -18.391 1 92.88 244 ASP B O 1
ATOM 6010 N N . PRO B 1 245 ? 9.305 -17 -16.484 1 91.19 245 PRO B N 1
ATOM 6011 C CA . PRO B 1 245 ? 10.273 -18.094 -16.359 1 91.19 245 PRO B CA 1
ATOM 6012 C C . PRO B 1 245 ? 9.609 -19.453 -16.156 1 91.19 245 PRO B C 1
ATOM 6014 O O . PRO B 1 245 ? 10.227 -20.484 -16.406 1 91.19 245 PRO B O 1
ATOM 6017 N N . GLY B 1 246 ? 8.422 -19.469 -15.625 1 86.5 246 GLY B N 1
ATOM 6018 C CA . GLY B 1 246 ? 7.715 -20.734 -15.43 1 86.5 246 GLY B CA 1
ATOM 6019 C C . GLY B 1 246 ? 7.27 -21.375 -16.734 1 86.5 246 GLY B C 1
ATOM 6020 O O . GLY B 1 246 ? 7.555 -22.547 -16.984 1 86.5 246 GLY B O 1
ATOM 6021 N N . LEU B 1 247 ? 6.684 -20.578 -17.594 1 86.88 247 LEU B N 1
ATOM 6022 C CA . LEU B 1 247 ? 6.164 -21.094 -18.859 1 86.88 247 LEU B CA 1
ATOM 6023 C C . LEU B 1 247 ? 7.16 -20.844 -19.984 1 86.88 247 LEU B C 1
ATOM 6025 O O . LEU B 1 247 ? 7.012 -21.391 -21.078 1 86.88 247 LEU B O 1
ATOM 6029 N N . VAL B 1 248 ? 8.156 -20.062 -19.766 1 91.12 248 VAL B N 1
ATOM 6030 C CA . VAL B 1 248 ? 9.18 -19.703 -20.734 1 91.12 248 VAL B CA 1
ATOM 6031 C C . VAL B 1 248 ? 8.523 -19.062 -21.953 1 91.12 248 VAL B C 1
ATOM 6033 O O . VAL B 1 248 ? 8.734 -19.5 -23.094 1 91.12 248 VAL B O 1
ATOM 6036 N N . VAL B 1 249 ? 7.707 -18.094 -21.703 1 92 249 VAL B N 1
ATOM 6037 C CA . VAL B 1 249 ? 7.016 -17.359 -22.766 1 92 249 VAL B CA 1
ATOM 6038 C C . VAL B 1 249 ? 7.219 -15.859 -22.562 1 92 249 VAL B C 1
ATOM 6040 O O . VAL B 1 249 ? 7.512 -15.406 -21.453 1 92 249 VAL B O 1
ATOM 6043 N N . TRP B 1 250 ? 7.062 -15.133 -23.656 1 93.94 250 TRP B N 1
ATOM 6044 C CA . TRP B 1 250 ? 7.207 -13.68 -23.656 1 93.94 250 TRP B CA 1
ATOM 6045 C C . TRP B 1 250 ? 5.871 -13 -23.922 1 93.94 250 TRP B C 1
ATOM 6047 O O . TRP B 1 250 ? 5.066 -13.484 -24.719 1 93.94 250 TRP B O 1
ATOM 6057 N N . HIS B 1 251 ? 5.672 -11.914 -23.234 1 91.81 251 HIS B N 1
ATOM 6058 C CA . HIS B 1 251 ? 4.527 -11.039 -23.469 1 91.81 251 HIS B CA 1
ATOM 6059 C C . HIS B 1 251 ? 4.969 -9.594 -23.672 1 91.81 251 HIS B C 1
ATOM 6061 O O . HIS B 1 251 ? 5.992 -9.172 -23.125 1 91.81 251 HIS B O 1
ATOM 6067 N N . SER B 1 252 ? 4.195 -8.898 -24.453 1 93.75 252 SER B N 1
ATOM 6068 C CA . SER B 1 252 ? 4.496 -7.484 -24.688 1 93.75 252 SER B CA 1
ATOM 6069 C C . SER B 1 252 ? 3.602 -6.59 -23.828 1 93.75 252 SER B C 1
ATOM 6071 O O . SER B 1 252 ? 2.408 -6.859 -23.672 1 93.75 252 SER B O 1
ATOM 6073 N N . LEU B 1 253 ? 4.203 -5.621 -23.266 1 93.88 253 LEU B N 1
ATOM 6074 C CA . LEU B 1 253 ? 3.475 -4.547 -22.594 1 93.88 253 LEU B CA 1
ATOM 6075 C C . LEU B 1 253 ? 3.477 -3.279 -23.438 1 93.88 253 LEU B C 1
ATOM 6077 O O . LEU B 1 253 ? 4.09 -3.244 -24.516 1 93.88 253 LEU B O 1
ATOM 6081 N N . GLN B 1 254 ? 2.729 -2.303 -22.984 1 95.19 254 GLN B N 1
ATOM 6082 C CA . GLN B 1 254 ? 2.723 -1.039 -23.719 1 95.19 254 GLN B CA 1
ATOM 6083 C C . GLN B 1 254 ? 4.137 -0.484 -23.859 1 95.19 254 GLN B C 1
ATOM 6085 O O . GLN B 1 254 ? 4.887 -0.413 -22.891 1 95.19 254 GLN B O 1
ATOM 6090 N N . CYS B 1 255 ? 4.453 -0.049 -25.031 1 96.94 255 CYS B N 1
ATOM 6091 C CA . CYS B 1 255 ? 5.777 0.489 -25.312 1 96.94 255 CYS B CA 1
ATOM 6092 C C . CYS B 1 255 ? 5.977 1.842 -24.641 1 96.94 255 CYS B C 1
ATOM 6094 O O . CYS B 1 255 ? 5.004 2.521 -24.312 1 96.94 255 CYS B O 1
ATOM 6096 N N . LEU B 1 256 ? 7.242 2.107 -24.453 1 95.88 256 LEU B N 1
ATOM 6097 C CA . LEU B 1 256 ? 7.582 3.459 -24.016 1 95.88 256 LEU B CA 1
ATOM 6098 C C . LEU B 1 256 ? 7.23 4.477 -25.094 1 95.88 256 LEU B C 1
ATOM 6100 O O . LEU B 1 256 ? 7.203 4.145 -26.281 1 95.88 256 LEU B O 1
ATOM 6104 N N . PRO B 1 257 ? 6.949 5.711 -24.688 1 93.12 257 PRO B N 1
ATOM 6105 C CA . PRO B 1 257 ? 6.617 6.746 -25.672 1 93.12 257 PRO B CA 1
ATOM 6106 C C . PRO B 1 257 ? 7.797 7.098 -26.578 1 93.12 257 PRO B C 1
ATOM 6108 O O . PRO B 1 257 ? 7.609 7.691 -27.641 1 93.12 257 PRO B O 1
ATOM 6111 N N . PHE B 1 258 ? 8.992 6.727 -26.172 1 93 258 PHE B N 1
ATOM 6112 C CA . PHE B 1 258 ? 10.188 7.004 -26.953 1 93 258 PHE B CA 1
ATOM 6113 C C . PHE B 1 258 ? 11.211 5.887 -26.797 1 93 258 PHE B C 1
ATOM 6115 O O . PHE B 1 258 ? 11.188 5.152 -25.797 1 93 258 PHE B O 1
ATOM 6122 N N . ALA B 1 259 ? 12.016 5.824 -27.797 1 95.81 259 ALA B N 1
ATOM 6123 C CA . ALA B 1 259 ? 13.133 4.898 -27.656 1 95.81 259 ALA B CA 1
ATOM 6124 C C . ALA B 1 259 ? 14.203 5.461 -26.719 1 95.81 259 ALA B C 1
ATOM 6126 O O . ALA B 1 259 ? 14.484 6.66 -26.734 1 95.81 259 ALA B O 1
ATOM 6127 N N . VAL B 1 260 ? 14.797 4.574 -25.906 1 96.31 260 VAL B N 1
ATOM 6128 C CA . VAL B 1 260 ? 15.719 5.098 -24.906 1 96.31 260 VAL B CA 1
ATOM 6129 C C . VAL B 1 260 ? 16.766 4.039 -24.562 1 96.31 260 VAL B C 1
ATOM 6131 O O . VAL B 1 260 ? 16.484 2.84 -24.625 1 96.31 260 VAL B O 1
ATOM 6134 N N . SER B 1 261 ? 17.953 4.492 -24.297 1 95.75 261 SER B N 1
ATOM 6135 C CA . SER B 1 261 ? 19.047 3.676 -23.797 1 95.75 261 SER B CA 1
ATOM 6136 C C . SER B 1 261 ? 19.75 4.359 -22.625 1 95.75 261 SER B C 1
ATOM 6138 O O . SER B 1 261 ? 19.531 5.543 -22.375 1 95.75 261 SER B O 1
ATOM 6140 N N . LYS B 1 262 ? 20.5 3.586 -21.797 1 96.38 262 LYS B N 1
ATOM 6141 C CA . LYS B 1 262 ? 21.281 4.117 -20.703 1 96.38 262 LYS B CA 1
ATOM 6142 C C . LYS B 1 262 ? 20.391 4.746 -19.641 1 96.38 262 LYS B C 1
ATOM 6144 O O . LYS B 1 262 ? 20.766 5.742 -19.016 1 96.38 262 LYS B O 1
ATOM 6149 N N . HIS B 1 263 ? 19.141 4.277 -19.547 1 97.5 263 HIS B N 1
ATOM 6150 C CA . HIS B 1 263 ? 18.156 4.723 -18.578 1 97.5 263 HIS B CA 1
ATOM 6151 C C . HIS B 1 263 ? 18.125 3.793 -17.359 1 97.5 263 HIS B C 1
ATOM 6153 O O . HIS B 1 263 ? 18.812 2.77 -17.344 1 97.5 263 HIS B O 1
ATOM 6159 N N . GLY B 1 264 ? 17.438 4.219 -16.297 1 97.69 264 GLY B N 1
ATOM 6160 C CA . GLY B 1 264 ? 17.172 3.377 -15.148 1 97.69 264 GLY B CA 1
ATOM 6161 C C . GLY B 1 264 ? 15.727 2.902 -15.078 1 97.69 264 GLY B C 1
ATOM 6162 O O . GLY B 1 264 ? 14.828 3.557 -15.609 1 97.69 264 GLY B O 1
ATOM 6163 N N . MET B 1 265 ? 15.562 1.785 -14.477 1 98.06 265 MET B N 1
ATOM 6164 C CA . MET B 1 265 ? 14.227 1.234 -14.266 1 98.06 265 MET B CA 1
ATOM 6165 C C . MET B 1 265 ? 14.117 0.567 -12.898 1 98.06 265 MET B C 1
ATOM 6167 O O . MET B 1 265 ? 15.039 -0.114 -12.461 1 98.06 265 MET B O 1
ATOM 6171 N N . VAL B 1 266 ? 13.016 0.814 -12.25 1 98.19 266 VAL B N 1
ATOM 6172 C CA . VAL B 1 266 ? 12.773 0.178 -10.961 1 98.19 266 VAL B CA 1
ATOM 6173 C C . VAL B 1 266 ? 11.289 -0.167 -10.828 1 98.19 266 VAL B C 1
ATOM 6175 O O . VAL B 1 266 ? 10.445 0.406 -11.523 1 98.19 266 VAL B O 1
ATOM 6178 N N . VAL B 1 267 ? 11.008 -1.134 -10.008 1 97.62 267 VAL B N 1
ATOM 6179 C CA . VAL B 1 267 ? 9.648 -1.464 -9.594 1 97.62 267 VAL B CA 1
ATOM 6180 C C . VAL B 1 267 ? 9.508 -1.3 -8.086 1 97.62 267 VAL B C 1
ATOM 6182 O O . VAL B 1 267 ? 10.328 -1.825 -7.32 1 97.62 267 VAL B O 1
ATOM 6185 N N . THR B 1 268 ? 8.547 -0.54 -7.707 1 96.94 268 THR B N 1
ATOM 6186 C CA . THR B 1 268 ? 8.32 -0.289 -6.285 1 96.94 268 THR B CA 1
ATOM 6187 C C . THR B 1 268 ? 7.629 -1.48 -5.633 1 96.94 268 THR B C 1
ATOM 6189 O O . THR B 1 268 ? 7.148 -2.383 -6.32 1 96.94 268 THR B O 1
ATOM 6192 N N . GLY B 1 269 ? 7.574 -1.431 -4.32 1 94.25 269 GLY B N 1
ATOM 6193 C CA . GLY B 1 269 ? 6.867 -2.467 -3.588 1 94.25 269 GLY B CA 1
ATOM 6194 C C . GLY B 1 269 ? 5.379 -2.492 -3.879 1 94.25 269 GLY B C 1
ATOM 6195 O O . GLY B 1 269 ? 4.719 -3.516 -3.689 1 94.25 269 GLY B O 1
ATOM 6196 N N . SER B 1 270 ? 4.82 -1.44 -4.273 1 91.75 270 SER B N 1
ATOM 6197 C CA . SER B 1 270 ? 3.408 -1.368 -4.633 1 91.75 270 SER B CA 1
ATOM 6198 C C . SER B 1 270 ? 3.18 -1.816 -6.07 1 91.75 270 SER B C 1
ATOM 6200 O O . SER B 1 270 ? 2.109 -1.586 -6.637 1 91.75 270 SER B O 1
ATOM 6202 N N . ASN B 1 271 ? 4.18 -2.328 -6.688 1 94.25 271 ASN B N 1
ATOM 6203 C CA . ASN B 1 271 ? 4.137 -2.943 -8.008 1 94.25 271 ASN B CA 1
ATOM 6204 C C . ASN B 1 271 ? 3.951 -1.899 -9.109 1 94.25 271 ASN B C 1
ATOM 6206 O O . ASN B 1 271 ? 3.168 -2.102 -10.039 1 94.25 271 ASN B O 1
ATOM 6210 N N . THR B 1 272 ? 4.586 -0.757 -8.961 1 95.06 272 THR B N 1
ATOM 6211 C CA . THR B 1 272 ? 4.621 0.297 -9.969 1 95.06 272 THR B CA 1
ATOM 6212 C C . THR B 1 272 ? 6.008 0.4 -10.594 1 95.06 272 THR B C 1
ATOM 6214 O O . THR B 1 272 ? 7.02 0.384 -9.891 1 95.06 272 THR B O 1
ATOM 6217 N N . LEU B 1 273 ? 6.059 0.446 -11.914 1 97.44 273 LEU B N 1
ATOM 6218 C CA . LEU B 1 273 ? 7.316 0.487 -12.656 1 97.44 273 LEU B CA 1
ATOM 6219 C C . LEU B 1 273 ? 7.664 1.916 -13.055 1 97.44 273 LEU B C 1
ATOM 6221 O O . LEU B 1 273 ? 6.797 2.672 -13.492 1 97.44 273 LEU B O 1
ATOM 6225 N N . TYR B 1 274 ? 8.906 2.334 -12.82 1 98.25 274 TYR B N 1
ATOM 6226 C CA . TYR B 1 274 ? 9.398 3.652 -13.203 1 98.25 274 TYR B CA 1
ATOM 6227 C C . TYR B 1 274 ? 10.602 3.535 -14.133 1 98.25 274 TYR B C 1
ATOM 6229 O O . TYR B 1 274 ? 11.461 2.678 -13.93 1 98.25 274 TYR B O 1
ATOM 6237 N N . VAL B 1 275 ? 10.648 4.34 -15.117 1 98.12 275 VAL B N 1
ATOM 6238 C CA . VAL B 1 275 ? 11.797 4.52 -15.992 1 98.12 275 VAL B CA 1
ATOM 6239 C C . VAL B 1 275 ? 12.273 5.969 -15.922 1 98.12 275 VAL B C 1
ATOM 6241 O O . VAL B 1 275 ? 11.469 6.902 -16.016 1 98.12 275 VAL B O 1
ATOM 6244 N N . ALA B 1 276 ? 13.539 6.117 -15.734 1 98.31 276 ALA B N 1
ATOM 6245 C CA . ALA B 1 276 ? 14.055 7.473 -15.555 1 98.31 276 ALA B CA 1
ATOM 6246 C C . ALA B 1 276 ? 15.336 7.688 -16.359 1 98.31 276 ALA B C 1
ATOM 6248 O O . ALA B 1 276 ? 16.219 6.824 -16.375 1 98.31 276 ALA B O 1
ATOM 6249 N N . GLY B 1 277 ? 15.422 8.844 -17.031 1 98 277 GLY B N 1
ATOM 6250 C CA . GLY B 1 277 ? 16.641 9.281 -17.688 1 98 277 GLY B CA 1
ATOM 6251 C C . GLY B 1 277 ? 16.953 8.484 -18.938 1 98 277 GLY B C 1
ATOM 6252 O O . GLY B 1 277 ? 16.062 7.941 -19.578 1 98 277 GLY B O 1
ATOM 6253 N N . GLY B 1 278 ? 18.234 8.602 -19.312 1 97.25 278 GLY B N 1
ATOM 6254 C CA . GLY B 1 278 ? 18.719 7.906 -20.5 1 97.25 278 GLY B CA 1
ATOM 6255 C C . GLY B 1 278 ? 19 8.828 -21.656 1 97.25 278 GLY B C 1
ATOM 6256 O O . GLY B 1 278 ? 19.125 10.047 -21.484 1 97.25 278 GLY B O 1
ATOM 6257 N N . GLU B 1 279 ? 19.25 8.195 -22.766 1 95.75 279 GLU B N 1
ATOM 6258 C CA . GLU B 1 279 ? 19.562 8.891 -24.016 1 95.75 279 GLU B CA 1
ATOM 6259 C C . GLU B 1 279 ? 18.594 8.484 -25.125 1 95.75 279 GLU B C 1
ATOM 6261 O O . GLU B 1 279 ? 18.234 7.312 -25.25 1 95.75 279 GLU B O 1
ATOM 6266 N N . CYS B 1 280 ? 18.266 9.516 -25.828 1 93.75 280 CYS B N 1
ATOM 6267 C CA . CYS B 1 280 ? 17.406 9.273 -26.984 1 93.75 280 CYS B CA 1
ATOM 6268 C C . CYS B 1 280 ? 18.234 9.047 -28.25 1 93.75 280 CYS B C 1
ATOM 6270 O O . CYS B 1 280 ? 19.438 9.289 -28.25 1 93.75 280 CYS B O 1
ATOM 6272 N N . PRO B 1 281 ? 17.578 8.609 -29.297 1 92.12 281 PRO B N 1
ATOM 6273 C CA . PRO B 1 281 ? 18.312 8.305 -30.531 1 92.12 281 PRO B CA 1
ATOM 6274 C C . PRO B 1 281 ? 19.016 9.531 -31.109 1 92.12 281 PRO B C 1
ATOM 6276 O O . PRO B 1 281 ? 20.047 9.398 -31.781 1 92.12 281 PRO B O 1
ATOM 6279 N N . ASP B 1 282 ? 18.5 10.656 -30.859 1 91.12 282 ASP B N 1
ATOM 6280 C CA . ASP B 1 282 ? 19.109 11.867 -31.391 1 91.12 282 ASP B CA 1
ATOM 6281 C C . ASP B 1 282 ? 20.281 12.328 -30.531 1 91.12 282 ASP B C 1
ATOM 6283 O O . ASP B 1 282 ? 20.891 13.367 -30.797 1 91.12 282 ASP B O 1
ATOM 6287 N N . GLY B 1 283 ? 20.531 11.641 -29.453 1 88.19 283 GLY B N 1
ATOM 6288 C CA . GLY B 1 283 ? 21.641 11.969 -28.578 1 88.19 283 GLY B CA 1
ATOM 6289 C C . GLY B 1 283 ? 21.234 12.836 -27.391 1 88.19 283 GLY B C 1
ATOM 6290 O O . GLY B 1 283 ? 22.047 13.102 -26.5 1 88.19 283 GLY B O 1
ATOM 6291 N N . ALA B 1 284 ? 20.062 13.18 -27.422 1 91.81 284 ALA B N 1
ATOM 6292 C CA . ALA B 1 284 ? 19.594 14.055 -26.359 1 91.81 284 ALA B CA 1
ATOM 6293 C C . ALA B 1 284 ? 19.516 13.305 -25.031 1 91.81 284 ALA B C 1
ATOM 6295 O O . ALA B 1 284 ? 19.109 12.141 -24.984 1 91.81 284 ALA B O 1
ATOM 6296 N N . LEU B 1 285 ? 19.984 13.984 -24 1 95.06 285 LEU B N 1
ATOM 6297 C CA . LEU B 1 285 ? 19.875 13.445 -22.656 1 95.06 285 LEU B CA 1
ATOM 6298 C C . LEU B 1 285 ? 18.5 13.719 -22.062 1 95.06 285 LEU B C 1
ATOM 6300 O O . LEU B 1 285 ? 17.938 14.797 -22.266 1 95.06 285 LEU B O 1
ATOM 6304 N N . SER B 1 286 ? 18.031 12.75 -21.344 1 94.56 286 SER B N 1
ATOM 6305 C CA . SER B 1 286 ? 16.672 12.875 -20.828 1 94.56 286 SER B CA 1
ATOM 6306 C C . SER B 1 286 ? 16.688 13.086 -19.312 1 94.56 286 SER B C 1
ATOM 6308 O O . SER B 1 286 ? 17.516 12.508 -18.609 1 94.56 286 SER B O 1
ATOM 6310 N N . ASP B 1 287 ? 15.789 13.922 -18.828 1 97 287 ASP B N 1
ATOM 6311 C CA . ASP B 1 287 ? 15.492 14.062 -17.406 1 97 287 ASP B CA 1
ATOM 6312 C C . ASP B 1 287 ? 14.078 13.57 -17.094 1 97 287 ASP B C 1
ATOM 6314 O O . ASP B 1 287 ? 13.602 13.719 -15.961 1 97 287 ASP B O 1
ATOM 6318 N N . THR B 1 288 ? 13.461 12.961 -18.047 1 96.81 288 THR B N 1
ATOM 6319 C CA . THR B 1 288 ? 12.055 12.586 -17.922 1 96.81 288 THR B CA 1
ATOM 6320 C C . THR B 1 288 ? 11.914 11.32 -17.078 1 96.81 288 THR B C 1
ATOM 6322 O O . THR B 1 288 ? 12.836 10.508 -17.016 1 96.81 288 THR B O 1
ATOM 6325 N N . VAL B 1 289 ? 10.836 11.211 -16.438 1 98.06 289 VAL B N 1
ATOM 6326 C CA . VAL B 1 289 ? 10.484 10.039 -15.633 1 98.06 289 VAL B CA 1
ATOM 6327 C C . VAL B 1 289 ? 9.086 9.555 -16 1 98.06 289 VAL B C 1
ATOM 6329 O O . VAL B 1 289 ? 8.141 10.344 -16.047 1 98.06 289 VAL B O 1
ATOM 6332 N N . TRP B 1 290 ? 9.016 8.281 -16.25 1 97.19 290 TRP B N 1
ATOM 6333 C CA . TRP B 1 290 ? 7.75 7.688 -16.656 1 97.19 290 TRP B CA 1
ATOM 6334 C C . TRP B 1 290 ? 7.328 6.594 -15.688 1 97.19 290 TRP B C 1
ATOM 6336 O O . TRP B 1 290 ? 8.156 5.797 -15.242 1 97.19 290 TRP B O 1
ATOM 6346 N N . ARG B 1 291 ? 6.113 6.645 -15.359 1 96.75 291 ARG B N 1
ATOM 6347 C CA . ARG B 1 291 ? 5.492 5.668 -14.469 1 96.75 291 ARG B CA 1
ATOM 6348 C C . ARG B 1 291 ? 4.559 4.738 -15.234 1 96.75 291 ARG B C 1
ATOM 6350 O O . ARG B 1 291 ? 3.791 5.188 -16.078 1 96.75 291 ARG B O 1
ATOM 6357 N N . TYR B 1 292 ? 4.707 3.449 -14.977 1 95.44 292 TYR B N 1
ATOM 6358 C CA . TYR B 1 292 ? 3.887 2.439 -15.641 1 95.44 292 TYR B CA 1
ATOM 6359 C C . TYR B 1 292 ? 3.004 1.713 -14.633 1 95.44 292 TYR B C 1
ATOM 6361 O O . TYR B 1 292 ? 3.496 1.183 -13.633 1 95.44 292 TYR B O 1
ATOM 6369 N N . ASP B 1 293 ? 1.733 1.657 -14.906 1 90.12 293 ASP B N 1
ATOM 6370 C CA . ASP B 1 293 ? 0.758 0.911 -14.117 1 90.12 293 ASP B CA 1
ATOM 6371 C C . ASP B 1 293 ? 0.378 -0.397 -14.805 1 90.12 293 ASP B C 1
ATOM 6373 O O . ASP B 1 293 ? -0.308 -0.388 -15.828 1 90.12 293 ASP B O 1
ATOM 6377 N N . PRO B 1 294 ? 0.754 -1.474 -14.211 1 90.81 294 PRO B N 1
ATOM 6378 C CA . PRO B 1 294 ? 0.494 -2.748 -14.883 1 90.81 294 PRO B CA 1
ATOM 6379 C C . PRO B 1 294 ? -0.992 -3.098 -14.93 1 90.81 294 PRO B C 1
ATOM 6381 O O . PRO B 1 294 ? -1.403 -3.951 -15.727 1 90.81 294 PRO B O 1
ATOM 6384 N N . VAL B 1 295 ? -1.768 -2.508 -14.094 1 86.88 295 VAL B N 1
ATOM 6385 C CA . VAL B 1 295 ? -3.199 -2.791 -14.086 1 86.88 295 VAL B CA 1
ATOM 6386 C C . VAL B 1 295 ? -3.857 -2.17 -15.312 1 86.88 295 VAL B C 1
ATOM 6388 O O . VAL B 1 295 ? -4.645 -2.826 -16 1 86.88 295 VAL B O 1
ATOM 6391 N N . CYS B 1 296 ? -3.443 -0.955 -15.648 1 86 296 CYS B N 1
ATOM 6392 C CA . CYS B 1 296 ? -4.051 -0.249 -16.781 1 86 296 CYS B CA 1
ATOM 6393 C C . CYS B 1 296 ? -3.197 -0.39 -18.031 1 86 296 CYS B C 1
ATOM 6395 O O . CYS B 1 296 ? -3.643 -0.049 -19.125 1 86 296 CYS B O 1
ATOM 6397 N N . ASN B 1 297 ? -1.966 -0.962 -17.922 1 90.44 297 ASN B N 1
ATOM 6398 C CA . ASN B 1 297 ? -1.03 -1.093 -19.047 1 90.44 297 ASN B CA 1
ATOM 6399 C C . ASN B 1 297 ? -0.797 0.245 -19.734 1 90.44 297 ASN B C 1
ATOM 6401 O O . ASN B 1 297 ? -0.938 0.349 -20.953 1 90.44 297 ASN B O 1
ATOM 6405 N N . GLN B 1 298 ? -0.493 1.257 -18.922 1 90.94 298 GLN B N 1
ATOM 6406 C CA . GLN B 1 298 ? -0.313 2.602 -19.469 1 90.94 298 GLN B CA 1
ATOM 6407 C C . GLN B 1 298 ? 0.869 3.305 -18.797 1 90.94 298 GLN B C 1
ATOM 6409 O O . GLN B 1 298 ? 1.182 3.041 -17.641 1 90.94 298 GLN B O 1
ATOM 6414 N N . TRP B 1 299 ? 1.489 4.223 -19.609 1 94.19 299 TRP B N 1
ATOM 6415 C CA . TRP B 1 299 ? 2.572 5.07 -19.109 1 94.19 299 TRP B CA 1
ATOM 6416 C C . TRP B 1 299 ? 2.072 6.48 -18.828 1 94.19 299 TRP B C 1
ATOM 6418 O O . TRP B 1 299 ? 1.271 7.031 -19.578 1 94.19 299 TRP B O 1
ATOM 6428 N N . VAL B 1 300 ? 2.553 6.977 -17.734 1 93.31 300 VAL B N 1
ATOM 6429 C CA . VAL B 1 300 ? 2.262 8.367 -17.391 1 93.31 300 VAL B CA 1
ATOM 6430 C C . VAL B 1 300 ? 3.559 9.094 -17.031 1 93.31 300 VAL B C 1
ATOM 6432 O O . VAL B 1 300 ? 4.395 8.562 -16.297 1 93.31 300 VAL B O 1
ATOM 6435 N N . GLU B 1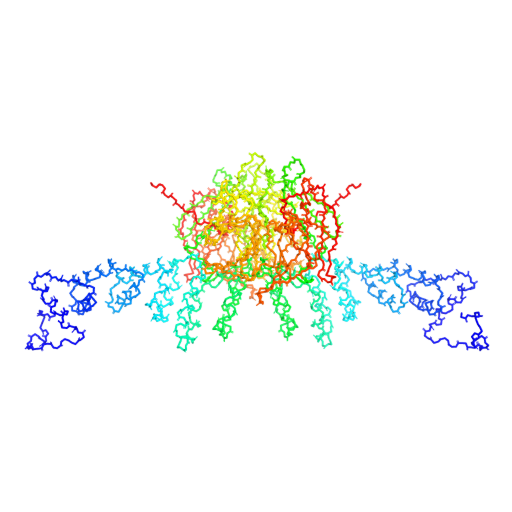 301 ? 3.689 10.312 -17.547 1 94.94 301 GLU B N 1
ATOM 6436 C CA . GLU B 1 301 ? 4.867 11.109 -17.219 1 94.94 301 GLU B CA 1
ATOM 6437 C C . GLU B 1 301 ? 4.711 11.789 -15.859 1 94.94 301 GLU B C 1
ATOM 6439 O O . GLU B 1 301 ? 3.66 12.359 -15.562 1 94.94 301 GLU B O 1
ATOM 6444 N N . VAL B 1 302 ? 5.703 11.695 -15.047 1 95.81 302 VAL B N 1
ATOM 6445 C CA . VAL B 1 302 ? 5.684 12.352 -13.75 1 95.81 302 VAL B CA 1
ATOM 6446 C C . VAL B 1 302 ? 6.754 13.438 -13.703 1 95.81 302 VAL B C 1
ATOM 6448 O O . VAL B 1 302 ? 7.324 13.805 -14.734 1 95.81 302 VAL B O 1
ATOM 6451 N N . GLU B 1 303 ? 6.965 14.047 -12.469 1 96.38 303 GLU B N 1
ATOM 6452 C CA . GLU B 1 303 ? 7.918 15.148 -12.352 1 96.38 303 GLU B CA 1
ATOM 6453 C C . GLU B 1 303 ? 9.297 14.742 -12.867 1 96.38 303 GLU B C 1
ATOM 6455 O O . GLU B 1 303 ? 9.812 13.688 -12.5 1 96.38 303 GLU B O 1
ATOM 6460 N N . PRO B 1 304 ? 9.883 15.492 -13.742 1 98.06 304 PRO B N 1
ATOM 6461 C CA . PRO B 1 304 ? 11.227 15.172 -14.234 1 98.06 304 PRO B CA 1
ATOM 6462 C C . PRO B 1 304 ? 12.312 15.375 -13.172 1 98.06 304 PRO B C 1
ATOM 6464 O O . PRO B 1 304 ? 12.086 16.094 -12.188 1 98.06 304 PRO B O 1
ATOM 6467 N N . MET B 1 305 ? 13.344 14.695 -13.367 1 98.19 305 MET B N 1
ATOM 6468 C CA . MET B 1 305 ? 14.5 14.922 -12.5 1 98.19 305 MET B CA 1
ATOM 6469 C C . MET B 1 305 ? 14.992 16.359 -12.617 1 98.19 305 MET B C 1
ATOM 6471 O O . MET B 1 305 ? 14.711 17.047 -13.609 1 98.19 305 MET B O 1
ATOM 6475 N N . ASN B 1 306 ? 15.727 16.781 -11.602 1 97.75 306 ASN B N 1
ATOM 6476 C CA . ASN B 1 306 ? 16.312 18.109 -11.617 1 97.75 306 ASN B CA 1
ATOM 6477 C C . ASN B 1 306 ? 17.453 18.203 -12.633 1 97.75 306 ASN B C 1
ATOM 6479 O O . ASN B 1 306 ? 17.734 19.297 -13.156 1 97.75 306 ASN B O 1
ATOM 6483 N N . GLN B 1 307 ? 18.078 17.109 -12.938 1 95.94 307 GLN B N 1
ATOM 6484 C CA . GLN B 1 307 ? 19.203 17.031 -13.875 1 95.94 307 GLN B CA 1
ATOM 6485 C C . GLN B 1 307 ? 18.984 15.93 -14.898 1 95.94 307 GLN B C 1
ATOM 6487 O O . GLN B 1 307 ? 18.422 14.875 -14.578 1 95.94 307 GLN B O 1
ATOM 6492 N N . HIS B 1 308 ? 19.531 16.234 -16.078 1 96.69 308 HIS B N 1
ATOM 6493 C CA . HIS B 1 308 ? 19.609 15.164 -17.062 1 96.69 308 HIS B CA 1
ATOM 6494 C C . HIS B 1 308 ? 20.641 14.125 -16.656 1 96.69 308 HIS B C 1
ATOM 6496 O O . HIS B 1 308 ? 21.719 14.469 -16.141 1 96.69 308 HIS B O 1
ATOM 6502 N N . ARG B 1 309 ? 20.25 12.898 -16.797 1 97.44 309 ARG B N 1
ATOM 6503 C CA . ARG B 1 309 ? 21.188 11.844 -16.406 1 97.44 309 ARG B CA 1
ATOM 6504 C C . ARG B 1 309 ? 21.172 10.703 -17.406 1 97.44 309 ARG B C 1
ATOM 6506 O O . ARG B 1 309 ? 20.141 10.07 -17.625 1 97.44 309 ARG B O 1
ATOM 6513 N N . SER B 1 310 ? 22.266 10.461 -18.016 1 96.62 310 SER B N 1
ATOM 6514 C CA . SER B 1 310 ? 22.5 9.227 -18.75 1 96.62 310 SER B CA 1
ATOM 6515 C C . SER B 1 310 ? 23.453 8.305 -17.984 1 96.62 310 SER B C 1
ATOM 6517 O O . SER B 1 310 ? 24.25 8.766 -17.156 1 96.62 310 SER B O 1
ATOM 6519 N N . GLU B 1 311 ? 23.281 6.965 -18.141 1 96.12 311 GLU B N 1
ATOM 6520 C CA . GLU B 1 311 ? 24.125 5.992 -17.453 1 96.12 311 GLU B CA 1
ATOM 6521 C C . GLU B 1 311 ? 24.031 6.152 -15.938 1 96.12 311 GLU B C 1
ATOM 6523 O O . GLU B 1 311 ? 25.047 6.078 -15.242 1 96.12 311 GLU B O 1
ATOM 6528 N N . LEU B 1 312 ? 22.859 6.461 -15.453 1 97.31 312 LEU B N 1
ATOM 6529 C CA . LEU B 1 312 ? 22.625 6.652 -14.023 1 97.31 312 LEU B CA 1
ATOM 6530 C C . LEU B 1 312 ? 22.344 5.32 -13.336 1 97.31 312 LEU B C 1
ATOM 6532 O O . LEU B 1 312 ? 22.062 4.32 -14.008 1 97.31 312 LEU B O 1
ATOM 6536 N N . GLY B 1 313 ? 22.469 5.301 -12.031 1 97.44 313 GLY B N 1
ATOM 6537 C CA . GLY B 1 313 ? 21.891 4.25 -11.195 1 97.44 313 GLY B CA 1
ATOM 6538 C C . GLY B 1 313 ? 20.547 4.621 -10.617 1 97.44 313 GLY B C 1
ATOM 6539 O O . GLY B 1 313 ? 20.328 5.773 -10.234 1 97.44 313 GLY B O 1
ATOM 6540 N N . LEU B 1 314 ? 19.656 3.719 -10.555 1 98.25 314 LEU B N 1
ATOM 6541 C CA . LEU B 1 314 ? 18.328 3.92 -10 1 98.25 314 LEU B CA 1
ATOM 6542 C C . LEU B 1 314 ? 17.969 2.814 -9.016 1 98.25 314 LEU B C 1
ATOM 6544 O O . LEU B 1 314 ? 18.234 1.637 -9.273 1 98.25 314 LEU B O 1
ATOM 6548 N N . ALA B 1 315 ? 17.406 3.164 -7.902 1 98.5 315 ALA B N 1
ATOM 6549 C CA . ALA B 1 315 ? 17.016 2.162 -6.918 1 98.5 315 ALA B CA 1
ATOM 6550 C C . ALA B 1 315 ? 15.867 2.676 -6.051 1 98.5 315 ALA B C 1
ATOM 6552 O O . ALA B 1 315 ? 15.734 3.883 -5.836 1 98.5 315 ALA B O 1
ATOM 6553 N N . VAL B 1 316 ? 15.023 1.786 -5.66 1 98.38 316 VAL B N 1
ATOM 6554 C CA . VAL B 1 316 ? 13.969 2.084 -4.691 1 98.38 316 VAL B CA 1
ATOM 6555 C C . VAL B 1 316 ? 14.453 1.732 -3.285 1 98.38 316 VAL B C 1
ATOM 6557 O O . VAL B 1 316 ? 14.992 0.646 -3.061 1 98.38 316 VAL B O 1
ATOM 6560 N N . LEU B 1 317 ? 14.297 2.684 -2.396 1 98.06 317 LEU B N 1
ATOM 6561 C CA . LEU B 1 317 ? 14.68 2.467 -1.005 1 98.06 317 LEU B CA 1
ATOM 6562 C C . LEU B 1 317 ? 13.594 2.984 -0.062 1 98.06 317 LEU B C 1
ATOM 6564 O O . LEU B 1 317 ? 13.43 4.195 0.093 1 98.06 317 LEU B O 1
ATOM 6568 N N . ASP B 1 318 ? 12.875 2.084 0.517 1 96.81 318 ASP B N 1
ATOM 6569 C CA . ASP B 1 318 ? 11.969 2.328 1.636 1 96.81 318 ASP B CA 1
ATOM 6570 C C . ASP B 1 318 ? 11.031 3.496 1.337 1 96.81 318 ASP B C 1
ATOM 6572 O O . ASP B 1 318 ? 10.945 4.445 2.117 1 96.81 318 ASP B O 1
ATOM 6576 N N . GLY B 1 319 ? 10.398 3.426 0.209 1 95.94 319 GLY B N 1
ATOM 6577 C CA . GLY B 1 319 ? 9.336 4.371 -0.092 1 95.94 319 GLY B CA 1
ATOM 6578 C C . GLY B 1 319 ? 9.789 5.516 -0.979 1 95.94 319 GLY B C 1
ATOM 6579 O O . GLY B 1 319 ? 9 6.406 -1.301 1 95.94 319 GLY B O 1
ATOM 6580 N N . HIS B 1 320 ? 11.047 5.547 -1.388 1 97.81 320 HIS B N 1
ATOM 6581 C CA . HIS B 1 320 ? 11.578 6.559 -2.293 1 97.81 320 HIS B CA 1
ATOM 6582 C C . HIS B 1 320 ? 12.406 5.926 -3.406 1 97.81 320 HIS B C 1
ATOM 6584 O O . HIS B 1 320 ? 12.781 4.754 -3.32 1 97.81 320 HIS B O 1
ATOM 6590 N N . MET B 1 321 ? 12.586 6.688 -4.402 1 98.31 321 MET B N 1
ATOM 6591 C CA . MET B 1 321 ? 13.477 6.289 -5.492 1 98.31 321 MET B CA 1
ATOM 6592 C C . MET B 1 321 ? 14.664 7.234 -5.598 1 98.31 321 MET B C 1
ATOM 6594 O O . MET B 1 321 ? 14.523 8.445 -5.422 1 98.31 321 MET B O 1
ATOM 6598 N N . TYR B 1 322 ? 15.812 6.715 -5.887 1 98.81 322 TYR B N 1
ATOM 6599 C CA . TYR B 1 322 ? 17.047 7.492 -5.945 1 98.81 322 TYR B CA 1
ATOM 6600 C C . TYR B 1 322 ? 17.688 7.387 -7.32 1 98.81 322 TYR B C 1
ATOM 6602 O O . TYR B 1 322 ? 17.891 6.285 -7.836 1 98.81 322 TYR B O 1
ATOM 6610 N N . ALA B 1 323 ? 17.969 8.461 -7.895 1 98.75 323 ALA B N 1
ATOM 6611 C CA . ALA B 1 323 ? 18.797 8.539 -9.094 1 98.75 323 ALA B CA 1
ATOM 6612 C C . ALA B 1 323 ? 20.234 8.938 -8.742 1 98.75 323 ALA B C 1
ATOM 6614 O O . ALA B 1 323 ? 20.469 9.984 -8.133 1 98.75 323 ALA B O 1
ATOM 6615 N N . VAL B 1 324 ? 21.125 8.133 -9.141 1 98.31 324 VAL B N 1
ATOM 6616 C CA . VAL B 1 324 ? 22.484 8.266 -8.633 1 98.31 324 VAL B CA 1
ATOM 6617 C C . VAL B 1 324 ? 23.438 8.469 -9.805 1 98.31 324 VAL B C 1
ATOM 6619 O O . VAL B 1 324 ? 23.516 7.633 -10.711 1 98.31 324 VAL B O 1
ATOM 6622 N N . GLY B 1 325 ? 24.203 9.531 -9.742 1 97.38 325 GLY B N 1
ATOM 6623 C CA . GLY B 1 325 ? 25.25 9.781 -10.719 1 97.38 325 GLY B CA 1
ATOM 6624 C C . GLY B 1 325 ? 24.734 9.875 -12.141 1 97.38 325 GLY B C 1
ATOM 6625 O O . GLY B 1 325 ? 23.656 10.422 -12.383 1 97.38 325 GLY B O 1
ATOM 6626 N N . GLY B 1 326 ? 25.641 9.469 -13.039 1 96.38 326 GLY B N 1
ATOM 6627 C CA . GLY B 1 326 ? 25.297 9.555 -14.453 1 96.38 326 GLY B CA 1
ATOM 6628 C C . GLY B 1 326 ? 26.141 10.578 -15.195 1 96.38 326 GLY B C 1
ATOM 6629 O O . GLY B 1 326 ? 27.141 11.07 -14.672 1 96.38 326 GLY B O 1
ATOM 6630 N N . TRP B 1 327 ? 25.766 10.68 -16.406 1 94.5 327 TRP B N 1
ATOM 6631 C CA . TRP B 1 327 ? 26.469 11.555 -17.344 1 94.5 327 TRP B CA 1
ATOM 6632 C C . TRP B 1 327 ? 25.562 12.68 -17.828 1 94.5 327 TRP B C 1
ATOM 6634 O O . TRP B 1 327 ? 24.406 12.438 -18.219 1 94.5 327 TRP B O 1
ATOM 6644 N N . GLU B 1 328 ? 26.062 13.828 -17.656 1 92 328 GLU B N 1
ATOM 6645 C CA . GLU B 1 328 ? 25.375 14.984 -18.219 1 92 328 GLU B CA 1
ATOM 6646 C C . GLU B 1 328 ? 26.281 15.773 -19.156 1 92 328 GLU B C 1
ATOM 6648 O O . GLU B 1 328 ? 27.172 16.5 -18.703 1 92 328 GLU B O 1
ATOM 6653 N N . TRP B 1 329 ? 26.016 15.648 -20.438 1 83.31 329 TRP B N 1
ATOM 6654 C CA . TRP B 1 329 ? 26.719 16.328 -21.516 1 83.31 329 TRP B CA 1
ATOM 6655 C C . TRP B 1 329 ? 28.219 16.078 -21.438 1 83.31 329 TRP B C 1
ATOM 6657 O O . TRP B 1 329 ? 28.719 15.055 -21.922 1 83.31 329 TRP B O 1
ATOM 6667 N N . GLU B 1 330 ? 28.875 16.812 -20.625 1 84.06 330 GLU B N 1
ATOM 6668 C CA . GLU B 1 330 ? 30.328 16.656 -20.656 1 84.06 330 GLU B CA 1
ATOM 6669 C C . GLU B 1 330 ? 30.891 16.375 -19.281 1 84.06 330 GLU B C 1
ATOM 6671 O O . GLU B 1 330 ? 32.125 16.391 -19.078 1 84.06 330 GLU B O 1
ATOM 6676 N N . THR B 1 331 ? 29.984 16 -18.438 1 90.25 331 THR B N 1
ATOM 6677 C CA . THR B 1 331 ? 30.516 15.836 -17.094 1 90.25 331 THR B CA 1
ATOM 6678 C C . THR B 1 331 ? 29.844 14.648 -16.391 1 90.25 331 THR B C 1
ATOM 6680 O O . THR B 1 331 ? 28.656 14.383 -16.609 1 90.25 331 THR B O 1
ATOM 6683 N N . ARG B 1 332 ? 30.719 13.977 -15.523 1 93.75 332 ARG B N 1
ATOM 6684 C CA . ARG B 1 332 ? 30.188 12.961 -14.609 1 93.75 332 ARG B CA 1
ATOM 6685 C C . ARG B 1 332 ? 29.562 13.609 -13.375 1 93.75 332 ARG B C 1
ATOM 6687 O O . ARG B 1 332 ? 30.062 14.625 -12.883 1 93.75 332 ARG B O 1
ATOM 6694 N N . LEU B 1 333 ? 28.562 13.016 -12.898 1 95.5 333 LEU B N 1
ATOM 6695 C CA . LEU B 1 333 ? 27.828 13.625 -11.789 1 95.5 333 LEU B CA 1
ATOM 6696 C C . LEU B 1 333 ? 28.125 12.914 -10.477 1 95.5 333 LEU B C 1
ATOM 6698 O O . LEU B 1 333 ? 28.234 11.688 -10.445 1 95.5 333 LEU B O 1
ATOM 6702 N N . SER B 1 334 ? 28.25 13.672 -9.453 1 96.12 334 SER B N 1
ATOM 6703 C CA . SER B 1 334 ? 28.297 13.141 -8.094 1 96.12 334 SER B CA 1
ATOM 6704 C C . SER B 1 334 ? 26.969 13.32 -7.383 1 96.12 334 SER B C 1
ATOM 6706 O O . SER B 1 334 ? 26.75 12.773 -6.301 1 96.12 334 SER B O 1
ATOM 6708 N N . SER B 1 335 ? 26.078 13.984 -8.008 1 97.44 335 SER B N 1
ATOM 6709 C CA . SER B 1 335 ? 24.812 14.336 -7.383 1 97.44 335 SER B CA 1
ATOM 6710 C C . SER B 1 335 ? 23.891 13.125 -7.277 1 97.44 335 SER B C 1
ATOM 6712 O O . SER B 1 335 ? 24 12.18 -8.062 1 97.44 335 SER B O 1
ATOM 6714 N N . VAL B 1 336 ? 23.078 13.109 -6.312 1 98.62 336 VAL B N 1
ATOM 6715 C CA . VAL B 1 336 ? 22.016 12.125 -6.059 1 98.62 336 VAL B CA 1
ATOM 6716 C C . VAL B 1 336 ? 20.703 12.836 -5.766 1 98.62 336 VAL B C 1
ATOM 6718 O O . VAL B 1 336 ? 20.672 13.789 -4.984 1 98.62 336 VAL B O 1
ATOM 6721 N N . GLU B 1 337 ? 19.703 12.469 -6.391 1 98.31 337 GLU B N 1
ATOM 6722 C CA . GLU B 1 337 ? 18.391 13.055 -6.098 1 98.31 337 GLU B CA 1
ATOM 6723 C C . GLU B 1 337 ? 17.375 11.969 -5.746 1 98.31 337 GLU B C 1
ATOM 6725 O O . GLU B 1 337 ? 17.453 10.844 -6.242 1 98.31 337 GLU B O 1
ATOM 6730 N N . ARG B 1 338 ? 16.531 12.289 -4.898 1 98.44 338 ARG B N 1
ATOM 6731 C CA . ARG B 1 338 ? 15.508 11.398 -4.352 1 98.44 338 ARG B CA 1
ATOM 6732 C C . ARG B 1 338 ? 14.117 11.812 -4.809 1 98.44 338 ARG B C 1
ATOM 6734 O O . ARG B 1 338 ? 13.789 13 -4.812 1 98.44 338 ARG B O 1
ATOM 6741 N N . TYR B 1 339 ? 13.352 10.867 -5.215 1 98 339 TYR B N 1
ATOM 6742 C CA . TYR B 1 339 ? 11.992 11.094 -5.684 1 98 339 TYR B CA 1
ATOM 6743 C C . TYR B 1 339 ? 10.977 10.617 -4.652 1 98 339 TYR B C 1
ATOM 6745 O O . TYR B 1 339 ? 11.031 9.477 -4.191 1 98 339 TYR B O 1
ATOM 6753 N N . ASP B 1 340 ? 10.047 11.508 -4.285 1 93.81 340 ASP B N 1
ATOM 6754 C CA . ASP B 1 340 ? 8.93 11.18 -3.406 1 93.81 340 ASP B CA 1
ATOM 6755 C C . ASP B 1 340 ? 7.707 10.75 -4.211 1 93.81 340 ASP B C 1
ATOM 6757 O O . ASP B 1 340 ? 7.098 11.562 -4.906 1 93.81 340 ASP B O 1
ATOM 6761 N N . PHE B 1 341 ? 7.309 9.516 -4.031 1 92.81 341 PHE B N 1
ATOM 6762 C CA . PHE B 1 341 ? 6.234 8.938 -4.828 1 92.81 341 PHE B CA 1
ATOM 6763 C C . PHE B 1 341 ? 4.902 9.602 -4.496 1 92.81 341 PHE B C 1
ATOM 6765 O O . PHE B 1 341 ? 3.971 9.578 -5.305 1 92.81 341 PHE B O 1
ATOM 6772 N N . ILE B 1 342 ? 4.785 10.125 -3.326 1 87.88 342 ILE B N 1
ATOM 6773 C CA . ILE B 1 342 ? 3.525 10.695 -2.861 1 87.88 342 ILE B CA 1
ATOM 6774 C C . ILE B 1 342 ? 3.414 12.148 -3.32 1 87.88 342 ILE B C 1
ATOM 6776 O O . ILE B 1 342 ? 2.375 12.562 -3.836 1 87.88 342 ILE B O 1
ATOM 6780 N N . GLN B 1 343 ? 4.48 12.914 -3.248 1 86.75 343 GLN B N 1
ATOM 6781 C CA . GLN B 1 343 ? 4.457 14.336 -3.576 1 86.75 343 GLN B CA 1
ATOM 6782 C C . GLN B 1 343 ? 4.805 14.57 -5.043 1 86.75 343 GLN B C 1
ATOM 6784 O O . GLN B 1 343 ? 4.598 15.664 -5.574 1 86.75 343 GLN B O 1
ATOM 6789 N N . ASP B 1 344 ? 5.383 13.57 -5.711 1 92.19 344 ASP B N 1
ATOM 6790 C CA . ASP B 1 344 ? 5.812 13.695 -7.102 1 92.19 344 ASP B CA 1
ATOM 6791 C C . ASP B 1 344 ? 6.844 14.805 -7.262 1 92.19 344 ASP B C 1
ATOM 6793 O O . ASP B 1 344 ? 6.676 15.695 -8.094 1 92.19 344 ASP B O 1
ATOM 6797 N N . LYS B 1 345 ? 7.859 14.719 -6.398 1 93.25 345 LYS B N 1
ATOM 6798 C CA . LYS B 1 345 ? 8.898 15.742 -6.422 1 93.25 345 LYS B CA 1
ATOM 6799 C C . LYS B 1 345 ? 10.281 15.117 -6.223 1 93.25 345 LYS B C 1
ATOM 6801 O O . LYS B 1 345 ? 10.43 14.141 -5.492 1 93.25 345 LYS B O 1
ATOM 6806 N N . TRP B 1 346 ? 11.242 15.734 -6.906 1 97.38 346 TRP B N 1
ATOM 6807 C CA . TRP B 1 346 ? 12.648 15.375 -6.734 1 97.38 346 TRP B CA 1
ATOM 6808 C C . TRP B 1 346 ? 13.359 16.359 -5.82 1 97.38 346 TRP B C 1
ATOM 6810 O O . TRP B 1 346 ? 13.125 17.578 -5.902 1 97.38 346 TRP B O 1
ATOM 6820 N N . ARG B 1 347 ? 14.195 15.852 -4.977 1 96.38 347 ARG B N 1
ATOM 6821 C CA . ARG B 1 347 ? 15.062 16.672 -4.137 1 96.38 347 ARG B CA 1
ATOM 6822 C C . ARG B 1 347 ? 16.484 16.125 -4.109 1 96.38 347 ARG B C 1
ATOM 6824 O O . ARG B 1 347 ? 16.688 14.906 -4.074 1 96.38 347 ARG B O 1
ATOM 6831 N N . PHE B 1 348 ? 17.406 17.016 -4.082 1 98.25 348 PHE B N 1
ATOM 6832 C CA . PHE B 1 348 ? 18.781 16.562 -3.959 1 98.25 348 PHE B CA 1
ATOM 6833 C C . PHE B 1 348 ? 19.078 16.109 -2.539 1 98.25 348 PHE B C 1
ATOM 6835 O O . PHE B 1 348 ? 18.562 16.672 -1.573 1 98.25 348 PHE B O 1
ATOM 6842 N N . VAL B 1 349 ? 19.844 15.094 -2.443 1 97.94 349 VAL B N 1
ATOM 6843 C CA . VAL B 1 349 ? 20.406 14.672 -1.166 1 97.94 349 VAL B CA 1
ATOM 6844 C C . VAL B 1 349 ? 21.922 14.867 -1.189 1 97.94 349 VAL B C 1
ATOM 6846 O O . VAL B 1 349 ? 22.469 15.414 -2.146 1 97.94 349 VAL B O 1
ATOM 6849 N N . SER B 1 350 ? 22.562 14.453 -0.05 1 98 350 SER B N 1
ATOM 6850 C CA . SER B 1 350 ? 24.016 14.578 0.006 1 98 350 SER B CA 1
ATOM 6851 C C . SER B 1 350 ? 24.672 13.922 -1.2 1 98 350 SER B C 1
ATOM 6853 O O . SER B 1 350 ? 24.328 12.789 -1.56 1 98 350 SER B O 1
ATOM 6855 N N . PRO B 1 351 ? 25.562 14.594 -1.852 1 97.88 351 PRO B N 1
ATOM 6856 C CA . PRO B 1 351 ? 26.219 14.023 -3.027 1 97.88 351 PRO B CA 1
ATOM 6857 C C . PRO B 1 351 ? 27.25 12.961 -2.666 1 97.88 351 PRO B C 1
ATOM 6859 O O . PRO B 1 351 ? 27.703 12.891 -1.518 1 97.88 351 PRO B O 1
ATOM 6862 N N . MET B 1 352 ? 27.594 12.156 -3.629 1 95.38 352 MET B N 1
ATOM 6863 C CA . MET B 1 352 ? 28.672 11.195 -3.455 1 95.38 352 MET B CA 1
ATOM 6864 C C . MET B 1 352 ? 30.016 11.898 -3.385 1 95.38 352 MET B C 1
ATOM 6866 O O . MET B 1 352 ? 30.141 13.055 -3.795 1 95.38 352 MET B O 1
ATOM 6870 N N . ALA B 1 353 ? 30.969 11.164 -2.893 1 87.88 353 ALA B N 1
ATOM 6871 C CA . ALA B 1 353 ? 32.312 11.719 -2.812 1 87.88 353 ALA B CA 1
ATOM 6872 C C . ALA B 1 353 ? 32.969 11.789 -4.195 1 87.88 353 ALA B C 1
ATOM 6874 O O . ALA B 1 353 ? 33.812 12.641 -4.445 1 87.88 353 ALA B O 1
ATOM 6875 N N . VAL B 1 354 ? 32.562 10.867 -4.996 1 89.19 354 VAL B N 1
ATOM 6876 C CA . VAL B 1 354 ? 33.125 10.789 -6.328 1 89.19 354 VAL B CA 1
ATOM 6877 C C . VAL B 1 354 ? 32.031 10.758 -7.379 1 89.19 354 VAL B C 1
ATOM 6879 O O . VAL B 1 354 ? 31.016 10.078 -7.199 1 89.19 354 VAL B O 1
ATOM 6882 N N . ALA B 1 355 ? 32.344 11.508 -8.469 1 92.88 355 ALA B N 1
ATOM 6883 C CA . ALA B 1 355 ? 31.422 11.453 -9.602 1 92.88 355 ALA B CA 1
ATOM 6884 C C . ALA B 1 355 ? 31.578 10.133 -10.359 1 92.88 355 ALA B C 1
ATOM 6886 O O . ALA B 1 355 ? 32.688 9.68 -10.609 1 92.88 355 ALA B O 1
ATOM 6887 N N . LEU B 1 356 ? 30.453 9.578 -10.695 1 93.12 356 LEU B N 1
ATOM 6888 C CA . LEU B 1 356 ? 30.484 8.242 -11.289 1 93.12 356 LEU B CA 1
ATOM 6889 C C . LEU B 1 356 ? 29.516 8.141 -12.461 1 93.12 356 LEU B C 1
ATOM 6891 O O . LEU B 1 356 ? 28.438 8.734 -12.43 1 93.12 356 LEU B O 1
ATOM 6895 N N . THR B 1 357 ? 29.922 7.367 -13.43 1 94 357 THR B N 1
ATOM 6896 C CA . THR B 1 357 ? 29.016 6.906 -14.477 1 94 357 THR B CA 1
ATOM 6897 C C . THR B 1 357 ? 28.875 5.391 -14.438 1 94 357 THR B C 1
ATOM 6899 O O . THR B 1 357 ? 29.797 4.68 -14.039 1 94 357 THR B O 1
ATOM 6902 N N . SER B 1 358 ? 27.672 4.934 -14.742 1 93.12 358 SER B N 1
ATOM 6903 C CA . SER B 1 358 ? 27.375 3.512 -14.844 1 93.12 358 SER B CA 1
ATOM 6904 C C . SER B 1 358 ? 27.641 2.793 -13.523 1 93.12 358 SER B C 1
ATOM 6906 O O . SER B 1 358 ? 28.297 1.748 -13.508 1 93.12 358 SER B O 1
ATOM 6908 N N . PRO B 1 359 ? 27.203 3.379 -12.484 1 93.75 359 PRO B N 1
ATOM 6909 C CA . PRO B 1 359 ? 27.312 2.658 -11.219 1 93.75 359 PRO B CA 1
ATOM 6910 C C . PRO B 1 359 ? 26.297 1.527 -11.086 1 93.75 359 PRO B C 1
ATOM 6912 O O . PRO B 1 359 ? 25.266 1.542 -11.766 1 93.75 359 PRO B O 1
ATOM 6915 N N . ALA B 1 360 ? 26.625 0.577 -10.297 1 96.62 360 ALA B N 1
ATOM 6916 C CA . ALA B 1 360 ? 25.641 -0.415 -9.859 1 96.62 360 ALA B CA 1
ATOM 6917 C C . ALA B 1 360 ? 25 -0.011 -8.531 1 96.62 360 ALA B C 1
ATOM 6919 O O . ALA B 1 360 ? 25.688 0.106 -7.516 1 96.62 360 ALA B O 1
ATOM 6920 N N . VAL B 1 361 ? 23.703 0.207 -8.547 1 98.25 361 VAL B N 1
ATOM 6921 C CA . VAL B 1 361 ? 23.047 0.785 -7.379 1 98.25 361 VAL B CA 1
ATOM 6922 C C . VAL B 1 361 ? 21.938 -0.144 -6.898 1 98.25 361 VAL B C 1
ATOM 6924 O O . VAL B 1 361 ? 21.156 -0.653 -7.699 1 98.25 361 VAL B O 1
ATOM 6927 N N . ILE B 1 362 ? 21.828 -0.372 -5.578 1 98.38 362 ILE B N 1
ATOM 6928 C CA . ILE B 1 362 ? 20.797 -1.229 -5.012 1 98.38 362 ILE B CA 1
ATOM 6929 C C . ILE B 1 362 ? 20.547 -0.849 -3.553 1 98.38 362 ILE B C 1
ATOM 6931 O O . ILE B 1 362 ? 21.406 -0.239 -2.91 1 98.38 362 ILE B O 1
ATOM 6935 N N . ALA B 1 363 ? 19.391 -1.074 -3.133 1 98.25 363 ALA B N 1
ATOM 6936 C CA . ALA B 1 363 ? 19.062 -0.854 -1.729 1 98.25 363 ALA B CA 1
ATOM 6937 C C . ALA B 1 363 ? 19.047 -2.17 -0.955 1 98.25 363 ALA B C 1
ATOM 6939 O O . ALA B 1 363 ? 18.609 -3.199 -1.474 1 98.25 363 ALA B O 1
ATOM 6940 N N . LEU B 1 364 ? 19.547 -2.174 0.271 1 98 364 LEU B N 1
ATOM 6941 C CA . LEU B 1 364 ? 19.516 -3.324 1.168 1 98 364 LEU B CA 1
ATOM 6942 C C . LEU B 1 364 ? 19.5 -2.877 2.625 1 98 364 LEU B C 1
ATOM 6944 O O . LEU B 1 364 ? 20.328 -2.064 3.035 1 98 364 LEU B O 1
ATOM 6948 N N . LYS B 1 365 ? 18.578 -3.395 3.395 1 95.5 365 LYS B N 1
ATOM 6949 C CA . LYS B 1 365 ? 18.484 -3.195 4.836 1 95.5 365 LYS B CA 1
ATOM 6950 C C . LYS B 1 365 ? 18.547 -1.711 5.191 1 95.5 365 LYS B C 1
ATOM 6952 O O . LYS B 1 365 ? 19.297 -1.31 6.086 1 95.5 365 LYS B O 1
ATOM 6957 N N . GLY B 1 366 ? 17.891 -0.924 4.406 1 96.56 366 GLY B N 1
ATOM 6958 C CA . GLY B 1 366 ? 17.688 0.476 4.738 1 96.56 366 GLY B CA 1
ATOM 6959 C C . GLY B 1 366 ? 18.781 1.384 4.223 1 96.56 366 GLY B C 1
ATOM 6960 O O . GLY B 1 366 ? 18.781 2.59 4.48 1 96.56 366 GLY B O 1
ATOM 6961 N N . LEU B 1 367 ? 19.719 0.841 3.506 1 97.94 367 LEU B N 1
ATOM 6962 C CA . LEU B 1 367 ? 20.812 1.633 2.943 1 97.94 367 LEU B CA 1
ATOM 6963 C C . LEU B 1 367 ? 20.844 1.514 1.423 1 97.94 367 LEU B C 1
ATOM 6965 O O . LEU B 1 367 ? 20.312 0.552 0.861 1 97.94 367 LEU B O 1
ATOM 6969 N N . LEU B 1 368 ? 21.391 2.531 0.812 1 98.44 368 LEU B N 1
ATOM 6970 C CA . LEU B 1 368 ? 21.641 2.537 -0.626 1 98.44 368 LEU B CA 1
ATOM 6971 C C . LEU B 1 368 ? 23.109 2.271 -0.93 1 98.44 368 LEU B C 1
ATOM 6973 O O . LEU B 1 368 ? 23.984 2.984 -0.441 1 98.44 368 LEU B O 1
ATOM 6977 N N . TYR B 1 369 ? 23.375 1.261 -1.72 1 98.38 369 TYR B N 1
ATOM 6978 C CA . TYR B 1 369 ? 24.734 0.895 -2.057 1 98.38 369 TYR B CA 1
ATOM 6979 C C . TYR B 1 369 ? 25.062 1.264 -3.498 1 98.38 369 TYR B C 1
ATOM 6981 O O . TYR B 1 369 ? 24.281 0.987 -4.41 1 98.38 369 TYR B O 1
ATOM 6989 N N . VAL B 1 370 ? 26.125 1.875 -3.684 1 97.88 370 VAL B N 1
ATOM 6990 C CA . VAL B 1 370 ? 26.672 2.211 -4.996 1 97.88 370 VAL B CA 1
ATOM 6991 C C . VAL B 1 370 ? 28.016 1.521 -5.191 1 97.88 370 VAL B C 1
ATOM 6993 O O . VAL B 1 370 ? 28.984 1.824 -4.488 1 97.88 370 VAL B O 1
ATOM 6996 N N . ALA B 1 371 ? 28.031 0.624 -6.148 1 96.5 371 ALA B N 1
ATOM 6997 C CA . ALA B 1 371 ? 29.234 -0.18 -6.34 1 96.5 371 ALA B CA 1
ATOM 6998 C C . ALA B 1 371 ? 29.828 0.042 -7.73 1 96.5 371 ALA B C 1
ATOM 7000 O O . ALA B 1 371 ? 29.109 -0.012 -8.734 1 96.5 371 ALA B O 1
ATOM 7001 N N . GLY B 1 372 ? 31.094 0.284 -7.738 1 93.88 372 GLY B N 1
ATOM 7002 C CA . GLY B 1 372 ? 31.812 0.402 -8.992 1 93.88 372 GLY B CA 1
ATOM 7003 C C . GLY B 1 372 ? 31.484 1.672 -9.758 1 93.88 372 GLY B C 1
ATOM 7004 O O . GLY B 1 372 ? 31.312 2.734 -9.156 1 93.88 372 GLY B O 1
ATOM 7005 N N . GLY B 1 373 ? 31.547 1.534 -11.078 1 93.19 373 GLY B N 1
ATOM 7006 C CA . GLY B 1 373 ? 31.359 2.678 -11.953 1 93.19 373 GLY B CA 1
ATOM 7007 C C . GLY B 1 373 ? 32.656 3.234 -12.5 1 93.19 373 GLY B C 1
ATOM 7008 O O . GLY B 1 373 ? 33.719 2.668 -12.266 1 93.19 373 GLY B O 1
ATOM 7009 N N . SER B 1 374 ? 32.469 4.219 -13.328 1 91.88 374 SER B N 1
ATOM 7010 C CA . SER B 1 374 ? 33.625 4.895 -13.922 1 91.88 374 SER B CA 1
ATOM 7011 C C . SER B 1 374 ? 33.75 6.328 -13.422 1 91.88 374 SER B C 1
ATOM 7013 O O . SER B 1 374 ? 32.75 7.035 -13.305 1 91.88 374 SER B O 1
ATOM 7015 N N . SER B 1 375 ? 35 6.637 -13.086 1 87.19 375 SER B N 1
ATOM 7016 C CA . SER B 1 375 ? 35.281 7.992 -12.617 1 87.19 375 SER B CA 1
ATOM 7017 C C . SER B 1 375 ? 36.375 8.648 -13.445 1 87.19 375 SER B C 1
ATOM 7019 O O . SER B 1 375 ? 36.938 8.023 -14.344 1 87.19 375 SER B O 1
ATOM 7021 N N . GLN B 1 376 ? 36.562 9.961 -13.195 1 78.44 376 GLN B N 1
ATOM 7022 C CA . GLN B 1 376 ? 37.656 10.664 -13.875 1 78.44 376 GLN B CA 1
ATOM 7023 C C . GLN B 1 376 ? 39 10.055 -13.523 1 78.44 376 GLN B C 1
ATOM 7025 O O . GLN B 1 376 ? 39.906 9.945 -14.375 1 78.44 376 GLN B O 1
ATOM 7030 N N . GLN B 1 377 ? 39.125 9.688 -12.344 1 73.5 377 GLN B N 1
ATOM 7031 C CA . GLN B 1 377 ? 40.375 9.141 -11.859 1 73.5 377 GLN B CA 1
ATOM 7032 C C . GLN B 1 377 ? 40.562 7.684 -12.297 1 73.5 377 GLN B C 1
ATOM 7034 O O . GLN B 1 377 ? 41.688 7.207 -12.469 1 73.5 377 GLN B O 1
ATOM 7039 N N . ASN B 1 378 ? 39.5 6.996 -12.391 1 73 378 ASN B N 1
ATOM 7040 C CA . ASN B 1 378 ? 39.469 5.582 -12.758 1 73 378 ASN B CA 1
ATOM 7041 C C . ASN B 1 378 ? 38.5 5.305 -13.906 1 73 378 ASN B C 1
ATOM 7043 O O . ASN B 1 378 ? 37.438 4.742 -13.688 1 73 378 ASN B O 1
ATOM 7047 N N . GLU B 1 379 ? 39 5.559 -15.047 1 72.12 379 GLU B N 1
ATOM 7048 C CA . GLU B 1 379 ? 38.156 5.426 -16.219 1 72.12 379 GLU B CA 1
ATOM 7049 C C . GLU B 1 379 ? 37.844 3.961 -16.516 1 72.12 379 GLU B C 1
ATOM 7051 O O . GLU B 1 379 ? 36.812 3.646 -17.125 1 72.12 379 GLU B O 1
ATOM 7056 N N . ASP B 1 380 ? 38.75 3.188 -15.914 1 71.56 380 ASP B N 1
ATOM 7057 C CA . ASP B 1 380 ? 38.625 1.775 -16.25 1 71.56 380 ASP B CA 1
ATOM 7058 C C . ASP B 1 380 ? 37.844 1.026 -15.164 1 71.56 380 ASP B C 1
ATOM 7060 O O . ASP B 1 380 ? 37.875 -0.205 -15.117 1 71.56 380 ASP B O 1
ATOM 7064 N N . GLY B 1 381 ? 37.281 1.678 -14.297 1 77.69 381 GLY B N 1
ATOM 7065 C CA . GLY B 1 381 ? 36.438 1.013 -13.305 1 77.69 381 GLY B CA 1
ATOM 7066 C C . GLY B 1 381 ? 36.938 1.228 -11.883 1 77.69 381 GLY B C 1
ATOM 7067 O O . GLY B 1 381 ? 38.125 1.153 -11.609 1 77.69 381 GLY B O 1
ATOM 7068 N N . ALA B 1 382 ? 36.031 1.489 -11.031 1 81.12 382 ALA B N 1
ATOM 7069 C CA . ALA B 1 382 ? 36.344 1.721 -9.625 1 81.12 382 ALA B CA 1
ATOM 7070 C C . ALA B 1 382 ? 36.031 0.495 -8.773 1 81.12 382 ALA B C 1
ATOM 7072 O O . ALA B 1 382 ? 35.125 -0.292 -9.125 1 81.12 382 ALA B O 1
ATOM 7073 N N . SER B 1 383 ? 36.781 0.295 -7.727 1 90.06 383 SER B N 1
ATOM 7074 C CA . SER B 1 383 ? 36.469 -0.734 -6.738 1 90.06 383 SER B CA 1
ATOM 7075 C C . SER B 1 383 ? 35.688 -0.159 -5.566 1 90.06 383 SER B C 1
ATOM 7077 O O . SER B 1 383 ? 35.188 -0.905 -4.727 1 90.06 383 SER B O 1
ATOM 7079 N N . LEU B 1 384 ? 35.5 1.054 -5.633 1 91.94 384 LEU B N 1
ATOM 7080 C CA . LEU B 1 384 ? 34.906 1.793 -4.527 1 91.94 384 LEU B CA 1
ATOM 7081 C C . LEU B 1 384 ? 33.438 1.41 -4.359 1 91.94 384 LEU B C 1
ATOM 7083 O O . LEU B 1 384 ? 32.688 1.247 -5.344 1 91.94 384 LEU B O 1
ATOM 7087 N N . VAL B 1 385 ? 33.031 1.195 -3.141 1 96.19 385 VAL B N 1
ATOM 7088 C CA . VAL B 1 385 ? 31.641 0.975 -2.791 1 96.19 385 VAL B CA 1
ATOM 7089 C C . VAL B 1 385 ? 31.219 1.953 -1.696 1 96.19 385 VAL B C 1
ATOM 7091 O O . VAL B 1 385 ? 31.859 2.021 -0.641 1 96.19 385 VAL B O 1
ATOM 7094 N N . GLN B 1 386 ? 30.219 2.693 -1.949 1 96 386 GLN B N 1
ATOM 7095 C CA . GLN B 1 386 ? 29.672 3.68 -1.017 1 96 386 GLN B CA 1
ATOM 7096 C C . GLN B 1 386 ? 28.266 3.301 -0.571 1 96 386 GLN B C 1
ATOM 7098 O O . GLN B 1 386 ? 27.5 2.74 -1.35 1 96 386 GLN B O 1
ATOM 7103 N N . ALA B 1 387 ? 27.984 3.562 0.639 1 97.81 387 ALA B N 1
ATOM 7104 C CA . ALA B 1 387 ? 26.656 3.332 1.199 1 97.81 387 ALA B CA 1
ATOM 7105 C C . ALA B 1 387 ? 26.047 4.633 1.7 1 97.81 387 ALA B C 1
ATOM 7107 O O . ALA B 1 387 ? 26.688 5.402 2.412 1 97.81 387 ALA B O 1
ATOM 7108 N N . TYR B 1 388 ? 24.844 4.891 1.322 1 98.25 388 TYR B N 1
ATOM 7109 C CA . TYR B 1 388 ? 24.109 6.09 1.721 1 98.25 388 TYR B CA 1
ATOM 7110 C C . TYR B 1 388 ? 23.078 5.762 2.799 1 98.25 388 TYR B C 1
ATOM 7112 O O . TYR B 1 388 ? 22.281 4.836 2.645 1 98.25 388 TYR B O 1
ATOM 7120 N N . ASN B 1 389 ? 23.094 6.477 3.863 1 96.88 389 ASN B N 1
ATOM 7121 C CA . ASN B 1 389 ? 22.094 6.398 4.93 1 96.88 389 ASN B CA 1
ATOM 7122 C C . ASN B 1 389 ? 21.062 7.52 4.82 1 96.88 389 ASN B C 1
ATOM 7124 O O . ASN B 1 389 ? 21.375 8.68 5.09 1 96.88 389 ASN B O 1
ATOM 7128 N N . PRO B 1 390 ? 19.891 7.203 4.52 1 95.5 390 PRO B N 1
ATOM 7129 C CA . PRO B 1 390 ? 18.875 8.242 4.285 1 95.5 390 PRO B CA 1
ATOM 7130 C C . PRO B 1 390 ? 18.469 8.969 5.566 1 95.5 390 PRO B C 1
ATOM 7132 O O . PRO B 1 390 ? 18.016 10.109 5.512 1 95.5 390 PRO B O 1
ATOM 7135 N N . THR B 1 391 ? 18.547 8.336 6.688 1 90 391 THR B N 1
ATOM 7136 C CA . THR B 1 391 ? 18.188 8.961 7.953 1 90 391 THR B CA 1
ATOM 7137 C C . THR B 1 391 ? 19.172 10.062 8.32 1 90 391 THR B C 1
ATOM 7139 O O . THR B 1 391 ? 18.766 11.133 8.781 1 90 391 THR B O 1
ATOM 7142 N N . LYS B 1 392 ? 20.406 9.867 8.023 1 91 392 LYS B N 1
ATOM 7143 C CA . LYS B 1 392 ? 21.453 10.82 8.359 1 91 392 LYS B CA 1
ATOM 7144 C C . LYS B 1 392 ? 21.828 11.688 7.16 1 91 392 LYS B C 1
ATOM 7146 O O . LYS B 1 392 ? 22.562 12.672 7.301 1 91 392 LYS B O 1
ATOM 7151 N N . ASP B 1 393 ? 21.406 11.32 6.012 1 95.06 393 ASP B N 1
ATOM 7152 C CA . ASP B 1 393 ? 21.766 11.969 4.758 1 95.06 393 ASP B CA 1
ATOM 7153 C C . ASP B 1 393 ? 23.281 12.062 4.605 1 95.06 393 ASP B C 1
ATOM 7155 O O . ASP B 1 393 ? 23.828 13.148 4.391 1 95.06 393 ASP B O 1
ATOM 7159 N N . SER B 1 394 ? 23.859 10.922 4.742 1 96.75 394 SER B N 1
ATOM 7160 C CA . SER B 1 394 ? 25.312 10.875 4.672 1 96.75 394 SER B CA 1
ATOM 7161 C C . SER B 1 394 ? 25.797 9.602 4 1 96.75 394 SER B C 1
ATOM 7163 O O . SER B 1 394 ? 25.047 8.625 3.895 1 96.75 394 SER B O 1
ATOM 7165 N N . TRP B 1 395 ? 27.062 9.656 3.514 1 97.5 395 TRP B N 1
ATOM 7166 C CA . TRP B 1 395 ? 27.703 8.531 2.828 1 97.5 395 TRP B CA 1
ATOM 7167 C C . TRP B 1 395 ? 28.828 7.941 3.672 1 97.5 395 TRP B C 1
ATOM 7169 O O . TRP B 1 395 ? 29.516 8.664 4.395 1 97.5 395 TRP B O 1
ATOM 7179 N N . SER B 1 396 ? 28.953 6.691 3.57 1 96.5 396 SER B N 1
ATOM 7180 C CA . SER B 1 396 ? 30.094 5.98 4.168 1 96.5 396 SER B CA 1
ATOM 7181 C C . SER B 1 396 ? 30.703 4.988 3.184 1 96.5 396 SER B C 1
ATOM 7183 O O . SER B 1 396 ? 30.031 4.551 2.24 1 96.5 396 SER B O 1
ATOM 7185 N N . LEU B 1 397 ? 31.984 4.688 3.404 1 95.31 397 LEU B N 1
ATOM 7186 C CA . LEU B 1 397 ? 32.656 3.682 2.584 1 95.31 397 LEU B CA 1
ATOM 7187 C C . LEU B 1 397 ? 32.531 2.297 3.209 1 95.31 397 LEU B C 1
ATOM 7189 O O . LEU B 1 397 ? 32.594 2.152 4.43 1 95.31 397 LEU B O 1
ATOM 7193 N N . VAL B 1 398 ? 32.281 1.342 2.328 1 96.06 398 VAL B N 1
ATOM 7194 C CA . VAL B 1 398 ? 32.281 -0.048 2.775 1 96.06 398 VAL B CA 1
ATOM 7195 C C . VAL B 1 398 ? 33.406 -0.812 2.051 1 96.06 398 VAL B C 1
ATOM 7197 O O . VAL B 1 398 ? 34.188 -0.216 1.329 1 96.06 398 VAL B O 1
ATOM 7200 N N . ALA B 1 399 ? 33.531 -2.109 2.385 1 97.62 399 ALA B N 1
ATOM 7201 C CA . ALA B 1 399 ? 34.562 -2.912 1.761 1 97.62 399 ALA B CA 1
ATOM 7202 C C . ALA B 1 399 ? 34.531 -2.777 0.242 1 97.62 399 ALA B C 1
ATOM 7204 O O . ALA B 1 399 ? 33.469 -2.854 -0.37 1 97.62 399 ALA B O 1
ATOM 7205 N N . PRO B 1 400 ? 35.656 -2.52 -0.359 1 96.44 400 PRO B N 1
ATOM 7206 C CA . PRO B 1 400 ? 35.719 -2.367 -1.815 1 96.44 400 PRO B CA 1
ATOM 7207 C C . PRO B 1 400 ? 35.5 -3.688 -2.553 1 96.44 400 PRO B C 1
ATOM 7209 O O . PRO B 1 400 ? 35.688 -4.758 -1.971 1 96.44 400 PRO B O 1
ATOM 7212 N N . LEU B 1 401 ? 35.125 -3.557 -3.76 1 96.06 401 LEU B N 1
ATOM 7213 C CA . LEU B 1 401 ? 35 -4.727 -4.625 1 96.06 401 LEU B CA 1
ATOM 7214 C C . LEU B 1 401 ? 36.312 -5.469 -4.719 1 96.06 401 LEU B C 1
ATOM 7216 O O . LEU B 1 401 ? 37.406 -4.859 -4.609 1 96.06 401 LEU B O 1
ATOM 7220 N N . LEU B 1 402 ? 36.219 -6.727 -4.93 1 95 402 LEU B N 1
ATOM 7221 C CA . LEU B 1 402 ? 37.406 -7.523 -5.137 1 95 402 LEU B CA 1
ATOM 7222 C C . LEU B 1 402 ? 38.062 -7.164 -6.461 1 95 402 LEU B C 1
ATOM 7224 O O . LEU B 1 402 ? 39.312 -7.133 -6.555 1 95 402 LEU B O 1
ATOM 7228 N N . ALA B 1 403 ? 37.281 -6.906 -7.488 1 92.06 403 ALA B N 1
ATOM 7229 C CA . ALA B 1 403 ? 37.75 -6.449 -8.789 1 92.06 403 ALA B CA 1
ATOM 7230 C C . ALA B 1 403 ? 37.031 -5.199 -9.242 1 92.06 403 ALA B C 1
ATOM 7232 O O . ALA B 1 403 ? 35.781 -5.18 -9.273 1 92.06 403 ALA B O 1
ATOM 7233 N N . PRO B 1 404 ? 37.812 -4.211 -9.602 1 92.69 404 PRO B N 1
ATOM 7234 C CA . PRO B 1 404 ? 37.156 -3.018 -10.125 1 92.69 404 PRO B CA 1
ATOM 7235 C C . PRO B 1 404 ? 36.312 -3.305 -11.375 1 92.69 404 PRO B C 1
ATOM 7237 O O . PRO B 1 404 ? 36.688 -4.141 -12.195 1 92.69 404 PRO B O 1
ATOM 7240 N N . ARG B 1 405 ? 35.219 -2.609 -11.508 1 92.88 405 ARG B N 1
ATOM 7241 C CA . ARG B 1 405 ? 34.406 -2.824 -12.688 1 92.88 405 ARG B CA 1
ATOM 7242 C C . ARG B 1 405 ? 33.406 -1.674 -12.883 1 92.88 405 ARG B C 1
ATOM 7244 O O . ARG B 1 405 ? 33.125 -0.918 -11.945 1 92.88 405 ARG B O 1
ATOM 7251 N N . PHE B 1 406 ? 32.969 -1.514 -14.078 1 92.19 406 PHE B N 1
ATOM 7252 C CA . PHE B 1 406 ? 31.859 -0.614 -14.422 1 92.19 406 PHE B CA 1
ATOM 7253 C C . PHE B 1 406 ? 30.906 -1.271 -15.414 1 92.19 406 PHE B C 1
ATOM 7255 O O . PHE B 1 406 ? 31.25 -2.273 -16.047 1 92.19 406 PHE B O 1
ATOM 7262 N N . GLY B 1 407 ? 29.672 -0.781 -15.406 1 93.38 407 GLY B N 1
ATOM 7263 C CA . GLY B 1 407 ? 28.672 -1.361 -16.297 1 93.38 407 GLY B CA 1
ATOM 7264 C C . GLY B 1 407 ? 28.203 -2.732 -15.844 1 93.38 407 GLY B C 1
ATOM 7265 O O . GLY B 1 407 ? 27.75 -3.535 -16.656 1 93.38 407 GLY B O 1
ATOM 7266 N N . ALA B 1 408 ? 28.344 -3.051 -14.578 1 95.88 408 ALA B N 1
ATOM 7267 C CA . ALA B 1 408 ? 27.906 -4.328 -14.023 1 95.88 408 ALA B CA 1
ATOM 7268 C C . ALA B 1 408 ? 26.438 -4.285 -13.625 1 95.88 408 ALA B C 1
ATOM 7270 O O . ALA B 1 408 ? 25.859 -3.207 -13.477 1 95.88 408 ALA B O 1
ATOM 7271 N N . GLY B 1 409 ? 25.812 -5.465 -13.57 1 96.75 409 GLY B N 1
ATOM 7272 C CA . GLY B 1 409 ? 24.5 -5.586 -12.945 1 96.75 409 GLY B CA 1
ATOM 7273 C C . GLY B 1 409 ? 24.578 -5.766 -11.438 1 96.75 409 GLY B C 1
ATOM 7274 O O . GLY B 1 409 ? 25.625 -6.129 -10.898 1 96.75 409 GLY B O 1
ATOM 7275 N N . ILE B 1 410 ? 23.516 -5.5 -10.797 1 98.12 410 ILE B N 1
ATOM 7276 C CA . ILE B 1 410 ? 23.484 -5.641 -9.344 1 98.12 410 ILE B CA 1
ATOM 7277 C C . ILE B 1 410 ? 22.109 -6.09 -8.898 1 98.12 410 ILE B C 1
ATOM 7279 O O . ILE B 1 410 ? 21.094 -5.703 -9.5 1 98.12 410 ILE B O 1
ATOM 7283 N N . CYS B 1 411 ? 22.016 -6.93 -7.902 1 98 411 CYS B N 1
ATOM 7284 C CA . CYS B 1 411 ? 20.75 -7.363 -7.328 1 98 411 CYS B CA 1
ATOM 7285 C C . CYS B 1 411 ? 20.938 -7.848 -5.895 1 98 411 CYS B C 1
ATOM 7287 O O . CYS B 1 411 ? 22.062 -7.895 -5.395 1 98 411 CYS B O 1
ATOM 7289 N N . VAL B 1 412 ? 19.859 -8.016 -5.262 1 97.81 412 VAL B N 1
ATOM 7290 C CA . VAL B 1 412 ? 19.859 -8.578 -3.916 1 97.81 412 VAL B CA 1
ATOM 7291 C C . VAL B 1 412 ? 19.172 -9.945 -3.928 1 97.81 412 VAL B C 1
ATOM 7293 O O . VAL B 1 412 ? 18.125 -10.117 -4.539 1 97.81 412 VAL B O 1
ATOM 7296 N N . LEU B 1 413 ? 19.812 -10.891 -3.322 1 96.31 413 LEU B N 1
ATOM 7297 C CA . LEU B 1 413 ? 19.25 -12.227 -3.15 1 96.31 413 LEU B CA 1
ATOM 7298 C C . LEU B 1 413 ? 19.625 -12.797 -1.783 1 96.31 413 LEU B C 1
ATOM 7300 O O . LEU B 1 413 ? 20.797 -12.883 -1.438 1 96.31 413 LEU B O 1
ATOM 7304 N N . ASN B 1 414 ? 18.594 -13.125 -0.987 1 93.19 414 ASN B N 1
ATOM 7305 C CA . ASN B 1 414 ? 18.75 -13.75 0.325 1 93.19 414 ASN B CA 1
ATOM 7306 C C . ASN B 1 414 ? 19.656 -12.922 1.236 1 93.19 414 ASN B C 1
ATOM 7308 O O . ASN B 1 414 ? 20.578 -13.453 1.847 1 93.19 414 ASN B O 1
ATOM 7312 N N . GLY B 1 415 ? 19.5 -11.68 1.16 1 95.31 415 GLY B N 1
ATOM 7313 C CA . GLY B 1 415 ? 20.156 -10.773 2.088 1 95.31 415 GLY B CA 1
ATOM 7314 C C . GLY B 1 415 ? 21.562 -10.398 1.656 1 95.31 415 GLY B C 1
ATOM 7315 O O . GLY B 1 415 ? 22.281 -9.734 2.4 1 95.31 415 GLY B O 1
ATOM 7316 N N . LEU B 1 416 ? 21.938 -10.805 0.462 1 97.19 416 LEU B N 1
ATOM 7317 C CA . LEU B 1 416 ? 23.266 -10.484 -0.068 1 97.19 416 LEU B CA 1
ATOM 7318 C C . LEU B 1 416 ? 23.141 -9.633 -1.331 1 97.19 416 LEU B C 1
ATOM 7320 O O . LEU B 1 416 ? 22.188 -9.773 -2.094 1 97.19 416 LEU B O 1
ATOM 7324 N N . ILE B 1 417 ? 24.125 -8.797 -1.501 1 98.31 417 ILE B N 1
ATOM 7325 C CA . ILE B 1 417 ? 24.219 -8.039 -2.744 1 98.31 417 ILE B CA 1
ATOM 7326 C C . ILE B 1 417 ? 25.109 -8.789 -3.74 1 98.31 417 ILE B C 1
ATOM 7328 O O . ILE B 1 417 ? 26.188 -9.258 -3.385 1 98.31 417 ILE B O 1
ATOM 7332 N N . TYR B 1 418 ? 24.672 -8.93 -4.941 1 98.25 418 TYR B N 1
ATOM 7333 C CA . TYR B 1 418 ? 25.453 -9.531 -6.016 1 98.25 418 TYR B CA 1
ATOM 7334 C C . TYR B 1 418 ? 25.812 -8.5 -7.078 1 98.25 418 TYR B C 1
ATOM 7336 O O . TYR B 1 418 ? 24.938 -7.77 -7.559 1 98.25 418 TYR B O 1
ATOM 7344 N N . VAL B 1 419 ? 27 -8.367 -7.395 1 98.12 419 VAL B N 1
ATOM 7345 C CA . VAL B 1 419 ? 27.469 -7.574 -8.531 1 98.12 419 VAL B CA 1
ATOM 7346 C C . VAL B 1 419 ? 27.906 -8.5 -9.656 1 98.12 419 VAL B C 1
ATOM 7348 O O . VAL B 1 419 ? 28.734 -9.398 -9.445 1 98.12 419 VAL B O 1
ATOM 7351 N N . ILE B 1 420 ? 27.391 -8.242 -10.844 1 97.94 420 ILE B N 1
ATOM 7352 C CA . ILE B 1 420 ? 27.438 -9.273 -11.875 1 97.94 420 ILE B CA 1
ATOM 7353 C C . ILE B 1 420 ? 27.969 -8.672 -13.172 1 97.94 420 ILE B C 1
ATOM 7355 O O . ILE B 1 420 ? 27.391 -7.73 -13.719 1 97.94 420 ILE B O 1
ATOM 7359 N N . GLY B 1 421 ? 29.047 -9.273 -13.703 1 96.06 421 GLY B N 1
ATOM 7360 C CA . GLY B 1 421 ? 29.594 -8.891 -14.992 1 96.06 421 GLY B CA 1
ATOM 7361 C C . GLY B 1 421 ? 30.203 -7.496 -14.992 1 96.06 421 GLY B C 1
ATOM 7362 O O . GLY B 1 421 ? 30.828 -7.09 -14.016 1 96.06 421 GLY B O 1
ATOM 7363 N N . GLY B 1 422 ? 30.156 -6.879 -16.172 1 94.31 422 GLY B N 1
ATOM 7364 C CA . GLY B 1 422 ? 30.75 -5.562 -16.359 1 94.31 422 GLY B CA 1
ATOM 7365 C C . GLY B 1 422 ? 32.062 -5.598 -17.125 1 94.31 422 GLY B C 1
ATOM 7366 O O . GLY B 1 422 ? 32.281 -6.504 -17.922 1 94.31 422 GLY B O 1
ATOM 7367 N N . CYS B 1 423 ? 32.719 -4.523 -16.969 1 92.69 423 CYS B N 1
ATOM 7368 C CA . CYS B 1 423 ? 34.031 -4.355 -17.609 1 92.69 423 CYS B CA 1
ATOM 7369 C C . CYS B 1 423 ? 35.125 -4.07 -16.594 1 92.69 423 CYS B C 1
ATOM 7371 O O . CYS B 1 423 ? 34.906 -3.27 -15.672 1 92.69 423 CYS B O 1
ATOM 7373 N N . GLN B 1 424 ? 36.188 -4.777 -16.719 1 88.69 424 GLN B N 1
ATOM 7374 C CA . GLN B 1 424 ? 37.312 -4.621 -15.82 1 88.69 424 GLN B CA 1
ATOM 7375 C C . GLN B 1 424 ? 38.531 -4.066 -16.562 1 88.69 424 GLN B C 1
ATOM 7377 O O . GLN B 1 424 ? 38.719 -4.312 -17.766 1 88.69 424 GLN B O 1
ATOM 7382 N N . PRO B 1 425 ? 39.344 -3.527 -15.617 1 79.62 425 PRO B N 1
ATOM 7383 C CA . PRO B 1 425 ? 40.594 -3.072 -16.234 1 79.62 425 PRO B CA 1
ATOM 7384 C C . PRO B 1 425 ? 41.438 -4.223 -16.781 1 79.62 425 PRO B C 1
ATOM 7386 O O . PRO B 1 425 ? 41.438 -5.312 -16.203 1 79.62 425 PRO B O 1
ATOM 7389 N N . SER B 1 426 ? 41.938 -4.125 -18 1 76.69 426 SER B N 1
ATOM 7390 C CA . SER B 1 426 ? 42.875 -5.016 -18.641 1 76.69 426 SER B CA 1
ATOM 7391 C C . SER B 1 426 ? 42.188 -6.25 -19.219 1 76.69 426 SER B C 1
ATOM 7393 O O . SER B 1 426 ? 42.625 -6.793 -20.234 1 76.69 426 SER B O 1
ATOM 7395 N N . VAL B 1 427 ? 41.094 -6.703 -18.438 1 80.38 427 VAL B N 1
ATOM 7396 C CA . VAL B 1 427 ? 40.406 -7.93 -18.875 1 80.38 427 VAL B CA 1
ATOM 7397 C C . VAL B 1 427 ? 39.344 -7.598 -19.906 1 80.38 427 VAL B C 1
ATOM 7399 O O . VAL B 1 427 ? 39.062 -8.391 -20.812 1 80.38 427 VAL B O 1
ATOM 7402 N N . GLY B 1 428 ? 38.75 -6.461 -19.734 1 89.25 428 GLY B N 1
ATOM 7403 C CA . GLY B 1 428 ? 37.625 -6.105 -20.578 1 89.25 428 GLY B CA 1
ATOM 7404 C C . GLY B 1 428 ? 36.281 -6.602 -20.016 1 89.25 428 GLY B C 1
ATOM 7405 O O . GLY B 1 428 ? 36.031 -6.488 -18.812 1 89.25 428 GLY B O 1
ATOM 7406 N N . TYR B 1 429 ? 35.469 -7.062 -20.938 1 92.94 429 TYR B N 1
ATOM 7407 C CA . TYR B 1 429 ? 34.188 -7.594 -20.484 1 92.94 429 TYR B CA 1
ATOM 7408 C C . TYR B 1 429 ? 34.375 -8.891 -19.703 1 92.94 429 TYR B C 1
ATOM 7410 O O . TYR B 1 429 ? 35.25 -9.711 -20.047 1 92.94 429 TYR B O 1
ATOM 7418 N N . THR B 1 430 ? 33.625 -9.07 -18.656 1 93.44 430 THR B N 1
ATOM 7419 C CA . THR B 1 430 ? 33.875 -10.195 -17.766 1 93.44 430 THR B CA 1
ATOM 7420 C C . THR B 1 430 ? 32.562 -10.93 -17.453 1 93.44 430 THR B C 1
ATOM 7422 O O . THR B 1 430 ? 31.484 -10.383 -17.625 1 93.44 430 THR B O 1
ATOM 7425 N N . ASN B 1 431 ? 32.688 -12.211 -17.031 1 95.88 431 ASN B N 1
ATOM 7426 C CA . ASN B 1 431 ? 31.547 -13.008 -16.547 1 95.88 431 ASN B CA 1
ATOM 7427 C C . ASN B 1 431 ? 31.641 -13.234 -15.031 1 95.88 431 ASN B C 1
ATOM 7429 O O . ASN B 1 431 ? 30.891 -14.047 -14.484 1 95.88 431 ASN B O 1
ATOM 7433 N N . SER B 1 432 ? 32.5 -12.492 -14.383 1 95.81 432 SER B N 1
ATOM 7434 C CA . SER B 1 432 ? 32.719 -12.68 -12.953 1 95.81 432 SER B CA 1
ATOM 7435 C C . SER B 1 432 ? 31.547 -12.148 -12.133 1 95.81 432 SER B C 1
ATOM 7437 O O . SER B 1 432 ? 30.828 -11.258 -12.578 1 95.81 432 SER B O 1
ATOM 7439 N N . VAL B 1 433 ? 31.344 -12.766 -10.953 1 97.94 433 VAL B N 1
ATOM 7440 C CA . VAL B 1 433 ? 30.297 -12.375 -10.008 1 97.94 433 VAL B CA 1
ATOM 7441 C C . VAL B 1 433 ? 30.875 -12.336 -8.594 1 97.94 433 VAL B C 1
ATOM 7443 O O . VAL B 1 433 ? 31.656 -13.203 -8.203 1 97.94 433 VAL B O 1
ATOM 7446 N N . GLU B 1 434 ? 30.594 -11.391 -7.848 1 97.38 434 GLU B N 1
ATOM 7447 C CA . GLU B 1 434 ? 30.938 -11.312 -6.438 1 97.38 434 GLU B CA 1
ATOM 7448 C C . GLU B 1 434 ? 29.734 -10.93 -5.582 1 97.38 434 GLU B C 1
ATOM 7450 O O . GLU B 1 434 ? 28.828 -10.258 -6.062 1 97.38 434 GLU B O 1
ATOM 7455 N N . SER B 1 435 ? 29.688 -11.398 -4.406 1 98.12 435 SER B N 1
ATOM 7456 C CA . SER B 1 435 ? 28.594 -11.109 -3.484 1 98.12 435 SER B CA 1
ATOM 7457 C C . SER B 1 435 ? 29.094 -10.383 -2.24 1 98.12 435 SER B C 1
ATOM 7459 O O . SER B 1 435 ? 30.25 -10.531 -1.859 1 98.12 435 SER B O 1
ATOM 7461 N N . PHE B 1 436 ? 28.25 -9.602 -1.654 1 98.44 436 PHE B N 1
ATOM 7462 C CA . PHE B 1 436 ? 28.578 -8.773 -0.506 1 98.44 436 PHE B CA 1
ATOM 7463 C C . PHE B 1 436 ? 27.688 -9.094 0.681 1 98.44 436 PHE B C 1
ATOM 7465 O O . PHE B 1 436 ? 26.453 -9.062 0.563 1 98.44 436 PHE B O 1
ATOM 7472 N N . ASP B 1 437 ? 28.266 -9.422 1.804 1 98 437 ASP B N 1
ATOM 7473 C CA . ASP B 1 437 ? 27.578 -9.562 3.088 1 98 437 ASP B CA 1
ATOM 7474 C C . ASP B 1 437 ? 27.672 -8.273 3.902 1 98 437 ASP B C 1
ATOM 7476 O O . ASP B 1 437 ? 28.734 -7.965 4.457 1 98 437 ASP B O 1
ATOM 7480 N N . SER B 1 438 ? 26.609 -7.598 4.008 1 96.06 438 SER B N 1
ATOM 7481 C CA . SER B 1 438 ? 26.609 -6.277 4.633 1 96.06 438 SER B CA 1
ATOM 7482 C C . SER B 1 438 ? 26.844 -6.375 6.137 1 96.06 438 SER B C 1
ATOM 7484 O O . SER B 1 438 ? 27.312 -5.422 6.762 1 96.06 438 SER B O 1
ATOM 7486 N N . GLU B 1 439 ? 26.5 -7.488 6.727 1 95.38 439 GLU B N 1
ATOM 7487 C CA . GLU B 1 439 ? 26.719 -7.672 8.156 1 95.38 439 GLU B CA 1
ATOM 7488 C C . GLU B 1 439 ? 28.203 -7.863 8.453 1 95.38 439 GLU B C 1
ATOM 7490 O O . GLU B 1 439 ? 28.719 -7.312 9.43 1 95.38 439 GLU B O 1
ATOM 7495 N N . LYS B 1 440 ? 28.859 -8.555 7.609 1 97.19 440 LYS B N 1
ATOM 7496 C CA . LYS B 1 440 ? 30.281 -8.828 7.801 1 97.19 440 LYS B CA 1
ATOM 7497 C C . LYS B 1 440 ? 31.141 -7.809 7.066 1 97.19 440 LYS B C 1
ATOM 7499 O O . LYS B 1 440 ? 32.344 -7.754 7.27 1 97.19 440 LYS B O 1
ATOM 7504 N N . ASN B 1 441 ? 30.594 -7.031 6.254 1 97.88 441 ASN B N 1
ATOM 7505 C CA . ASN B 1 441 ? 31.297 -6.074 5.41 1 97.88 441 ASN B CA 1
ATOM 7506 C C . ASN B 1 441 ? 32.406 -6.746 4.602 1 97.88 441 ASN B C 1
ATOM 7508 O O . ASN B 1 441 ? 33.562 -6.324 4.645 1 97.88 441 ASN B O 1
ATOM 7512 N N . GLN B 1 442 ? 31.953 -7.789 3.908 1 97.88 442 GLN B N 1
ATOM 7513 C CA . GLN B 1 442 ? 32.906 -8.594 3.166 1 97.88 442 GLN B CA 1
ATOM 7514 C C . GLN B 1 442 ? 32.344 -9.031 1.821 1 97.88 442 GLN B C 1
ATOM 7516 O O . GLN B 1 442 ? 31.156 -9.336 1.713 1 97.88 442 GLN B O 1
ATOM 7521 N N . TRP B 1 443 ? 33.281 -9.047 0.805 1 98 443 TRP B N 1
ATOM 7522 C CA . TRP B 1 443 ? 32.938 -9.57 -0.517 1 98 443 TRP B CA 1
ATOM 7523 C C . TRP B 1 443 ? 33.469 -10.992 -0.692 1 98 443 TRP B C 1
ATOM 7525 O O . TRP B 1 443 ? 34.5 -11.352 -0.131 1 98 443 TRP B O 1
ATOM 7535 N N . LYS B 1 444 ? 32.781 -11.742 -1.435 1 97.81 444 LYS B N 1
ATOM 7536 C CA . LYS B 1 444 ? 33.188 -13.102 -1.787 1 97.81 444 LYS B CA 1
ATOM 7537 C C . LYS B 1 444 ? 33.031 -13.352 -3.283 1 97.81 444 LYS B C 1
ATOM 7539 O O . LYS B 1 444 ? 32.125 -12.812 -3.914 1 97.81 444 LYS B O 1
ATOM 7544 N N . ILE B 1 445 ? 33.906 -14.195 -3.795 1 96.94 445 ILE B N 1
ATOM 7545 C CA . ILE B 1 445 ? 33.812 -14.578 -5.199 1 96.94 445 ILE B CA 1
ATOM 7546 C C . ILE B 1 445 ? 32.719 -15.633 -5.379 1 96.94 445 ILE B C 1
ATOM 7548 O O . ILE B 1 445 ? 32.625 -16.578 -4.594 1 96.94 445 ILE B O 1
ATOM 7552 N N . CYS B 1 446 ? 31.891 -15.445 -6.391 1 97.31 446 CYS B N 1
ATOM 7553 C CA . CYS B 1 446 ? 30.828 -16.391 -6.734 1 97.31 446 CYS B CA 1
ATOM 7554 C C . CYS B 1 446 ? 31.141 -17.094 -8.047 1 97.31 446 CYS B C 1
ATOM 7556 O O . CYS B 1 446 ? 32.031 -16.688 -8.789 1 97.31 446 CYS B O 1
ATOM 7558 N N . PRO B 1 447 ? 30.453 -18.203 -8.289 1 97.38 447 PRO B N 1
ATOM 7559 C CA . PRO B 1 447 ? 30.656 -18.828 -9.602 1 97.38 447 PRO B CA 1
ATOM 7560 C C . PRO B 1 447 ? 30.406 -17.875 -10.758 1 97.38 447 PRO B C 1
ATOM 7562 O O . PRO B 1 447 ? 29.453 -17.078 -10.719 1 97.38 447 PRO B O 1
ATOM 7565 N N . PRO B 1 448 ? 31.281 -17.906 -11.711 1 97.38 448 PRO B N 1
ATOM 7566 C CA . PRO B 1 448 ? 31.109 -16.984 -12.852 1 97.38 448 PRO B CA 1
ATOM 7567 C C . PRO B 1 448 ? 29.953 -17.406 -13.766 1 97.38 448 PRO B C 1
ATOM 7569 O O . PRO B 1 448 ? 29.594 -18.578 -13.828 1 97.38 448 PRO B O 1
ATOM 7572 N N . MET B 1 449 ? 29.422 -16.5 -14.43 1 97.62 449 MET B N 1
ATOM 7573 C CA . MET B 1 449 ? 28.422 -16.766 -15.461 1 97.62 449 MET B CA 1
ATOM 7574 C C . MET B 1 449 ? 29.031 -17.609 -16.594 1 97.62 449 MET B C 1
ATOM 7576 O O . MET B 1 449 ? 30.25 -17.797 -16.641 1 97.62 449 MET B O 1
ATOM 7580 N N . LYS B 1 450 ? 28.172 -18.047 -17.469 1 96.56 450 LYS B N 1
ATOM 7581 C CA . LYS B 1 450 ? 28.625 -18.797 -18.641 1 96.56 450 LYS B CA 1
ATOM 7582 C C . LYS B 1 450 ? 29.203 -17.859 -19.688 1 96.56 450 LYS B C 1
ATOM 7584 O O . LYS B 1 450 ? 30.109 -18.234 -20.438 1 96.56 450 LYS B O 1
ATOM 7589 N N . GLN B 1 451 ? 28.656 -16.688 -19.781 1 95.06 451 GLN B N 1
ATOM 7590 C CA . GLN B 1 451 ? 29.062 -15.727 -20.797 1 95.06 451 GLN B CA 1
ATOM 7591 C C . GLN B 1 451 ? 29.516 -14.406 -20.172 1 95.06 451 GLN B C 1
ATOM 7593 O O . GLN B 1 451 ? 29 -14.016 -19.109 1 95.06 451 GLN B O 1
ATOM 7598 N N . LYS B 1 452 ? 30.469 -13.719 -20.859 1 95.38 452 LYS B N 1
ATOM 7599 C CA . LYS B 1 452 ? 30.828 -12.359 -20.484 1 95.38 452 LYS B CA 1
ATOM 7600 C C . LYS B 1 452 ? 29.734 -11.375 -20.859 1 95.38 452 LYS B C 1
ATOM 7602 O O . LYS B 1 452 ? 29.219 -11.414 -21.984 1 95.38 452 LYS B O 1
ATOM 7607 N N . ARG B 1 453 ? 29.375 -10.539 -19.938 1 95.94 453 ARG B N 1
ATOM 7608 C CA . ARG B 1 453 ? 28.266 -9.625 -20.219 1 95.94 453 ARG B CA 1
ATOM 7609 C C . ARG B 1 453 ? 28.578 -8.219 -19.734 1 95.94 453 ARG B C 1
ATOM 7611 O O . ARG B 1 453 ? 28.781 -8 -18.531 1 95.94 453 ARG B O 1
ATOM 7618 N N . TYR B 1 454 ? 28.641 -7.293 -20.672 1 94.69 454 TYR B N 1
ATOM 7619 C CA . TYR B 1 454 ? 28.734 -5.871 -20.359 1 94.69 454 TYR B CA 1
ATOM 7620 C C . TYR B 1 454 ? 27.375 -5.195 -20.469 1 94.69 454 TYR B C 1
ATOM 7622 O O . TYR B 1 454 ? 26.703 -5.324 -21.5 1 94.69 454 TYR B O 1
ATOM 7630 N N . ARG B 1 455 ? 26.906 -4.527 -19.406 1 94.38 455 ARG B N 1
ATOM 7631 C CA . ARG B 1 455 ? 25.656 -3.795 -19.312 1 94.38 455 ARG B CA 1
ATOM 7632 C C . ARG B 1 455 ? 24.469 -4.727 -19.516 1 94.38 455 ARG B C 1
ATOM 7634 O O . ARG B 1 455 ? 23.578 -4.453 -20.328 1 94.38 455 ARG B O 1
ATOM 7641 N N . PRO B 1 456 ? 24.391 -5.781 -18.75 1 95.88 456 PRO B N 1
ATOM 7642 C CA . PRO B 1 456 ? 23.234 -6.668 -18.781 1 95.88 456 PRO B CA 1
ATOM 7643 C C . PRO B 1 456 ? 22.062 -6.145 -17.953 1 95.88 456 PRO B C 1
ATOM 7645 O O . PRO B 1 456 ? 22.25 -5.262 -17.109 1 95.88 456 PRO B O 1
ATOM 7648 N N . GLY B 1 457 ? 20.906 -6.617 -18.266 1 96.94 457 GLY B N 1
ATOM 7649 C CA . GLY B 1 457 ? 19.781 -6.469 -17.344 1 96.94 457 GLY B CA 1
ATOM 7650 C C . GLY B 1 457 ? 19.75 -7.543 -16.281 1 96.94 457 GLY B C 1
ATOM 7651 O O . GLY B 1 457 ? 19.922 -8.727 -16.578 1 96.94 457 GLY B O 1
ATOM 7652 N N . VAL B 1 458 ? 19.578 -7.141 -15.039 1 98.06 458 VAL B N 1
ATOM 7653 C CA . VAL B 1 458 ? 19.641 -8.109 -13.945 1 98.06 458 VAL B CA 1
ATOM 7654 C C . VAL B 1 458 ? 18.453 -7.906 -13 1 98.06 458 VAL B C 1
ATOM 7656 O O . VAL B 1 458 ? 18.078 -6.77 -12.711 1 98.06 458 VAL B O 1
ATOM 7659 N N . THR B 1 459 ? 17.875 -8.984 -12.531 1 97.75 459 THR B N 1
ATOM 7660 C CA . THR B 1 459 ? 16.844 -8.93 -11.5 1 97.75 459 THR B CA 1
ATOM 7661 C C . THR B 1 459 ? 16.75 -10.266 -10.766 1 97.75 459 THR B C 1
ATOM 7663 O O . THR B 1 459 ? 17.438 -11.227 -11.117 1 97.75 459 THR B O 1
ATOM 7666 N N . THR B 1 460 ? 16.078 -10.25 -9.742 1 96.94 460 THR B N 1
ATOM 7667 C CA . THR B 1 460 ? 15.836 -11.469 -8.977 1 96.94 460 THR B CA 1
ATOM 7668 C C . THR B 1 460 ? 14.352 -11.828 -8.992 1 96.94 460 THR B C 1
ATOM 7670 O O . THR B 1 460 ? 13.492 -10.945 -8.961 1 96.94 460 THR B O 1
ATOM 7673 N N . LEU B 1 461 ? 14.102 -13.086 -9.094 1 95.44 461 LEU B N 1
ATOM 7674 C CA . LEU B 1 461 ? 12.734 -13.594 -9.078 1 95.44 461 LEU B CA 1
ATOM 7675 C C . LEU B 1 461 ? 12.68 -14.984 -8.453 1 95.44 461 LEU B C 1
ATOM 7677 O O . LEU B 1 461 ? 13.391 -15.891 -8.891 1 95.44 461 LEU B O 1
ATOM 7681 N N . HIS B 1 462 ? 11.852 -15.141 -7.457 1 91 462 HIS B N 1
ATOM 7682 C CA . HIS B 1 462 ? 11.578 -16.406 -6.797 1 91 462 HIS B CA 1
ATOM 7683 C C . HIS B 1 462 ? 12.875 -17.094 -6.367 1 91 462 HIS B C 1
ATOM 7685 O O . HIS B 1 462 ? 13.07 -18.281 -6.637 1 91 462 HIS B O 1
ATOM 7691 N N . GLY B 1 463 ? 13.758 -16.328 -5.832 1 93 463 GLY B N 1
ATOM 7692 C CA . GLY B 1 463 ? 14.961 -16.875 -5.227 1 93 463 GLY B CA 1
ATOM 7693 C C . GLY B 1 463 ? 16.062 -17.141 -6.234 1 93 463 GLY B C 1
ATOM 7694 O O . GLY B 1 463 ? 17.016 -17.859 -5.934 1 93 463 GLY B O 1
ATOM 7695 N N . LYS B 1 464 ? 15.945 -16.656 -7.359 1 95.75 464 LYS B N 1
ATOM 7696 C CA . LYS B 1 464 ? 16.953 -16.812 -8.398 1 95.75 464 LYS B CA 1
ATOM 7697 C C . LYS B 1 464 ? 17.344 -15.477 -9.008 1 95.75 464 LYS B C 1
ATOM 7699 O O . LYS B 1 464 ? 16.625 -14.484 -8.859 1 95.75 464 LYS B O 1
ATOM 7704 N N . ILE B 1 465 ? 18.484 -15.453 -9.664 1 97.88 465 ILE B N 1
ATOM 7705 C CA . ILE B 1 465 ? 18.953 -14.266 -10.367 1 97.88 465 ILE B CA 1
ATOM 7706 C C . ILE B 1 465 ? 18.812 -14.461 -11.875 1 97.88 465 ILE B C 1
ATOM 7708 O O . ILE B 1 465 ? 19.188 -15.508 -12.406 1 97.88 465 ILE B O 1
ATOM 7712 N N . TYR B 1 466 ? 18.281 -13.539 -12.523 1 98.12 466 TYR B N 1
ATOM 7713 C CA . TYR B 1 466 ? 18.156 -13.555 -13.977 1 98.12 466 TYR B CA 1
ATOM 7714 C C . TYR B 1 466 ? 19 -12.445 -14.602 1 98.12 466 TYR B C 1
ATOM 7716 O O . TYR B 1 466 ? 18.875 -11.273 -14.219 1 98.12 466 TYR B O 1
ATOM 7724 N N . VAL B 1 467 ? 19.812 -12.773 -15.508 1 98.25 467 VAL B N 1
ATOM 7725 C CA . VAL B 1 467 ? 20.641 -11.836 -16.25 1 98.25 467 VAL B CA 1
ATOM 7726 C C . VAL B 1 467 ? 20.266 -11.875 -17.734 1 98.25 467 VAL B C 1
ATOM 7728 O O . VAL B 1 467 ? 20.328 -12.938 -18.359 1 98.25 467 VAL B O 1
ATOM 7731 N N . CYS B 1 468 ? 19.969 -10.75 -18.266 1 97.38 468 CYS B N 1
ATOM 7732 C CA . CYS B 1 468 ? 19.438 -10.68 -19.625 1 97.38 468 CYS B CA 1
ATOM 7733 C C . CYS B 1 468 ? 20.328 -9.812 -20.516 1 97.38 468 CYS B C 1
ATOM 7735 O O . CYS B 1 468 ? 20.625 -8.664 -20.172 1 97.38 468 CYS B O 1
ATOM 7737 N N . GLY B 1 469 ? 20.672 -10.344 -21.609 1 95.94 469 GLY B N 1
ATOM 7738 C CA . GLY B 1 469 ? 21.391 -9.586 -22.625 1 95.94 469 GLY B CA 1
ATOM 7739 C C . GLY B 1 469 ? 22.797 -9.188 -22.203 1 95.94 469 GLY B C 1
ATOM 7740 O O . GLY B 1 469 ? 23.5 -9.969 -21.547 1 95.94 469 GLY B O 1
ATOM 7741 N N . GLY B 1 470 ? 23.203 -8.039 -22.688 1 95 470 GLY B N 1
ATOM 7742 C CA . GLY B 1 470 ? 24.562 -7.57 -22.484 1 95 470 GLY B CA 1
ATOM 7743 C C . GLY B 1 470 ? 25.422 -7.68 -23.734 1 95 470 GLY B C 1
ATOM 7744 O O . GLY B 1 470 ? 24.969 -8.195 -24.75 1 95 470 GLY B O 1
ATOM 7745 N N . GLU B 1 471 ? 26.672 -7.195 -23.547 1 92.62 471 GLU B N 1
ATOM 7746 C CA . GLU B 1 471 ? 27.578 -7.18 -24.688 1 92.62 471 GLU B CA 1
ATOM 7747 C C . GLU B 1 471 ? 28.781 -8.102 -24.453 1 92.62 471 GLU B C 1
ATOM 7749 O O . GLU B 1 471 ? 29.25 -8.219 -23.312 1 92.62 471 GLU B O 1
ATOM 7754 N N . ASP B 1 472 ? 29.234 -8.844 -25.406 1 85.44 472 ASP B N 1
ATOM 7755 C CA . ASP B 1 472 ? 30.422 -9.695 -25.312 1 85.44 472 ASP B CA 1
ATOM 7756 C C . ASP B 1 472 ? 31.594 -9.125 -26.094 1 85.44 472 ASP B C 1
ATOM 7758 O O . ASP B 1 472 ? 32.656 -9.719 -26.141 1 85.44 472 ASP B O 1
ATOM 7762 N N . GLY B 1 473 ? 31.531 -8.117 -26.734 1 72.25 473 GLY B N 1
ATOM 7763 C CA . GLY B 1 473 ? 32.562 -7.527 -27.562 1 72.25 473 GLY B CA 1
ATOM 7764 C C . GLY B 1 473 ? 32.031 -6.535 -28.578 1 72.25 473 GLY B C 1
ATOM 7765 O O . GLY B 1 473 ? 30.859 -6.145 -28.516 1 72.25 473 GLY B O 1
ATOM 7766 N N . PHE B 1 474 ? 32.938 -6.184 -29.438 1 63.72 474 PHE B N 1
ATOM 7767 C CA . PHE B 1 474 ? 32.625 -5.141 -30.406 1 63.72 474 PHE B CA 1
ATOM 7768 C C . PHE B 1 474 ? 31.469 -5.562 -31.297 1 63.72 474 PHE B C 1
ATOM 7770 O O . PHE B 1 474 ? 31.625 -6.426 -32.156 1 63.72 474 PHE B O 1
ATOM 7777 N N . ASP B 1 475 ? 30.156 -5.059 -31.016 1 64.81 475 ASP B N 1
ATOM 7778 C CA . ASP B 1 475 ? 28.906 -5.016 -31.75 1 64.81 475 ASP B CA 1
ATOM 7779 C C . ASP B 1 475 ? 28.172 -6.355 -31.672 1 64.81 475 ASP B C 1
ATOM 7781 O O . ASP B 1 475 ? 27.5 -6.766 -32.625 1 64.81 475 ASP B O 1
ATOM 7785 N N . GLN B 1 476 ? 28.594 -7.176 -30.672 1 83.5 476 GLN B N 1
ATOM 7786 C CA . GLN B 1 476 ? 27.828 -8.406 -30.516 1 83.5 476 GLN B CA 1
ATOM 7787 C C . GLN B 1 476 ? 27.016 -8.375 -29.234 1 83.5 476 GLN B C 1
ATOM 7789 O O . GLN B 1 476 ? 27.562 -8.234 -28.125 1 83.5 476 GLN B O 1
ATOM 7794 N N . TYR B 1 477 ? 25.688 -8.445 -29.359 1 89.75 477 TYR B N 1
ATOM 7795 C CA . TYR B 1 477 ? 24.75 -8.406 -28.234 1 89.75 477 TYR B CA 1
ATOM 7796 C C . TYR B 1 477 ? 24.172 -9.789 -27.969 1 89.75 477 TYR B C 1
ATOM 7798 O O . TYR B 1 477 ? 23.875 -10.539 -28.891 1 89.75 477 TYR B O 1
ATOM 7806 N N . HIS B 1 478 ? 24.141 -10.086 -26.719 1 90.88 478 HIS B N 1
ATOM 7807 C CA . HIS B 1 478 ? 23.547 -11.367 -26.328 1 90.88 478 HIS B CA 1
ATOM 7808 C C . HIS B 1 478 ? 22.031 -11.344 -26.469 1 90.88 478 HIS B C 1
ATOM 7810 O O . HIS B 1 478 ? 21.391 -10.336 -26.172 1 90.88 478 HIS B O 1
ATOM 7816 N N . LYS B 1 479 ? 21.469 -12.492 -26.828 1 92.81 479 LYS B N 1
ATOM 7817 C CA . LYS B 1 479 ? 20.031 -12.719 -26.828 1 92.81 479 LYS B CA 1
ATOM 7818 C C . LYS B 1 479 ? 19.641 -13.734 -25.75 1 92.81 479 LYS B C 1
ATOM 7820 O O . LYS B 1 479 ? 18.469 -14.133 -25.672 1 92.81 479 LYS B O 1
ATOM 7825 N N . THR B 1 480 ? 20.531 -14.094 -24.969 1 94.94 480 THR B N 1
ATOM 7826 C CA . THR B 1 480 ? 20.297 -15.18 -24.031 1 94.94 480 THR B CA 1
ATOM 7827 C C . THR B 1 480 ? 19.969 -14.633 -22.641 1 94.94 480 THR B C 1
ATOM 7829 O O . THR B 1 480 ? 20.328 -13.5 -22.312 1 94.94 480 THR B O 1
ATOM 7832 N N . ILE B 1 481 ? 19.312 -15.422 -21.828 1 97.25 481 ILE B N 1
ATOM 7833 C CA . ILE B 1 481 ? 19.031 -15.172 -20.406 1 97.25 481 ILE B CA 1
ATOM 7834 C C . ILE B 1 481 ? 19.734 -16.234 -19.562 1 97.25 481 ILE B C 1
ATOM 7836 O O . ILE B 1 481 ? 19.516 -17.422 -19.734 1 97.25 481 ILE B O 1
ATOM 7840 N N . GLU B 1 482 ? 20.531 -15.82 -18.719 1 97.5 482 GLU B N 1
ATOM 7841 C CA . GLU B 1 482 ? 21.188 -16.703 -17.766 1 97.5 482 GLU B CA 1
ATOM 7842 C C . GLU B 1 482 ? 20.547 -16.625 -16.391 1 97.5 482 GLU B C 1
ATOM 7844 O O . GLU B 1 482 ? 20.141 -15.547 -15.953 1 97.5 482 GLU B O 1
ATOM 7849 N N . CYS B 1 483 ? 20.484 -17.719 -15.734 1 97.88 483 CYS B N 1
ATOM 7850 C CA . CYS B 1 483 ? 19.844 -17.797 -14.422 1 97.88 483 CYS B CA 1
ATOM 7851 C C . CYS B 1 483 ? 20.781 -18.469 -13.414 1 97.88 483 CYS B C 1
ATOM 7853 O O . CYS B 1 483 ? 21.406 -19.469 -13.719 1 97.88 483 CYS B O 1
ATOM 7855 N N . TYR B 1 484 ? 20.922 -17.828 -12.289 1 98 484 TYR B N 1
ATOM 7856 C CA . TYR B 1 484 ? 21.672 -18.406 -11.18 1 98 484 TYR B CA 1
ATOM 7857 C C . TYR B 1 484 ? 20.734 -19.031 -10.156 1 98 484 TYR B C 1
ATOM 7859 O O . TYR B 1 484 ? 19.844 -18.375 -9.625 1 98 484 TYR B O 1
ATOM 7867 N N . CYS B 1 485 ? 20.922 -20.25 -9.844 1 94.06 485 CYS B N 1
ATOM 7868 C CA . CYS B 1 485 ? 20.203 -20.984 -8.805 1 94.06 485 CYS B CA 1
ATOM 7869 C C . CYS B 1 485 ? 21.094 -21.203 -7.582 1 94.06 485 CYS B C 1
ATOM 7871 O O . CYS B 1 485 ? 22 -22.031 -7.613 1 94.06 485 CYS B O 1
ATOM 7873 N N . PRO B 1 486 ? 20.766 -20.578 -6.555 1 92 486 PRO B N 1
ATOM 7874 C CA . PRO B 1 486 ? 21.625 -20.672 -5.367 1 92 486 PRO B CA 1
ATOM 7875 C C . PRO B 1 486 ? 21.719 -22.109 -4.836 1 92 486 PRO B C 1
ATOM 7877 O O . PRO B 1 486 ? 22.75 -22.5 -4.301 1 92 486 PRO B O 1
ATOM 7880 N N . GLU B 1 487 ? 20.703 -22.875 -4.93 1 90.69 487 GLU B N 1
ATOM 7881 C CA . GLU B 1 487 ? 20.703 -24.25 -4.441 1 90.69 487 GLU B CA 1
ATOM 7882 C C . GLU B 1 487 ? 21.734 -25.094 -5.188 1 90.69 487 GLU B C 1
ATOM 7884 O O . GLU B 1 487 ? 22.438 -25.922 -4.582 1 90.69 487 GLU B O 1
ATOM 7889 N N . GLN B 1 488 ? 21.812 -24.859 -6.414 1 93.75 488 GLN B N 1
ATOM 7890 C CA . GLN B 1 488 ? 22.75 -25.609 -7.238 1 93.75 488 GLN B CA 1
ATOM 7891 C C . GLN B 1 488 ? 24.078 -24.875 -7.352 1 93.75 488 GLN B C 1
ATOM 7893 O O . GLN B 1 488 ? 25.078 -25.438 -7.801 1 93.75 488 GLN B O 1
ATOM 7898 N N . ASN B 1 489 ? 24.094 -23.656 -7.004 1 95.38 489 ASN B N 1
ATOM 7899 C CA . ASN B 1 489 ? 25.266 -22.781 -7.086 1 95.38 489 ASN B CA 1
ATOM 7900 C C . ASN B 1 489 ? 25.859 -22.781 -8.492 1 95.38 489 ASN B C 1
ATOM 7902 O O . ASN B 1 489 ? 27.062 -22.969 -8.664 1 95.38 489 ASN B O 1
ATOM 7906 N N . GLN B 1 490 ? 25 -22.672 -9.453 1 95.81 490 GLN B N 1
ATOM 7907 C CA . GLN B 1 490 ? 25.438 -22.703 -10.844 1 95.81 490 GLN B CA 1
ATOM 7908 C C . GLN B 1 490 ? 24.594 -21.766 -11.711 1 95.81 490 GLN B C 1
ATOM 7910 O O . GLN B 1 490 ? 23.469 -21.422 -11.344 1 95.81 490 GLN B O 1
ATOM 7915 N N . TRP B 1 491 ? 25.219 -21.328 -12.82 1 97.75 491 TRP B N 1
ATOM 7916 C CA . TRP B 1 491 ? 24.547 -20.531 -13.852 1 97.75 491 TRP B CA 1
ATOM 7917 C C . TRP B 1 491 ? 24.141 -21.406 -15.031 1 97.75 491 TRP B C 1
ATOM 7919 O O . TRP B 1 491 ? 24.891 -22.281 -15.445 1 97.75 491 TRP B O 1
ATOM 7929 N N . ASN B 1 492 ? 22.969 -21.156 -15.531 1 96.88 492 ASN B N 1
ATOM 7930 C CA . ASN B 1 492 ? 22.5 -21.859 -16.719 1 96.88 492 ASN B CA 1
ATOM 7931 C C . ASN B 1 492 ? 21.781 -20.906 -17.672 1 96.88 492 ASN B C 1
ATOM 7933 O O . ASN B 1 492 ? 21.125 -19.969 -17.234 1 96.88 492 ASN B O 1
ATOM 7937 N N . ILE B 1 493 ? 21.969 -21.156 -18.938 1 96.94 493 ILE B N 1
ATOM 7938 C CA . ILE B 1 493 ? 21.156 -20.453 -19.922 1 96.94 493 ILE B CA 1
ATOM 7939 C C . ILE B 1 493 ? 19.75 -21.031 -19.938 1 96.94 493 ILE B C 1
ATOM 7941 O O . ILE B 1 493 ? 19.562 -22.219 -20.234 1 96.94 493 ILE B O 1
ATOM 7945 N N . VAL B 1 494 ? 18.781 -20.25 -19.703 1 95.44 494 VAL B N 1
ATOM 7946 C CA . VAL B 1 494 ? 17.453 -20.812 -19.469 1 95.44 494 VAL B CA 1
ATOM 7947 C C . VAL B 1 494 ? 16.516 -20.406 -20.609 1 95.44 494 VAL B C 1
ATOM 7949 O O . VAL B 1 494 ? 15.484 -21.047 -20.828 1 95.44 494 VAL B O 1
ATOM 7952 N N . ALA B 1 495 ? 16.812 -19.312 -21.297 1 95.44 495 ALA B N 1
ATOM 7953 C CA . ALA B 1 495 ? 15.93 -18.859 -22.359 1 95.44 495 ALA B CA 1
ATOM 7954 C C . ALA B 1 495 ? 16.641 -17.875 -23.281 1 95.44 495 ALA B C 1
ATOM 7956 O O . ALA B 1 495 ? 17.781 -17.484 -23.031 1 95.44 495 ALA B O 1
ATOM 7957 N N . GLY B 1 496 ? 15.922 -17.562 -24.375 1 95.12 496 GLY B N 1
ATOM 7958 C CA . GLY B 1 496 ? 16.359 -16.516 -25.297 1 95.12 496 GLY B CA 1
ATOM 7959 C C . GLY B 1 496 ? 15.414 -15.336 -25.344 1 95.12 496 GLY B C 1
ATOM 7960 O O . GLY B 1 496 ? 14.195 -15.5 -25.266 1 95.12 496 GLY B O 1
ATOM 7961 N N . MET B 1 497 ? 16.016 -14.219 -25.516 1 94.12 497 MET B N 1
ATOM 7962 C CA . MET B 1 497 ? 15.211 -13.016 -25.703 1 94.12 497 MET B CA 1
ATOM 7963 C C . MET B 1 497 ? 14.711 -12.898 -27.141 1 94.12 497 MET B C 1
ATOM 7965 O O . MET B 1 497 ? 15.156 -13.633 -28.016 1 94.12 497 MET B O 1
ATOM 7969 N N . GLN B 1 498 ? 13.82 -12.016 -27.359 1 89 498 GLN B N 1
ATOM 7970 C CA . GLN B 1 498 ? 13.266 -11.812 -28.688 1 89 498 GLN B CA 1
ATOM 7971 C C . GLN B 1 498 ? 14.266 -11.094 -29.594 1 89 498 GLN B C 1
ATOM 7973 O O . GLN B 1 498 ? 14.312 -11.344 -30.797 1 89 498 GLN B O 1
ATOM 7978 N N . THR B 1 499 ? 14.992 -10.203 -29 1 90 499 THR B N 1
ATOM 7979 C CA . THR B 1 499 ? 16.031 -9.453 -29.703 1 90 499 THR B CA 1
ATOM 7980 C C . THR B 1 499 ? 17.281 -9.312 -28.828 1 90 499 THR B C 1
ATOM 7982 O O . THR B 1 499 ? 17.172 -9.164 -27.609 1 90 499 THR B O 1
ATOM 7985 N N . PRO B 1 500 ? 18.422 -9.422 -29.531 1 92.56 500 PRO B N 1
ATOM 7986 C CA . PRO B 1 500 ? 19.609 -9.102 -28.734 1 92.56 500 PRO B CA 1
ATOM 7987 C C . PRO B 1 500 ? 19.625 -7.656 -28.25 1 92.56 500 PRO B C 1
ATOM 7989 O O . PRO B 1 500 ? 19.188 -6.754 -28.969 1 92.56 500 PRO B O 1
ATOM 7992 N N . ARG B 1 501 ? 20.062 -7.48 -27 1 92.94 501 ARG B N 1
ATOM 7993 C CA . ARG B 1 501 ? 19.953 -6.148 -26.422 1 92.94 501 ARG B CA 1
ATOM 7994 C C . ARG B 1 501 ? 21.109 -5.871 -25.453 1 92.94 501 ARG B C 1
ATOM 7996 O O . ARG B 1 501 ? 21.578 -6.777 -24.75 1 92.94 501 ARG B O 1
ATOM 8003 N N . SER B 1 502 ? 21.594 -4.695 -25.531 1 93 502 SER B N 1
ATOM 8004 C CA . SER B 1 502 ? 22.469 -4.145 -24.516 1 93 502 SER B CA 1
ATOM 8005 C C . SER B 1 502 ? 21.875 -2.885 -23.891 1 93 502 SER B C 1
ATOM 8007 O O . SER B 1 502 ? 20.922 -2.314 -24.422 1 93 502 SER B O 1
ATOM 8009 N N . TRP B 1 503 ? 22.328 -2.475 -22.688 1 93.69 503 TRP B N 1
ATOM 8010 C CA . TRP B 1 503 ? 21.812 -1.308 -21.984 1 93.69 503 TRP B CA 1
ATOM 8011 C C . TRP B 1 503 ? 20.312 -1.459 -21.688 1 93.69 503 TRP B C 1
ATOM 8013 O O . TRP B 1 503 ? 19.562 -0.487 -21.766 1 93.69 503 TRP B O 1
ATOM 8023 N N . VAL B 1 504 ? 19.969 -2.691 -21.516 1 93.06 504 VAL B N 1
ATOM 8024 C CA . VAL B 1 504 ? 18.562 -2.98 -21.219 1 93.06 504 VAL B CA 1
ATOM 8025 C C . VAL B 1 504 ? 18.328 -2.871 -19.719 1 93.06 504 VAL B C 1
ATOM 8027 O O . VAL B 1 504 ? 19.172 -3.254 -18.906 1 93.06 504 VAL B O 1
ATOM 8030 N N . ALA B 1 505 ? 17.266 -2.279 -19.344 1 96.19 505 ALA B N 1
ATOM 8031 C CA . ALA B 1 505 ? 16.859 -2.252 -17.938 1 96.19 505 ALA B CA 1
ATOM 8032 C C . ALA B 1 505 ? 15.953 -3.436 -17.609 1 96.19 505 ALA B C 1
ATOM 8034 O O . ALA B 1 505 ? 15.125 -3.836 -18.422 1 96.19 505 ALA B O 1
ATOM 8035 N N . CYS B 1 506 ? 16.172 -3.982 -16.469 1 97.12 506 CYS B N 1
ATOM 8036 C CA . CYS B 1 506 ? 15.445 -5.184 -16.062 1 97.12 506 CYS B CA 1
ATOM 8037 C C . CYS B 1 506 ? 14.898 -5.039 -14.648 1 97.12 506 CYS B C 1
ATOM 8039 O O . CYS B 1 506 ? 15.539 -4.438 -13.781 1 97.12 506 CYS B O 1
ATOM 8041 N N . ALA B 1 507 ? 13.727 -5.551 -14.398 1 97.62 507 ALA B N 1
ATOM 8042 C CA . ALA B 1 507 ? 13.094 -5.578 -13.086 1 97.62 507 ALA B CA 1
ATOM 8043 C C . ALA B 1 507 ? 12.039 -6.684 -13.008 1 97.62 507 ALA B C 1
ATOM 8045 O O . ALA B 1 507 ? 11.781 -7.375 -14 1 97.62 507 ALA B O 1
ATOM 8046 N N . THR B 1 508 ? 11.57 -6.934 -11.891 1 96.81 508 THR B N 1
ATOM 8047 C CA . THR B 1 508 ? 10.5 -7.902 -11.695 1 96.81 508 THR B CA 1
ATOM 8048 C C . THR B 1 508 ? 9.172 -7.199 -11.469 1 96.81 508 THR B C 1
ATOM 8050 O O . THR B 1 508 ? 9.07 -6.305 -10.625 1 96.81 508 THR B O 1
ATOM 8053 N N . LEU B 1 509 ? 8.219 -7.555 -12.172 1 96.25 509 LEU B N 1
ATOM 8054 C CA . LEU B 1 509 ? 6.891 -6.949 -12.133 1 96.25 509 LEU B CA 1
ATOM 8055 C C . LEU B 1 509 ? 5.809 -8.016 -12.016 1 96.25 509 LEU B C 1
ATOM 8057 O O . LEU B 1 509 ? 5.891 -9.07 -12.656 1 96.25 509 LEU B O 1
ATOM 8061 N N . ARG B 1 510 ? 4.793 -7.828 -11.203 1 93.19 510 ARG B N 1
ATOM 8062 C CA . ARG B 1 510 ? 3.633 -8.711 -11.094 1 93.19 510 ARG B CA 1
ATOM 8063 C C . ARG B 1 510 ? 2.529 -8.273 -12.055 1 93.19 510 ARG B C 1
ATOM 8065 O O . ARG B 1 510 ? 2.105 -7.117 -12.039 1 93.19 510 ARG B O 1
ATOM 8072 N N . VAL B 1 511 ? 2.088 -9.133 -12.867 1 90 511 VAL B N 1
ATOM 8073 C CA . VAL B 1 511 ? 1.069 -8.789 -13.859 1 90 511 VAL B CA 1
ATOM 8074 C C . VAL B 1 511 ? -0.079 -9.789 -13.781 1 90 511 VAL B C 1
ATOM 8076 O O . VAL B 1 511 ? 0.094 -10.906 -13.281 1 90 511 VAL B O 1
ATOM 8079 N N . SER B 1 512 ? -1.31 -9.336 -14.195 1 83.94 512 SER B N 1
ATOM 8080 C CA . SER B 1 512 ? -2.451 -10.242 -14.266 1 83.94 512 SER B CA 1
ATOM 8081 C C . SER B 1 512 ? -2.24 -11.312 -15.336 1 83.94 512 SER B C 1
ATOM 8083 O O . SER B 1 512 ? -1.715 -11.023 -16.422 1 83.94 512 SER B O 1
ATOM 8085 N N . ALA B 1 513 ? -2.479 -12.477 -14.93 1 74.44 513 ALA B N 1
ATOM 8086 C CA . ALA B 1 513 ? -2.273 -13.594 -15.852 1 74.44 513 ALA B CA 1
ATOM 8087 C C . ALA B 1 513 ? -3.137 -13.438 -17.109 1 74.44 513 ALA B C 1
ATOM 8089 O O . ALA B 1 513 ? -4.32 -13.102 -17.016 1 74.44 513 ALA B O 1
ATOM 8090 N N . VAL B 1 514 ? -2.504 -13.016 -18.297 1 60.09 514 VAL B N 1
ATOM 8091 C CA . VAL B 1 514 ? -3.189 -12.891 -19.578 1 60.09 514 VAL B CA 1
ATOM 8092 C C . VAL B 1 514 ? -3.824 -14.219 -19.953 1 60.09 514 VAL B C 1
ATOM 8094 O O . VAL B 1 514 ? -3.18 -15.266 -19.891 1 60.09 514 VAL B O 1
ATOM 8097 N N . THR B 1 515 ? -5.031 -14.438 -19.766 1 50.97 515 THR B N 1
ATOM 8098 C CA . THR B 1 515 ? -5.633 -15.609 -20.391 1 50.97 515 THR B CA 1
ATOM 8099 C C . THR B 1 515 ? -5.215 -15.711 -21.859 1 50.97 515 THR B C 1
ATOM 8101 O O . THR B 1 515 ? -5.438 -14.781 -22.641 1 50.97 515 THR B O 1
ATOM 8104 N N . SER B 1 516 ? -4.098 -16.188 -22.141 1 42.06 516 SER B N 1
ATOM 8105 C CA . SER B 1 516 ? -3.822 -16.594 -23.516 1 42.06 516 SER B CA 1
ATOM 8106 C C . SER B 1 516 ? -5.059 -17.203 -24.172 1 42.06 516 SER B C 1
ATOM 8108 O O . SER B 1 516 ? -5.52 -18.266 -23.766 1 42.06 516 SER B O 1
ATOM 8110 N N . VAL B 1 517 ? -6.223 -16.625 -24.562 1 38.75 517 VAL B N 1
ATOM 8111 C CA . VAL B 1 517 ? -7.051 -17.172 -25.625 1 38.75 517 VAL B CA 1
ATOM 8112 C C . VAL B 1 517 ? -6.168 -17.625 -26.797 1 38.75 517 VAL B C 1
ATOM 8114 O O . VAL B 1 517 ? -5.547 -16.797 -27.469 1 38.75 517 VAL B O 1
ATOM 8117 N N . GLN B 1 518 ? -5.418 -18.609 -26.781 1 31.34 518 GLN B N 1
ATOM 8118 C CA . GLN B 1 518 ? -5.203 -19.312 -28.047 1 31.34 518 GLN B CA 1
ATOM 8119 C C . GLN B 1 518 ? -6.496 -19.391 -28.859 1 31.34 518 GLN B C 1
ATOM 8121 O O . GLN B 1 518 ? -7.465 -20.016 -28.422 1 31.34 518 GLN B O 1
ATOM 8126 N N . GLU B 1 519 ? -6.992 -18.359 -29.438 1 28.41 519 GLU B N 1
ATOM 8127 C CA . GLU B 1 519 ? -7.625 -18.688 -30.703 1 28.41 519 GLU B CA 1
ATOM 8128 C C . GLU B 1 519 ? -6.75 -19.625 -31.531 1 28.41 519 GLU B C 1
ATOM 8130 O O . GLU B 1 519 ? -5.648 -19.266 -31.938 1 28.41 519 GLU B O 1
ATOM 8135 N N . GLY B 1 520 ? -6.469 -20.812 -31.078 1 21.05 520 GLY B N 1
ATOM 8136 C CA . GLY B 1 520 ? -6.699 -21.719 -32.188 1 21.05 520 GLY B CA 1
ATOM 8137 C C . GLY B 1 520 ? -8.133 -21.688 -32.688 1 21.05 520 GLY B C 1
ATOM 8138 O O . GLY B 1 520 ? -9.047 -21.297 -31.953 1 21.05 520 GLY B O 1
#

Sequence (1040 aa):
MFGGDLAESQQEKVVLNGVEVTALRSLLHYAYTGQVTIKKDNVQALLSAANLLEVLPVRDACCGFMERHMDETNCVGIHCFAETHDCAELQQKSKDFILRTFSEVLHQEEFLNISVTKLIELVSSDNLVVSKEEEVFEAVLVWLTHCLDERGKHFEKVLPFVRLPLLSPYYLHDHVATLPAVTESPEGKRILDEAISYHLMPDRRKEQSNFRMIPRRSQGVVDMVVLSGGEDDKVMLKTVECFDPGLVVWHSLQCLPFAVSKHGMVVTGSNTLYVAGGECPDGALSDTVWRYDPVCNQWVEVEPMNQHRSELGLAVLDGHMYAVGGWEWETRLSSVERYDFIQDKWRFVSPMAVALTSPAVIALKGLLYVAGGSSQQNEDGASLVQAYNPTKDSWSLVAPLLAPRFGAGICVLNGLIYVIGGCQPSVGYTNSVESFDSEKNQWKICPPMKQKRYRPGVTTLHGKIYVCGGEDGFDQYHKTIECYCPEQNQWNIVAGMQTPRSWVACATLRVSAVTSVQEGMFGGDLAESQQEKVVLNGVEVTALRSLLHYAYTGQVTIKKDNVQALLSAANLLEVLPVRDACCGFMERHMDETNCVGIHCFAETHDCAELQQKSKDFILRTFSEVLHQEEFLNISVTKLIELVSSDNLVVSKEEEVFEAVLVWLTHCLDERGKHFEKVLPFVRLPLLSPYYLHDHVATLPAVTESPEGKRILDEAISYHLMPDRRKEQSNFRMIPRRSQGVVDMVVLSGGEDDKVMLKTVECFDPGLVVWHSLQCLPFAVSKHGMVVTGSNTLYVAGGECPDGALSDTVWRYDPVCNQWVEVEPMNQHRSELGLAVLDGHMYAVGGWEWETRLSSVERYDFIQDKWRFVSPMAVALTSPAVIALKGLLYVAGGSSQQNEDGASLVQAYNPTKDSWSLVAPLLAPRFGAGICVLNGLIYVIGGCQPSVGYTNSVESFDSEKNQWKICPPMKQKRYRPGVTTLHGKIYVCGGEDGFDQYHKTIECYCPEQNQWNIVAGMQTPRSWVACATLRVSAVTSVQEG